Protein AF-A0A536E007-F1 (afdb_monomer_lite)

Foldseek 3Di:
DVVLLVVLLVVCCVVQQAHDQVVPPDPDDQDRHHGADPQLLVQLQLVQADFDDDDDDDFCCVPPVDPFTFDDDDTDQAADPPQGSHHGDSVQSSVCSNNVLGFWGFFWPPDDFQAADELVVWKGFTWTKTADSNFQKKKKWKWKAAFFWDDDPPDGDGPRDGRDTFAMDMDRGMDTTGRGIHGSVVLVVRLCVRVPDPPPPPQFDQDPVPSDTPLQSPPTQQSFKMKMKMKMFGAHPVRHFDATPVRHGRIGMDMHMYGYDDQPQFQPPPWDFQVFFQLAFWAWDPQVQPLFTWIWGFGQQFWIFTAASNRDTDAQDGAGAAFDQDLCVPVCLVPCVDDAPPVSTGGFTFRYYWFWFDQQLLFHIKTWTWGPVAWIWIATSNRHTAAQDGAGDDCLLQADDDPPVCLVSCVVVVVSDPPPDPHPDDDPPDPSHDYNVVLCVQLQRVADGTQQAHWFWDQLALPDPRSPGTWTWTFGRSQWIWIAHSNNHGQALDTAHDDDLVPQDPPWAQDQRNRGTDDPDPQQRFALWGFNYYWFWQFQPLPPHIKTKGFTLGWGQDPFQEPDPPLLVVLVVLVFGWTWGWMFIFRSSNAAPPQDDDDCVGRHSSGTGDALDGATATASHGCLDRPFLRWFLYYWFWEDQPPDSGIWIWTHTAQGFIATAGPNNAGPLHADPVRGGYTQFQAFWAQQEPDPQDSFGAHGATWAWFDLPLPPNIKIKGKTKHPQVVVCSSVVVGRGSIFTWIFIAGSPHPSHTQRHDGYTDSAGQHHEYWWWFDQQAPLGIFTFGFAQGFWTATQGSNRDWPCSVVPDSQTDIDGRSGGFNYYWAWGRSNSPQHIKIWGGHRSRIIIIGGGNDHGRQRDTQGRGQLSDSSSNSYSPDDRAAWRAFAAKEWPDWDDDDQKIWTKIKTFFTARRSRHHWFAFKFKFWDLDEDASVCSVVTHTDPDGDGTDHGGDMGMDIDIDGNSIFKIWMWTAHPSGRIHGIYDIYTQDDPQCQPAGPVQAPQPNPHPPANFDSNNDHCCRQQVCNQQAGDAPGDDPRHHHHALDSNFRDNPNDQLCPPSHHPRPDQQRNPQPAGLVRALDSRFRDVPSDDPPPPSHHLRPDFDFDADDFDDPDFFDDADPQQKDKDKTKGKGAGAGQDDQFWFKWKWWPDQDQQKKKAFPVVRDIDRDRDTDGDGDRGGDGHGDMDMDITIIMMGGVPHDDDDGIDMDMDID

pLDDT: mean 80.07, std 16.4, range [30.73, 98.56]

Structure (mmCIF, N/CA/C/O backbone):
data_AF-A0A536E007-F1
#
_entry.id   AF-A0A536E007-F1
#
loop_
_atom_site.group_PDB
_atom_site.id
_atom_site.type_symbol
_atom_site.label_atom_id
_atom_site.label_alt_id
_atom_site.label_comp_id
_atom_site.label_asym_id
_atom_site.label_entity_id
_atom_site.label_seq_id
_atom_site.pdbx_PDB_ins_code
_atom_site.Cartn_x
_atom_site.Cartn_y
_atom_site.Cartn_z
_atom_site.occupancy
_atom_site.B_iso_or_equiv
_atom_site.auth_seq_id
_atom_site.auth_comp_id
_atom_site.auth_asym_id
_atom_site.auth_atom_id
_atom_site.pdbx_PDB_model_num
ATOM 1 N N . MET A 1 1 ? -8.470 -7.411 36.087 1.00 66.81 1 MET A N 1
ATOM 2 C CA . MET A 1 1 ? -9.838 -7.094 36.560 1.00 66.81 1 MET A CA 1
ATOM 3 C C . MET A 1 1 ? -10.825 -8.234 36.339 1.00 66.81 1 MET A C 1
ATOM 5 O O . MET A 1 1 ? -11.354 -8.727 37.329 1.00 66.81 1 MET A O 1
ATOM 9 N N . ALA A 1 2 ? -10.997 -8.731 35.108 1.00 68.50 2 ALA A N 1
ATOM 10 C CA . ALA A 1 2 ? -11.885 -9.863 34.795 1.00 68.50 2 ALA A CA 1
ATOM 11 C C . ALA A 1 2 ? -11.728 -11.081 35.735 1.00 68.50 2 ALA A C 1
ATOM 13 O O . ALA A 1 2 ? -12.718 -11.634 36.201 1.00 68.50 2 ALA A O 1
ATOM 14 N N . GLY A 1 3 ? -10.499 -11.443 36.128 1.00 75.50 3 GLY A N 1
ATOM 15 C CA . GLY A 1 3 ? -10.258 -12.538 37.083 1.00 75.50 3 GLY A CA 1
ATOM 16 C C . GLY A 1 3 ? -10.856 -12.332 38.489 1.00 75.50 3 GLY A C 1
ATOM 17 O O . GLY A 1 3 ? -11.263 -13.304 39.125 1.00 75.50 3 GLY A O 1
ATOM 18 N N . LEU A 1 4 ? -10.954 -11.087 38.975 1.00 80.69 4 LEU A N 1
ATOM 19 C CA . LEU A 1 4 ? -11.590 -10.772 40.265 1.00 80.69 4 LEU A CA 1
ATOM 20 C C . LEU A 1 4 ? -13.112 -10.901 40.172 1.00 80.69 4 LEU A C 1
ATOM 22 O O . LEU A 1 4 ? -13.725 -11.508 41.050 1.00 80.69 4 LEU A O 1
ATOM 26 N N . ILE A 1 5 ? -13.698 -10.389 39.084 1.00 83.12 5 ILE A N 1
ATOM 27 C CA . ILE A 1 5 ? -15.131 -10.510 38.785 1.00 83.12 5 ILE A CA 1
ATOM 28 C C . ILE A 1 5 ? -15.502 -11.984 38.643 1.00 83.12 5 ILE A C 1
ATOM 30 O O . ILE A 1 5 ? -16.415 -12.448 39.317 1.00 83.12 5 ILE A O 1
ATOM 34 N N . TYR A 1 6 ? -14.731 -12.746 37.865 1.00 80.75 6 TYR A N 1
ATOM 35 C CA . TYR A 1 6 ? -14.919 -14.183 37.692 1.00 80.75 6 TYR A CA 1
ATOM 36 C C . TYR A 1 6 ? -14.852 -14.942 39.025 1.00 80.75 6 TYR A C 1
ATOM 38 O O . TYR A 1 6 ? -15.712 -15.770 39.319 1.00 80.75 6 TYR A O 1
ATOM 46 N N . SER A 1 7 ? -13.868 -14.637 39.877 1.00 83.00 7 SER A N 1
ATOM 47 C CA . SER A 1 7 ? -13.754 -15.246 41.209 1.00 83.00 7 SER A CA 1
ATOM 48 C C . SER A 1 7 ? -14.964 -14.920 42.097 1.00 83.00 7 SER A C 1
ATOM 50 O O . SER A 1 7 ? -15.542 -15.811 42.729 1.00 83.00 7 SER A O 1
ATOM 52 N N . ALA A 1 8 ? -15.405 -13.658 42.111 1.00 84.94 8 ALA A N 1
ATOM 53 C CA . ALA A 1 8 ? -16.589 -13.225 42.848 1.00 84.94 8 ALA A CA 1
ATOM 54 C C . ALA A 1 8 ? -17.875 -13.877 42.313 1.00 84.94 8 ALA A C 1
ATOM 56 O O . ALA A 1 8 ? -18.708 -14.325 43.106 1.00 84.94 8 ALA A O 1
ATOM 57 N N . ALA A 1 9 ? -18.008 -13.989 40.990 1.00 82.19 9 ALA A N 1
ATOM 58 C CA . ALA A 1 9 ? -19.116 -14.649 40.315 1.00 82.19 9 ALA A CA 1
ATOM 59 C C . ALA A 1 9 ? -19.146 -16.136 40.675 1.00 82.19 9 ALA A C 1
ATOM 61 O O . ALA A 1 9 ? -20.150 -16.610 41.197 1.00 82.19 9 ALA A O 1
ATOM 62 N N . ARG A 1 10 ? -18.023 -16.854 40.557 1.00 81.69 10 ARG A N 1
ATOM 63 C CA . ARG A 1 10 ? -17.906 -18.260 40.975 1.00 81.69 10 ARG A CA 1
ATOM 64 C C . ARG A 1 10 ? -18.317 -18.461 42.434 1.00 81.69 10 ARG A C 1
ATOM 66 O O . ARG A 1 10 ? -19.097 -19.358 42.742 1.00 81.69 10 ARG A O 1
ATOM 73 N N . ASN A 1 11 ? -17.845 -17.603 43.338 1.00 83.50 11 ASN A N 1
ATOM 74 C CA . ASN A 1 11 ? -18.237 -17.656 44.749 1.00 83.50 11 ASN A CA 1
ATOM 75 C C . ASN A 1 11 ? -19.728 -17.355 44.965 1.00 83.50 11 ASN A C 1
ATOM 77 O O . ASN A 1 11 ? -20.304 -17.795 45.959 1.00 83.50 11 ASN A O 1
ATOM 81 N N . SER A 1 12 ? -20.343 -16.573 44.083 1.00 81.94 12 SER A N 1
ATOM 82 C CA . SER A 1 12 ? -21.772 -16.254 44.116 1.00 81.94 12 SER A CA 1
ATOM 83 C C . SER A 1 12 ? -22.614 -17.396 43.535 1.00 81.94 12 SER A C 1
ATOM 85 O O . SER A 1 12 ? -23.670 -17.684 44.093 1.00 81.94 12 SER A O 1
ATOM 87 N N . VAL A 1 13 ? -22.109 -18.117 42.520 1.00 76.06 13 VAL A N 1
ATOM 88 C CA . VAL A 1 13 ? -22.681 -19.381 42.012 1.00 76.06 13 VAL A CA 1
ATOM 89 C C . VAL A 1 13 ? -22.708 -20.434 43.113 1.00 76.06 13 VAL A C 1
ATOM 91 O O . VAL A 1 13 ? -23.757 -20.992 43.416 1.00 76.06 13 VAL A O 1
ATOM 94 N N . VAL A 1 14 ? -21.574 -20.651 43.789 1.00 80.69 14 VAL A N 1
ATOM 95 C CA . VAL A 1 14 ? -21.472 -21.605 44.911 1.00 80.69 14 VAL A CA 1
ATOM 96 C C . VAL A 1 14 ? -22.443 -21.258 46.046 1.00 80.69 14 VAL A C 1
ATOM 98 O O . VAL A 1 14 ? -22.942 -22.148 46.731 1.00 80.69 14 VAL A O 1
ATOM 101 N N . ARG A 1 15 ? -22.737 -19.967 46.242 1.00 78.69 15 ARG A N 1
ATOM 102 C CA . ARG A 1 15 ? -23.699 -19.474 47.240 1.00 78.69 15 ARG A CA 1
ATOM 103 C C . ARG A 1 15 ? -25.155 -19.465 46.754 1.00 78.69 15 ARG A C 1
ATOM 105 O O . ARG A 1 15 ? -26.028 -19.099 47.535 1.00 78.69 15 ARG A O 1
ATOM 112 N N . GLY A 1 16 ? -25.422 -19.839 45.501 1.00 73.19 16 GLY A N 1
ATOM 113 C CA . GLY A 1 16 ? -26.756 -19.815 44.892 1.00 73.19 16 GLY A CA 1
ATOM 114 C C . GLY A 1 16 ? -27.321 -18.410 44.648 1.00 73.19 16 GLY A C 1
ATOM 115 O O . GLY A 1 16 ? -28.522 -18.266 44.442 1.00 73.19 16 GLY A O 1
ATOM 116 N N . ALA A 1 17 ? -26.484 -17.368 44.701 1.00 73.94 17 ALA A N 1
ATOM 117 C CA . ALA A 1 17 ? -26.896 -15.981 44.467 1.00 73.94 17 ALA A CA 1
ATOM 118 C C . ALA A 1 17 ? -27.015 -15.650 42.967 1.00 73.94 17 ALA A C 1
ATOM 120 O O . ALA A 1 17 ? -27.836 -14.826 42.571 1.00 73.94 17 ALA A O 1
ATOM 121 N N . ILE A 1 18 ? -26.211 -16.324 42.144 1.00 74.88 18 ILE A N 1
ATOM 122 C CA . ILE A 1 18 ? -26.314 -16.400 40.681 1.00 74.88 18 ILE A CA 1
ATOM 123 C C . ILE A 1 18 ? -26.217 -17.891 40.298 1.00 74.88 18 ILE A C 1
ATOM 125 O O . ILE A 1 18 ? -25.829 -18.684 41.153 1.00 74.88 18 ILE A O 1
ATOM 129 N N . ALA A 1 19 ? -26.555 -18.315 39.079 1.00 66.56 19 ALA A N 1
ATOM 130 C CA . ALA A 1 19 ? -26.298 -19.698 38.646 1.00 66.56 19 ALA A CA 1
ATOM 131 C C . ALA A 1 19 ? -25.323 -19.753 37.472 1.00 66.56 19 ALA A C 1
ATOM 133 O O . ALA A 1 19 ? -24.809 -18.730 37.016 1.00 66.56 19 ALA A O 1
ATOM 134 N N . ASP A 1 20 ? -24.990 -20.981 37.093 1.00 62.19 20 ASP A N 1
ATOM 135 C CA . ASP A 1 20 ? -23.947 -21.301 36.127 1.00 62.19 20 ASP A CA 1
ATOM 136 C C . ASP A 1 20 ? -24.348 -20.880 34.701 1.00 62.19 20 ASP A C 1
ATOM 138 O O . ASP A 1 20 ? -25.509 -21.011 34.307 1.00 62.19 20 ASP A O 1
ATOM 142 N N . TYR A 1 21 ? -23.386 -20.363 33.932 1.00 54.38 21 TYR A N 1
ATOM 143 C CA . TYR A 1 21 ? -23.604 -19.830 32.582 1.00 54.38 21 TYR A CA 1
ATOM 144 C C . TYR A 1 21 ? -23.985 -20.936 31.587 1.00 54.38 21 TYR A C 1
ATOM 146 O O . TYR A 1 21 ? -24.886 -20.741 30.778 1.00 54.38 21 TYR A O 1
ATOM 154 N N . GLY A 1 22 ? -23.403 -22.136 31.718 1.00 50.88 22 GLY A N 1
ATOM 155 C CA . GLY A 1 22 ? -23.654 -23.275 30.820 1.00 50.88 22 GLY A CA 1
ATOM 156 C C . GLY A 1 22 ? -25.034 -23.941 30.945 1.00 50.88 22 GLY A C 1
ATOM 157 O O . GLY A 1 22 ? -25.290 -24.939 30.281 1.00 50.88 22 GLY A O 1
ATOM 158 N N . ALA A 1 23 ? -25.926 -23.433 31.801 1.00 48.38 23 ALA A N 1
ATOM 159 C CA . ALA A 1 23 ? -27.269 -23.983 32.012 1.00 48.38 23 ALA A CA 1
ATOM 160 C C . ALA A 1 23 ? -28.375 -23.258 31.209 1.00 48.38 23 ALA A C 1
ATOM 162 O O . ALA A 1 23 ? -29.558 -23.487 31.470 1.00 48.38 23 ALA A O 1
ATOM 163 N N . LEU A 1 24 ? -28.021 -22.351 30.287 1.00 49.00 24 LEU A N 1
ATOM 164 C CA . LEU A 1 24 ? -28.945 -21.351 29.728 1.00 49.00 24 LEU A CA 1
ATOM 165 C C . LEU A 1 24 ? -29.471 -21.601 28.302 1.00 49.00 24 LEU A C 1
ATOM 167 O O . LEU A 1 24 ? -30.349 -20.851 27.879 1.00 49.00 24 LEU A O 1
ATOM 171 N N . ASP A 1 25 ? -29.081 -22.679 27.618 1.00 43.44 25 ASP A N 1
ATOM 172 C CA . ASP A 1 25 ? -29.534 -22.982 26.240 1.00 43.44 25 ASP A CA 1
ATOM 173 C C . ASP A 1 25 ? -30.923 -23.661 26.159 1.00 43.44 25 ASP A C 1
ATOM 175 O O . ASP A 1 25 ? -31.198 -24.484 25.285 1.00 43.44 25 ASP A O 1
ATOM 179 N N . GLY A 1 26 ? -31.832 -23.347 27.090 1.00 43.16 26 GLY A N 1
ATOM 180 C CA . GLY A 1 26 ? -33.180 -23.922 27.157 1.00 43.16 26 GLY A CA 1
ATOM 181 C C . GLY A 1 26 ? -34.299 -22.878 26.999 1.00 43.16 26 GLY A C 1
ATOM 182 O O . GLY A 1 26 ? -34.246 -21.827 27.644 1.00 43.16 26 GLY A O 1
ATOM 183 N N . PRO A 1 27 ? -35.368 -23.156 26.222 1.00 34.47 27 PRO A N 1
ATOM 184 C CA . PRO A 1 27 ? -36.504 -22.251 26.074 1.00 34.47 27 PRO A CA 1
ATOM 185 C C . PRO A 1 27 ? -37.418 -22.341 27.309 1.00 34.47 27 PRO A C 1
ATOM 187 O O . PRO A 1 27 ? -38.362 -23.127 27.359 1.00 34.47 27 PRO A O 1
ATOM 190 N N . GLY A 1 28 ? -37.128 -21.546 28.342 1.00 34.97 28 GLY A N 1
ATOM 191 C CA . GLY A 1 28 ? -37.927 -21.486 29.570 1.00 34.97 28 GLY A CA 1
ATOM 192 C C . GLY A 1 28 ? -37.680 -20.201 30.362 1.00 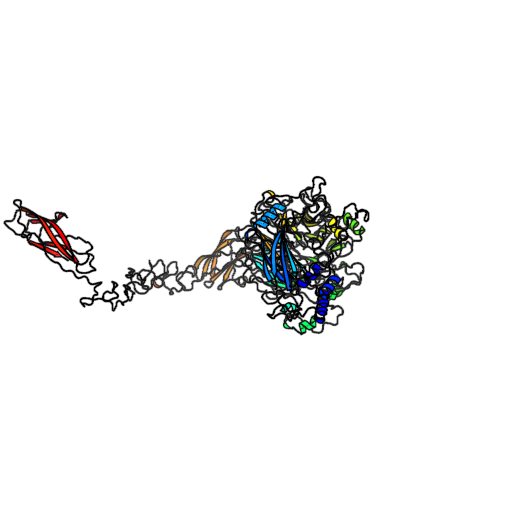34.97 28 GLY A C 1
ATOM 193 O O . GLY A 1 28 ? -36.537 -19.804 30.575 1.00 34.97 28 GLY A O 1
ATOM 194 N N . GLY A 1 29 ? -38.765 -19.525 30.754 1.00 37.34 29 GLY A N 1
ATOM 195 C CA . GLY A 1 29 ? -38.780 -18.186 31.353 1.00 37.34 29 GLY A CA 1
ATOM 196 C C . GLY A 1 29 ? -37.967 -17.997 32.641 1.00 37.34 29 GLY A C 1
ATOM 197 O O . GLY A 1 29 ? -37.403 -18.933 33.190 1.00 37.34 29 GLY A O 1
ATOM 198 N N . VAL A 1 30 ? -37.910 -16.735 33.085 1.00 39.72 30 VAL A N 1
ATOM 199 C CA . VAL A 1 30 ? -37.193 -16.176 34.252 1.00 39.72 30 VAL A CA 1
ATOM 200 C C . VAL A 1 30 ? -36.777 -17.224 35.299 1.00 39.72 30 VAL A C 1
ATOM 202 O O . VAL A 1 30 ? -37.522 -17.538 36.226 1.00 39.72 30 VAL A O 1
ATOM 205 N N . VAL A 1 31 ? -35.554 -17.743 35.161 1.00 42.81 31 VAL A N 1
ATOM 206 C CA . VAL A 1 31 ? -34.897 -18.573 36.176 1.00 42.81 31 VAL A CA 1
ATOM 207 C C . VAL A 1 31 ? -34.070 -17.648 37.063 1.00 42.81 31 VAL A C 1
ATOM 209 O O . VAL A 1 31 ? -33.224 -16.899 36.572 1.00 42.81 31 VAL A O 1
ATOM 212 N N . THR A 1 32 ? -34.298 -17.690 38.375 1.00 41.28 32 THR A N 1
ATOM 213 C CA . THR A 1 32 ? -33.399 -17.077 39.358 1.00 41.28 32 THR A CA 1
ATOM 214 C C . THR A 1 32 ? -32.002 -17.680 39.216 1.00 41.28 32 THR A C 1
ATOM 216 O O . THR A 1 32 ? -31.839 -18.884 39.390 1.00 41.28 32 THR A O 1
ATOM 219 N N . GLY A 1 33 ? -31.012 -16.836 38.911 1.00 49.00 33 GLY A N 1
ATOM 220 C CA . GLY A 1 33 ? -29.618 -17.240 38.755 1.00 49.00 33 GLY A CA 1
ATOM 221 C C . GLY A 1 33 ? -29.169 -17.467 37.309 1.00 49.00 33 GLY A C 1
ATOM 222 O O . GLY A 1 33 ? -28.570 -18.477 37.008 1.00 49.00 33 GLY A O 1
ATOM 223 N N . ARG A 1 34 ? -29.362 -16.536 36.378 1.00 57.81 34 ARG A N 1
ATOM 224 C CA . ARG A 1 34 ? -28.601 -16.624 35.116 1.00 57.81 34 ARG A CA 1
ATOM 225 C C . ARG A 1 34 ? -27.117 -16.280 35.357 1.00 57.81 34 ARG A C 1
ATOM 227 O O . ARG A 1 34 ? -26.817 -15.452 36.230 1.00 57.81 34 ARG A O 1
ATOM 234 N N . GLY A 1 35 ? -26.210 -16.922 34.614 1.00 62.12 35 GLY A N 1
ATOM 235 C CA . GLY A 1 35 ? -24.791 -16.554 34.549 1.00 62.12 35 GLY A CA 1
ATOM 236 C C . GLY A 1 35 ? -24.591 -15.095 34.112 1.00 62.12 35 GLY A C 1
ATOM 237 O O . GLY A 1 35 ? -25.557 -14.385 33.836 1.00 62.12 35 GLY A O 1
ATOM 238 N N . MET A 1 36 ? -23.355 -14.607 34.136 1.00 76.00 36 MET A N 1
ATOM 239 C CA . MET A 1 36 ? -23.020 -13.217 33.791 1.00 76.00 36 MET A CA 1
ATOM 240 C C . MET A 1 36 ? -22.555 -13.147 32.333 1.00 76.00 36 MET A C 1
ATOM 242 O O . MET A 1 36 ? -21.684 -13.940 31.980 1.00 76.00 36 MET A O 1
ATOM 246 N N . SER A 1 37 ? -23.113 -12.250 31.508 1.00 76.62 37 SER A N 1
ATOM 247 C CA . SER A 1 37 ? -22.580 -11.998 30.152 1.00 76.62 37 SER A CA 1
ATOM 248 C C . SER A 1 37 ? -21.341 -11.101 30.181 1.00 76.62 37 SER A C 1
ATOM 250 O O . SER A 1 37 ? -21.082 -10.429 31.181 1.00 76.62 37 SER A O 1
ATOM 252 N N . ALA A 1 38 ? -20.587 -11.076 29.077 1.00 78.00 38 ALA A N 1
ATOM 253 C CA . ALA A 1 38 ? -19.474 -10.144 28.885 1.00 78.00 38 ALA A CA 1
ATOM 254 C C . ALA A 1 38 ? -19.923 -8.679 29.029 1.00 78.00 38 ALA A C 1
ATOM 256 O O . ALA A 1 38 ? -19.258 -7.897 29.698 1.00 78.00 38 ALA A O 1
ATOM 257 N N . GLU A 1 39 ? -21.102 -8.341 28.511 1.00 85.31 39 GLU A N 1
ATOM 258 C CA . GLU A 1 39 ? -21.659 -6.997 28.651 1.00 85.31 39 GLU A CA 1
ATOM 259 C C . GLU A 1 39 ? -22.016 -6.670 30.112 1.00 85.31 39 GLU A C 1
ATOM 261 O O . GLU A 1 39 ? -21.672 -5.610 30.613 1.00 85.31 39 GLU A O 1
ATOM 266 N N . GLU A 1 40 ? -22.603 -7.599 30.880 1.00 86.88 40 GLU A N 1
ATOM 267 C CA . GLU A 1 40 ? -22.809 -7.373 32.324 1.00 86.88 40 GLU A CA 1
ATOM 268 C C . GLU A 1 40 ? -21.478 -7.150 33.076 1.00 86.88 40 GLU A C 1
ATOM 270 O O . GLU A 1 40 ? -21.456 -6.425 34.072 1.00 86.88 40 GLU A O 1
ATOM 275 N N . VAL A 1 41 ? -20.369 -7.750 32.617 1.00 87.38 41 VAL A N 1
ATOM 276 C CA . VAL A 1 41 ? -19.022 -7.492 33.160 1.00 87.38 41 VAL A CA 1
ATOM 277 C C . VAL A 1 41 ? -18.580 -6.059 32.865 1.00 87.38 41 VAL A C 1
ATOM 279 O O . VAL A 1 41 ? -18.095 -5.399 33.788 1.00 87.38 41 VAL A O 1
ATOM 282 N N . ASP A 1 42 ? -18.766 -5.577 31.636 1.00 87.62 42 ASP A N 1
ATOM 283 C CA . ASP A 1 42 ? -18.433 -4.199 31.255 1.00 87.62 42 ASP A CA 1
ATOM 284 C C . ASP A 1 42 ? -19.246 -3.184 32.070 1.00 87.62 42 ASP A C 1
ATOM 286 O O . ASP A 1 42 ? -18.694 -2.304 32.735 1.00 87.62 42 ASP A O 1
ATOM 290 N N . GLN A 1 43 ? -20.553 -3.421 32.192 1.00 89.75 43 GLN A N 1
ATOM 291 C CA . GLN A 1 43 ? -21.450 -2.592 32.993 1.00 89.75 43 GLN A CA 1
ATOM 292 C C . GLN A 1 43 ? -21.046 -2.534 34.475 1.00 89.75 43 GLN A C 1
ATOM 294 O O . GLN A 1 43 ? -21.142 -1.483 35.115 1.00 89.75 43 GLN A O 1
ATOM 299 N N . ILE A 1 44 ? -20.557 -3.637 35.056 1.00 90.12 44 ILE A N 1
ATOM 300 C CA . ILE A 1 44 ? -20.014 -3.631 36.424 1.00 90.12 44 ILE A CA 1
ATOM 301 C C . ILE A 1 44 ? -18.761 -2.754 36.504 1.00 90.12 44 ILE A C 1
ATOM 303 O O . ILE A 1 44 ? -18.631 -1.993 37.463 1.00 90.12 44 ILE A O 1
ATOM 307 N N . ILE A 1 45 ? -17.838 -2.863 35.545 1.00 88.25 45 ILE A N 1
ATOM 308 C CA . ILE A 1 45 ? -16.591 -2.084 35.535 1.00 88.25 45 ILE A CA 1
ATOM 309 C C . ILE A 1 45 ? -16.914 -0.590 35.444 1.00 88.25 45 ILE A C 1
ATOM 311 O O . ILE A 1 45 ? -16.448 0.175 36.289 1.00 88.25 45 ILE A O 1
ATOM 315 N N . ALA A 1 46 ? -17.768 -0.204 34.495 1.00 84.75 46 ALA A N 1
ATOM 316 C CA . ALA A 1 46 ? -18.182 1.176 34.270 1.00 84.75 46 ALA A CA 1
ATOM 317 C C . ALA A 1 46 ? -18.928 1.769 35.478 1.00 84.75 46 ALA A C 1
ATOM 319 O O . ALA A 1 46 ? -18.521 2.779 36.044 1.00 84.75 46 ALA A O 1
ATOM 320 N N . THR A 1 47 ? -19.996 1.118 35.946 1.00 84.06 47 THR A N 1
ATOM 321 C CA . THR A 1 47 ? -20.881 1.692 36.984 1.00 84.06 47 THR A CA 1
ATOM 322 C C . THR A 1 47 ? -20.285 1.710 38.391 1.00 84.06 47 THR A C 1
ATOM 324 O O . THR A 1 47 ? -20.853 2.324 39.296 1.00 84.06 47 THR A O 1
ATOM 327 N N . THR A 1 48 ? -19.169 1.015 38.612 1.00 86.62 48 THR A N 1
ATOM 328 C CA . THR A 1 48 ? -18.492 0.994 39.914 1.00 86.62 48 THR A CA 1
ATOM 329 C C . THR A 1 48 ? -17.226 1.831 39.948 1.00 86.62 48 THR A C 1
ATOM 331 O O . THR A 1 48 ? -16.642 1.947 41.024 1.00 86.62 48 THR A O 1
ATOM 334 N N . ALA A 1 49 ? -16.809 2.428 38.833 1.00 86.12 49 ALA A N 1
ATOM 335 C CA . ALA A 1 49 ? -15.641 3.292 38.786 1.00 86.12 49 ALA A CA 1
ATOM 336 C C . ALA A 1 49 ? -15.779 4.519 39.717 1.00 86.12 49 ALA A C 1
ATOM 338 O O . ALA A 1 49 ? -16.875 4.979 40.053 1.00 86.12 49 ALA A O 1
ATOM 339 N N . ASP A 1 50 ? -14.645 4.966 40.258 1.00 84.62 50 ASP A N 1
ATOM 340 C CA . ASP A 1 50 ? -14.494 6.214 41.002 1.00 84.62 50 ASP A CA 1
ATOM 341 C C . ASP A 1 50 ? -14.239 7.351 40.014 1.00 84.62 50 ASP A C 1
ATOM 343 O O . ASP A 1 50 ? -13.275 7.294 39.247 1.00 84.62 50 ASP A O 1
ATOM 347 N N . ASP A 1 51 ? -15.017 8.421 40.107 1.00 74.19 51 ASP A N 1
ATOM 348 C CA . ASP A 1 51 ? -14.752 9.628 39.332 1.00 74.19 51 ASP A CA 1
ATOM 349 C C . ASP A 1 51 ? -13.355 10.221 39.631 1.00 74.19 51 ASP A C 1
ATOM 351 O O . ASP A 1 51 ? -12.764 10.049 40.712 1.00 74.19 51 ASP A O 1
ATOM 355 N N . MET A 1 52 ? -12.807 10.943 38.652 1.00 72.81 52 MET A N 1
ATOM 356 C CA . MET A 1 52 ? -11.535 11.661 38.770 1.00 72.81 52 MET A CA 1
ATOM 357 C C . MET A 1 52 ? -11.722 13.003 39.520 1.00 72.81 52 MET A C 1
ATOM 359 O O . MET A 1 52 ? -12.730 13.679 39.395 1.00 72.81 52 MET A O 1
ATOM 363 N N . ASN A 1 53 ? -10.763 13.367 40.382 1.00 61.81 53 ASN A N 1
ATOM 364 C CA . ASN A 1 53 ? -10.919 14.322 41.498 1.00 61.81 53 ASN A CA 1
ATOM 365 C C . ASN A 1 53 ? -11.149 15.811 41.099 1.00 61.81 53 ASN A C 1
ATOM 367 O O . ASN A 1 53 ? -10.240 16.465 40.589 1.00 61.81 53 ASN A O 1
ATOM 371 N N . PHE A 1 54 ? -12.305 16.378 41.480 1.00 56.59 54 PHE A N 1
ATOM 372 C CA . PHE A 1 54 ? -12.878 17.677 41.054 1.00 56.59 54 PHE A CA 1
ATOM 373 C C . PHE A 1 54 ? -12.497 18.949 41.855 1.00 56.59 54 PHE A C 1
ATOM 375 O O . PHE A 1 54 ? -13.295 19.883 41.944 1.00 56.59 54 PHE A O 1
ATOM 382 N N . VAL A 1 55 ? -11.335 19.029 42.508 1.00 46.09 55 VAL A N 1
ATOM 383 C CA . VAL A 1 55 ? -11.025 20.190 43.385 1.00 46.09 55 VAL A CA 1
ATOM 384 C C . VAL A 1 55 ? -10.223 21.278 42.652 1.00 46.09 55 VAL A C 1
ATOM 386 O O . VAL A 1 55 ? -9.351 20.947 41.853 1.00 46.09 55 VAL A O 1
ATOM 389 N N . THR A 1 56 ? -10.544 22.547 42.959 1.00 47.97 56 THR A N 1
ATOM 390 C CA . THR A 1 56 ? -10.027 23.839 42.439 1.00 47.97 56 THR A CA 1
ATOM 391 C C . THR A 1 56 ? -8.580 23.838 41.919 1.00 47.97 56 THR A C 1
ATOM 393 O O . THR A 1 56 ? -7.736 23.191 42.544 1.00 47.97 56 THR A O 1
ATOM 396 N N . PRO A 1 57 ? -8.271 24.631 40.864 1.00 44.38 57 PRO A N 1
ATOM 397 C CA . PRO A 1 57 ? -6.929 24.741 40.292 1.00 44.38 57 PRO A CA 1
ATOM 398 C C . PRO A 1 57 ? -5.876 24.987 41.375 1.00 44.38 57 PRO A C 1
ATOM 400 O O . PRO A 1 57 ? -6.026 25.885 42.206 1.00 44.38 57 PRO A O 1
ATOM 403 N N . ILE A 1 58 ? -4.823 24.175 41.376 1.00 44.66 58 ILE A N 1
ATOM 404 C CA . ILE A 1 58 ? -3.613 24.443 42.150 1.00 44.66 58 ILE A CA 1
ATOM 405 C C . ILE A 1 58 ? -2.645 25.096 41.171 1.00 44.66 58 ILE A C 1
ATOM 407 O O . ILE A 1 58 ? -2.324 24.502 40.150 1.00 44.66 58 ILE A O 1
ATOM 411 N N . ASP A 1 59 ? -2.200 26.310 41.474 1.00 45.53 59 ASP A N 1
ATOM 412 C CA . ASP A 1 59 ? -1.143 26.982 40.722 1.00 45.53 59 ASP A CA 1
ATOM 413 C C . ASP A 1 59 ? 0.200 26.274 40.992 1.00 45.53 59 ASP A C 1
ATOM 415 O O . ASP A 1 59 ? 0.736 26.330 42.105 1.00 45.53 59 ASP A O 1
ATOM 419 N N . TYR A 1 60 ? 0.709 25.546 39.993 1.00 45.34 60 TYR A N 1
ATOM 420 C CA . TYR A 1 60 ? 1.961 24.785 40.081 1.00 45.34 60 TYR A CA 1
ATOM 421 C C . TYR A 1 60 ? 3.213 25.623 39.771 1.00 45.34 60 TYR A C 1
ATOM 423 O O . TYR A 1 60 ? 4.324 25.151 40.033 1.00 45.34 60 TYR A O 1
ATOM 431 N N . THR A 1 61 ? 3.068 26.885 39.337 1.00 45.81 61 THR A N 1
ATOM 432 C CA . THR A 1 61 ? 4.208 27.764 38.993 1.00 45.81 61 THR A CA 1
ATOM 433 C C . THR A 1 61 ? 5.201 27.938 40.154 1.00 45.81 61 THR A C 1
ATOM 435 O O . THR A 1 61 ? 6.403 28.107 39.949 1.00 45.81 61 THR A O 1
ATOM 438 N N . ALA A 1 62 ? 4.734 27.816 41.402 1.00 44.50 62 ALA A N 1
ATOM 439 C CA . ALA A 1 62 ? 5.554 27.977 42.601 1.00 44.50 62 ALA A CA 1
ATOM 440 C C . ALA A 1 62 ? 6.432 26.758 42.969 1.00 44.50 62 ALA A C 1
ATOM 442 O O . ALA A 1 62 ? 7.273 26.884 43.862 1.00 44.50 62 ALA A O 1
ATOM 443 N N . ARG A 1 63 ? 6.248 25.579 42.348 1.00 41.97 63 ARG A N 1
ATOM 444 C CA . ARG A 1 63 ? 6.978 24.344 42.722 1.00 41.97 63 ARG A CA 1
ATOM 445 C C . ARG A 1 63 ? 8.191 24.022 41.854 1.00 41.97 63 ARG A C 1
ATOM 447 O O . ARG A 1 63 ? 9.135 23.440 42.382 1.00 41.97 63 ARG A O 1
ATOM 454 N N . THR A 1 64 ? 8.174 24.376 40.573 1.00 46.94 64 THR A N 1
ATOM 455 C CA . THR A 1 64 ? 9.172 23.901 39.595 1.00 46.94 64 THR A CA 1
ATOM 456 C C . THR A 1 64 ? 10.097 25.004 39.082 1.00 46.94 64 THR A C 1
ATOM 458 O O . THR A 1 64 ? 11.181 24.709 38.588 1.00 46.94 64 THR A O 1
ATOM 461 N N . GLY A 1 65 ? 9.717 26.279 39.233 1.00 47.75 65 GLY A N 1
ATOM 462 C CA . GLY A 1 65 ? 10.487 27.412 38.709 1.00 47.75 65 GLY A CA 1
ATOM 463 C C . GLY A 1 65 ? 10.375 27.605 37.189 1.00 47.75 65 GLY A C 1
ATOM 464 O O . GLY A 1 65 ? 11.105 28.433 36.646 1.00 47.75 65 GLY A O 1
ATOM 465 N N . PHE A 1 66 ? 9.472 26.883 36.513 1.00 44.66 66 PHE A N 1
ATOM 466 C CA . PHE A 1 66 ? 9.205 27.027 35.079 1.00 44.66 66 PHE A CA 1
ATOM 467 C C . PHE A 1 66 ? 8.133 28.101 34.795 1.00 44.66 66 PHE A C 1
ATOM 469 O O . PHE A 1 66 ? 7.158 28.202 35.540 1.00 44.66 66 PHE A O 1
ATOM 476 N N . PRO A 1 67 ? 8.284 28.914 33.729 1.00 50.78 67 PRO A N 1
ATOM 477 C CA . PRO A 1 67 ? 7.413 30.058 33.448 1.00 50.78 67 PRO A CA 1
ATOM 478 C C . PRO A 1 67 ? 6.143 29.724 32.638 1.00 50.78 67 PRO A C 1
ATOM 480 O O . PRO A 1 67 ? 5.518 30.649 32.118 1.00 50.78 67 PRO A O 1
ATOM 483 N N . VAL A 1 68 ? 5.753 28.449 32.501 1.00 48.31 68 VAL A N 1
ATOM 484 C CA . VAL A 1 68 ? 4.600 28.043 31.674 1.00 48.31 68 VAL A CA 1
ATOM 485 C C . VAL A 1 68 ? 3.435 27.596 32.570 1.00 48.31 68 VAL A C 1
ATOM 487 O O . VAL A 1 68 ? 3.650 26.771 33.459 1.00 48.31 68 VAL A O 1
ATOM 490 N N . PRO A 1 69 ? 2.219 28.148 32.399 1.00 49.97 69 PRO A N 1
ATOM 491 C CA . PRO A 1 69 ? 1.040 27.674 33.117 1.00 49.97 69 PRO A CA 1
ATOM 492 C C . PRO A 1 69 ? 0.680 26.251 32.667 1.00 49.97 69 PRO A C 1
ATOM 494 O O . PRO A 1 69 ? 0.627 25.982 31.472 1.00 49.97 69 PRO A O 1
ATOM 497 N N . THR A 1 70 ? 0.432 25.352 33.620 1.00 45.78 70 THR A N 1
ATOM 498 C CA . THR A 1 70 ? -0.192 24.050 33.356 1.00 45.78 70 THR A CA 1
ATOM 499 C C . THR A 1 70 ? -1.704 24.177 33.509 1.00 45.78 70 THR A C 1
ATOM 501 O O . THR A 1 70 ? -2.194 24.851 34.423 1.00 45.78 70 THR A O 1
ATOM 504 N N . GLU A 1 71 ? -2.455 23.531 32.623 1.00 50.41 71 GLU A N 1
ATOM 505 C CA . GLU A 1 71 ? -3.916 23.491 32.680 1.00 50.41 71 GLU A CA 1
ATOM 506 C C . GLU A 1 71 ? -4.401 22.094 33.073 1.00 50.41 71 GLU A C 1
ATOM 508 O O . GLU A 1 71 ? -3.730 21.085 32.868 1.00 50.41 71 GLU A O 1
ATOM 513 N N . ARG A 1 72 ? -5.570 22.026 33.714 1.00 56.41 72 ARG A N 1
ATOM 514 C CA . ARG A 1 72 ? -6.195 20.761 34.112 1.00 56.41 72 ARG A CA 1
ATOM 515 C C . ARG A 1 72 ? -7.347 20.471 33.164 1.00 56.41 72 ARG A C 1
ATOM 517 O O . ARG A 1 72 ? -8.199 21.341 32.997 1.00 56.41 72 ARG A O 1
ATOM 524 N N . TYR A 1 73 ? -7.441 19.243 32.655 1.00 53.97 73 TYR A N 1
ATOM 525 C CA . TYR A 1 73 ? -8.610 18.839 31.875 1.00 53.97 73 TYR A CA 1
ATOM 526 C C . TYR A 1 73 ? -9.903 18.955 32.701 1.00 53.97 73 TYR A C 1
ATOM 528 O O . TYR A 1 73 ? -9.921 18.573 33.882 1.00 53.97 73 TYR A O 1
ATOM 536 N N . PRO A 1 74 ? -10.995 19.470 32.109 1.00 56.41 74 PRO A N 1
ATOM 537 C CA . PRO A 1 74 ? -12.296 19.510 32.757 1.00 56.41 74 PRO A CA 1
ATOM 538 C C . PRO A 1 74 ? -12.807 18.079 32.970 1.00 56.41 74 PRO A C 1
ATOM 540 O O . PRO A 1 74 ? -13.000 17.332 32.018 1.00 56.41 74 PRO A O 1
ATOM 543 N N . ALA A 1 75 ? -13.056 17.701 34.223 1.00 60.06 75 ALA A N 1
ATOM 544 C CA . ALA A 1 75 ? -13.723 16.446 34.564 1.00 60.06 75 ALA A CA 1
ATOM 545 C C . ALA A 1 75 ? -15.164 16.731 35.013 1.00 60.06 75 ALA A C 1
ATOM 547 O O . ALA A 1 75 ? -15.405 17.702 35.741 1.00 60.06 75 ALA A O 1
ATOM 548 N N . SER A 1 76 ? -16.108 15.855 34.657 1.00 62.12 76 SER A N 1
ATOM 549 C CA . SER A 1 76 ? -17.492 15.860 35.167 1.00 62.12 76 SER A CA 1
ATOM 550 C C . SER A 1 76 ? -17.822 14.578 35.938 1.00 62.12 76 SER A C 1
ATOM 552 O O . SER A 1 76 ? -17.186 13.555 35.732 1.00 62.12 76 SER A O 1
ATOM 554 N N . GLU A 1 77 ? -18.803 14.625 36.846 1.00 63.44 77 GLU A N 1
ATOM 555 C CA . GLU A 1 77 ? -19.272 13.430 37.571 1.00 63.44 77 GLU A CA 1
ATOM 556 C C . GLU A 1 77 ? -19.897 12.407 36.602 1.00 63.44 77 GLU A C 1
ATOM 558 O O . GLU A 1 77 ? -20.766 12.772 35.804 1.00 63.44 77 GLU A O 1
ATOM 563 N N . GLY A 1 78 ? -19.530 11.126 36.714 1.00 68.19 78 GLY A N 1
ATOM 564 C CA . GLY A 1 78 ? -20.022 10.051 35.854 1.00 68.19 78 GLY A CA 1
ATOM 565 C C . GLY A 1 78 ? -19.165 9.835 34.607 1.00 68.19 78 GLY A C 1
ATOM 566 O O . GLY A 1 78 ? -17.951 9.979 34.646 1.00 68.19 78 GLY A O 1
ATOM 567 N N . TRP A 1 79 ? -19.796 9.430 33.498 1.00 72.50 79 TRP A N 1
ATOM 568 C CA . TRP A 1 79 ? -19.072 9.318 32.231 1.00 72.50 79 TRP A CA 1
ATOM 569 C C . TRP A 1 79 ? -18.685 10.709 31.731 1.00 72.50 79 TRP A C 1
ATOM 571 O O . TRP A 1 79 ? -19.558 11.564 31.562 1.00 72.50 79 TRP A O 1
ATOM 581 N N . ASP A 1 80 ? -17.405 10.898 31.450 1.00 66.81 80 ASP A N 1
ATOM 582 C CA . ASP A 1 80 ? -16.863 12.062 30.768 1.00 66.81 80 ASP A CA 1
ATOM 583 C C . ASP A 1 80 ? -15.941 11.622 29.611 1.00 66.81 80 ASP A C 1
ATOM 585 O O . ASP A 1 80 ? -15.440 10.496 29.603 1.00 66.81 80 ASP A O 1
ATOM 589 N N . PRO A 1 81 ? -15.738 12.465 28.591 1.00 58.94 81 PRO A N 1
ATOM 590 C CA . PRO A 1 81 ? -15.001 12.077 27.389 1.00 58.94 81 PRO A CA 1
ATOM 591 C C . PRO A 1 81 ? -13.484 11.919 27.592 1.00 58.94 81 PRO A C 1
ATOM 593 O O . PRO A 1 81 ? -12.865 11.195 26.818 1.00 58.94 81 PRO A O 1
ATOM 596 N N . PHE A 1 82 ? -12.876 12.543 28.607 1.00 61.56 82 PHE A N 1
ATOM 597 C CA . PHE A 1 82 ? -11.432 12.436 28.858 1.00 61.56 82 PHE A CA 1
ATOM 598 C C . PHE A 1 82 ? -11.083 11.222 29.717 1.00 61.56 82 PHE A C 1
ATOM 600 O O . PHE A 1 82 ? -10.073 10.555 29.492 1.00 61.56 82 PHE A O 1
ATOM 607 N N . PHE A 1 83 ? -11.909 10.937 30.721 1.00 68.31 83 PHE A N 1
ATOM 608 C CA . PHE A 1 83 ? -11.635 9.906 31.719 1.00 68.31 83 PHE A CA 1
ATOM 609 C C . PHE A 1 83 ? -12.595 8.717 31.634 1.00 68.31 83 PHE A C 1
ATOM 611 O O . PHE A 1 83 ? -12.472 7.769 32.417 1.00 68.31 83 PHE A O 1
ATOM 618 N N . GLY A 1 84 ? -13.534 8.725 30.685 1.00 75.50 84 GLY A N 1
ATOM 619 C CA . GLY A 1 84 ? -14.575 7.713 30.578 1.00 75.50 84 GLY A CA 1
ATOM 620 C C . GLY A 1 84 ? -15.411 7.683 31.853 1.00 75.50 84 GLY A C 1
ATOM 621 O O . GLY A 1 84 ? -15.817 8.713 32.369 1.00 75.50 84 GLY A O 1
ATOM 622 N N . TYR A 1 85 ? -15.639 6.495 32.410 1.00 77.69 85 TYR A N 1
ATOM 623 C CA . TYR A 1 85 ? -16.316 6.343 33.706 1.00 77.69 85 TYR A CA 1
ATOM 624 C C . TYR A 1 85 ? -15.398 6.608 34.917 1.00 77.69 85 TYR A C 1
ATOM 626 O O . TYR A 1 85 ? -15.793 6.376 36.058 1.00 77.69 85 TYR A O 1
ATOM 634 N N . GLY A 1 86 ? -14.155 7.039 34.690 1.00 82.25 86 GLY A N 1
ATOM 635 C CA . GLY A 1 86 ? -13.162 7.272 35.729 1.00 82.25 86 GLY A CA 1
ATOM 636 C C . GLY A 1 86 ? -12.320 6.037 36.060 1.00 82.25 86 GLY A C 1
ATOM 637 O O . GLY A 1 86 ? -12.068 5.151 35.242 1.00 82.25 86 GLY A O 1
ATOM 638 N N . ARG A 1 87 ? -11.815 5.978 37.293 1.00 85.12 87 ARG A N 1
ATOM 639 C CA . ARG A 1 87 ? -10.869 4.949 37.743 1.00 85.12 87 ARG A CA 1
ATOM 640 C C . ARG A 1 87 ? -11.594 3.712 38.242 1.00 85.12 87 ARG A C 1
ATOM 642 O O . ARG A 1 87 ? -12.410 3.774 39.153 1.00 85.12 87 ARG A O 1
ATOM 649 N N . VAL A 1 88 ? -11.220 2.552 37.719 1.00 86.81 88 VAL A N 1
ATOM 650 C CA . VAL A 1 88 ? -11.838 1.277 38.096 1.00 86.81 88 VAL A CA 1
ATOM 651 C C . VAL A 1 88 ? -11.709 0.991 39.604 1.00 86.81 88 VAL A C 1
ATOM 653 O O . VAL A 1 88 ? -10.601 0.927 40.141 1.00 86.81 88 VAL A O 1
ATOM 656 N N . ASN A 1 89 ? -12.832 0.716 40.282 1.00 88.88 89 ASN A N 1
ATOM 657 C CA . ASN A 1 89 ? -12.864 0.383 41.712 1.00 88.88 89 ASN A CA 1
ATOM 658 C C . ASN A 1 89 ? -13.103 -1.120 41.945 1.00 88.88 89 ASN A C 1
ATOM 660 O O . ASN A 1 89 ? -14.234 -1.609 42.010 1.00 88.88 89 ASN A O 1
ATOM 664 N N . ALA A 1 90 ? -12.016 -1.869 42.130 1.00 89.62 90 ALA A N 1
ATOM 665 C CA . ALA A 1 90 ? -12.071 -3.323 42.278 1.00 89.62 90 ALA A CA 1
ATOM 666 C C . ALA A 1 90 ? -12.911 -3.820 43.478 1.00 89.62 90 ALA A C 1
ATOM 668 O O . ALA A 1 90 ? -13.535 -4.878 43.381 1.00 89.62 90 ALA A O 1
ATOM 669 N N . ASP A 1 91 ? -12.941 -3.091 44.603 1.00 89.62 91 ASP A N 1
ATOM 670 C CA . ASP A 1 91 ? -13.726 -3.480 45.789 1.00 89.62 91 ASP A CA 1
ATOM 671 C C . ASP A 1 91 ? -15.230 -3.333 45.525 1.00 89.62 91 ASP A C 1
ATOM 673 O O . ASP A 1 91 ? -15.992 -4.274 45.775 1.00 89.62 91 ASP A O 1
ATOM 677 N N . ARG A 1 92 ? -15.654 -2.202 44.942 1.00 89.44 92 ARG A N 1
ATOM 678 C CA . ARG A 1 92 ? -17.055 -1.975 44.564 1.00 89.44 92 ARG A CA 1
ATOM 679 C C . ARG A 1 92 ? -17.535 -2.994 43.533 1.00 89.44 92 ARG A C 1
ATOM 681 O O . ARG A 1 92 ? -18.603 -3.569 43.736 1.00 89.44 92 ARG A O 1
ATOM 688 N N . MET A 1 93 ? -16.723 -3.321 42.525 1.00 90.50 93 MET A N 1
ATOM 689 C CA . MET A 1 93 ? -17.028 -4.394 41.567 1.00 90.50 93 MET A CA 1
ATOM 690 C C . MET A 1 93 ? -17.297 -5.739 42.258 1.00 90.50 93 MET A C 1
ATOM 692 O O . MET A 1 93 ? -18.327 -6.377 42.038 1.00 90.50 93 MET A O 1
ATOM 696 N N . VAL A 1 94 ? -16.377 -6.186 43.123 1.00 90.50 94 VAL A N 1
ATOM 697 C CA . VAL A 1 94 ? -16.489 -7.485 43.807 1.00 90.50 94 VAL A CA 1
ATOM 698 C C . VAL A 1 94 ? -17.705 -7.516 44.736 1.00 90.50 94 VAL A C 1
ATOM 700 O O . VAL A 1 94 ? -18.403 -8.532 44.800 1.00 90.50 94 VAL A O 1
ATOM 703 N N . ARG A 1 95 ? -17.999 -6.411 45.434 1.00 90.31 95 ARG A N 1
ATOM 704 C CA . ARG A 1 95 ? -19.191 -6.285 46.289 1.00 90.31 95 ARG A CA 1
ATOM 705 C C . ARG A 1 95 ? -20.484 -6.300 45.488 1.00 90.31 95 ARG A C 1
ATOM 707 O O . ARG A 1 95 ? -21.413 -6.986 45.910 1.00 90.31 95 ARG A O 1
ATOM 714 N N . ALA A 1 96 ? -20.536 -5.594 44.359 1.00 89.75 96 ALA A N 1
ATOM 715 C CA . ALA A 1 96 ? -21.699 -5.569 43.479 1.00 89.75 96 ALA A CA 1
ATOM 716 C C . ALA A 1 96 ? -22.075 -6.991 43.037 1.00 89.75 96 ALA A C 1
ATOM 718 O O . ALA A 1 96 ? -23.210 -7.427 43.237 1.00 89.75 96 ALA A O 1
ATOM 719 N N . VAL A 1 97 ? -21.092 -7.772 42.577 1.00 89.50 97 VAL A N 1
ATOM 720 C CA . VAL A 1 97 ? -21.295 -9.182 42.205 1.00 89.50 97 VAL A CA 1
ATOM 721 C C . VAL A 1 97 ? -21.714 -10.030 43.407 1.00 89.50 97 VAL A C 1
ATOM 723 O O . VAL A 1 97 ? -22.705 -10.754 43.335 1.00 89.50 97 VAL A O 1
ATOM 726 N N . ALA A 1 98 ? -21.007 -9.917 44.537 1.00 85.81 98 ALA A N 1
ATOM 727 C CA . ALA A 1 98 ? -21.292 -10.711 45.735 1.00 85.81 98 ALA A CA 1
ATOM 728 C C . ALA A 1 98 ? -22.687 -10.450 46.334 1.00 85.81 98 ALA A C 1
ATOM 730 O O . ALA A 1 98 ? -23.228 -11.319 47.018 1.00 85.81 98 ALA A O 1
ATOM 731 N N . GLN A 1 99 ? -23.257 -9.266 46.098 1.00 87.00 99 GLN A N 1
ATOM 732 C CA . GLN A 1 99 ? -24.590 -8.862 46.557 1.00 87.00 99 GLN A CA 1
ATOM 733 C C . GLN A 1 99 ? -25.676 -9.019 45.479 1.00 87.00 99 GLN A C 1
ATOM 735 O O . GLN A 1 99 ? -26.812 -8.597 45.701 1.00 87.00 99 GLN A O 1
ATOM 740 N N . ASN A 1 100 ? -25.352 -9.618 44.325 1.00 85.06 100 ASN A N 1
ATOM 741 C CA . ASN A 1 100 ? -26.247 -9.746 43.170 1.00 85.06 100 ASN A CA 1
ATOM 742 C C . ASN A 1 100 ? -26.816 -8.388 42.693 1.00 85.06 100 ASN A C 1
ATOM 744 O O . ASN A 1 100 ? -27.974 -8.276 42.290 1.00 85.06 100 ASN A O 1
ATOM 748 N N . LYS A 1 101 ? -25.996 -7.336 42.773 1.00 88.88 101 LYS A N 1
ATOM 749 C CA . LYS A 1 101 ? -26.269 -5.980 42.279 1.00 88.88 101 LYS A CA 1
ATOM 750 C C . LYS A 1 101 ? -25.564 -5.769 40.943 1.00 88.88 101 LYS A C 1
ATOM 752 O O . LYS A 1 101 ? -24.696 -4.918 40.815 1.00 88.88 101 LYS A O 1
ATOM 757 N N . ILE A 1 102 ? -25.909 -6.612 39.977 1.00 89.44 102 ILE A N 1
ATOM 758 C CA . ILE A 1 102 ? -25.327 -6.607 38.632 1.00 89.44 102 ILE A CA 1
ATOM 759 C C . ILE A 1 102 ? -26.218 -5.723 37.746 1.00 89.44 102 ILE A C 1
ATOM 761 O O . ILE A 1 102 ? -27.419 -6.010 37.668 1.00 89.44 102 ILE A O 1
ATOM 765 N N . PRO A 1 103 ? -25.692 -4.640 37.145 1.00 91.88 103 PRO A N 1
ATOM 766 C CA . PRO A 1 103 ? -26.466 -3.789 36.248 1.00 91.88 103 PRO A CA 1
ATOM 767 C C . PRO A 1 103 ? -27.020 -4.562 35.039 1.00 91.88 103 PRO A C 1
ATOM 769 O O . PRO A 1 103 ? -26.448 -5.583 34.655 1.00 91.88 103 PRO A O 1
ATOM 772 N N . PRO A 1 104 ? -28.144 -4.116 34.454 1.00 92.88 104 PRO A N 1
ATOM 773 C CA . PRO A 1 104 ? -28.666 -4.699 33.222 1.00 92.88 104 PRO A CA 1
ATOM 774 C C . PRO A 1 104 ? -27.732 -4.455 32.024 1.00 92.88 104 PRO A C 1
ATOM 776 O O . PRO A 1 104 ? -26.937 -3.525 32.025 1.00 92.88 104 PRO A O 1
ATOM 779 N N . GLU A 1 105 ? -27.881 -5.290 31.002 1.00 91.12 105 GLU A N 1
ATOM 780 C CA . GLU A 1 105 ? -27.191 -5.243 29.712 1.00 91.12 105 GLU A CA 1
ATOM 781 C C . GLU A 1 105 ? -27.678 -4.045 28.884 1.00 91.12 105 GLU A C 1
ATOM 783 O O . GLU A 1 105 ? -28.895 -3.857 28.745 1.00 91.12 105 GLU A O 1
ATOM 788 N N . ALA A 1 106 ? -26.740 -3.251 28.362 1.00 92.12 106 ALA A N 1
ATOM 789 C CA . ALA A 1 106 ? -26.991 -2.052 27.568 1.00 92.12 106 ALA A CA 1
ATOM 790 C C . ALA A 1 106 ? -25.985 -1.966 26.407 1.00 92.12 106 ALA A C 1
ATOM 792 O O . ALA A 1 106 ? -25.137 -1.082 26.379 1.00 92.12 106 ALA A O 1
ATOM 793 N N . ASP A 1 107 ? -26.106 -2.876 25.444 1.00 90.88 107 ASP A N 1
ATOM 794 C CA . ASP A 1 107 ? -25.183 -2.995 24.313 1.00 90.88 107 ASP A CA 1
ATOM 795 C C . ASP A 1 107 ? -25.720 -2.269 23.067 1.00 90.88 107 ASP A C 1
ATOM 797 O O . ASP A 1 107 ? -26.879 -2.448 22.680 1.00 90.88 107 ASP A O 1
ATOM 801 N N . LEU A 1 108 ? -24.870 -1.465 22.425 1.00 91.25 108 LEU A N 1
ATOM 802 C CA . LEU A 1 108 ? -25.133 -0.774 21.163 1.00 91.25 108 LEU A CA 1
ATOM 803 C C . LEU A 1 108 ? -24.304 -1.405 20.037 1.00 91.25 108 LEU A C 1
ATOM 805 O O . LEU A 1 108 ? -23.116 -1.124 19.867 1.00 91.25 108 LEU A O 1
ATOM 809 N N . THR A 1 109 ? -24.963 -2.184 19.186 1.00 89.56 109 THR A N 1
ATOM 810 C CA . THR A 1 109 ? -24.335 -2.873 18.047 1.00 89.56 109 THR A CA 1
ATOM 811 C C . THR A 1 109 ? -24.196 -1.990 16.801 1.00 89.56 109 THR A C 1
ATOM 813 O O . THR A 1 109 ? -23.173 -2.068 16.124 1.00 89.56 109 THR A O 1
ATOM 816 N N . SER A 1 110 ? -25.144 -1.080 16.543 1.00 90.81 110 SER A N 1
ATOM 817 C CA . SER A 1 110 ? -25.142 -0.188 15.370 1.00 90.81 110 SER A CA 1
ATOM 818 C C . SER A 1 110 ? -25.543 1.243 15.743 1.00 90.81 110 SER A C 1
ATOM 820 O O . SER A 1 110 ? -26.480 1.399 16.538 1.00 90.81 110 SER A O 1
ATOM 822 N N . PRO A 1 111 ? -24.920 2.278 15.143 1.00 90.94 111 PRO A N 1
ATOM 823 C CA . PRO A 1 111 ? -23.779 2.227 14.202 1.00 90.94 111 PRO A CA 1
ATOM 824 C C . PRO A 1 111 ? -22.494 1.660 14.826 1.00 90.94 111 PRO A C 1
ATOM 826 O O . PRO A 1 111 ? -22.425 1.539 16.047 1.00 90.94 111 PRO A O 1
ATOM 829 N N . LYS A 1 112 ? -21.484 1.258 14.036 1.00 85.88 112 LYS A N 1
ATOM 830 C CA . LYS A 1 112 ? -20.160 0.872 14.578 1.00 85.88 112 LYS A CA 1
ATOM 831 C C . LYS A 1 112 ? -19.446 2.095 15.181 1.00 85.88 112 LYS A C 1
ATOM 833 O O . LYS A 1 112 ? -19.815 3.232 14.902 1.00 85.88 112 LYS A O 1
ATOM 838 N N . TRP A 1 113 ? -18.467 1.860 16.060 1.00 80.06 113 TRP A N 1
ATOM 839 C CA . TRP A 1 113 ? -17.691 2.954 16.656 1.00 80.06 113 TRP A CA 1
ATOM 840 C C . TRP A 1 113 ? -16.999 3.750 15.548 1.00 80.06 113 TRP A C 1
ATOM 842 O O . TRP A 1 113 ? -16.483 3.167 14.597 1.00 80.06 113 TRP A O 1
ATOM 852 N N . PHE A 1 114 ? -17.065 5.074 15.660 1.00 77.00 114 PHE A N 1
ATOM 853 C CA . PHE A 1 114 ? -16.538 6.050 14.708 1.00 77.00 114 PHE A CA 1
ATOM 854 C C . PHE A 1 114 ? -17.170 6.020 13.309 1.00 77.00 114 PHE A C 1
ATOM 856 O O . PHE A 1 114 ? -16.789 6.848 12.481 1.00 77.00 114 PHE A O 1
ATOM 863 N N . ALA A 1 115 ? -18.133 5.121 13.030 1.00 83.44 115 ALA A N 1
ATOM 864 C CA . ALA A 1 115 ? -18.736 4.902 11.705 1.00 83.44 115 ALA A CA 1
ATOM 865 C C . ALA A 1 115 ? -19.125 6.216 11.019 1.00 83.44 115 ALA A C 1
ATOM 867 O O . ALA A 1 115 ? -19.823 7.017 11.617 1.00 83.44 115 ALA A O 1
ATOM 868 N N . THR A 1 116 ? -18.716 6.433 9.776 1.00 84.88 116 THR A N 1
ATOM 869 C CA . THR A 1 116 ? -19.082 7.609 8.984 1.00 84.88 116 THR A CA 1
ATOM 870 C C . THR A 1 116 ? -20.311 7.230 8.192 1.00 84.88 116 THR A C 1
ATOM 872 O O . THR A 1 116 ? -20.253 6.365 7.323 1.00 84.88 116 THR A O 1
ATOM 875 N N . ILE A 1 117 ? -21.437 7.819 8.563 1.00 86.69 117 ILE A N 1
ATOM 876 C CA . ILE A 1 117 ? -22.720 7.585 7.924 1.00 86.69 117 ILE A CA 1
ATOM 877 C C . ILE A 1 117 ? -22.956 8.706 6.931 1.00 86.69 117 ILE A C 1
ATOM 879 O O . ILE A 1 117 ? -22.977 9.878 7.316 1.00 86.69 117 ILE A O 1
ATOM 883 N N . ASP A 1 118 ? -23.183 8.317 5.682 1.00 85.38 118 ASP A N 1
ATOM 884 C CA . ASP A 1 118 ? -23.615 9.235 4.644 1.00 85.38 118 ASP A CA 1
ATOM 885 C C . ASP A 1 118 ? -25.058 9.708 4.933 1.00 85.38 118 ASP A C 1
ATOM 887 O O . ASP A 1 118 ? -25.957 8.868 5.079 1.00 85.38 118 ASP A O 1
ATOM 891 N N . PRO A 1 119 ? -25.313 11.024 5.026 1.00 85.75 119 PRO A N 1
ATOM 892 C CA . PRO A 1 119 ? -26.651 11.599 5.108 1.00 85.75 119 PRO A CA 1
ATOM 893 C C . PRO A 1 119 ? -27.671 11.073 4.091 1.00 85.75 119 PRO A C 1
ATOM 895 O O . PRO A 1 119 ? -28.860 11.000 4.417 1.00 85.75 119 PRO A O 1
ATOM 898 N N . ASP A 1 120 ? -27.223 10.672 2.903 1.00 85.62 120 ASP A N 1
ATOM 899 C CA . ASP A 1 120 ? -28.074 10.193 1.815 1.00 85.62 120 ASP A CA 1
ATOM 900 C C . ASP A 1 120 ? -28.403 8.690 1.925 1.00 85.62 120 ASP A C 1
ATOM 902 O O . ASP A 1 120 ? -29.290 8.191 1.229 1.00 85.62 120 ASP A O 1
ATOM 906 N N . SER A 1 121 ? -27.780 7.966 2.866 1.00 85.75 121 SER A N 1
ATOM 907 C CA . SER A 1 121 ? -28.040 6.534 3.122 1.00 85.75 121 SER A CA 1
ATOM 908 C C . SER A 1 121 ? -29.397 6.238 3.788 1.00 85.75 121 SER A C 1
ATOM 910 O O . SER A 1 121 ? -29.802 5.079 3.915 1.00 85.75 121 SER A O 1
ATOM 912 N N . GLY A 1 122 ? -30.138 7.277 4.187 1.00 90.81 122 GLY A N 1
ATOM 913 C CA . GLY A 1 122 ? -31.455 7.168 4.814 1.00 90.81 122 GLY A CA 1
ATOM 914 C C . GLY A 1 122 ? -31.418 7.134 6.350 1.00 90.81 122 GLY A C 1
ATOM 915 O O . GLY A 1 122 ? -30.427 7.521 6.967 1.00 90.81 122 GLY A O 1
ATOM 916 N N . PRO A 1 123 ? -32.528 6.746 7.015 1.00 93.75 123 PRO A N 1
ATOM 917 C CA . PRO A 1 123 ? -32.648 6.864 8.465 1.00 93.75 123 PRO A CA 1
ATOM 918 C C . PRO A 1 123 ? -31.648 6.032 9.264 1.00 93.75 123 PRO A C 1
ATOM 920 O O . PRO A 1 123 ? -31.535 4.821 9.074 1.00 93.75 123 PRO A O 1
ATOM 923 N N . VAL A 1 124 ? -31.010 6.668 10.250 1.00 94.50 124 VAL A N 1
ATOM 924 C CA . VAL A 1 124 ? -29.990 6.031 11.088 1.00 94.50 124 VAL A CA 1
ATOM 925 C C . VAL A 1 124 ? -30.657 5.108 12.104 1.00 94.50 124 VAL A C 1
ATOM 927 O O . VAL A 1 124 ? -31.405 5.549 12.981 1.00 94.50 124 VAL A O 1
ATOM 930 N N . GLN A 1 125 ? -30.383 3.808 11.996 1.00 95.62 125 GLN A N 1
ATOM 931 C CA . GLN A 1 125 ? -30.911 2.789 12.903 1.00 95.62 125 GLN A CA 1
ATOM 932 C C . GLN A 1 125 ? -29.967 2.581 14.089 1.00 95.62 125 GLN A C 1
ATOM 934 O O . GLN A 1 125 ? -28.843 2.102 13.926 1.00 95.62 125 GLN A O 1
ATOM 939 N N . ILE A 1 126 ? -30.456 2.874 15.294 1.00 95.69 126 ILE A N 1
ATOM 940 C CA . ILE A 1 126 ? -29.768 2.530 16.537 1.00 95.69 126 ILE A CA 1
ATOM 941 C C . ILE A 1 126 ? -30.194 1.121 16.926 1.00 95.69 126 ILE A C 1
ATOM 943 O O . ILE A 1 126 ? -31.336 0.903 17.343 1.00 95.69 126 ILE A O 1
ATOM 947 N N . GLN A 1 127 ? -29.282 0.165 16.780 1.00 96.25 127 GLN A N 1
ATOM 948 C CA . GLN A 1 127 ? -29.544 -1.242 17.073 1.00 96.25 127 GLN A CA 1
ATOM 949 C C . GLN A 1 127 ? -28.694 -1.713 18.240 1.00 96.25 127 GLN A C 1
ATOM 951 O O . GLN A 1 127 ? -27.538 -1.314 18.388 1.00 96.25 127 GLN A O 1
ATOM 956 N N . GLY A 1 128 ? -29.245 -2.604 19.050 1.00 93.25 128 GLY A N 1
ATOM 957 C CA . GLY A 1 128 ? -28.542 -3.105 20.216 1.00 93.25 128 GLY A CA 1
ATOM 958 C C . GLY A 1 128 ? -29.277 -4.218 20.935 1.00 93.25 128 GLY A C 1
ATOM 959 O O . GLY A 1 128 ? -30.362 -4.640 20.523 1.00 93.25 128 GLY A O 1
ATOM 960 N N . THR A 1 129 ? -28.675 -4.657 22.035 1.00 92.00 129 THR A N 1
ATOM 961 C CA . THR A 1 129 ? -29.246 -5.642 22.949 1.00 92.00 129 THR A CA 1
ATOM 962 C C . THR A 1 129 ? -29.466 -5.009 24.316 1.00 92.00 129 THR A C 1
ATOM 964 O O . THR A 1 129 ? -28.558 -4.447 24.924 1.00 92.00 129 THR A O 1
ATOM 967 N N . VAL A 1 130 ? -30.691 -5.128 24.823 1.00 93.50 130 VAL A N 1
ATOM 968 C CA . VAL A 1 130 ? -31.068 -4.708 26.175 1.00 93.50 130 VAL A CA 1
ATOM 969 C C . VAL A 1 130 ? -31.611 -5.896 26.951 1.00 93.50 130 VAL A C 1
ATOM 971 O O . VAL A 1 130 ? -32.449 -6.656 26.460 1.00 93.50 130 VAL A O 1
ATOM 974 N N . ALA A 1 131 ? -31.153 -6.076 28.188 1.00 90.69 131 ALA A N 1
ATOM 975 C CA . ALA A 1 131 ? -31.646 -7.155 29.036 1.00 90.69 131 ALA A CA 1
ATOM 976 C C . ALA A 1 131 ? -31.443 -6.872 30.523 1.00 90.69 131 ALA A C 1
ATOM 978 O O . ALA A 1 131 ? -30.362 -6.512 30.967 1.00 90.69 131 ALA A O 1
ATOM 979 N N . ALA A 1 132 ? -32.449 -7.166 31.346 1.00 90.00 132 ALA A N 1
ATOM 980 C CA . ALA A 1 132 ? -32.304 -7.183 32.802 1.00 90.00 132 ALA A CA 1
ATOM 981 C C . ALA A 1 132 ? -32.603 -8.581 33.353 1.00 90.00 132 ALA A C 1
ATOM 983 O O . ALA A 1 132 ? -33.656 -8.829 33.938 1.00 90.00 132 ALA A O 1
ATOM 984 N N . ARG A 1 133 ? -31.665 -9.521 33.170 1.00 80.50 133 ARG A N 1
ATOM 985 C CA . ARG A 1 133 ? -31.851 -10.961 33.465 1.00 80.50 133 ARG A CA 1
ATOM 986 C C . ARG A 1 133 ? -32.185 -11.278 34.931 1.00 80.50 133 ARG A C 1
ATOM 988 O O . ARG A 1 133 ? -32.652 -12.374 35.229 1.00 80.50 133 ARG A O 1
ATOM 995 N N . ARG A 1 134 ? -31.922 -10.338 35.844 1.00 82.12 134 ARG A N 1
ATOM 996 C CA . ARG A 1 134 ? -32.095 -10.464 37.305 1.00 82.12 134 ARG A CA 1
ATOM 997 C C . ARG A 1 134 ? -33.231 -9.585 37.846 1.00 82.12 134 ARG A C 1
ATOM 999 O O . ARG A 1 134 ? -33.405 -9.492 39.058 1.00 82.12 134 ARG A O 1
ATOM 1006 N N . ALA A 1 135 ? -33.986 -8.938 36.962 1.00 87.62 135 ALA A N 1
ATOM 1007 C CA . ALA A 1 135 ? -35.104 -8.067 37.294 1.00 87.62 135 ALA A CA 1
ATOM 1008 C C . ALA A 1 135 ? -36.409 -8.632 36.718 1.00 87.62 135 ALA A C 1
ATOM 1010 O O . ALA A 1 135 ? -36.396 -9.412 35.769 1.00 87.62 135 ALA A O 1
ATOM 1011 N N . ALA A 1 136 ? -37.548 -8.243 37.291 1.00 86.94 136 ALA A N 1
ATOM 1012 C CA . ALA A 1 136 ? -38.847 -8.674 36.770 1.00 86.94 136 ALA A CA 1
ATOM 1013 C C . ALA A 1 136 ? -39.255 -7.877 35.520 1.00 86.94 136 ALA A C 1
ATOM 1015 O O . ALA A 1 136 ? -39.998 -8.379 34.678 1.00 86.94 136 ALA A O 1
ATOM 1016 N N . LYS A 1 137 ? -38.802 -6.620 35.435 1.00 93.06 137 LYS A N 1
ATOM 1017 C CA . LYS A 1 137 ? -39.044 -5.678 34.339 1.00 93.06 137 LYS A CA 1
ATOM 1018 C C . LYS A 1 137 ? -37.828 -4.772 34.178 1.00 93.06 137 LYS A C 1
ATOM 1020 O O . LYS A 1 137 ? -37.019 -4.646 35.097 1.00 93.06 137 LYS A O 1
ATOM 1025 N N . TYR A 1 138 ? -37.733 -4.081 33.055 1.00 95.88 138 TYR A N 1
ATOM 1026 C CA . TYR A 1 138 ? -36.814 -2.963 32.885 1.00 95.88 138 TYR A CA 1
ATOM 1027 C C . TYR A 1 138 ? -37.373 -1.954 31.886 1.00 95.88 138 TYR A C 1
ATOM 1029 O O . TYR A 1 138 ? -38.252 -2.286 31.093 1.00 95.88 138 TYR A O 1
ATOM 1037 N N . SER A 1 139 ? -36.868 -0.725 31.941 1.00 96.44 139 SER A N 1
ATOM 1038 C CA . SER A 1 139 ? -37.056 0.259 30.872 1.00 96.44 139 SER A CA 1
ATOM 1039 C C . SER A 1 139 ? -35.729 0.598 30.235 1.00 96.44 139 SER A C 1
ATOM 1041 O O . SER A 1 139 ? -34.727 0.651 30.946 1.00 96.44 139 SER A O 1
ATOM 1043 N N . TYR A 1 140 ? -35.742 0.917 28.949 1.00 96.25 140 TYR A N 1
ATOM 1044 C CA . TYR A 1 140 ? -34.619 1.550 28.281 1.00 96.25 140 TYR A CA 1
ATOM 1045 C C . TYR A 1 140 ? -34.993 2.930 27.735 1.00 96.25 140 TYR A C 1
ATOM 1047 O O . TYR A 1 140 ? -36.161 3.208 27.450 1.00 96.25 140 TYR A O 1
ATOM 1055 N N . ALA A 1 141 ? -33.990 3.791 27.599 1.00 93.75 141 ALA A N 1
ATOM 1056 C CA . ALA A 1 141 ? -34.071 5.076 26.925 1.00 93.75 141 ALA A CA 1
ATOM 1057 C C . ALA A 1 141 ? -32.859 5.232 26.005 1.00 93.75 141 ALA A C 1
ATOM 1059 O O . ALA A 1 141 ? -31.726 5.073 26.456 1.00 93.75 141 ALA A O 1
ATOM 1060 N N . VAL A 1 142 ? -33.108 5.558 24.738 1.00 92.81 142 VAL A N 1
ATOM 1061 C CA . VAL A 1 142 ? -32.073 5.936 23.772 1.00 92.81 142 VAL A CA 1
ATOM 1062 C C . VAL A 1 142 ? -32.083 7.446 23.647 1.00 92.81 142 VAL A C 1
ATOM 1064 O O . VAL A 1 142 ? -33.124 8.051 23.372 1.00 92.81 142 VAL A O 1
ATOM 1067 N N . LYS A 1 143 ? -30.923 8.056 23.842 1.00 87.88 143 LYS A N 1
ATOM 1068 C CA . LYS A 1 143 ? -30.700 9.483 23.654 1.00 87.88 143 LYS A CA 1
ATOM 1069 C C . LYS A 1 143 ? -29.570 9.687 22.660 1.00 87.88 143 LYS A C 1
ATOM 1071 O O . LYS A 1 143 ? -28.673 8.854 22.583 1.00 87.88 143 LYS A O 1
ATOM 1076 N N . TRP A 1 144 ? -29.601 10.793 21.935 1.00 87.69 144 TRP A N 1
ATOM 1077 C CA . TRP A 1 144 ? -28.532 11.159 21.011 1.00 87.69 144 TRP A CA 1
ATOM 1078 C C . TRP A 1 144 ? -28.302 12.664 21.016 1.00 87.69 144 TRP A C 1
ATOM 1080 O O . TRP A 1 144 ? -29.194 13.415 21.408 1.00 87.69 144 TRP A O 1
ATOM 1090 N N . GLY A 1 145 ? -27.127 13.104 20.586 1.00 81.00 145 GLY A N 1
ATOM 1091 C CA . GLY A 1 145 ? -26.813 14.520 20.445 1.00 81.00 145 GLY A CA 1
ATOM 1092 C C . GLY A 1 145 ? -25.606 14.755 19.548 1.00 81.00 145 GLY A C 1
ATOM 1093 O O . GLY A 1 145 ? -24.925 13.811 19.150 1.00 81.00 145 GLY A O 1
ATOM 1094 N N . VAL A 1 146 ? -25.363 16.027 19.246 1.00 74.81 146 VAL A N 1
ATOM 1095 C CA . VAL A 1 146 ? -24.179 16.486 18.512 1.00 74.81 146 VAL A CA 1
ATOM 1096 C C . VAL A 1 146 ? -23.111 16.907 19.508 1.00 74.81 146 VAL A C 1
ATOM 1098 O O . VAL A 1 146 ? -23.415 17.489 20.555 1.00 74.81 146 VAL A O 1
ATOM 1101 N N . TRP A 1 147 ? -21.865 16.600 19.179 1.00 63.56 147 TRP A N 1
ATOM 1102 C CA . TRP A 1 147 ? -20.712 16.940 19.990 1.00 63.56 147 TRP A CA 1
ATOM 1103 C C . TRP A 1 147 ? -20.137 18.306 19.587 1.00 63.56 147 TRP A C 1
ATOM 1105 O O . TRP A 1 147 ? -19.953 18.588 18.408 1.00 63.56 147 TRP A O 1
ATOM 1115 N N . SER A 1 148 ? -19.860 19.181 20.558 1.00 49.88 148 SER A N 1
ATOM 1116 C CA . SER A 1 148 ? -18.997 20.348 20.328 1.00 49.88 148 SER A CA 1
ATOM 1117 C C . SER A 1 148 ? -18.300 20.795 21.595 1.00 49.88 148 SER A C 1
ATOM 1119 O O . SER A 1 148 ? -18.949 21.025 22.622 1.00 49.88 148 SER A O 1
ATOM 1121 N N . TRP A 1 149 ? -16.998 21.014 21.476 1.00 42.84 149 TRP A N 1
ATOM 1122 C CA . TRP A 1 149 ? -16.215 21.770 22.436 1.00 42.84 149 TRP A CA 1
ATOM 1123 C C . TRP A 1 149 ? -16.494 23.275 22.270 1.00 42.84 149 TRP A C 1
ATOM 1125 O O . TRP A 1 149 ? -16.589 23.782 21.152 1.00 42.84 149 TRP A O 1
ATOM 1135 N N . ARG A 1 150 ? -16.678 24.000 23.379 1.00 40.53 150 ARG A N 1
ATOM 1136 C CA . ARG A 1 150 ? -16.636 25.469 23.400 1.00 40.53 150 ARG A CA 1
ATOM 1137 C C . ARG A 1 150 ? -15.828 25.906 24.603 1.00 40.53 150 ARG A C 1
ATOM 1139 O O . ARG A 1 150 ? -16.259 25.666 25.733 1.00 40.53 150 ARG A O 1
ATOM 1146 N N . ASP A 1 151 ? -14.742 26.625 24.361 1.00 37.25 151 ASP A N 1
ATOM 1147 C CA . ASP A 1 151 ? -14.173 27.463 25.401 1.00 37.25 151 ASP A CA 1
ATOM 1148 C C . ASP A 1 151 ? -15.149 28.608 25.705 1.00 37.25 151 ASP A C 1
ATOM 1150 O O . ASP A 1 151 ? -15.643 29.311 24.816 1.00 37.25 151 ASP A O 1
ATOM 1154 N N . THR A 1 152 ? -15.484 28.776 26.978 1.00 38.41 152 THR A N 1
ATOM 1155 C CA . THR A 1 152 ? -16.167 29.978 27.445 1.00 38.41 152 THR A CA 1
ATOM 1156 C C . THR A 1 152 ? -15.332 30.568 28.562 1.00 38.41 152 THR A C 1
ATOM 1158 O O . THR A 1 152 ? -14.875 29.835 29.436 1.00 38.41 152 THR A O 1
ATOM 1161 N N . ASN A 1 153 ? -15.232 31.902 28.593 1.00 37.62 153 ASN A N 1
ATOM 1162 C CA . ASN A 1 153 ? -14.471 32.717 29.559 1.00 37.62 153 ASN A CA 1
ATOM 1163 C C . ASN A 1 153 ? -14.740 32.444 31.064 1.00 37.62 153 ASN A C 1
ATOM 1165 O O . ASN A 1 153 ? -14.267 33.193 31.917 1.00 37.62 153 ASN A O 1
ATOM 1169 N N . SER A 1 154 ? -15.547 31.446 31.422 1.00 36.16 154 SER A N 1
ATOM 1170 C CA . SER A 1 154 ? -15.979 31.138 32.788 1.00 36.16 154 SER A CA 1
ATOM 1171 C C . SER A 1 154 ? -15.793 29.681 33.231 1.00 36.16 154 SER A C 1
ATOM 1173 O O . SER A 1 154 ? -16.021 29.421 34.410 1.00 36.16 154 SER A O 1
ATOM 1175 N N . ALA A 1 155 ? -15.391 28.769 32.342 1.00 34.12 155 ALA A N 1
ATOM 1176 C CA . ALA A 1 155 ? -14.880 27.415 32.605 1.00 34.12 155 ALA A CA 1
ATOM 1177 C C . ALA A 1 155 ? -15.001 26.597 31.308 1.00 34.12 155 ALA A C 1
ATOM 1179 O O . ALA A 1 155 ? -16.015 26.737 30.612 1.00 34.12 155 ALA A O 1
ATOM 1180 N N . PRO A 1 156 ? -14.064 25.677 31.029 1.00 38.28 156 PRO A N 1
ATOM 1181 C CA . PRO A 1 156 ? -14.298 24.653 30.030 1.00 38.28 156 PRO A CA 1
ATOM 1182 C C . PRO A 1 156 ? -15.435 23.752 30.527 1.00 38.28 156 PRO A C 1
ATOM 1184 O O . PRO A 1 156 ? -15.342 23.097 31.567 1.00 38.28 156 PRO A O 1
ATOM 1187 N N . SER A 1 157 ? -16.556 23.768 29.813 1.00 37.56 157 SER A N 1
ATOM 1188 C CA . SER A 1 157 ? -17.692 22.889 30.073 1.00 37.56 157 SER A CA 1
ATOM 1189 C C . SER A 1 157 ? -18.049 22.186 28.780 1.00 37.56 157 SER A C 1
ATOM 1191 O O . SER A 1 157 ? -18.359 22.855 27.794 1.00 37.56 157 SER A O 1
ATOM 1193 N N . TYR A 1 158 ? -18.057 20.855 28.790 1.00 44.88 158 TYR A N 1
ATOM 1194 C CA . TYR A 1 158 ? -18.650 20.089 27.704 1.00 44.88 158 TYR A CA 1
ATOM 1195 C C . TYR A 1 158 ? -20.122 20.447 27.598 1.00 44.88 158 TYR A C 1
ATOM 1197 O O . TYR A 1 158 ? -20.943 20.082 28.443 1.00 44.88 158 TYR A O 1
ATOM 1205 N N . VAL A 1 159 ? -20.459 21.208 26.564 1.00 41.66 159 VAL A N 1
ATOM 1206 C CA . VAL A 1 159 ? -21.843 21.535 26.282 1.00 41.66 159 VAL A CA 1
ATOM 1207 C C . VAL A 1 159 ? -22.407 20.373 25.482 1.00 41.66 159 VAL A C 1
ATOM 1209 O O . VAL A 1 159 ? -22.334 20.351 24.258 1.00 41.66 159 VAL A O 1
ATOM 1212 N N . THR A 1 160 ? -23.019 19.405 26.162 1.00 45.31 160 THR A N 1
ATOM 1213 C CA . THR A 1 160 ? -24.000 18.539 25.504 1.00 45.31 160 THR A CA 1
ATOM 1214 C C . THR A 1 160 ? -25.220 19.394 25.150 1.00 45.31 160 THR A C 1
ATOM 1216 O O . THR A 1 160 ? -26.220 19.411 25.873 1.00 45.31 160 THR A O 1
ATOM 1219 N N . ASN A 1 161 ? -25.140 20.172 24.073 1.00 43.12 161 ASN A N 1
ATOM 1220 C CA . ASN A 1 161 ? -26.306 20.847 23.525 1.00 43.12 161 ASN A CA 1
ATOM 1221 C C . ASN A 1 161 ? -27.167 19.790 22.829 1.00 43.12 161 ASN A C 1
ATOM 1223 O O . ASN A 1 161 ? -26.798 19.255 21.791 1.00 43.12 161 ASN A O 1
ATOM 1227 N N . GLY A 1 162 ? -28.334 19.490 23.401 1.00 50.09 162 GLY A N 1
ATOM 1228 C CA . GLY A 1 162 ? -29.362 18.730 22.692 1.00 50.09 162 GLY A CA 1
ATOM 1229 C C . GLY A 1 162 ? -29.256 17.207 22.761 1.00 50.09 162 GLY A C 1
ATOM 1230 O O . GLY A 1 162 ? -29.615 16.562 21.779 1.00 50.09 162 GLY A O 1
ATOM 1231 N N . VAL A 1 163 ? -28.866 16.620 23.906 1.00 62.47 163 VAL A N 1
ATOM 1232 C CA . VAL A 1 163 ? -29.134 15.189 24.172 1.00 62.47 163 VAL A CA 1
ATOM 1233 C C . VAL A 1 163 ? -30.650 14.975 24.154 1.00 62.47 163 VAL A C 1
ATOM 1235 O O . VAL A 1 163 ? -31.358 15.203 25.137 1.00 62.47 163 VAL A O 1
ATOM 1238 N N . THR A 1 164 ? -31.151 14.595 22.987 1.00 76.25 164 THR A N 1
ATOM 1239 C CA . THR A 1 164 ? -32.565 14.480 22.662 1.00 76.25 164 THR A CA 1
ATOM 1240 C C . THR A 1 164 ? -32.984 13.038 22.868 1.00 76.25 164 THR A C 1
ATOM 1242 O O . THR A 1 164 ? -32.279 12.101 22.489 1.00 76.25 164 THR A O 1
ATOM 1245 N N . LEU A 1 165 ? -34.140 12.843 23.495 1.00 81.62 165 LEU A N 1
ATOM 1246 C CA . LEU A 1 165 ? -34.721 11.517 23.633 1.00 81.62 165 LEU A CA 1
ATOM 1247 C C . LEU A 1 165 ? -35.140 11.012 22.247 1.00 81.62 165 LEU A C 1
ATOM 1249 O O . LEU A 1 165 ? -36.058 11.570 21.653 1.00 81.62 165 LEU A O 1
ATOM 1253 N N . ALA A 1 166 ? -34.485 9.962 21.754 1.00 87.44 166 ALA A N 1
ATOM 1254 C CA . ALA A 1 166 ? -34.876 9.300 20.512 1.00 87.44 166 ALA A CA 1
ATOM 1255 C C . ALA A 1 166 ? -36.038 8.332 20.752 1.00 87.44 166 ALA A C 1
ATOM 1257 O O . ALA A 1 166 ? -37.022 8.344 20.019 1.00 87.44 166 ALA A O 1
ATOM 1258 N N . ALA A 1 167 ? -35.928 7.492 21.785 1.00 94.00 167 ALA A N 1
ATOM 1259 C CA . ALA A 1 167 ? -36.920 6.464 22.076 1.00 94.00 167 ALA A CA 1
ATOM 1260 C C . ALA A 1 167 ? -36.873 6.006 23.537 1.00 94.00 167 ALA A C 1
ATOM 1262 O O . ALA A 1 167 ? -35.854 6.128 24.220 1.00 94.00 167 ALA A O 1
ATOM 1263 N N . THR A 1 168 ? -37.972 5.411 23.997 1.00 94.81 168 THR A N 1
ATOM 1264 C CA . THR A 1 168 ? -38.028 4.618 25.229 1.00 94.81 168 THR A CA 1
ATOM 1265 C C . THR A 1 168 ? -38.769 3.314 24.978 1.00 94.81 168 THR A C 1
ATOM 1267 O O . THR A 1 168 ? -39.585 3.216 24.062 1.00 94.81 168 THR A O 1
ATOM 1270 N N . GLY A 1 169 ? -38.522 2.320 25.823 1.00 93.88 169 GLY A N 1
ATOM 1271 C CA . GLY A 1 169 ? -39.322 1.102 25.851 1.00 93.88 169 GLY A CA 1
ATOM 1272 C C . GLY A 1 169 ? -39.325 0.457 27.229 1.00 93.88 169 GLY A C 1
ATOM 1273 O O . GLY A 1 169 ? -38.386 0.620 28.005 1.00 93.88 169 GLY A O 1
ATOM 1274 N N . ASP A 1 170 ? -40.391 -0.277 27.535 1.00 94.19 170 ASP A N 1
ATOM 1275 C CA . ASP A 1 170 ? -40.487 -1.150 28.706 1.00 94.19 170 ASP A CA 1
ATOM 1276 C C . ASP A 1 170 ? -40.502 -2.604 28.232 1.00 94.19 170 ASP A C 1
ATOM 1278 O O . ASP A 1 170 ? -41.198 -2.953 27.279 1.00 94.19 170 ASP A O 1
ATOM 1282 N N . GLN A 1 171 ? -39.742 -3.461 28.906 1.00 92.75 171 GLN A N 1
ATOM 1283 C CA . GLN A 1 171 ? -39.545 -4.850 28.510 1.00 92.75 171 GLN A CA 1
ATOM 1284 C C . GLN A 1 171 ? -39.558 -5.780 29.731 1.00 92.75 171 GLN A C 1
ATOM 1286 O O . GLN A 1 171 ? -39.234 -5.396 30.860 1.00 92.75 171 GLN A O 1
ATOM 1291 N N . THR A 1 172 ? -39.937 -7.038 29.500 1.00 89.38 172 THR A N 1
ATOM 1292 C CA . THR A 1 172 ? -39.953 -8.111 30.518 1.00 89.38 172 THR A CA 1
ATOM 1293 C C . THR A 1 172 ? -39.019 -9.273 30.182 1.00 89.38 172 THR A C 1
ATOM 1295 O O . THR A 1 172 ? -38.870 -10.196 30.978 1.00 89.38 172 THR A O 1
ATOM 1298 N N . ALA A 1 173 ? -38.407 -9.249 28.999 1.00 86.38 173 ALA A N 1
ATOM 1299 C CA . ALA A 1 173 ? -37.471 -10.246 28.492 1.00 86.38 173 ALA A CA 1
ATOM 1300 C C . ALA A 1 173 ? -36.337 -9.530 27.734 1.00 86.38 173 ALA A C 1
ATOM 1302 O O . ALA A 1 173 ? -36.507 -8.354 27.405 1.00 86.38 173 ALA A O 1
ATOM 1303 N N . PRO A 1 174 ? -35.184 -10.179 27.485 1.00 88.19 174 PRO A N 1
ATOM 1304 C CA . PRO A 1 174 ? -34.151 -9.621 26.611 1.00 88.19 174 PRO A CA 1
ATOM 1305 C C . PRO A 1 174 ? -34.725 -9.214 25.248 1.00 88.19 174 PRO A C 1
ATOM 1307 O O . PRO A 1 174 ? -35.575 -9.924 24.709 1.00 88.19 174 PRO A O 1
ATOM 1310 N N . PHE A 1 175 ? -34.267 -8.087 24.712 1.00 89.75 175 PHE A N 1
ATOM 1311 C CA . PHE A 1 175 ? -34.628 -7.596 23.386 1.00 89.75 175 PHE A CA 1
ATOM 1312 C C . PHE A 1 175 ? -33.358 -7.264 22.603 1.00 89.75 175 PHE A C 1
ATOM 1314 O O . PHE A 1 175 ? -32.506 -6.534 23.104 1.00 89.75 175 PHE A O 1
ATOM 1321 N N . THR A 1 176 ? -33.272 -7.773 21.375 1.00 92.25 176 THR A N 1
ATOM 1322 C CA . THR A 1 176 ? -32.210 -7.469 20.411 1.00 92.25 176 THR A CA 1
ATOM 1323 C C . THR A 1 176 ? -32.862 -6.988 19.122 1.00 92.25 176 THR A C 1
ATOM 1325 O O . THR A 1 176 ? -33.774 -7.642 18.613 1.00 92.25 176 THR A O 1
ATOM 1328 N N . GLY A 1 177 ? -32.420 -5.844 18.609 1.00 94.12 177 GLY A N 1
ATOM 1329 C CA . GLY A 1 177 ? -32.942 -5.253 17.377 1.00 94.12 177 GLY A CA 1
ATOM 1330 C C . GLY A 1 177 ? -32.853 -3.730 17.384 1.00 94.12 177 GLY A C 1
ATOM 1331 O O . GLY A 1 177 ? -32.049 -3.146 18.109 1.00 94.12 177 GLY A O 1
ATOM 1332 N N . THR A 1 178 ? -33.697 -3.076 16.586 1.00 96.88 178 THR A N 1
ATOM 1333 C CA . THR A 1 178 ? -33.784 -1.610 16.535 1.00 96.88 178 THR A CA 1
ATOM 1334 C C . THR A 1 178 ? -34.377 -1.050 17.827 1.00 96.88 178 THR A C 1
ATOM 1336 O O . THR A 1 178 ? -35.537 -1.300 18.155 1.00 96.88 178 THR A O 1
ATOM 1339 N N . LEU A 1 179 ? -33.584 -0.255 18.544 1.00 96.62 179 LEU A N 1
ATOM 1340 C CA . LEU A 1 179 ? -33.971 0.441 19.772 1.00 96.62 179 LEU A CA 1
ATOM 1341 C C . LEU A 1 179 ? -34.498 1.853 19.489 1.00 96.62 179 LEU A C 1
ATOM 1343 O O . LEU A 1 179 ? -35.363 2.334 20.222 1.00 96.62 179 LEU A O 1
ATOM 1347 N N . ALA A 1 180 ? -33.981 2.506 18.443 1.00 96.06 180 ALA A N 1
ATOM 1348 C CA . ALA A 1 180 ? -34.444 3.799 17.948 1.00 96.06 180 ALA A CA 1
ATOM 1349 C C . ALA A 1 180 ? -34.108 3.984 16.459 1.00 96.06 180 ALA A C 1
ATOM 1351 O O . ALA A 1 180 ? -33.187 3.359 15.939 1.00 96.06 180 ALA A O 1
ATOM 1352 N N . THR A 1 181 ? -34.812 4.901 15.801 1.00 95.62 181 THR A N 1
ATOM 1353 C CA . THR A 1 181 ? -34.484 5.392 14.457 1.00 95.62 181 THR A CA 1
ATOM 1354 C C . THR A 1 181 ? -34.359 6.909 14.530 1.00 95.62 181 THR A C 1
ATOM 1356 O O . THR A 1 181 ? -35.243 7.563 15.087 1.00 95.62 181 THR A O 1
ATOM 1359 N N . ILE A 1 182 ? -33.275 7.466 13.996 1.00 92.25 182 ILE A N 1
ATOM 1360 C CA . ILE A 1 182 ? -33.010 8.907 13.993 1.00 92.25 182 ILE A CA 1
ATOM 1361 C C . ILE A 1 182 ? -33.116 9.424 12.555 1.00 92.25 182 ILE A C 1
ATOM 1363 O O . ILE A 1 182 ? -32.566 8.831 11.627 1.00 92.25 182 ILE A O 1
ATOM 1367 N N . ASP A 1 183 ? -33.854 10.520 12.378 1.00 91.44 183 ASP A N 1
ATOM 1368 C CA . ASP A 1 183 ? -34.029 11.192 11.088 1.00 91.44 183 ASP A CA 1
ATOM 1369 C C . ASP A 1 183 ? -32.731 11.928 10.677 1.00 91.44 183 ASP A C 1
ATOM 1371 O O . ASP A 1 183 ? -32.261 12.777 11.446 1.00 91.44 183 ASP A O 1
ATOM 1375 N N . PRO A 1 184 ? -32.167 11.661 9.482 1.00 91.31 184 PRO A N 1
ATOM 1376 C CA . PRO A 1 184 ? -31.005 12.360 8.930 1.00 91.31 184 PRO A CA 1
ATOM 1377 C C . PRO A 1 184 ? -31.164 13.883 8.946 1.00 91.31 184 PRO A C 1
ATOM 1379 O O . PRO A 1 184 ? -30.228 14.609 9.284 1.00 91.31 184 PRO A O 1
ATOM 1382 N N . ALA A 1 185 ? -32.374 14.383 8.671 1.00 89.69 185 ALA A N 1
ATOM 1383 C CA . ALA A 1 185 ? -32.653 15.816 8.673 1.00 89.69 185 ALA A CA 1
ATOM 1384 C C . ALA A 1 185 ? -32.536 16.430 10.079 1.00 89.69 185 ALA A C 1
ATOM 1386 O O . ALA A 1 185 ? -32.108 17.578 10.224 1.00 89.69 185 ALA A O 1
ATOM 1387 N N . ALA A 1 186 ? -32.875 15.669 11.126 1.00 88.50 186 ALA A N 1
ATOM 1388 C CA . ALA A 1 186 ? -32.715 16.114 12.507 1.00 88.50 186 ALA A CA 1
ATOM 1389 C C . ALA A 1 186 ? -31.233 16.193 12.899 1.00 88.50 186 ALA A C 1
ATOM 1391 O O . ALA A 1 186 ? -30.833 17.150 13.564 1.00 88.50 186 ALA A O 1
ATOM 1392 N N . ILE A 1 187 ? -30.420 15.227 12.454 1.00 87.50 187 ILE A N 1
ATOM 1393 C CA . ILE A 1 187 ? -28.967 15.225 12.667 1.00 87.50 187 ILE A CA 1
ATOM 1394 C C . ILE A 1 187 ? -28.326 16.425 11.962 1.00 87.50 187 ILE A C 1
ATOM 1396 O O . ILE A 1 187 ? -27.629 17.211 12.604 1.00 87.50 187 ILE A O 1
ATOM 1400 N N . ALA A 1 188 ? -28.633 16.629 10.679 1.00 84.50 188 ALA A N 1
ATOM 1401 C CA . ALA A 1 188 ? -28.118 17.754 9.901 1.00 84.50 188 ALA A CA 1
ATOM 1402 C C . ALA A 1 188 ? -28.486 19.114 10.524 1.00 84.50 188 ALA A C 1
ATOM 1404 O O . ALA A 1 188 ? -27.642 20.004 10.631 1.00 84.50 188 ALA A O 1
ATOM 1405 N N . ALA A 1 189 ? -29.729 19.272 10.994 1.00 83.25 189 ALA A N 1
ATOM 1406 C CA . ALA A 1 189 ? -30.168 20.491 11.670 1.00 83.25 189 ALA A CA 1
ATOM 1407 C C . ALA A 1 189 ? -29.419 20.735 12.991 1.00 83.25 189 ALA A C 1
ATOM 1409 O O . ALA A 1 189 ? -29.073 21.878 13.299 1.00 83.25 189 ALA A O 1
ATOM 1410 N N . ALA A 1 190 ? -29.152 19.678 13.764 1.00 79.44 190 ALA A N 1
ATOM 1411 C CA . ALA A 1 190 ? -28.396 19.776 15.007 1.00 79.44 190 ALA A CA 1
ATOM 1412 C C . ALA A 1 190 ? -26.925 20.152 14.748 1.00 79.44 190 ALA A C 1
ATOM 1414 O O . ALA A 1 190 ? -26.405 21.045 15.416 1.00 79.44 190 ALA A O 1
ATOM 1415 N N . LEU A 1 191 ? -26.286 19.553 13.736 1.00 77.56 191 LEU A N 1
ATOM 1416 C CA . LEU A 1 191 ? -24.917 19.889 13.326 1.00 77.56 191 LEU A CA 1
ATOM 1417 C C . LEU A 1 191 ? -24.813 21.346 12.858 1.00 77.56 191 LEU A C 1
ATOM 1419 O O . LEU A 1 191 ? -23.930 22.075 13.305 1.00 77.56 191 LEU A O 1
ATOM 1423 N N . ALA A 1 192 ? -25.753 21.815 12.032 1.00 74.44 192 ALA A N 1
ATOM 1424 C CA . ALA A 1 192 ? -25.785 23.203 11.566 1.00 74.44 192 ALA A CA 1
ATOM 1425 C C . ALA A 1 192 ? -26.012 24.216 12.706 1.00 74.44 192 ALA A C 1
ATOM 1427 O O . ALA A 1 192 ? -25.460 25.317 12.692 1.00 74.44 192 ALA A O 1
ATOM 1428 N N . ALA A 1 193 ? -26.810 23.860 13.718 1.00 72.12 193 ALA A N 1
ATOM 1429 C CA . ALA A 1 193 ? -27.023 24.709 14.892 1.00 72.12 193 ALA A CA 1
ATOM 1430 C C . ALA A 1 193 ? -25.760 24.855 15.756 1.00 72.12 193 ALA A C 1
ATOM 1432 O O . ALA A 1 193 ? -25.574 25.883 16.414 1.00 72.12 193 ALA A O 1
ATOM 1433 N N . VAL A 1 194 ? -24.908 23.830 15.764 1.00 68.56 194 VAL A N 1
ATOM 1434 C CA . VAL A 1 194 ? -23.692 23.774 16.575 1.00 68.56 194 VAL A CA 1
ATOM 1435 C C . VAL A 1 194 ? -22.500 24.405 15.852 1.00 68.56 194 VAL A C 1
ATOM 1437 O O . VAL A 1 194 ? -21.830 25.254 16.443 1.00 68.56 194 VAL A O 1
ATOM 1440 N N . ASN A 1 195 ? -22.300 24.055 14.579 1.00 63.50 195 ASN A N 1
ATOM 1441 C CA . ASN A 1 195 ? -21.136 24.437 13.771 1.00 63.50 195 ASN A CA 1
ATOM 1442 C C . ASN A 1 195 ? -21.357 25.689 12.900 1.00 63.50 195 ASN A C 1
ATOM 1444 O O . ASN A 1 195 ? -20.408 26.212 12.322 1.00 63.50 195 ASN A O 1
ATOM 1448 N N . GLY A 1 196 ? -22.594 26.183 12.782 1.00 54.25 196 GLY A N 1
ATOM 1449 C CA . GLY A 1 196 ? -22.957 27.228 11.819 1.00 54.25 196 GLY A CA 1
ATOM 1450 C C . GLY A 1 196 ? -23.364 26.667 10.442 1.00 54.25 196 GLY A C 1
ATOM 1451 O O . GLY A 1 196 ? -23.429 25.451 10.257 1.00 54.25 196 GLY A O 1
ATOM 1452 N N . PRO A 1 197 ? -23.716 27.533 9.468 1.00 47.91 197 PRO A N 1
ATOM 1453 C CA . PRO A 1 197 ? -24.202 27.099 8.156 1.00 47.91 197 PRO A CA 1
ATOM 1454 C C . PRO A 1 197 ? -23.145 26.300 7.362 1.00 47.91 197 PRO A C 1
ATOM 1456 O O . PRO A 1 197 ? -21.946 26.534 7.537 1.00 47.91 197 PRO A O 1
ATOM 1459 N N . PRO A 1 198 ? -23.570 25.398 6.450 1.00 42.16 198 PRO A N 1
ATOM 1460 C CA . PRO A 1 198 ? -22.669 24.680 5.546 1.00 42.16 198 PRO A CA 1
ATOM 1461 C C . PRO A 1 198 ? -21.739 25.651 4.804 1.00 42.16 198 PRO A C 1
ATOM 1463 O O . PRO A 1 198 ? -22.207 26.642 4.244 1.00 42.16 198 PRO A O 1
ATOM 1466 N N . GLY A 1 199 ? -20.428 25.392 4.828 1.00 42.09 199 GLY A N 1
ATOM 1467 C CA . GLY A 1 199 ? -19.415 26.272 4.228 1.00 42.09 199 GLY A CA 1
ATOM 1468 C C . GLY A 1 199 ? -18.864 27.373 5.144 1.00 42.09 199 GLY A C 1
ATOM 1469 O O . GLY A 1 199 ? -18.080 28.199 4.682 1.00 42.09 199 GLY A O 1
ATOM 1470 N N . ALA A 1 200 ? -19.217 27.404 6.435 1.00 37.94 200 ALA A N 1
ATOM 1471 C CA . ALA A 1 200 ? -18.496 28.217 7.412 1.00 37.94 200 ALA A CA 1
ATOM 1472 C C . ALA A 1 200 ? -17.063 27.674 7.591 1.00 37.94 200 ALA A C 1
ATOM 1474 O O . ALA A 1 200 ? -16.802 26.797 8.412 1.00 37.94 200 ALA A O 1
ATOM 1475 N N . THR A 1 201 ? -16.131 28.184 6.787 1.00 38.38 201 THR A N 1
ATOM 1476 C CA . THR A 1 201 ? -14.688 28.049 6.995 1.00 38.38 201 THR A CA 1
ATOM 1477 C C . THR A 1 201 ? -14.288 28.975 8.137 1.00 38.38 201 THR A C 1
ATOM 1479 O O . THR A 1 201 ? -13.813 30.090 7.915 1.00 38.38 201 THR A O 1
ATOM 1482 N N . SER A 1 202 ? -14.480 28.565 9.384 1.00 34.38 202 SER A N 1
ATOM 1483 C CA . SER A 1 202 ? -13.542 29.048 10.391 1.00 34.38 202 SER A CA 1
ATOM 1484 C C . SER A 1 202 ? -12.277 28.222 10.208 1.00 34.38 202 SER A C 1
ATOM 1486 O O . SER A 1 202 ? -12.140 27.149 10.788 1.00 34.38 202 SER A O 1
ATOM 1488 N N . GLY A 1 203 ? -11.376 28.726 9.361 1.00 36.66 203 GLY A N 1
ATOM 1489 C CA . GLY A 1 203 ? -9.958 28.490 9.594 1.00 36.66 203 GLY A CA 1
ATOM 1490 C C . GLY A 1 203 ? -9.585 28.948 11.015 1.00 36.66 203 GLY A C 1
ATOM 1491 O O . GLY A 1 203 ? -10.396 29.620 11.666 1.00 36.66 203 GLY A O 1
ATOM 1492 N N . PRO A 1 204 ? -8.388 28.586 11.496 1.00 37.09 204 PRO A N 1
ATOM 1493 C CA . PRO A 1 204 ? -7.970 28.785 12.881 1.00 37.09 204 PRO A CA 1
ATOM 1494 C C . PRO A 1 204 ? -8.250 30.221 13.341 1.00 37.09 204 PRO A C 1
ATOM 1496 O O . PRO A 1 204 ? -7.753 31.193 12.760 1.00 37.09 204 PRO A O 1
ATOM 1499 N N . ALA A 1 205 ? -9.123 30.372 14.337 1.00 30.73 205 ALA A N 1
ATOM 1500 C CA . ALA A 1 205 ? -9.464 31.671 14.888 1.00 30.73 205 ALA A CA 1
ATOM 1501 C C . ALA A 1 205 ? -8.372 32.064 15.887 1.00 30.73 205 ALA A C 1
ATOM 1503 O O . ALA A 1 205 ? -8.481 31.793 17.074 1.00 30.73 205 ALA A O 1
ATOM 1504 N N . VAL A 1 206 ? -7.322 32.731 15.402 1.00 36.94 206 VAL A N 1
ATOM 1505 C CA . VAL A 1 206 ? -6.299 33.335 16.269 1.00 36.94 206 VAL A CA 1
ATOM 1506 C C . VAL A 1 206 ? -6.979 34.299 17.243 1.00 36.94 206 VAL A C 1
ATOM 1508 O O . VAL A 1 206 ? -7.667 35.227 16.803 1.00 36.94 206 VAL A O 1
ATOM 1511 N N . ASP A 1 207 ? -6.769 34.121 18.550 1.00 38.34 207 ASP A N 1
ATOM 1512 C CA . ASP A 1 207 ? -7.225 35.085 19.549 1.00 38.34 207 ASP A CA 1
ATOM 1513 C C . ASP A 1 207 ? -6.512 36.435 19.311 1.00 38.34 207 ASP A C 1
ATOM 1515 O O . ASP A 1 207 ? -5.289 36.542 19.486 1.00 38.34 207 ASP A O 1
ATOM 1519 N N . PRO A 1 208 ? -7.245 37.510 18.954 1.00 33.09 208 PRO A N 1
ATOM 1520 C CA . PRO A 1 208 ? -6.646 38.812 18.678 1.00 33.09 208 PRO A CA 1
ATOM 1521 C C . PRO A 1 208 ? -5.969 39.458 19.898 1.00 33.09 208 PRO A C 1
ATOM 1523 O O . PRO A 1 208 ? -5.221 40.422 19.729 1.00 33.09 208 PRO A O 1
ATOM 1526 N N . ALA A 1 209 ? -6.260 38.999 21.121 1.00 33.50 209 ALA A N 1
ATOM 1527 C CA . ALA A 1 209 ? -5.739 39.578 22.358 1.00 33.50 209 ALA A CA 1
ATOM 1528 C C . ALA A 1 209 ? -4.408 38.958 22.811 1.00 33.50 209 ALA A C 1
ATOM 1530 O O . ALA A 1 209 ? -3.593 39.658 23.418 1.00 33.50 209 ALA A O 1
ATOM 1531 N N . THR A 1 210 ? -4.180 37.675 22.525 1.00 40.12 210 THR A N 1
ATOM 1532 C CA . THR A 1 210 ? -2.982 36.938 22.961 1.00 40.12 210 THR A CA 1
ATOM 1533 C C . THR A 1 210 ? -2.016 36.628 21.821 1.00 40.12 210 THR A C 1
ATOM 1535 O O . THR A 1 210 ? -0.847 36.351 22.090 1.00 40.12 210 THR A O 1
ATOM 1538 N N . GLY A 1 211 ? -2.467 36.704 20.561 1.00 35.84 211 GLY A N 1
ATOM 1539 C CA . GLY A 1 211 ? -1.675 36.289 19.400 1.00 35.84 211 GLY A CA 1
ATOM 1540 C C . GLY A 1 211 ? -1.369 34.789 19.387 1.00 35.84 211 GLY A C 1
ATOM 1541 O O . GLY A 1 211 ? -0.524 34.355 18.612 1.00 35.84 211 GLY A O 1
ATOM 1542 N N . ARG A 1 212 ? -2.027 34.019 20.260 1.00 38.28 212 ARG A N 1
ATOM 1543 C CA . ARG A 1 212 ? -1.979 32.564 20.304 1.00 38.28 212 ARG A CA 1
ATOM 1544 C C . ARG A 1 212 ? -3.215 32.047 19.570 1.00 38.28 212 ARG A C 1
ATOM 1546 O O . ARG A 1 212 ? -4.295 32.626 19.716 1.00 38.28 212 ARG A O 1
ATOM 1553 N N . GLY A 1 213 ? -3.057 30.995 18.768 1.00 39.19 213 GLY A N 1
ATOM 1554 C CA . GLY A 1 213 ? -4.200 30.139 18.459 1.00 39.19 213 GLY A CA 1
ATOM 1555 C C . GLY A 1 213 ? -4.812 29.679 19.780 1.00 39.19 213 GLY A C 1
ATOM 1556 O O . GLY A 1 213 ? -4.119 29.616 20.802 1.00 39.19 213 GLY A O 1
ATOM 1557 N N . ASP A 1 214 ? -6.111 29.420 19.793 1.00 40.41 214 ASP A N 1
ATOM 1558 C CA . ASP A 1 214 ? -6.665 28.487 20.765 1.00 40.41 214 ASP A CA 1
ATOM 1559 C C . ASP A 1 214 ? -5.679 27.322 20.926 1.00 40.41 214 ASP A C 1
ATOM 1561 O O . ASP A 1 214 ? -5.202 26.753 19.956 1.00 40.41 214 ASP A O 1
ATOM 1565 N N . HIS A 1 215 ? -5.277 27.015 22.156 1.00 38.47 215 HIS A N 1
ATOM 1566 C CA . HIS A 1 215 ? -4.220 26.032 22.432 1.00 38.47 215 HIS A CA 1
ATOM 1567 C C . HIS A 1 215 ? -4.600 24.587 22.031 1.00 38.47 215 HIS A C 1
ATOM 1569 O O . HIS A 1 215 ? -3.828 23.651 22.218 1.00 38.47 215 HIS A O 1
ATOM 1575 N N . GLU A 1 216 ? -5.785 24.441 21.441 1.00 40.94 216 GLU A N 1
ATOM 1576 C CA . GLU A 1 216 ? -6.272 23.325 20.649 1.00 40.94 216 GLU A CA 1
ATOM 1577 C C . GLU A 1 216 ? -6.778 23.872 19.304 1.00 40.94 216 GLU A C 1
ATOM 1579 O O . GLU A 1 216 ? -7.956 23.738 18.978 1.00 40.94 216 GLU A O 1
ATOM 1584 N N . ASN A 1 217 ? -5.886 24.459 18.501 1.00 37.75 217 ASN A N 1
ATOM 1585 C CA . ASN A 1 217 ? -6.106 24.963 17.135 1.00 37.75 217 ASN A CA 1
ATOM 1586 C C . ASN A 1 217 ? -6.466 23.830 16.141 1.00 37.75 217 ASN A C 1
ATOM 1588 O O . ASN A 1 217 ? -6.312 23.945 14.922 1.00 37.75 217 ASN A O 1
ATOM 1592 N N . ARG A 1 218 ? -6.949 22.702 16.679 1.00 46.56 218 ARG A N 1
ATOM 1593 C CA . ARG A 1 218 ? -7.502 21.563 15.977 1.00 46.56 218 ARG A CA 1
ATOM 1594 C C . ARG A 1 218 ? -8.804 22.023 15.360 1.00 46.56 218 ARG A C 1
ATOM 1596 O O . ARG A 1 218 ? -9.751 22.370 16.068 1.00 46.56 218 ARG A O 1
ATOM 1603 N N . GLN A 1 219 ? -8.880 22.025 14.037 1.00 42.50 219 GLN A N 1
ATOM 1604 C CA . GLN A 1 219 ? -10.139 22.268 13.348 1.00 42.50 219 GLN A CA 1
ATOM 1605 C C . GLN A 1 219 ? -11.172 21.214 13.799 1.00 42.50 219 GLN A C 1
ATOM 1607 O O . GLN A 1 219 ? -11.189 20.101 13.300 1.00 42.50 219 GLN A O 1
ATOM 1612 N N . PHE A 1 220 ? -12.022 21.573 14.767 1.00 52.22 220 PHE A N 1
ATOM 1613 C CA . PHE A 1 220 ? -13.231 20.872 15.220 1.00 52.22 220 PHE A CA 1
ATOM 1614 C C . PHE A 1 220 ? -13.145 19.325 15.262 1.00 52.22 220 PHE A C 1
ATOM 1616 O O . PHE A 1 220 ? -13.697 18.689 14.358 1.00 52.22 220 PHE A O 1
ATOM 1623 N N . PRO A 1 221 ? -12.583 18.718 16.333 1.00 49.75 221 PRO A N 1
ATOM 1624 C CA . PRO A 1 221 ? -12.419 17.264 16.483 1.00 49.75 221 PRO A CA 1
ATOM 1625 C C . PRO A 1 221 ? -13.595 16.412 16.018 1.00 49.75 221 PRO A C 1
ATOM 1627 O O . PRO A 1 221 ? -13.419 15.435 15.294 1.00 49.75 221 PRO A O 1
ATOM 1630 N N . ASP A 1 222 ? -14.807 16.837 16.383 1.00 58.97 222 ASP A N 1
ATOM 1631 C CA . ASP A 1 222 ? -16.016 16.100 16.069 1.00 58.97 222 ASP A CA 1
ATOM 1632 C C . ASP A 1 222 ? -17.051 17.014 15.406 1.00 58.97 222 ASP A C 1
ATOM 1634 O O . ASP A 1 222 ? -18.243 16.977 15.713 1.00 58.97 222 ASP A O 1
ATOM 1638 N N . LYS A 1 223 ? -16.609 17.825 14.432 1.00 67.62 223 LYS A N 1
ATOM 1639 C CA . LYS A 1 223 ? -17.504 18.603 13.553 1.00 67.62 223 LYS A CA 1
ATOM 1640 C C . LYS A 1 223 ? -18.661 17.762 13.009 1.00 67.62 223 LYS A C 1
ATOM 1642 O O . LYS A 1 223 ? -19.746 18.292 12.790 1.00 67.62 223 LYS A O 1
ATOM 1647 N N . PHE A 1 224 ? -18.432 16.469 12.794 1.00 78.31 224 PHE A N 1
ATOM 1648 C CA . PHE A 1 224 ? -19.422 15.512 12.304 1.00 78.31 224 PHE A CA 1
ATOM 1649 C C . PHE A 1 224 ? -19.853 14.485 13.361 1.00 78.31 224 PHE A C 1
ATOM 1651 O O . PHE A 1 224 ? -20.620 13.579 13.044 1.00 78.31 224 PHE A O 1
ATOM 1658 N N . GLY A 1 225 ? -19.384 14.614 14.602 1.00 80.62 225 GLY A N 1
ATOM 1659 C CA . GLY A 1 225 ? -19.563 13.623 15.655 1.00 80.62 225 GLY A CA 1
ATOM 1660 C C . GLY A 1 225 ? -20.958 13.612 16.260 1.00 80.62 225 GLY A C 1
ATOM 1661 O O . GLY A 1 225 ? -21.489 14.628 16.723 1.00 80.62 225 GLY A O 1
ATOM 1662 N N . ILE A 1 226 ? -21.521 12.412 16.318 1.00 84.38 226 ILE A N 1
ATOM 1663 C CA . ILE A 1 226 ? -22.796 12.081 16.934 1.00 84.38 226 ILE A CA 1
ATOM 1664 C C . ILE A 1 226 ? -22.551 11.087 18.061 1.00 84.38 226 ILE A C 1
ATOM 1666 O O . ILE A 1 226 ? -21.970 10.020 17.860 1.00 84.38 226 ILE A O 1
ATOM 1670 N N . ILE A 1 227 ? -23.055 11.420 19.246 1.00 82.62 227 ILE A N 1
ATOM 1671 C CA . ILE A 1 227 ? -23.044 10.532 20.407 1.00 82.62 227 ILE A CA 1
ATOM 1672 C C . ILE A 1 227 ? -24.429 9.934 20.615 1.00 82.62 227 ILE A C 1
ATOM 1674 O O . ILE A 1 227 ? -25.443 10.636 20.570 1.00 82.62 227 ILE A O 1
ATOM 1678 N N . VAL A 1 228 ? -24.475 8.635 20.891 1.00 87.62 228 VAL A N 1
ATOM 1679 C CA . VAL A 1 228 ? -25.679 7.903 21.283 1.00 87.62 228 VAL A CA 1
ATOM 1680 C C . VAL A 1 228 ? -25.454 7.279 22.646 1.00 87.62 228 VAL A C 1
ATOM 1682 O O . VAL A 1 228 ? -24.447 6.621 22.888 1.00 87.62 228 VAL A O 1
ATOM 1685 N N . GLN A 1 229 ? -26.427 7.463 23.532 1.00 86.94 229 GLN A N 1
ATOM 1686 C CA . GLN A 1 229 ? -26.451 6.880 24.862 1.00 86.94 229 GLN A CA 1
ATOM 1687 C C . GLN A 1 229 ? -27.703 6.021 25.034 1.00 86.94 229 GLN A C 1
ATOM 1689 O O . GLN A 1 229 ? -28.835 6.489 24.892 1.00 86.94 229 GLN A O 1
ATOM 1694 N N . LEU A 1 230 ? -27.491 4.767 25.404 1.00 90.88 230 LEU A N 1
ATOM 1695 C CA . LEU A 1 230 ? -28.502 3.806 25.798 1.00 90.88 230 LEU A CA 1
ATOM 1696 C C . LEU A 1 230 ? -28.465 3.644 27.313 1.00 90.88 230 LEU A C 1
ATOM 1698 O O . LEU A 1 230 ? -27.460 3.232 27.876 1.00 90.88 230 LEU A O 1
ATOM 1702 N N . GLN A 1 231 ? -29.572 3.938 27.982 1.00 91.25 231 GLN A N 1
ATOM 1703 C CA . GLN A 1 231 ? -29.718 3.743 29.419 1.00 91.25 231 GLN A CA 1
ATOM 1704 C C . GLN A 1 231 ? -30.757 2.656 29.681 1.00 91.25 231 GLN A C 1
ATOM 1706 O O . GLN A 1 231 ? -31.892 2.792 29.235 1.00 91.25 231 GLN A O 1
ATOM 1711 N N . VAL A 1 232 ? -30.410 1.621 30.446 1.00 95.50 232 VAL A N 1
ATOM 1712 C CA . VAL A 1 232 ? -31.307 0.512 30.805 1.00 95.50 232 VAL A CA 1
ATOM 1713 C C . VAL A 1 232 ? -31.455 0.454 32.319 1.00 95.50 232 VAL A C 1
ATOM 1715 O O . VAL A 1 232 ? -30.477 0.258 33.024 1.00 95.50 232 VAL A O 1
ATOM 1718 N N . THR A 1 233 ? -32.666 0.601 32.853 1.00 95.62 233 THR A N 1
ATOM 1719 C CA . THR A 1 233 ? -32.922 0.616 34.304 1.00 95.62 233 THR A CA 1
ATOM 1720 C C . THR A 1 233 ? -33.740 -0.595 34.728 1.00 95.62 233 THR A C 1
ATOM 1722 O O . THR A 1 233 ? -34.881 -0.780 34.295 1.00 95.62 233 THR A O 1
ATOM 1725 N N . ALA A 1 234 ? -33.171 -1.402 35.623 1.00 95.12 234 ALA A N 1
ATOM 1726 C CA . ALA A 1 234 ? -33.807 -2.590 36.172 1.00 95.12 234 ALA A CA 1
ATOM 1727 C C . ALA A 1 234 ? -34.913 -2.231 37.180 1.00 95.12 234 ALA A C 1
ATOM 1729 O O . ALA A 1 234 ? -34.728 -1.372 38.046 1.00 95.12 234 ALA A O 1
ATOM 1730 N N . LYS A 1 235 ? -36.056 -2.919 37.104 1.00 95.00 235 LYS A N 1
ATOM 1731 C CA . LYS A 1 235 ? -37.242 -2.677 37.936 1.00 95.00 235 LYS A CA 1
ATOM 1732 C C . LYS A 1 235 ? -37.763 -3.966 38.577 1.00 95.00 235 LYS A C 1
ATOM 1734 O O . LYS A 1 235 ? -37.654 -5.068 38.030 1.00 95.00 235 LYS A O 1
ATOM 1739 N N . ASP A 1 236 ? -38.373 -3.830 39.746 1.00 91.69 236 ASP A N 1
ATOM 1740 C CA . ASP A 1 236 ? -39.144 -4.914 40.349 1.00 91.69 236 ASP A CA 1
ATOM 1741 C C . ASP A 1 236 ? -40.486 -5.142 39.617 1.00 91.69 236 ASP A C 1
ATOM 1743 O O . ASP A 1 236 ? -40.831 -4.466 38.643 1.00 91.69 236 ASP A O 1
ATOM 1747 N N . ALA A 1 237 ? -41.277 -6.114 40.083 1.00 89.38 237 ALA A N 1
ATOM 1748 C CA . ALA A 1 237 ? -42.562 -6.444 39.462 1.00 89.38 237 ALA A CA 1
ATOM 1749 C C . ALA A 1 237 ? -43.575 -5.276 39.498 1.00 89.38 237 ALA A C 1
ATOM 1751 O O . ALA A 1 237 ? -44.435 -5.184 38.611 1.00 89.38 237 ALA A O 1
ATOM 1752 N N . SER A 1 238 ? -43.452 -4.377 40.485 1.00 89.62 238 SER A N 1
ATOM 1753 C CA . SER A 1 238 ? -44.285 -3.178 40.645 1.00 89.62 238 SER A CA 1
ATOM 1754 C C . SER A 1 238 ? -43.871 -2.026 39.721 1.00 89.62 238 SER A C 1
ATOM 1756 O O . SER A 1 238 ? -44.636 -1.080 39.555 1.00 89.62 238 SER A O 1
ATOM 1758 N N . GLY A 1 239 ? -42.702 -2.125 39.078 1.00 88.38 239 GLY A N 1
ATOM 1759 C CA . GLY A 1 239 ? -42.123 -1.072 38.242 1.00 88.38 239 GLY A CA 1
ATOM 1760 C C . GLY A 1 239 ? -41.197 -0.119 39.004 1.00 88.38 239 GLY A C 1
ATOM 1761 O O . GLY A 1 239 ? -40.735 0.863 38.425 1.00 88.38 239 GLY A O 1
ATOM 1762 N N . THR A 1 240 ? -40.899 -0.403 40.274 1.00 93.81 240 THR A N 1
ATOM 1763 C CA . THR A 1 240 ? -39.987 0.407 41.088 1.00 93.81 240 THR A CA 1
ATOM 1764 C C . THR A 1 240 ? -38.537 0.080 40.713 1.00 93.81 240 THR A C 1
ATOM 1766 O O . THR A 1 240 ? -38.197 -1.107 40.650 1.00 93.81 240 THR A O 1
ATOM 1769 N N . PRO A 1 241 ? -37.664 1.078 40.463 1.00 94.44 241 PRO A N 1
ATOM 1770 C CA . PRO A 1 241 ? -36.257 0.829 40.165 1.00 94.44 241 PRO A CA 1
ATOM 1771 C C . PRO A 1 241 ? -35.560 0.051 41.283 1.00 94.44 241 PRO A C 1
ATOM 1773 O O . PRO A 1 241 ? -35.671 0.387 42.463 1.00 94.44 241 PRO A O 1
ATOM 1776 N N . LEU A 1 242 ? -34.812 -0.983 40.904 1.00 93.56 242 LEU A N 1
ATOM 1777 C CA . LEU A 1 242 ? -33.898 -1.662 41.817 1.00 93.56 242 LEU A CA 1
ATOM 1778 C C . LEU A 1 242 ? -32.712 -0.741 42.118 1.00 93.56 242 LEU A C 1
ATOM 1780 O O . LEU A 1 242 ? -32.365 0.100 41.297 1.00 93.56 242 LEU A O 1
ATOM 1784 N N . LEU A 1 243 ? -32.079 -0.901 43.281 1.00 91.25 243 LEU A N 1
ATOM 1785 C CA . LEU A 1 243 ? -30.949 -0.062 43.698 1.00 91.25 243 LEU A CA 1
ATOM 1786 C C . LEU A 1 243 ? -29.619 -0.819 43.649 1.00 91.25 243 LEU A C 1
ATOM 1788 O O . LEU A 1 243 ? -29.570 -2.003 44.015 1.00 91.25 243 LEU A O 1
ATOM 1792 N N . ASN A 1 244 ? -28.569 -0.108 43.238 1.00 85.69 244 ASN A N 1
ATOM 1793 C CA . ASN A 1 244 ? -27.169 -0.522 43.259 1.00 85.69 244 ASN A CA 1
ATOM 1794 C C . ASN A 1 244 ? -26.559 -0.365 44.675 1.00 85.69 244 ASN A C 1
ATOM 1796 O O . ASN A 1 244 ? -27.227 0.095 45.605 1.00 85.69 244 ASN A O 1
ATOM 1800 N N . ILE A 1 245 ? -25.305 -0.788 44.869 1.00 83.81 245 ILE A N 1
ATOM 1801 C CA . ILE A 1 245 ? -24.595 -0.782 46.162 1.00 83.81 245 ILE A CA 1
ATOM 1802 C C . ILE A 1 245 ? -24.361 0.621 46.744 1.00 83.81 245 ILE A C 1
ATOM 1804 O O . ILE A 1 245 ? -24.150 0.753 47.946 1.00 83.81 245 ILE A O 1
ATOM 1808 N N . ASP A 1 246 ? -24.410 1.654 45.907 1.00 77.81 246 ASP A N 1
ATOM 1809 C CA . ASP A 1 246 ? -24.276 3.071 46.259 1.00 77.81 246 ASP A CA 1
ATOM 1810 C C . ASP A 1 246 ? -25.635 3.767 46.488 1.00 77.81 246 ASP A C 1
ATOM 1812 O O . ASP A 1 246 ? -25.686 4.957 46.795 1.00 77.81 246 ASP A O 1
ATOM 1816 N N . GLY A 1 247 ? -26.744 3.031 46.354 1.00 83.25 247 GLY A N 1
ATOM 1817 C CA . GLY A 1 247 ? -28.104 3.544 46.515 1.00 83.25 247 GLY A CA 1
ATOM 1818 C C . GLY A 1 247 ? -28.702 4.210 45.271 1.00 83.25 247 GLY A C 1
ATOM 1819 O O . GLY A 1 247 ? -29.862 4.621 45.330 1.00 83.25 247 GLY A O 1
ATOM 1820 N N . ARG A 1 248 ? -27.976 4.295 44.148 1.00 84.69 248 ARG A N 1
ATOM 1821 C CA . ARG A 1 248 ? -28.509 4.794 42.865 1.00 84.69 248 ARG A CA 1
ATOM 1822 C C . ARG A 1 248 ? -29.343 3.713 42.152 1.00 84.69 248 ARG A C 1
ATOM 1824 O O . ARG A 1 248 ? -29.201 2.529 42.471 1.00 84.69 248 ARG A O 1
ATOM 1831 N N . PRO A 1 249 ? -30.222 4.069 41.191 1.00 89.50 249 PRO A N 1
ATOM 1832 C CA . PRO A 1 249 ? -30.934 3.084 40.377 1.00 89.50 249 PRO A CA 1
ATOM 1833 C C . PRO A 1 249 ? -29.970 2.137 39.653 1.00 89.50 249 PRO A C 1
ATOM 1835 O O . PRO A 1 249 ? -29.027 2.585 39.004 1.00 89.50 249 PRO A O 1
ATOM 1838 N N . LEU A 1 250 ? -30.233 0.834 39.725 1.00 92.12 250 LEU A N 1
ATOM 1839 C CA . LEU A 1 250 ? -29.455 -0.215 39.077 1.00 92.12 250 LEU A CA 1
ATOM 1840 C C . LEU A 1 250 ? -29.627 -0.106 37.558 1.00 92.12 250 LEU A C 1
ATOM 1842 O O . LEU A 1 250 ? -30.639 -0.541 36.998 1.00 92.12 250 LEU A O 1
ATOM 1846 N N . THR A 1 251 ? -28.648 0.532 36.925 1.00 90.88 251 THR A N 1
ATOM 1847 C CA . THR A 1 251 ? -28.730 1.011 35.547 1.00 90.88 251 THR A CA 1
ATOM 1848 C C . THR A 1 251 ? -27.497 0.584 34.770 1.00 90.88 251 THR A C 1
ATOM 1850 O O . THR A 1 251 ? -26.391 0.787 35.258 1.00 90.88 251 THR A O 1
ATOM 1853 N N . GLY A 1 252 ? -27.705 0.009 33.589 1.00 89.94 252 GLY A N 1
ATOM 1854 C CA . GLY A 1 252 ? -26.672 -0.192 32.578 1.00 89.94 252 GLY A CA 1
ATOM 1855 C C . GLY A 1 252 ? -26.663 0.983 31.607 1.00 89.94 252 GLY A C 1
ATOM 1856 O O . GLY A 1 252 ? -27.719 1.566 31.334 1.00 89.94 252 GLY A O 1
ATOM 1857 N N . ILE A 1 253 ? -25.484 1.358 31.128 1.00 86.75 253 ILE A N 1
ATOM 1858 C CA . ILE A 1 253 ? -25.271 2.462 30.200 1.00 86.75 253 ILE A CA 1
ATOM 1859 C C . ILE A 1 253 ? -24.373 1.970 29.067 1.00 86.75 253 ILE A C 1
ATOM 1861 O O . ILE A 1 253 ? -23.252 1.545 29.319 1.00 86.75 253 ILE A O 1
ATOM 1865 N N . GLY A 1 254 ? -24.860 2.073 27.835 1.00 85.88 254 GLY A N 1
ATOM 1866 C CA . GLY A 1 254 ? -24.062 1.922 26.623 1.00 85.88 254 GLY A CA 1
ATOM 1867 C C . GLY A 1 254 ? -23.887 3.278 25.959 1.00 85.88 254 GLY A C 1
ATOM 1868 O O . GLY A 1 254 ? -24.864 4.013 25.806 1.00 85.88 254 GLY A O 1
ATOM 1869 N N . THR A 1 255 ? -22.668 3.616 25.556 1.00 83.75 255 THR A N 1
ATOM 1870 C CA . THR A 1 255 ? -22.375 4.856 24.828 1.00 83.75 255 THR A CA 1
ATOM 1871 C C . THR A 1 255 ? -21.608 4.517 23.561 1.00 83.75 255 THR A C 1
ATOM 1873 O O . THR A 1 255 ? -20.708 3.678 23.590 1.00 83.75 255 THR A O 1
ATOM 1876 N N . LYS A 1 256 ? -21.962 5.163 22.450 1.00 85.12 256 LYS A N 1
ATOM 1877 C CA . LYS A 1 256 ? -21.292 4.971 21.166 1.00 85.12 256 LYS A CA 1
ATOM 1878 C C . LYS A 1 256 ? -21.220 6.274 20.395 1.00 85.12 256 LYS A C 1
ATOM 1880 O O . LYS A 1 256 ? -22.193 7.028 20.384 1.00 85.12 256 LYS A O 1
ATOM 1885 N N . ASN A 1 257 ? -20.091 6.489 19.733 1.00 82.50 257 ASN A N 1
ATOM 1886 C CA . ASN A 1 257 ? -19.869 7.638 18.869 1.00 82.50 257 ASN A CA 1
ATOM 1887 C C . ASN A 1 257 ? -19.782 7.183 17.416 1.00 82.50 257 ASN A C 1
ATOM 1889 O O . ASN A 1 257 ? -19.210 6.130 17.129 1.00 82.50 257 ASN A O 1
ATOM 1893 N N . PHE A 1 258 ? -20.348 7.977 16.517 1.00 86.06 258 PHE A N 1
ATOM 1894 C CA . PHE A 1 258 ? -20.243 7.815 15.071 1.00 86.06 258 PHE A CA 1
ATOM 1895 C C . PHE A 1 258 ? -20.206 9.197 14.409 1.00 86.06 258 PHE A C 1
ATOM 1897 O O . PHE A 1 258 ? -20.502 10.199 15.051 1.00 86.06 258 PHE A O 1
ATOM 1904 N N . ASN A 1 259 ? -19.847 9.260 13.138 1.00 85.19 259 ASN A N 1
ATOM 1905 C CA . ASN A 1 259 ? -19.748 10.480 12.353 1.00 85.19 259 ASN A CA 1
ATOM 1906 C C . ASN A 1 259 ? -20.869 10.559 11.310 1.00 85.19 259 ASN A C 1
ATOM 1908 O O . ASN A 1 259 ? -21.308 9.541 10.780 1.00 85.19 259 ASN A O 1
ATOM 1912 N N . PHE A 1 260 ? -21.328 11.764 10.988 1.00 86.25 260 PHE A N 1
ATOM 1913 C CA . PHE A 1 260 ? -22.378 12.000 9.999 1.00 86.25 260 PHE A CA 1
ATOM 1914 C C . PHE A 1 260 ? -21.904 13.024 8.963 1.00 86.25 260 PHE A C 1
ATOM 1916 O O . PHE A 1 260 ? -21.912 14.232 9.217 1.00 86.25 260 PHE A O 1
ATOM 1923 N N . HIS A 1 261 ? -21.426 12.526 7.822 1.00 84.88 261 HIS A N 1
ATOM 1924 C CA . HIS A 1 261 ? -20.709 13.310 6.818 1.00 84.88 261 HIS A CA 1
ATOM 1925 C C . HIS A 1 261 ? -20.834 12.682 5.424 1.00 84.88 261 HIS A C 1
ATOM 1927 O O . HIS A 1 261 ? -20.818 11.461 5.302 1.00 84.88 261 HIS A O 1
ATOM 1933 N N . HIS A 1 262 ? -20.928 13.533 4.399 1.00 83.81 262 HIS A N 1
ATOM 1934 C CA . HIS A 1 262 ? -20.844 13.163 2.988 1.00 83.81 262 HIS A CA 1
ATOM 1935 C C . HIS A 1 262 ? -19.626 13.855 2.373 1.00 83.81 262 HIS A C 1
ATOM 1937 O O . HIS A 1 262 ? -19.522 15.084 2.467 1.00 83.81 262 HIS A O 1
ATOM 1943 N N . ASP A 1 263 ? -18.762 13.077 1.727 1.00 84.69 263 ASP A N 1
ATOM 1944 C CA . ASP A 1 263 ? -17.693 13.580 0.867 1.00 84.69 263 ASP A CA 1
ATOM 1945 C C . ASP A 1 263 ? -17.998 13.146 -0.578 1.00 84.69 263 ASP A C 1
ATOM 1947 O O . ASP A 1 263 ? -17.936 11.953 -0.880 1.00 84.69 263 ASP A O 1
ATOM 1951 N N . PRO A 1 264 ? -18.352 14.083 -1.473 1.00 84.44 264 PRO A N 1
ATOM 1952 C CA . PRO A 1 264 ? -18.727 13.759 -2.848 1.00 84.44 264 PRO A CA 1
ATOM 1953 C C . PRO A 1 264 ? -17.559 13.235 -3.698 1.00 84.44 264 PRO A C 1
ATOM 1955 O O . PRO A 1 264 ? -17.806 12.699 -4.778 1.00 84.44 264 PRO A O 1
ATOM 1958 N N . ALA A 1 265 ? -16.309 13.387 -3.244 1.00 86.56 265 ALA A N 1
ATOM 1959 C CA . ALA A 1 265 ? -15.142 12.834 -3.924 1.00 86.56 265 ALA A CA 1
ATOM 1960 C C . ALA A 1 265 ? -14.948 11.337 -3.638 1.00 86.56 265 ALA A C 1
ATOM 1962 O O . ALA A 1 265 ? -14.200 10.684 -4.362 1.00 86.56 265 ALA A O 1
ATOM 1963 N N . LEU A 1 266 ? -15.602 10.774 -2.613 1.00 88.88 266 LEU A N 1
ATOM 1964 C CA . LEU A 1 266 ? -15.486 9.347 -2.309 1.00 88.88 266 LEU A CA 1
ATOM 1965 C C . LEU A 1 266 ? -15.991 8.480 -3.469 1.00 88.88 266 LEU A C 1
ATOM 1967 O O . LEU A 1 266 ? -17.007 8.766 -4.119 1.00 88.88 266 LEU A O 1
ATOM 1971 N N . PHE A 1 267 ? -15.289 7.378 -3.713 1.00 91.50 267 PHE A N 1
ATOM 1972 C CA . PHE A 1 267 ? -15.768 6.338 -4.610 1.00 91.50 267 PHE A CA 1
ATOM 1973 C C . PHE A 1 267 ? -17.080 5.732 -4.102 1.00 91.50 267 PHE A C 1
ATOM 1975 O O . PHE A 1 267 ? -17.330 5.608 -2.901 1.00 91.50 267 PHE A O 1
ATOM 1982 N N . SER A 1 268 ? -17.943 5.338 -5.041 1.00 87.06 268 SER A N 1
ATOM 1983 C CA . SER A 1 268 ? -19.191 4.660 -4.690 1.00 87.06 268 SER A CA 1
ATOM 1984 C C . SER A 1 268 ? -18.863 3.330 -4.011 1.00 87.06 268 SER A C 1
ATOM 1986 O O . SER A 1 268 ? -18.085 2.555 -4.548 1.00 87.06 268 SER A O 1
ATOM 1988 N N . GLY A 1 269 ? -19.473 3.053 -2.858 1.00 84.88 269 GLY A N 1
ATOM 1989 C CA . GLY A 1 269 ? -19.181 1.855 -2.061 1.00 84.88 269 GLY A CA 1
ATOM 1990 C C . GLY A 1 269 ? -18.127 2.063 -0.970 1.00 84.88 269 GLY A C 1
ATOM 1991 O O . GLY A 1 269 ? -17.984 1.194 -0.114 1.00 84.88 269 GLY A O 1
ATOM 1992 N N . PHE A 1 270 ? -17.460 3.222 -0.936 1.00 89.94 270 PHE A N 1
ATOM 1993 C CA . PHE A 1 270 ? -16.495 3.581 0.101 1.00 89.94 270 PHE A CA 1
ATOM 1994 C C . PHE A 1 270 ? -17.102 4.531 1.154 1.00 89.94 270 PHE A C 1
ATOM 1996 O O . PHE A 1 270 ? -18.010 5.306 0.844 1.00 89.94 270 PHE A O 1
ATOM 2003 N N . PRO A 1 271 ? -16.612 4.503 2.410 1.00 90.38 271 PRO A N 1
ATOM 2004 C CA . PRO A 1 271 ? -15.551 3.625 2.903 1.00 90.38 271 PRO A CA 1
ATOM 2005 C C . PRO A 1 271 ? -15.998 2.172 3.124 1.00 90.38 271 PRO A C 1
ATOM 2007 O O . PRO A 1 271 ? -17.116 1.921 3.576 1.00 90.38 271 PRO A O 1
ATOM 2010 N N . ILE A 1 272 ? -15.085 1.228 2.885 1.00 90.38 272 ILE A N 1
ATOM 2011 C CA . ILE A 1 272 ? -15.268 -0.203 3.173 1.00 90.38 272 ILE A CA 1
ATOM 2012 C C . ILE A 1 272 ? -14.830 -0.500 4.613 1.00 90.38 272 ILE A C 1
ATOM 2014 O O . ILE A 1 272 ? -13.894 0.108 5.133 1.00 90.38 272 ILE A O 1
ATOM 2018 N N . ASP A 1 273 ? -15.524 -1.430 5.272 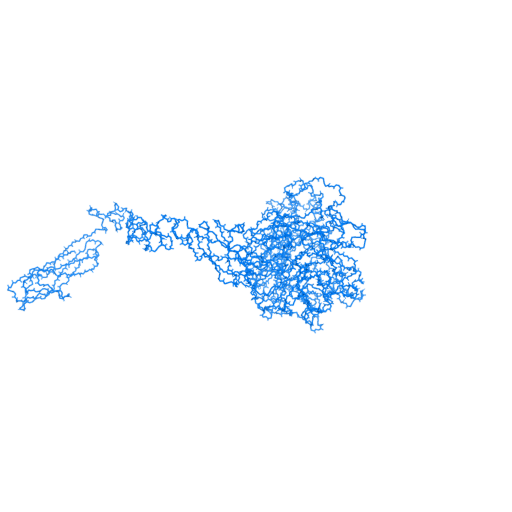1.00 89.06 273 ASP A N 1
ATOM 2019 C CA . ASP A 1 273 ? -15.177 -1.958 6.595 1.00 89.06 273 ASP A CA 1
ATOM 2020 C C . ASP A 1 273 ? -14.401 -3.271 6.455 1.00 89.06 273 ASP A C 1
ATOM 2022 O O . ASP A 1 273 ? -14.982 -4.315 6.147 1.00 89.06 273 ASP A O 1
ATOM 2026 N N . LEU A 1 274 ? -13.102 -3.196 6.731 1.00 88.69 274 LEU A N 1
ATOM 2027 C CA . LEU A 1 274 ? -12.120 -4.267 6.587 1.00 88.69 274 LEU A CA 1
ATOM 2028 C C . LEU A 1 274 ? -12.308 -5.417 7.592 1.00 88.69 274 LEU A C 1
ATOM 2030 O O . LEU A 1 274 ? -11.578 -6.396 7.538 1.00 88.69 274 LEU A O 1
ATOM 2034 N N . GLN A 1 275 ? -13.226 -5.304 8.564 1.00 85.31 275 GLN A N 1
ATOM 2035 C CA . GLN A 1 275 ? -13.425 -6.267 9.668 1.00 85.31 275 GLN A CA 1
ATOM 2036 C C . GLN A 1 275 ? -12.186 -6.535 10.554 1.00 85.31 275 GLN A C 1
ATOM 2038 O O . GLN A 1 275 ? -12.259 -7.327 11.499 1.00 85.31 275 GLN A O 1
ATOM 2043 N N . GLY A 1 276 ? -11.073 -5.853 10.297 1.00 86.12 276 GLY A N 1
ATOM 2044 C CA . GLY A 1 276 ? -9.824 -5.858 11.047 1.00 86.12 276 GLY A CA 1
ATOM 2045 C C . GLY A 1 276 ? -9.247 -4.445 11.113 1.00 86.12 276 GLY A C 1
ATOM 2046 O O . GLY A 1 276 ? -9.761 -3.531 10.483 1.00 86.12 276 GLY A O 1
ATOM 2047 N N . ASP A 1 277 ? -8.194 -4.250 11.900 1.00 88.25 277 ASP A N 1
ATOM 2048 C CA . ASP A 1 277 ? -7.511 -2.949 11.992 1.00 88.25 277 ASP A CA 1
ATOM 2049 C C . ASP A 1 277 ? -6.817 -2.614 10.661 1.00 88.25 277 ASP A C 1
ATOM 2051 O O . ASP A 1 277 ? -6.216 -3.499 10.046 1.00 88.25 277 ASP A O 1
ATOM 2055 N N . GLY A 1 278 ? -6.921 -1.353 10.230 1.00 85.62 278 GLY A N 1
ATOM 2056 C CA . GLY A 1 278 ? -6.391 -0.852 8.960 1.00 85.62 278 GLY A CA 1
ATOM 2057 C C . GLY A 1 278 ? -4.989 -0.243 9.052 1.00 85.62 278 GLY A C 1
ATOM 2058 O O . GLY A 1 278 ? -4.692 0.666 8.290 1.00 85.62 278 GLY A O 1
ATOM 2059 N N . ALA A 1 279 ? -4.135 -0.666 9.990 1.00 87.44 279 ALA A N 1
ATOM 2060 C CA . ALA A 1 279 ? -2.792 -0.097 10.154 1.00 87.44 279 ALA A CA 1
ATOM 2061 C C . ALA A 1 279 ? -1.832 -0.342 8.980 1.00 87.44 279 ALA A C 1
ATOM 2063 O O . ALA A 1 279 ? -0.854 0.394 8.843 1.00 87.44 279 ALA A O 1
ATOM 2064 N N . ALA A 1 280 ? -2.073 -1.359 8.149 1.00 91.38 280 ALA A N 1
ATOM 2065 C CA . ALA A 1 280 ? -1.301 -1.532 6.928 1.00 91.38 280 ALA A CA 1
ATOM 2066 C C . ALA A 1 280 ? -1.711 -0.475 5.899 1.00 91.38 280 ALA A C 1
ATOM 2068 O O . ALA A 1 280 ? -2.903 -0.270 5.654 1.00 91.38 280 ALA A O 1
ATOM 2069 N N . SER A 1 281 ? -0.722 0.163 5.278 1.00 92.25 281 SER A N 1
ATOM 2070 C CA . SER A 1 281 ? -0.984 1.084 4.178 1.00 92.25 281 SER A CA 1
ATOM 2071 C C . SER A 1 281 ? -1.513 0.344 2.952 1.00 92.25 281 SER A C 1
ATOM 2073 O O . SER A 1 281 ? -0.958 -0.716 2.626 1.00 92.25 281 SER A O 1
ATOM 2075 N N . PRO A 1 282 ? -2.529 0.903 2.270 1.00 95.25 282 PRO A N 1
ATOM 2076 C CA . PRO A 1 282 ? -2.953 0.424 0.963 1.00 95.25 282 PRO A CA 1
ATOM 2077 C C . PRO A 1 282 ? -1.829 0.519 -0.072 1.00 95.25 282 PRO A C 1
ATOM 2079 O O . PRO A 1 282 ? -0.862 1.254 0.128 1.00 95.25 282 PRO A O 1
ATOM 2082 N N . ARG A 1 283 ? -1.989 -0.213 -1.175 1.00 95.38 283 ARG A N 1
ATOM 2083 C CA . ARG A 1 283 ? -1.122 -0.163 -2.355 1.00 95.38 283 ARG A CA 1
ATOM 2084 C C . ARG A 1 283 ? -1.954 -0.330 -3.620 1.00 95.38 283 ARG A C 1
ATOM 2086 O O . ARG A 1 283 ? -2.869 -1.154 -3.617 1.00 95.38 283 ARG A O 1
ATOM 2093 N N . PHE A 1 284 ? -1.606 0.410 -4.667 1.00 95.25 284 PHE A N 1
ATOM 2094 C CA . PHE A 1 284 ? -2.181 0.232 -5.998 1.00 95.25 284 PHE A CA 1
ATOM 2095 C C . PHE A 1 284 ? -1.283 -0.653 -6.858 1.00 95.25 284 PHE A C 1
ATOM 2097 O O . PHE A 1 284 ? -0.066 -0.471 -6.876 1.00 95.25 284 PHE A O 1
ATOM 2104 N N . ALA A 1 285 ? -1.875 -1.627 -7.541 1.00 94.50 285 ALA A N 1
ATOM 2105 C CA . ALA A 1 285 ? -1.199 -2.401 -8.573 1.00 94.50 285 ALA A CA 1
ATOM 2106 C C . ALA A 1 285 ? -2.216 -3.119 -9.465 1.00 94.50 285 ALA A C 1
ATOM 2108 O O . ALA A 1 285 ? -3.110 -3.774 -8.940 1.00 94.50 285 ALA A O 1
ATOM 2109 N N . ASP A 1 286 ? -2.011 -3.082 -10.782 1.00 92.56 286 ASP A N 1
ATOM 2110 C CA . ASP A 1 286 ? -2.666 -3.957 -11.772 1.00 92.56 286 ASP A CA 1
ATOM 2111 C C . ASP A 1 286 ? -2.283 -5.428 -11.524 1.00 92.56 286 ASP A C 1
ATOM 2113 O O . ASP A 1 286 ? -1.322 -5.954 -12.095 1.00 92.56 286 ASP A O 1
ATOM 2117 N N . LEU A 1 287 ? -2.964 -6.073 -10.579 1.00 94.94 287 LEU A N 1
ATOM 2118 C CA . LEU A 1 287 ? -2.687 -7.423 -10.100 1.00 94.94 287 LEU A CA 1
ATOM 2119 C C . LEU A 1 287 ? -3.233 -8.456 -11.087 1.00 94.94 287 LEU A C 1
ATOM 2121 O O . LEU A 1 287 ? -2.617 -9.508 -11.299 1.00 94.94 287 LEU A O 1
ATOM 2125 N N . ASP A 1 288 ? -4.379 -8.168 -11.704 1.00 90.88 288 ASP A N 1
ATOM 2126 C CA . ASP A 1 288 ? -5.058 -9.085 -12.609 1.00 90.88 288 ASP A CA 1
ATOM 2127 C C . ASP A 1 288 ? -4.733 -8.880 -14.107 1.00 90.88 288 ASP A C 1
ATOM 2129 O O . ASP A 1 288 ? -5.155 -9.695 -14.945 1.00 90.88 288 ASP A O 1
ATOM 2133 N N . ASN A 1 289 ? -3.829 -7.950 -14.430 1.00 89.44 289 ASN A N 1
ATOM 2134 C CA . ASN A 1 289 ? -3.364 -7.627 -15.782 1.00 89.44 289 ASN A CA 1
ATOM 2135 C C . ASN A 1 289 ? -4.513 -7.220 -16.726 1.00 89.44 289 ASN A C 1
ATOM 2137 O O . ASN A 1 289 ? -4.484 -7.583 -17.911 1.00 89.44 289 ASN A O 1
ATOM 2141 N N . ASP A 1 290 ? -5.534 -6.519 -16.237 1.00 85.62 290 ASP A N 1
ATOM 2142 C CA . ASP A 1 290 ? -6.560 -5.899 -17.080 1.00 85.62 290 ASP A CA 1
ATOM 2143 C C . ASP A 1 290 ? -6.197 -4.451 -17.477 1.00 85.62 290 ASP A C 1
ATOM 2145 O O . ASP A 1 290 ? -6.748 -3.896 -18.440 1.00 85.62 290 ASP A O 1
ATOM 2149 N N . GLY A 1 291 ? -5.178 -3.885 -16.821 1.00 81.44 291 GLY A N 1
ATOM 2150 C CA . GLY A 1 291 ? -4.688 -2.537 -17.044 1.00 81.44 291 GLY A CA 1
ATOM 2151 C C . GLY A 1 291 ? -5.390 -1.452 -16.226 1.00 81.44 291 GLY A C 1
ATOM 2152 O O . GLY A 1 291 ? -5.276 -0.295 -16.644 1.00 81.44 291 GLY A O 1
ATOM 2153 N N . GLN A 1 292 ? -6.115 -1.808 -15.168 1.00 88.50 292 GLN A N 1
ATOM 2154 C CA . GLN A 1 292 ? -6.607 -0.965 -14.073 1.00 88.50 292 GLN A CA 1
ATOM 2155 C C . GLN A 1 292 ? -5.872 -1.372 -12.786 1.00 88.50 292 GLN A C 1
ATOM 2157 O O . GLN A 1 292 ? -5.422 -2.507 -12.684 1.00 88.50 292 GLN A O 1
ATOM 2162 N N . ASP A 1 293 ? -5.688 -0.461 -11.826 1.00 92.69 293 ASP A N 1
ATOM 2163 C CA . ASP A 1 293 ? -5.029 -0.835 -10.571 1.00 92.69 293 ASP A CA 1
ATOM 2164 C C . ASP A 1 293 ? -6.033 -1.409 -9.561 1.00 92.69 293 ASP A C 1
ATOM 2166 O O . ASP A 1 293 ? -7.034 -0.776 -9.219 1.00 92.69 293 ASP A O 1
ATOM 2170 N N . GLU A 1 294 ? -5.699 -2.549 -8.961 1.00 95.94 294 GLU A N 1
ATOM 2171 C CA . GLU A 1 294 ? -6.380 -3.061 -7.776 1.00 95.94 294 GLU A CA 1
ATOM 2172 C C . GLU A 1 294 ? -5.809 -2.432 -6.503 1.00 95.94 294 GLU A C 1
ATOM 2174 O O . GLU A 1 294 ? -4.634 -2.067 -6.415 1.00 95.94 294 GLU A O 1
ATOM 2179 N N . LEU A 1 295 ? -6.637 -2.374 -5.459 1.00 97.38 295 LEU A N 1
ATOM 2180 C CA . LEU A 1 295 ? -6.252 -1.855 -4.151 1.00 97.38 295 LEU A CA 1
ATOM 2181 C C . LEU A 1 295 ? -5.968 -2.991 -3.162 1.00 97.38 295 LEU A C 1
ATOM 2183 O O . LEU A 1 295 ? -6.895 -3.615 -2.636 1.00 97.38 295 LEU A O 1
ATOM 2187 N N . ILE A 1 296 ? -4.689 -3.229 -2.863 1.00 97.75 296 ILE A N 1
ATOM 2188 C CA . ILE A 1 296 ? -4.238 -4.278 -1.939 1.00 97.75 296 ILE A CA 1
ATOM 2189 C C . ILE A 1 296 ? -4.097 -3.734 -0.511 1.00 97.75 296 ILE A C 1
ATOM 2191 O O . ILE A 1 296 ? -3.392 -2.752 -0.272 1.00 97.75 296 ILE A O 1
ATOM 2195 N N . VAL A 1 297 ? -4.728 -4.397 0.468 1.00 96.19 297 VAL A N 1
ATOM 2196 C CA . VAL A 1 297 ? -4.680 -4.029 1.900 1.00 96.19 297 VAL A CA 1
ATOM 2197 C C . VAL A 1 297 ? -4.594 -5.271 2.788 1.00 96.19 297 VAL A C 1
ATOM 2199 O O . VAL A 1 297 ? -5.459 -6.141 2.742 1.00 96.19 297 VAL A O 1
ATOM 2202 N N . ALA A 1 298 ? -3.590 -5.325 3.665 1.00 94.50 298 ALA A N 1
ATOM 2203 C CA . ALA A 1 298 ? -3.496 -6.326 4.732 1.00 94.50 298 ALA A CA 1
ATOM 2204 C C . ALA A 1 298 ? -4.157 -5.828 6.030 1.00 94.50 298 ALA A C 1
ATOM 2206 O O . ALA A 1 298 ? -4.212 -4.626 6.282 1.00 94.50 298 ALA A O 1
ATOM 2207 N N . THR A 1 299 ? -4.648 -6.728 6.885 1.00 93.06 299 THR A N 1
ATOM 2208 C CA . THR A 1 299 ? -5.343 -6.324 8.119 1.00 93.06 299 THR A CA 1
ATOM 2209 C C . THR A 1 299 ? -4.907 -7.128 9.346 1.00 93.06 299 THR A C 1
ATOM 2211 O O . THR A 1 299 ? -4.310 -8.211 9.277 1.00 93.06 299 THR A O 1
ATOM 2214 N N . SER A 1 300 ? -5.231 -6.613 10.535 1.00 90.44 300 SER A N 1
ATOM 2215 C CA . SER A 1 300 ? -4.853 -7.272 11.794 1.00 90.44 300 SER A CA 1
ATOM 2216 C C . SER A 1 300 ? -5.620 -8.558 12.111 1.00 90.44 300 SER A C 1
ATOM 2218 O O . SER A 1 300 ? -5.228 -9.280 13.033 1.00 90.44 300 SER A O 1
ATOM 2220 N N . ASN A 1 301 ? -6.690 -8.870 11.373 1.00 89.56 301 ASN A N 1
ATOM 2221 C CA . ASN A 1 301 ? -7.362 -10.166 11.484 1.00 89.56 301 ASN A CA 1
ATOM 2222 C C . ASN A 1 301 ? -6.614 -11.270 10.691 1.00 89.56 301 ASN A C 1
ATOM 2224 O O . ASN A 1 301 ? -6.946 -12.450 10.829 1.00 89.56 301 ASN A O 1
ATOM 2228 N N . GLY A 1 302 ? -5.575 -10.880 9.937 1.00 91.44 302 GLY A N 1
ATOM 2229 C CA . GLY A 1 302 ? -4.723 -11.735 9.118 1.00 91.44 302 GLY A CA 1
ATOM 2230 C C . GLY A 1 302 ? -5.235 -11.978 7.701 1.00 91.44 302 GLY A C 1
ATOM 2231 O O . GLY A 1 302 ? -4.693 -12.848 7.026 1.00 91.44 302 GLY A O 1
ATOM 2232 N N . GLU A 1 303 ? -6.245 -11.237 7.252 1.00 93.62 303 GLU A N 1
ATOM 2233 C CA . GLU A 1 303 ? -6.684 -11.196 5.857 1.00 93.62 303 GLU A CA 1
ATOM 2234 C C . GLU A 1 303 ? -5.835 -10.204 5.049 1.00 93.62 303 GLU A C 1
ATOM 2236 O O . GLU A 1 303 ? -5.353 -9.187 5.562 1.00 93.62 303 GLU A O 1
ATOM 2241 N N . VAL A 1 304 ? -5.648 -10.520 3.772 1.00 95.94 304 VAL A N 1
ATOM 2242 C CA . VAL A 1 304 ? -5.087 -9.624 2.763 1.00 95.94 304 VAL A CA 1
ATOM 2243 C C . VAL A 1 304 ? -6.115 -9.544 1.647 1.00 95.94 304 VAL A C 1
ATOM 2245 O O . VAL A 1 304 ? -6.480 -10.565 1.068 1.00 95.94 304 VAL A O 1
ATOM 2248 N N . HIS A 1 305 ? -6.606 -8.339 1.405 1.00 96.38 305 HIS A N 1
ATOM 2249 C CA . HIS A 1 305 ? -7.657 -8.028 0.448 1.00 96.38 305 HIS A CA 1
ATOM 2250 C C . HIS A 1 305 ? -7.051 -7.465 -0.831 1.00 96.38 305 HIS A C 1
ATOM 2252 O O . HIS A 1 305 ? -5.996 -6.827 -0.771 1.00 96.38 305 HIS A O 1
ATOM 2258 N N . ALA A 1 306 ? -7.751 -7.649 -1.945 1.00 97.38 306 ALA A N 1
ATOM 2259 C CA . ALA A 1 306 ? -7.480 -6.956 -3.196 1.00 97.38 306 ALA A CA 1
ATOM 2260 C C . ALA A 1 306 ? -8.825 -6.513 -3.774 1.00 97.38 306 ALA A C 1
ATOM 2262 O O . ALA A 1 306 ? -9.641 -7.350 -4.155 1.00 97.38 306 ALA A O 1
ATOM 2263 N N . TYR A 1 307 ? -9.081 -5.205 -3.785 1.00 96.88 307 TYR A N 1
ATOM 2264 C CA . TYR A 1 307 ? -10.361 -4.649 -4.220 1.00 96.88 307 TYR A CA 1
ATOM 2265 C C . TYR A 1 307 ? -10.280 -4.076 -5.634 1.00 96.88 307 TYR A C 1
ATOM 2267 O O . TYR A 1 307 ? -9.311 -3.403 -5.966 1.00 96.88 307 TYR A O 1
ATOM 2275 N N . GLU A 1 308 ? -11.340 -4.275 -6.412 1.00 94.19 308 GLU A N 1
ATOM 2276 C CA . GLU A 1 308 ? -11.613 -3.588 -7.679 1.00 94.19 308 GLU A CA 1
ATOM 2277 C C . GLU A 1 308 ? -12.323 -2.241 -7.423 1.00 94.19 308 GLU A C 1
ATOM 2279 O O . GLU A 1 308 ? -12.968 -2.061 -6.381 1.00 94.19 308 GLU A O 1
ATOM 2284 N N . ALA A 1 309 ? -12.329 -1.332 -8.409 1.00 90.25 309 ALA A N 1
ATOM 2285 C CA . ALA A 1 309 ? -12.984 -0.011 -8.356 1.00 90.25 309 ALA A CA 1
ATOM 2286 C C . ALA A 1 309 ? -14.433 -0.019 -7.825 1.00 90.25 309 ALA A C 1
ATOM 2288 O O . ALA A 1 309 ? -14.900 0.918 -7.170 1.00 90.25 309 ALA A O 1
ATOM 2289 N N . GLY A 1 310 ? -15.172 -1.098 -8.113 1.00 86.75 310 GLY A N 1
ATOM 2290 C CA . GLY A 1 310 ? -16.553 -1.299 -7.669 1.00 86.75 310 GLY A CA 1
ATOM 2291 C C . GLY A 1 310 ? -16.713 -1.676 -6.188 1.00 86.75 310 GLY A C 1
ATOM 2292 O O . GLY A 1 310 ? -17.848 -1.826 -5.729 1.00 86.75 310 GLY A O 1
ATOM 2293 N N . GLY A 1 311 ? -15.611 -1.860 -5.454 1.00 88.44 311 GLY A N 1
ATOM 2294 C CA . GLY A 1 311 ? -15.567 -2.340 -4.070 1.00 88.44 311 GLY A CA 1
ATOM 2295 C C . GLY A 1 311 ? -15.718 -3.860 -3.918 1.00 88.44 311 GLY A C 1
ATOM 2296 O O . GLY A 1 311 ? -15.887 -4.347 -2.800 1.00 88.44 311 GLY A O 1
ATOM 2297 N N . GLY A 1 312 ? -15.709 -4.606 -5.027 1.00 93.06 312 GLY A N 1
ATOM 2298 C CA . GLY A 1 312 ? -15.658 -6.070 -5.032 1.00 93.06 312 GLY A CA 1
ATOM 2299 C C . GLY A 1 312 ? -14.235 -6.578 -4.810 1.00 93.06 312 GLY A C 1
ATOM 2300 O O . GLY A 1 312 ? -13.285 -5.854 -5.072 1.00 93.06 312 GLY A O 1
ATOM 2301 N N . GLU A 1 313 ? -14.090 -7.806 -4.317 1.00 94.56 313 GLU A N 1
ATOM 2302 C CA . GLU A 1 313 ? -12.782 -8.468 -4.226 1.00 94.56 313 GLU A CA 1
ATOM 2303 C C . GLU A 1 313 ? -12.413 -9.095 -5.568 1.00 94.56 313 GLU A C 1
ATOM 2305 O O . GLU A 1 313 ? -13.261 -9.715 -6.221 1.00 94.56 313 GLU A O 1
ATOM 2310 N N . VAL A 1 314 ? -11.134 -9.006 -5.914 1.00 96.12 314 VAL A N 1
ATOM 2311 C CA . VAL A 1 314 ? -10.527 -9.700 -7.049 1.00 96.12 314 VAL A CA 1
ATOM 2312 C C . VAL A 1 314 ? -10.742 -11.202 -6.900 1.00 96.12 314 VAL A C 1
ATOM 2314 O O . VAL A 1 314 ? -10.720 -11.769 -5.802 1.00 96.12 314 VAL A O 1
ATOM 2317 N N . GLN A 1 315 ? -10.929 -11.901 -8.017 1.00 94.50 315 GLN A N 1
ATOM 2318 C CA . GLN A 1 315 ? -11.127 -13.345 -7.982 1.00 94.50 315 GLN A CA 1
ATOM 2319 C C . GLN A 1 315 ? -9.952 -14.067 -7.291 1.00 94.50 315 GLN A C 1
ATOM 2321 O O . GLN A 1 315 ? -8.817 -14.023 -7.752 1.00 94.50 315 GLN A O 1
ATOM 2326 N N . GLY A 1 316 ? -10.261 -14.820 -6.230 1.00 94.50 316 GLY A N 1
ATOM 2327 C CA . GLY A 1 316 ? -9.268 -15.545 -5.422 1.00 94.50 316 GLY A CA 1
ATOM 2328 C C . GLY A 1 316 ? -8.916 -14.852 -4.104 1.00 94.50 316 GLY A C 1
ATOM 2329 O O . GLY A 1 316 ? -8.314 -15.484 -3.238 1.00 94.50 316 GLY A O 1
ATOM 2330 N N . TRP A 1 317 ? -9.368 -13.609 -3.925 1.00 95.88 317 TRP A N 1
ATOM 2331 C CA . TRP A 1 317 ? -9.164 -12.784 -2.738 1.00 95.88 317 TRP A CA 1
ATOM 2332 C C . TRP A 1 317 ? -10.457 -12.678 -1.893 1.00 95.88 317 TRP A C 1
ATOM 2334 O O . TRP A 1 317 ? -11.553 -12.952 -2.403 1.00 95.88 317 TRP A O 1
ATOM 2344 N N . PRO A 1 318 ? -10.365 -12.360 -0.586 1.00 94.50 318 PRO A N 1
ATOM 2345 C CA . PRO A 1 318 ? -9.139 -12.160 0.186 1.00 94.50 318 PRO A CA 1
ATOM 2346 C C . PRO A 1 318 ? -8.398 -13.474 0.472 1.00 94.50 318 PRO A C 1
ATOM 2348 O O . PRO A 1 318 ? -8.999 -14.545 0.596 1.00 94.50 318 PRO A O 1
ATOM 2351 N N . VAL A 1 319 ? -7.080 -13.373 0.627 1.00 96.00 319 VAL A N 1
ATOM 2352 C CA . VAL A 1 319 ? -6.218 -14.453 1.131 1.00 96.00 319 VAL A CA 1
ATOM 2353 C C . VAL A 1 319 ? -5.923 -14.241 2.614 1.00 96.00 319 VAL A C 1
ATOM 2355 O O . VAL A 1 319 ? -6.301 -13.227 3.198 1.00 96.00 319 VAL A O 1
ATOM 2358 N N . HIS A 1 320 ? -5.240 -15.191 3.253 1.00 94.25 320 HIS A N 1
ATOM 2359 C CA . HIS A 1 320 ? -4.907 -15.081 4.670 1.00 94.25 320 HIS A CA 1
ATOM 2360 C C . HIS A 1 320 ? -3.458 -15.460 4.975 1.00 94.25 320 HIS A C 1
ATOM 2362 O O . HIS A 1 320 ? -2.866 -16.342 4.351 1.00 94.25 320 HIS A O 1
ATOM 2368 N N . THR A 1 321 ? -2.899 -14.825 6.000 1.00 93.12 321 THR A N 1
ATOM 2369 C CA . THR A 1 321 ? -1.576 -15.124 6.558 1.00 93.12 321 THR A CA 1
ATOM 2370 C C . THR A 1 321 ? -1.573 -16.452 7.339 1.00 93.12 321 THR A C 1
ATOM 2372 O O . THR A 1 321 ? -2.521 -17.247 7.290 1.00 93.12 321 THR A O 1
ATOM 2375 N N . CYS A 1 322 ? -0.495 -16.739 8.079 1.00 89.06 322 CYS A N 1
ATOM 2376 C CA . CYS A 1 322 ? -0.429 -17.931 8.921 1.00 89.06 322 CYS A CA 1
ATOM 2377 C C . CYS A 1 322 ? -1.520 -17.954 10.001 1.00 89.06 322 CYS A C 1
ATOM 2379 O O . CYS A 1 322 ? -1.931 -16.931 10.531 1.00 89.06 322 CYS A O 1
ATOM 2381 N N . ASP A 1 323 ? -1.918 -19.151 10.433 1.00 87.25 323 ASP A N 1
ATOM 2382 C CA . ASP A 1 323 ? -2.857 -19.296 11.548 1.00 87.25 323 ASP A CA 1
ATOM 2383 C C . ASP A 1 323 ? -2.284 -18.729 12.861 1.00 87.25 323 ASP A C 1
ATOM 2385 O O . ASP A 1 323 ? -1.161 -19.052 13.277 1.00 87.25 323 ASP A O 1
ATOM 2389 N N . ALA A 1 324 ? -3.102 -17.963 13.585 1.00 81.94 324 ALA A N 1
ATOM 2390 C CA . ALA A 1 324 ? -2.814 -17.571 14.953 1.00 81.94 324 ALA A CA 1
ATOM 2391 C C . ALA A 1 324 ? -2.809 -18.802 15.869 1.00 81.94 324 ALA A C 1
ATOM 2393 O O . ALA A 1 324 ? -3.710 -19.648 15.871 1.00 81.94 324 ALA A O 1
ATOM 2394 N N . GLN A 1 325 ? -1.787 -18.888 16.715 1.00 73.25 325 GLN A N 1
ATOM 2395 C CA . GLN A 1 325 ? -1.599 -20.028 17.606 1.00 73.25 325 GLN A CA 1
ATOM 2396 C C . GLN A 1 325 ? -2.378 -19.838 18.904 1.00 73.25 325 GLN A C 1
ATOM 2398 O O . GLN A 1 325 ? -1.878 -19.298 19.891 1.00 73.25 325 GLN A O 1
ATOM 2403 N N . LEU A 1 326 ? -3.631 -20.291 18.882 1.00 70.94 326 LEU A N 1
ATOM 2404 C CA . LEU A 1 326 ? -4.601 -20.108 19.958 1.00 70.94 326 LEU A CA 1
ATOM 2405 C C . LEU A 1 326 ? -5.022 -21.436 20.599 1.00 70.94 326 LEU A C 1
ATOM 2407 O O . LEU A 1 326 ? -4.997 -22.507 19.992 1.00 70.94 326 LEU A O 1
ATOM 2411 N N . ASN A 1 327 ? -5.468 -21.364 21.856 1.00 69.62 327 ASN A N 1
ATOM 2412 C CA . ASN A 1 327 ? -6.062 -22.502 22.555 1.00 69.62 327 ASN A CA 1
ATOM 2413 C C . ASN A 1 327 ? -7.540 -22.662 22.167 1.00 69.62 327 ASN A C 1
ATOM 2415 O O . ASN A 1 327 ? -8.427 -22.350 22.963 1.00 69.62 327 ASN A O 1
ATOM 2419 N N . TYR A 1 328 ? -7.800 -23.174 20.960 1.00 70.00 328 TYR A N 1
ATOM 2420 C CA . TYR A 1 328 ? -9.155 -23.405 20.435 1.00 70.00 328 TYR A CA 1
ATOM 2421 C C . TYR A 1 328 ? -10.013 -24.349 21.298 1.00 70.00 328 TYR A C 1
ATOM 2423 O O . TYR A 1 328 ? -11.235 -24.349 21.181 1.00 70.00 328 TYR A O 1
ATOM 2431 N N . GLY A 1 329 ? -9.399 -25.136 22.191 1.00 68.06 329 GLY A N 1
ATOM 2432 C CA . GLY A 1 329 ? -10.113 -25.980 23.155 1.00 68.06 329 GLY A CA 1
ATOM 2433 C C . GLY A 1 329 ? -10.694 -25.214 24.350 1.00 68.06 329 GLY A C 1
ATOM 2434 O O . GLY A 1 329 ? -11.435 -25.795 25.145 1.00 68.06 329 GLY A O 1
ATOM 2435 N N . ALA A 1 330 ? -10.362 -23.929 24.520 1.00 65.88 330 ALA A N 1
ATOM 2436 C CA . ALA A 1 330 ? -10.983 -23.106 25.548 1.00 65.88 330 ALA A CA 1
ATOM 2437 C C . ALA A 1 330 ? -12.465 -22.853 25.198 1.00 65.88 330 ALA A C 1
ATOM 2439 O O . ALA A 1 330 ? -12.758 -22.515 24.051 1.00 65.88 330 ALA A O 1
ATOM 2440 N N . PRO A 1 331 ? -13.398 -22.944 26.171 1.00 64.25 331 PRO A N 1
ATOM 2441 C CA . PRO A 1 331 ? -14.834 -22.809 25.911 1.00 64.25 331 PRO A CA 1
ATOM 2442 C C . PRO A 1 331 ? -15.234 -21.555 25.123 1.00 64.25 331 PRO A C 1
ATOM 2444 O O . PRO A 1 331 ? -16.153 -21.629 24.319 1.00 64.25 331 PRO A O 1
ATOM 2447 N N . ALA A 1 332 ? -14.507 -20.444 25.286 1.00 65.31 332 ALA A N 1
ATOM 2448 C CA . ALA A 1 332 ? -14.757 -19.185 24.577 1.00 65.31 332 ALA A CA 1
ATOM 2449 C C . ALA A 1 332 ? -14.678 -19.299 23.039 1.00 65.31 332 ALA A C 1
ATOM 2451 O O . ALA A 1 332 ? -15.365 -18.573 22.332 1.00 65.31 332 ALA A O 1
ATOM 2452 N N . TYR A 1 333 ? -13.887 -20.231 22.495 1.00 68.69 333 TYR A N 1
ATOM 2453 C CA . TYR A 1 333 ? -13.827 -20.458 21.043 1.00 68.69 333 TYR A CA 1
ATOM 2454 C C . TYR A 1 333 ? -14.953 -21.373 20.536 1.00 68.69 333 TYR A C 1
ATOM 2456 O O . TYR A 1 333 ? -15.090 -21.557 19.327 1.00 68.69 333 TYR A O 1
ATOM 2464 N N . GLY A 1 334 ? -15.740 -21.976 21.433 1.00 66.56 334 GLY A N 1
ATOM 2465 C CA . GLY A 1 334 ? -16.905 -22.801 21.106 1.00 66.56 334 GLY A CA 1
ATOM 2466 C C . GLY A 1 334 ? -18.247 -22.079 21.264 1.00 66.56 334 GLY A C 1
ATOM 2467 O O . GLY A 1 334 ? -19.259 -22.618 20.831 1.00 66.56 334 GLY A O 1
ATOM 2468 N N . THR A 1 335 ? -18.271 -20.882 21.867 1.00 61.97 335 THR A N 1
ATOM 2469 C CA . THR A 1 335 ? -19.496 -20.130 22.214 1.00 61.97 335 THR A CA 1
ATOM 2470 C C . THR A 1 335 ? -19.973 -19.167 21.120 1.00 61.97 335 THR A C 1
ATOM 2472 O O . THR A 1 335 ? -20.936 -18.445 21.344 1.00 61.97 335 THR A O 1
ATOM 2475 N N . ALA A 1 336 ? -19.321 -19.144 19.948 1.00 62.03 336 ALA A N 1
ATOM 2476 C CA . ALA A 1 336 ? -19.521 -18.159 18.869 1.00 62.03 336 ALA A CA 1
ATOM 2477 C C . ALA A 1 336 ? -19.288 -16.681 19.274 1.00 62.03 336 ALA A C 1
ATOM 2479 O O . ALA A 1 336 ? -19.492 -15.789 18.461 1.00 62.03 336 ALA A O 1
ATOM 2480 N N . GLU A 1 337 ? -18.817 -16.418 20.500 1.00 60.19 337 GLU A N 1
ATOM 2481 C CA . GLU A 1 337 ? -18.489 -15.073 21.006 1.00 60.19 337 GLU A CA 1
ATOM 2482 C C . GLU A 1 337 ? -17.176 -14.525 20.422 1.00 60.19 337 GLU A C 1
ATOM 2484 O O . GLU A 1 337 ? -16.962 -13.317 20.407 1.00 60.19 337 GLU A O 1
ATOM 2489 N N . ILE A 1 338 ? -16.291 -15.408 19.948 1.00 69.50 338 ILE A N 1
ATOM 2490 C CA . ILE A 1 338 ? -15.088 -15.042 19.198 1.00 69.50 338 ILE A CA 1
ATOM 2491 C C . ILE A 1 338 ? -15.370 -15.305 17.721 1.00 69.50 338 ILE A C 1
ATOM 2493 O O . ILE A 1 338 ? -15.532 -16.464 17.324 1.00 69.50 338 ILE A O 1
ATOM 2497 N N . THR A 1 339 ? -15.416 -14.237 16.926 1.00 73.06 339 THR A N 1
ATOM 2498 C CA . THR A 1 339 ? -15.540 -14.323 15.470 1.00 73.06 339 THR A CA 1
ATOM 2499 C C . THR A 1 339 ? -14.317 -15.026 14.895 1.00 73.06 339 THR A C 1
ATOM 2501 O O . THR A 1 339 ? -13.181 -14.734 15.266 1.00 73.06 339 THR A O 1
ATOM 2504 N N . LYS A 1 340 ? -14.565 -15.988 14.013 1.00 79.06 340 LYS A N 1
ATOM 2505 C CA . LYS A 1 340 ? -13.549 -16.730 13.267 1.00 79.06 340 LYS A CA 1
ATOM 2506 C C . LYS A 1 340 ? -13.731 -16.421 11.789 1.00 79.06 340 LYS A C 1
ATOM 2508 O O . LYS A 1 340 ? -14.849 -16.094 11.384 1.00 79.06 340 LYS A O 1
ATOM 2513 N N . ALA A 1 341 ? -12.667 -16.582 11.016 1.00 80.31 341 ALA A N 1
ATOM 2514 C CA . ALA A 1 341 ? -12.739 -16.576 9.567 1.00 80.31 341 ALA A CA 1
ATOM 2515 C C . ALA A 1 341 ? -13.650 -17.708 9.057 1.00 80.31 341 ALA A C 1
ATOM 2517 O O . ALA A 1 341 ? -14.065 -18.607 9.806 1.00 80.31 341 ALA A O 1
ATOM 2518 N N . SER A 1 342 ? -13.980 -17.657 7.769 1.00 77.62 342 SER A N 1
ATOM 2519 C CA . SER A 1 342 ? -14.870 -18.617 7.103 1.00 77.62 342 SER A CA 1
ATOM 2520 C C . SER A 1 342 ? -14.364 -20.066 7.183 1.00 77.62 342 SER A C 1
ATOM 2522 O O . SER A 1 342 ? -15.168 -21.000 7.232 1.00 77.62 342 SER A O 1
ATOM 2524 N N . ASP A 1 343 ? -13.048 -20.258 7.284 1.00 81.00 343 ASP A N 1
ATOM 2525 C CA . ASP A 1 343 ? -12.381 -21.551 7.468 1.00 81.00 343 ASP A CA 1
ATOM 2526 C C . ASP A 1 343 ? -12.426 -22.074 8.926 1.00 81.00 343 ASP A C 1
ATOM 2528 O O . ASP A 1 343 ? -11.984 -23.189 9.223 1.00 81.00 343 ASP A O 1
ATOM 2532 N N . GLY A 1 344 ? -12.991 -21.289 9.849 1.00 81.00 344 GLY A N 1
ATOM 2533 C CA . GLY A 1 344 ? -13.115 -21.616 11.264 1.00 81.00 344 GLY A CA 1
ATOM 2534 C C . GLY A 1 344 ? -11.862 -21.338 12.099 1.00 81.00 344 GLY A C 1
ATOM 2535 O O . GLY A 1 344 ? -11.783 -21.835 13.233 1.00 81.00 344 GLY A O 1
ATOM 2536 N N . LYS A 1 345 ? -10.905 -20.558 11.591 1.00 84.19 345 LYS A N 1
ATOM 2537 C CA . LYS A 1 345 ? -9.673 -20.188 12.294 1.00 84.19 345 LYS A CA 1
ATOM 2538 C C . LYS A 1 345 ? -9.575 -18.683 12.534 1.00 84.19 345 LYS A C 1
ATOM 2540 O O . LYS A 1 345 ? -10.471 -17.910 12.218 1.00 84.19 345 LYS A O 1
ATOM 2545 N N . ILE A 1 346 ? -8.508 -18.294 13.219 1.00 85.00 346 ILE A N 1
ATOM 2546 C CA . ILE A 1 346 ? -8.078 -16.908 13.381 1.00 85.00 346 ILE A CA 1
ATOM 2547 C C . ILE A 1 346 ? -6.675 -16.847 12.794 1.00 85.00 346 ILE A C 1
ATOM 2549 O O . ILE A 1 346 ? -5.838 -17.679 13.159 1.00 85.00 346 ILE A O 1
ATOM 2553 N N . HIS A 1 347 ? -6.430 -15.895 11.903 1.00 90.31 347 HIS A N 1
ATOM 2554 C CA . HIS A 1 347 ? -5.151 -15.729 11.222 1.00 90.31 347 HIS A CA 1
ATOM 2555 C C . HIS A 1 347 ? -4.272 -14.702 11.950 1.00 90.31 347 HIS A C 1
ATOM 2557 O O . HIS A 1 347 ? -4.683 -14.056 12.920 1.00 90.31 347 HIS A O 1
ATOM 2563 N N . ALA A 1 348 ? -3.000 -14.648 11.579 1.00 90.75 348 ALA A N 1
ATOM 2564 C CA . ALA A 1 348 ? -1.991 -13.833 12.225 1.00 90.75 348 ALA A CA 1
ATOM 2565 C C . ALA A 1 348 ? -2.055 -12.394 11.715 1.00 90.75 348 ALA A C 1
ATOM 2567 O O . ALA A 1 348 ? -2.027 -12.153 10.515 1.00 90.75 348 ALA A O 1
ATOM 2568 N N . ALA A 1 349 ? -2.067 -11.428 12.631 1.00 91.88 349 ALA A N 1
ATOM 2569 C CA . ALA A 1 349 ? -2.099 -10.019 12.262 1.00 91.88 349 ALA A CA 1
ATOM 2570 C C . ALA A 1 349 ? -0.940 -9.631 11.328 1.00 91.88 349 ALA A C 1
ATOM 2572 O O . ALA A 1 349 ? 0.224 -9.911 11.645 1.00 91.88 349 ALA A O 1
ATOM 2573 N N . ALA A 1 350 ? -1.278 -8.930 10.247 1.00 91.88 350 ALA A N 1
ATOM 2574 C CA . ALA A 1 350 ? -0.364 -8.147 9.428 1.00 91.88 350 ALA A CA 1
ATOM 2575 C C . ALA A 1 350 ? -0.647 -6.659 9.687 1.00 91.88 350 ALA A C 1
ATOM 2577 O O . ALA A 1 350 ? -1.794 -6.226 9.610 1.00 91.88 350 ALA A O 1
ATOM 2578 N N . LEU A 1 351 ? 0.376 -5.889 10.073 1.00 88.81 351 LEU A N 1
ATOM 2579 C CA . LEU A 1 351 ? 0.224 -4.474 10.466 1.00 88.81 351 LEU A CA 1
ATOM 2580 C C . LEU A 1 351 ? 1.009 -3.493 9.582 1.00 88.81 351 LEU A C 1
ATOM 2582 O O . LEU A 1 351 ? 0.991 -2.294 9.847 1.00 88.81 351 LEU A O 1
ATOM 2586 N N . ARG A 1 352 ? 1.736 -3.979 8.573 1.00 90.31 352 ARG A N 1
ATOM 2587 C CA . ARG A 1 352 ? 2.452 -3.145 7.599 1.00 90.31 352 ARG A CA 1
ATOM 2588 C C . ARG A 1 352 ? 1.976 -3.464 6.191 1.00 90.31 352 ARG A C 1
ATOM 2590 O O . ARG A 1 352 ? 1.342 -4.495 5.981 1.00 90.31 352 ARG A O 1
ATOM 2597 N N . SER A 1 353 ? 2.259 -2.537 5.277 1.00 92.12 353 SER A N 1
ATOM 2598 C CA . SER A 1 353 ? 1.856 -2.635 3.874 1.00 92.12 353 SER A CA 1
ATOM 2599 C C . SER A 1 353 ? 2.318 -3.953 3.251 1.00 92.12 353 SER A C 1
ATOM 2601 O O . SER A 1 353 ? 3.362 -4.496 3.624 1.00 92.12 353 SER A O 1
ATOM 2603 N N . ALA A 1 354 ? 1.524 -4.460 2.314 1.00 95.88 354 ALA A N 1
ATOM 2604 C CA . ALA A 1 354 ? 1.949 -5.542 1.446 1.00 95.88 354 ALA A CA 1
ATOM 2605 C C . ALA A 1 354 ? 2.989 -5.024 0.441 1.00 95.88 354 ALA A C 1
ATOM 2607 O O . ALA A 1 354 ? 2.983 -3.849 0.069 1.00 95.88 354 ALA A O 1
ATOM 2608 N N . THR A 1 355 ? 3.863 -5.911 -0.014 1.00 98.00 355 THR A N 1
ATOM 2609 C CA . THR A 1 355 ? 4.867 -5.616 -1.046 1.00 98.00 355 THR A CA 1
ATOM 2610 C C . THR A 1 355 ? 4.461 -6.330 -2.316 1.00 98.00 355 THR A C 1
ATOM 2612 O O . THR A 1 355 ? 4.124 -7.513 -2.253 1.00 98.00 355 THR A O 1
ATOM 2615 N N . VAL A 1 356 ? 4.448 -5.619 -3.441 1.00 97.44 356 VAL A N 1
ATOM 2616 C CA . VAL A 1 356 ? 3.896 -6.119 -4.701 1.00 97.44 356 VAL A CA 1
ATOM 2617 C C . VAL A 1 356 ? 4.906 -5.934 -5.822 1.00 97.44 356 VAL A C 1
ATOM 2619 O O . VAL A 1 356 ? 5.441 -4.849 -6.027 1.00 97.44 356 VAL A O 1
ATOM 2622 N N . GLY A 1 357 ? 5.193 -7.007 -6.546 1.00 95.75 357 GLY A N 1
ATOM 2623 C CA . GLY A 1 357 ? 6.218 -7.006 -7.581 1.00 95.75 357 GLY A CA 1
ATOM 2624 C C . GLY A 1 357 ? 6.356 -8.367 -8.242 1.00 95.75 357 GLY A C 1
ATOM 2625 O O . GLY A 1 357 ? 5.981 -9.378 -7.658 1.00 95.75 357 GLY A O 1
ATOM 2626 N N . ASP A 1 358 ? 6.903 -8.374 -9.453 1.00 94.94 358 ASP A N 1
ATOM 2627 C CA . ASP A 1 358 ? 7.210 -9.584 -10.220 1.00 94.94 358 ASP A CA 1
ATOM 2628 C C . ASP A 1 358 ? 8.550 -10.171 -9.741 1.00 94.94 358 ASP A C 1
ATOM 2630 O O . ASP A 1 358 ? 9.634 -9.800 -10.211 1.00 94.94 358 ASP A O 1
ATOM 2634 N N . ILE A 1 359 ? 8.493 -11.060 -8.745 1.00 94.75 359 ILE A N 1
ATOM 2635 C CA . ILE A 1 359 ? 9.698 -11.603 -8.098 1.00 94.75 359 ILE A CA 1
ATOM 2636 C C . ILE A 1 359 ? 10.405 -12.659 -8.956 1.00 94.75 359 ILE A C 1
ATOM 2638 O O . ILE A 1 359 ? 11.572 -12.982 -8.708 1.00 94.75 359 ILE A O 1
ATOM 2642 N N . ASN A 1 360 ? 9.717 -13.219 -9.952 1.00 91.19 360 ASN A N 1
ATOM 2643 C CA . ASN A 1 360 ? 10.204 -14.314 -10.791 1.00 91.19 360 ASN A CA 1
ATOM 2644 C C . ASN A 1 360 ? 10.509 -13.875 -12.251 1.00 91.19 360 ASN A C 1
ATOM 2646 O O . ASN A 1 360 ? 11.021 -14.675 -13.039 1.00 91.19 360 ASN A O 1
ATOM 2650 N N . ARG A 1 361 ? 10.263 -12.601 -12.588 1.00 90.50 361 ARG A N 1
ATOM 2651 C CA . ARG A 1 361 ? 10.446 -11.958 -13.904 1.00 90.50 361 ARG A CA 1
ATOM 2652 C C . ARG A 1 361 ? 9.605 -12.576 -15.036 1.00 90.50 361 ARG A C 1
ATOM 2654 O O . ARG A 1 361 ? 9.990 -12.506 -16.220 1.00 90.50 361 ARG A O 1
ATOM 2661 N N . ASP A 1 362 ? 8.483 -13.218 -14.716 1.00 88.81 362 ASP A N 1
ATOM 2662 C CA . ASP A 1 362 ? 7.576 -13.825 -15.698 1.00 88.81 362 ASP A CA 1
ATOM 2663 C C . ASP A 1 362 ? 6.520 -12.849 -16.248 1.00 88.81 362 ASP A C 1
ATOM 2665 O O . ASP A 1 362 ? 5.950 -13.102 -17.319 1.00 88.81 362 ASP A O 1
ATOM 2669 N N . GLY A 1 363 ? 6.395 -11.680 -15.620 1.00 88.75 363 GLY A N 1
ATOM 2670 C CA . GLY A 1 363 ? 5.478 -10.604 -15.956 1.00 88.75 363 GLY A CA 1
ATOM 2671 C C . GLY A 1 363 ? 4.217 -10.573 -15.095 1.00 88.75 363 GLY A C 1
ATOM 2672 O O . GLY A 1 363 ? 3.472 -9.609 -15.229 1.00 88.75 363 GLY A O 1
ATOM 2673 N N . ASP A 1 364 ? 3.949 -11.564 -14.243 1.00 92.31 364 ASP A N 1
ATOM 2674 C CA . ASP A 1 364 ? 2.849 -11.536 -13.275 1.00 92.31 364 ASP A CA 1
ATOM 2675 C C . ASP A 1 364 ? 3.325 -10.956 -11.930 1.00 92.31 364 ASP A C 1
ATOM 2677 O O . ASP A 1 364 ? 4.477 -11.109 -11.540 1.00 92.31 364 ASP A O 1
ATOM 2681 N N . LEU A 1 365 ? 2.445 -10.235 -11.225 1.00 95.56 365 LEU A N 1
ATOM 2682 C CA . LEU A 1 365 ? 2.773 -9.664 -9.916 1.00 95.56 365 LEU A CA 1
ATOM 2683 C C . LEU A 1 365 ? 2.486 -10.664 -8.791 1.00 95.56 365 LEU A C 1
ATOM 2685 O O . LEU A 1 365 ? 1.451 -11.338 -8.779 1.00 95.56 365 LEU A O 1
ATOM 2689 N N . GLU A 1 366 ? 3.372 -10.694 -7.798 1.00 97.38 366 GLU A N 1
ATOM 2690 C CA . GLU A 1 366 ? 3.178 -11.403 -6.538 1.00 97.38 366 GLU A CA 1
ATOM 2691 C C . GLU A 1 366 ? 3.030 -10.441 -5.355 1.00 97.38 366 GLU A C 1
ATOM 2693 O O . GLU A 1 366 ? 3.601 -9.351 -5.335 1.00 97.38 366 GLU A O 1
ATOM 2698 N N . VAL A 1 367 ? 2.296 -10.879 -4.328 1.00 98.56 367 VAL A N 1
ATOM 2699 C CA . VAL A 1 367 ? 2.016 -10.104 -3.111 1.00 98.56 367 VAL A CA 1
ATOM 2700 C C . VAL A 1 367 ? 2.666 -10.770 -1.900 1.00 98.56 367 VAL A C 1
ATOM 2702 O O . VAL A 1 367 ? 2.313 -11.895 -1.544 1.00 98.56 367 VAL A O 1
ATOM 2705 N N . ALA A 1 368 ? 3.585 -10.075 -1.226 1.00 98.44 368 ALA A N 1
ATOM 2706 C CA . ALA A 1 368 ? 4.267 -10.550 -0.023 1.00 98.44 368 ALA A CA 1
ATOM 2707 C C . ALA A 1 368 ? 3.819 -9.813 1.245 1.00 98.44 368 ALA A C 1
ATOM 2709 O O . ALA A 1 368 ? 3.741 -8.585 1.279 1.00 98.44 368 ALA A O 1
ATOM 2710 N N . VAL A 1 369 ? 3.587 -10.569 2.323 1.00 97.88 369 VAL A N 1
ATOM 2711 C CA . VAL A 1 369 ? 3.141 -10.037 3.621 1.00 97.88 369 VAL A CA 1
ATOM 2712 C C . VAL A 1 369 ? 3.854 -10.740 4.779 1.00 97.88 369 VAL A C 1
ATOM 2714 O O . VAL A 1 369 ? 3.926 -11.971 4.827 1.00 97.88 369 VAL A O 1
ATOM 2717 N N . GLY A 1 370 ? 4.369 -9.952 5.728 1.00 96.12 370 GLY A N 1
ATOM 2718 C CA . GLY A 1 370 ? 4.910 -10.418 7.009 1.00 96.12 370 GLY A CA 1
ATOM 2719 C C . GLY A 1 370 ? 3.864 -10.390 8.131 1.00 96.12 370 GLY A C 1
ATOM 2720 O O . GLY A 1 370 ? 3.014 -9.500 8.160 1.00 96.12 370 GLY A O 1
ATOM 2721 N N . ASP A 1 371 ? 3.917 -11.353 9.060 1.00 94.25 371 ASP A N 1
ATOM 2722 C CA . ASP A 1 371 ? 2.935 -11.456 10.147 1.00 94.25 371 ASP A CA 1
ATOM 2723 C C . ASP A 1 371 ? 3.504 -11.637 11.569 1.00 94.25 371 ASP A C 1
ATOM 2725 O O . ASP A 1 371 ? 4.680 -11.934 11.830 1.00 94.25 371 ASP A O 1
ATOM 2729 N N . PHE A 1 372 ? 2.599 -11.494 12.541 1.00 89.25 372 PHE A N 1
ATOM 2730 C CA . PHE A 1 372 ? 2.893 -11.563 13.973 1.00 89.25 372 PHE A CA 1
ATOM 2731 C C . PHE A 1 372 ? 3.115 -12.983 14.517 1.00 89.25 372 PHE A C 1
ATOM 2733 O O . PHE A 1 372 ? 3.480 -13.147 15.686 1.00 89.25 372 PHE A O 1
ATOM 2740 N N . GLN A 1 373 ? 2.929 -14.017 13.695 1.00 85.75 373 GLN A N 1
ATOM 2741 C CA . GLN A 1 373 ? 3.318 -15.396 14.001 1.00 85.75 373 GLN A CA 1
ATOM 2742 C C . GLN A 1 373 ? 4.668 -15.776 13.385 1.00 85.75 373 GLN A C 1
ATOM 2744 O O . GLN A 1 373 ? 5.097 -16.931 13.516 1.00 85.75 373 GLN A O 1
ATOM 2749 N N . GLY A 1 374 ? 5.370 -14.802 12.800 1.00 87.44 374 GLY A N 1
ATOM 2750 C CA . GLY A 1 374 ? 6.690 -14.991 12.220 1.00 87.44 374 GLY A CA 1
ATOM 2751 C C . GLY A 1 374 ? 6.628 -15.734 10.900 1.00 87.44 374 GLY A C 1
ATOM 2752 O O . GLY A 1 374 ? 7.464 -16.601 10.663 1.00 87.44 374 GLY A O 1
ATOM 2753 N N . CYS A 1 375 ? 5.626 -15.457 10.074 1.00 90.50 375 CYS A N 1
ATOM 2754 C CA . CYS A 1 375 ? 5.616 -15.904 8.693 1.00 90.50 375 CYS A CA 1
ATOM 2755 C C . CYS A 1 375 ? 5.843 -14.738 7.736 1.00 90.50 375 CYS A C 1
ATOM 2757 O O . CYS A 1 375 ? 5.382 -13.627 7.992 1.00 90.50 375 CYS A O 1
ATOM 2759 N N . VAL A 1 376 ? 6.516 -15.021 6.625 1.00 96.81 376 VAL A N 1
ATOM 2760 C CA . VAL A 1 376 ? 6.392 -14.237 5.392 1.00 96.81 376 VAL A CA 1
ATOM 2761 C C . VAL A 1 376 ? 5.656 -15.120 4.397 1.00 96.81 376 VAL A C 1
ATOM 2763 O O . VAL A 1 376 ? 6.119 -16.224 4.102 1.00 96.81 376 VAL A O 1
ATOM 2766 N N . SER A 1 377 ? 4.493 -14.668 3.944 1.00 97.69 377 SER A N 1
ATOM 2767 C CA . SER A 1 377 ? 3.663 -15.353 2.947 1.00 97.69 377 SER A CA 1
ATOM 2768 C C . SER A 1 377 ? 3.766 -14.607 1.624 1.00 97.69 377 SER A C 1
ATOM 2770 O O . SER A 1 377 ? 3.823 -13.380 1.641 1.00 97.69 377 SER A O 1
ATOM 2772 N N . VAL A 1 378 ? 3.792 -15.335 0.509 1.00 98.44 378 VAL A N 1
ATOM 2773 C CA . VAL A 1 378 ? 3.801 -14.758 -0.841 1.00 98.44 378 VAL A CA 1
ATOM 2774 C C . VAL A 1 378 ? 2.704 -15.427 -1.650 1.00 98.44 378 VAL A C 1
ATOM 2776 O O . VAL A 1 378 ? 2.632 -16.658 -1.667 1.00 98.44 378 VAL A O 1
ATOM 2779 N N . PHE A 1 379 ? 1.854 -14.631 -2.285 1.00 98.38 379 PHE A N 1
ATOM 2780 C CA . PHE A 1 379 ? 0.723 -15.093 -3.079 1.00 98.38 379 PHE A CA 1
ATOM 2781 C C . PHE A 1 379 ? 0.901 -14.681 -4.536 1.00 98.38 379 PHE A C 1
ATOM 2783 O O . PHE A 1 379 ? 1.388 -13.586 -4.807 1.00 98.38 379 PHE A O 1
ATOM 2790 N N . ASP A 1 380 ? 0.506 -15.558 -5.455 1.00 96.19 380 ASP A N 1
ATOM 2791 C CA . ASP A 1 380 ? 0.351 -15.197 -6.862 1.00 96.19 380 ASP A CA 1
ATOM 2792 C C . ASP A 1 380 ? -0.878 -14.288 -7.060 1.00 96.19 380 ASP A C 1
ATOM 2794 O O . ASP A 1 380 ? -1.724 -14.147 -6.171 1.00 96.19 380 ASP A O 1
ATOM 2798 N N . ARG A 1 381 ? -1.008 -13.698 -8.253 1.00 93.56 381 ARG A N 1
ATOM 2799 C CA . ARG A 1 381 ? -2.164 -12.868 -8.642 1.00 93.56 381 ARG A CA 1
ATOM 2800 C C . ARG A 1 381 ? -3.538 -13.514 -8.423 1.00 93.56 381 ARG A C 1
ATOM 2802 O O . ARG A 1 381 ? -4.526 -12.812 -8.243 1.00 93.56 381 ARG A O 1
ATOM 2809 N N . PHE A 1 382 ? -3.624 -14.845 -8.417 1.00 95.31 382 PHE A N 1
ATOM 2810 C CA . PHE A 1 382 ? -4.875 -15.586 -8.222 1.00 95.31 382 PHE A CA 1
ATOM 2811 C C . PHE A 1 382 ? -5.154 -15.915 -6.747 1.00 95.31 382 PHE A C 1
ATOM 2813 O O . PHE A 1 382 ? -6.085 -16.670 -6.454 1.00 95.31 382 PHE A O 1
ATOM 2820 N N . GLY A 1 383 ? -4.336 -15.405 -5.825 1.00 96.69 383 GLY A N 1
ATOM 2821 C CA . GLY A 1 383 ? -4.451 -15.655 -4.394 1.00 96.69 383 GLY A CA 1
ATOM 2822 C C . GLY A 1 383 ? -3.915 -17.023 -3.951 1.00 96.69 383 GLY A C 1
ATOM 2823 O O . GLY A 1 383 ? -4.152 -17.441 -2.814 1.00 96.69 383 GLY A O 1
ATOM 2824 N N . ASN A 1 384 ? -3.185 -17.755 -4.802 1.00 96.88 384 ASN A N 1
ATOM 2825 C CA . ASN A 1 384 ? -2.545 -18.999 -4.376 1.00 96.88 384 ASN A CA 1
ATOM 2826 C C . ASN A 1 384 ? -1.211 -18.705 -3.700 1.00 96.88 384 ASN A C 1
ATOM 2828 O O . ASN A 1 384 ? -0.387 -17.940 -4.188 1.00 96.88 384 ASN A O 1
ATOM 2832 N N . LEU A 1 385 ? -0.956 -19.396 -2.596 1.00 96.38 385 LEU A N 1
ATOM 2833 C CA . LEU A 1 385 ? 0.328 -19.341 -1.912 1.00 96.38 385 LEU A CA 1
ATOM 2834 C C . LEU A 1 385 ? 1.446 -19.923 -2.799 1.00 96.38 385 LEU A C 1
ATOM 2836 O O . LEU A 1 385 ? 1.367 -21.077 -3.234 1.00 96.38 385 LEU A O 1
ATOM 2840 N N . MET A 1 386 ? 2.501 -19.140 -3.021 1.00 95.81 386 MET A N 1
ATOM 2841 C CA . MET A 1 386 ? 3.651 -19.517 -3.843 1.00 95.81 386 MET A CA 1
ATOM 2842 C C . MET A 1 386 ? 4.393 -20.744 -3.275 1.00 95.81 386 MET A C 1
ATOM 2844 O O . MET A 1 386 ? 4.502 -20.904 -2.051 1.00 95.81 386 MET A O 1
ATOM 2848 N N . PRO A 1 387 ? 4.955 -21.627 -4.127 1.00 93.88 387 PRO A N 1
ATOM 2849 C CA . PRO A 1 387 ? 5.735 -22.773 -3.666 1.00 93.88 387 PRO A CA 1
ATOM 2850 C C . PRO A 1 387 ? 6.897 -22.362 -2.752 1.00 93.88 387 PRO A C 1
ATOM 2852 O O . PRO A 1 387 ? 7.713 -21.523 -3.111 1.00 93.88 387 PRO A O 1
ATOM 2855 N N . GLY A 1 388 ? 6.994 -23.000 -1.582 1.00 92.69 388 GLY A N 1
ATOM 2856 C CA . GLY A 1 388 ? 8.029 -22.706 -0.582 1.00 92.69 388 GLY A CA 1
ATOM 2857 C C . GLY A 1 388 ? 7.611 -21.698 0.492 1.00 92.69 388 GLY A C 1
ATOM 2858 O O . GLY A 1 388 ? 8.314 -21.574 1.494 1.00 92.69 388 GLY A O 1
ATOM 2859 N N . PHE A 1 389 ? 6.451 -21.055 0.341 1.00 95.94 389 PHE A N 1
ATOM 2860 C CA . PHE A 1 389 ? 5.874 -20.153 1.336 1.00 95.94 389 PHE A CA 1
ATOM 2861 C C . PHE A 1 389 ? 4.762 -20.833 2.159 1.00 95.94 389 PHE A C 1
ATOM 2863 O O . PHE A 1 389 ? 4.208 -21.847 1.725 1.00 95.94 389 PHE A O 1
ATOM 2870 N N . PRO A 1 390 ? 4.437 -20.307 3.360 1.00 95.50 390 PRO A N 1
ATOM 2871 C CA . PRO A 1 390 ? 5.156 -19.242 4.056 1.00 95.50 390 PRO A CA 1
ATOM 2872 C C . PRO A 1 390 ? 6.516 -19.699 4.595 1.00 95.50 390 PRO A C 1
ATOM 2874 O O . PRO A 1 390 ? 6.671 -20.829 5.061 1.00 95.50 390 PRO A O 1
ATOM 2877 N N . VAL A 1 391 ? 7.480 -18.783 4.619 1.00 91.94 391 VAL A N 1
ATOM 2878 C CA . VAL A 1 391 ? 8.778 -18.987 5.280 1.00 91.94 391 VAL A CA 1
ATOM 2879 C C . VAL A 1 391 ? 8.734 -18.477 6.720 1.00 91.94 391 VAL A C 1
ATOM 2881 O O . VAL A 1 391 ? 7.890 -17.655 7.075 1.00 91.94 391 VAL A O 1
ATOM 2884 N N . ARG A 1 392 ? 9.632 -18.974 7.578 1.00 88.31 392 ARG A N 1
ATOM 2885 C CA . ARG A 1 392 ? 9.675 -18.663 9.019 1.00 88.31 392 ARG A CA 1
ATOM 2886 C C . ARG A 1 392 ? 11.100 -18.337 9.479 1.00 88.31 392 ARG A C 1
ATOM 2888 O O . ARG A 1 392 ? 12.047 -18.880 8.905 1.00 88.31 392 ARG A O 1
ATOM 2895 N N . PRO A 1 393 ? 11.279 -17.513 10.530 1.00 85.44 393 PRO A N 1
ATOM 2896 C CA . PRO A 1 393 ? 12.592 -17.241 11.090 1.00 85.44 393 PRO A CA 1
ATOM 2897 C C . PRO A 1 393 ? 13.128 -18.476 11.814 1.00 85.44 393 PRO A C 1
ATOM 2899 O O . PRO A 1 393 ? 12.395 -19.417 12.140 1.00 85.44 393 PRO A O 1
ATOM 2902 N N . ASN A 1 394 ? 14.417 -18.451 12.138 1.00 81.62 394 ASN A N 1
ATOM 2903 C CA . ASN A 1 394 ? 15.013 -19.491 12.957 1.00 81.62 394 ASN A CA 1
ATOM 2904 C C . ASN A 1 394 ? 14.511 -19.367 14.414 1.00 81.62 394 ASN A C 1
ATOM 2906 O O . ASN A 1 394 ? 14.840 -18.396 15.102 1.00 81.62 394 ASN A O 1
ATOM 2910 N N . PRO A 1 395 ? 13.769 -20.357 14.950 1.00 74.75 395 PRO A N 1
ATOM 2911 C CA . PRO A 1 395 ? 13.182 -20.248 16.284 1.00 74.75 395 PRO A CA 1
ATOM 2912 C C . PRO A 1 395 ? 14.233 -20.142 17.402 1.00 74.75 395 PRO A C 1
ATOM 2914 O O . PRO A 1 395 ? 13.934 -19.627 18.479 1.00 74.75 395 PRO A O 1
ATOM 2917 N N . TYR A 1 396 ? 15.478 -20.577 17.177 1.00 75.50 396 TYR A N 1
ATOM 2918 C CA . TYR A 1 396 ? 16.530 -20.495 18.194 1.00 75.50 396 TYR A CA 1
ATOM 2919 C C . TYR A 1 396 ? 16.942 -19.058 18.554 1.00 75.50 396 TYR A C 1
ATOM 2921 O O . TYR A 1 396 ? 17.465 -18.868 19.652 1.00 75.50 396 TYR A O 1
ATOM 2929 N N . TYR A 1 397 ? 16.681 -18.064 17.696 1.00 80.75 397 TYR A N 1
ATOM 2930 C CA . TYR A 1 397 ? 17.075 -16.663 17.920 1.00 80.75 397 TYR A CA 1
ATOM 2931 C C . TYR A 1 397 ? 16.113 -15.882 18.827 1.00 80.75 397 TYR A C 1
ATOM 2933 O O . TYR A 1 397 ? 16.485 -14.877 19.435 1.00 80.75 397 TYR A O 1
ATOM 2941 N N . SER A 1 398 ? 14.876 -16.361 18.970 1.00 75.75 398 SER A N 1
ATOM 2942 C CA . SER A 1 398 ? 13.818 -15.672 19.719 1.00 75.75 398 SER A CA 1
ATOM 2943 C C . SER A 1 398 ? 13.188 -16.527 20.821 1.00 75.75 398 SER A C 1
ATOM 2945 O O . SER A 1 398 ? 12.984 -16.001 21.913 1.00 75.75 398 SER A O 1
ATOM 2947 N N . SER A 1 399 ? 12.911 -17.826 20.610 1.00 65.06 399 SER A N 1
ATOM 2948 C CA . SER A 1 399 ? 12.654 -18.817 21.678 1.00 65.06 399 SER A CA 1
ATOM 2949 C C . SER A 1 399 ? 12.425 -20.241 21.136 1.00 65.06 399 SER A C 1
ATOM 2951 O O . SER A 1 399 ? 11.785 -20.434 20.106 1.00 65.06 399 SER A O 1
ATOM 2953 N N . VAL A 1 400 ? 12.820 -21.265 21.908 1.00 50.41 400 VAL A N 1
ATOM 2954 C CA . VAL A 1 400 ? 12.552 -22.689 21.580 1.00 50.41 400 VAL A CA 1
ATOM 2955 C C . VAL A 1 400 ? 11.421 -23.304 22.422 1.00 50.41 400 VAL A C 1
ATOM 2957 O O . VAL A 1 400 ? 10.896 -24.364 22.088 1.00 50.41 400 VAL A O 1
ATOM 2960 N N . GLN A 1 401 ? 11.024 -22.651 23.524 1.00 48.88 401 GLN A N 1
ATOM 2961 C CA . GLN A 1 401 ? 9.943 -23.104 24.405 1.00 48.88 401 GLN A CA 1
ATOM 2962 C C . GLN A 1 401 ? 8.794 -22.101 24.441 1.00 48.88 401 GLN A C 1
ATOM 2964 O O . GLN A 1 401 ? 8.852 -21.071 25.119 1.00 48.88 401 GLN A O 1
ATOM 2969 N N . ARG A 1 402 ? 7.688 -22.496 23.807 1.00 52.50 402 ARG A N 1
ATOM 2970 C CA . ARG A 1 402 ? 6.362 -22.024 24.204 1.00 52.50 402 ARG A CA 1
ATOM 2971 C C . ARG A 1 402 ? 6.126 -22.396 25.669 1.00 52.50 402 ARG A C 1
ATOM 2973 O O . ARG A 1 402 ? 6.618 -23.442 26.103 1.00 52.50 402 ARG A O 1
ATOM 2980 N N . PRO A 1 403 ? 5.416 -21.575 26.460 1.00 42.59 403 PRO A N 1
ATOM 2981 C CA . PRO A 1 403 ? 5.255 -21.806 27.892 1.00 42.59 403 PRO A CA 1
ATOM 2982 C C . PRO A 1 403 ? 4.849 -23.258 28.189 1.00 42.59 403 PRO A C 1
ATOM 2984 O O . PRO A 1 403 ? 4.010 -23.812 27.490 1.00 42.59 403 PRO A O 1
ATOM 2987 N N . ASN A 1 404 ? 5.358 -23.868 29.265 1.00 40.03 404 ASN A N 1
ATOM 2988 C CA . ASN A 1 404 ? 5.060 -25.261 29.666 1.00 40.03 404 ASN A CA 1
ATOM 2989 C C . ASN A 1 404 ? 3.553 -25.623 29.756 1.00 40.03 404 ASN A C 1
ATOM 2991 O O . ASN A 1 404 ? 3.206 -26.800 29.825 1.00 40.03 404 ASN A O 1
ATOM 2995 N N . ARG A 1 405 ? 2.645 -24.634 29.762 1.00 41.50 405 ARG A N 1
ATOM 2996 C CA . ARG A 1 405 ? 1.188 -24.830 29.637 1.00 41.50 405 ARG A CA 1
ATOM 2997 C C . ARG A 1 405 ? 0.737 -25.234 28.228 1.00 41.50 405 ARG A C 1
ATOM 2999 O O . ARG A 1 405 ? -0.278 -25.908 28.105 1.00 41.50 405 ARG A O 1
ATOM 3006 N N . GLU A 1 406 ? 1.473 -24.837 27.198 1.00 43.16 406 GLU A N 1
ATOM 3007 C CA . GLU A 1 406 ? 1.169 -25.097 25.792 1.00 43.16 406 GLU A CA 1
ATOM 3008 C C . GLU A 1 406 ? 1.768 -26.411 25.288 1.00 43.16 406 GLU A C 1
ATOM 3010 O O . GLU A 1 406 ? 1.161 -27.070 24.454 1.00 43.16 406 GLU A O 1
ATOM 3015 N N . ALA A 1 407 ? 2.890 -26.875 25.850 1.00 42.97 407 ALA A N 1
ATOM 3016 C CA . ALA A 1 407 ? 3.460 -28.182 25.502 1.00 42.97 407 ALA A CA 1
ATOM 3017 C C . ALA A 1 407 ? 2.454 -29.336 25.710 1.00 42.97 407 ALA A C 1
ATOM 3019 O O . ALA A 1 407 ? 2.356 -30.240 24.884 1.00 42.97 407 ALA A O 1
ATOM 3020 N N . GLY A 1 408 ? 1.647 -29.274 26.779 1.00 44.56 408 GLY A N 1
ATOM 3021 C CA . GLY A 1 408 ? 0.546 -30.216 27.008 1.00 44.56 408 GLY A CA 1
ATOM 3022 C C . GLY A 1 408 ? -0.652 -30.019 26.068 1.00 44.56 408 GLY A C 1
ATOM 3023 O O . GLY A 1 408 ? -1.346 -30.985 25.767 1.00 44.56 408 GLY A O 1
ATOM 3024 N N . PHE A 1 409 ? -0.881 -28.795 25.582 1.00 44.75 409 PHE A N 1
ATOM 3025 C CA . PHE A 1 409 ? -1.942 -28.475 24.624 1.00 44.75 409 PHE A CA 1
ATOM 3026 C C . PHE A 1 409 ? -1.606 -28.987 23.216 1.00 44.75 409 PHE A C 1
ATOM 3028 O O . PHE A 1 409 ? -2.450 -29.638 22.608 1.00 44.75 409 PHE A O 1
ATOM 3035 N N . TYR A 1 410 ? -0.376 -28.793 22.731 1.00 45.34 410 TYR A N 1
ATOM 3036 C CA . TYR A 1 410 ? 0.070 -29.306 21.428 1.00 45.34 410 TYR A CA 1
ATOM 3037 C C . TYR A 1 410 ? 0.259 -30.828 21.426 1.00 45.34 410 TYR A C 1
ATOM 3039 O O . TYR A 1 410 ? -0.077 -31.485 20.446 1.00 45.34 410 TYR A O 1
ATOM 3047 N N . ALA A 1 411 ? 0.690 -31.420 22.547 1.00 46.97 411 ALA A N 1
ATOM 3048 C CA . ALA A 1 411 ? 0.699 -32.877 22.703 1.00 46.97 411 ALA A CA 1
ATOM 3049 C C . ALA A 1 411 ? -0.717 -33.489 22.660 1.00 46.97 411 ALA A C 1
ATOM 3051 O O . ALA A 1 411 ? -0.878 -34.631 22.236 1.00 46.97 411 ALA A O 1
ATOM 3052 N N . ALA A 1 412 ? -1.738 -32.737 23.089 1.00 43.78 412 ALA A N 1
ATOM 3053 C CA . ALA A 1 412 ? -3.143 -33.139 23.025 1.00 43.78 412 ALA A CA 1
ATOM 3054 C C . ALA A 1 412 ? -3.835 -32.770 21.695 1.00 43.78 412 ALA A C 1
ATOM 3056 O O . ALA A 1 412 ? -4.880 -33.339 21.392 1.00 43.78 412 ALA A O 1
ATOM 3057 N N . ASN A 1 413 ? -3.261 -31.854 20.903 1.00 43.66 413 ASN A N 1
ATOM 3058 C CA . ASN A 1 413 ? -3.810 -31.361 19.635 1.00 43.66 413 ASN A CA 1
ATOM 3059 C C . ASN A 1 413 ? -2.736 -31.361 18.527 1.00 43.66 413 ASN A C 1
ATOM 3061 O O . ASN A 1 413 ? -2.347 -30.296 18.043 1.00 43.66 413 ASN A O 1
ATOM 3065 N N . PRO A 1 414 ? -2.246 -32.540 18.101 1.00 46.38 414 PRO A N 1
ATOM 3066 C CA . PRO A 1 414 ? -1.146 -32.648 17.140 1.00 46.38 414 PRO A CA 1
ATOM 3067 C C . PRO A 1 414 ? -1.463 -32.066 15.751 1.00 46.38 414 PRO A C 1
ATOM 3069 O O . PRO A 1 414 ? -0.542 -31.762 15.008 1.00 46.38 414 PRO A O 1
ATOM 3072 N N . ALA A 1 415 ? -2.739 -31.862 15.407 1.00 47.00 415 ALA A N 1
ATOM 3073 C CA . ALA A 1 415 ? -3.154 -31.201 14.165 1.00 47.00 415 ALA A CA 1
ATOM 3074 C C . ALA A 1 415 ? -2.899 -29.678 14.148 1.00 47.00 415 ALA A C 1
ATOM 3076 O O . ALA A 1 415 ? -2.952 -29.071 13.087 1.00 47.00 415 ALA A O 1
ATOM 3077 N N . LEU A 1 416 ? -2.629 -29.063 15.308 1.00 42.56 416 LEU A N 1
ATOM 3078 C CA . LEU A 1 416 ? -2.290 -27.636 15.442 1.00 42.56 416 LEU A CA 1
ATOM 3079 C C . LEU A 1 416 ? -0.774 -27.383 15.407 1.00 42.56 416 LEU A C 1
ATOM 3081 O O . LEU A 1 416 ? -0.318 -26.267 15.647 1.00 42.56 416 LEU A O 1
ATOM 3085 N N . VAL A 1 417 ? 0.011 -28.434 15.172 1.00 42.62 417 VAL A N 1
ATOM 3086 C CA . VAL A 1 417 ? 1.462 -28.371 15.032 1.00 42.62 417 VAL A CA 1
ATOM 3087 C C . VAL A 1 417 ? 1.763 -28.214 13.537 1.00 42.62 417 VAL A C 1
ATOM 3089 O O . VAL A 1 417 ? 1.447 -29.135 12.783 1.00 42.62 417 VAL A O 1
ATOM 3092 N N . PRO A 1 418 ? 2.337 -27.080 13.083 1.00 42.97 418 PRO A N 1
ATOM 3093 C CA . PRO A 1 418 ? 2.765 -26.930 11.693 1.00 42.97 418 PRO A CA 1
ATOM 3094 C C . PRO A 1 418 ? 3.696 -28.082 11.297 1.00 42.97 418 PRO A C 1
ATOM 3096 O O . PRO A 1 418 ? 4.503 -28.520 12.120 1.00 42.97 418 PRO A O 1
ATOM 3099 N N . GLY A 1 419 ? 3.592 -28.563 10.055 1.00 39.69 419 GLY A N 1
ATOM 3100 C CA . GLY A 1 419 ? 4.318 -29.745 9.564 1.00 39.69 419 GLY A CA 1
ATOM 3101 C C . GLY A 1 419 ? 5.841 -29.691 9.737 1.00 39.69 419 GLY A C 1
ATOM 3102 O O . GLY A 1 419 ? 6.474 -30.739 9.846 1.00 39.69 419 GLY A O 1
ATOM 3103 N N . ASP A 1 420 ? 6.404 -28.489 9.870 1.00 44.16 420 ASP A N 1
ATOM 3104 C CA . ASP A 1 420 ? 7.846 -28.249 9.988 1.00 44.16 420 ASP A CA 1
ATOM 3105 C C . ASP A 1 420 ? 8.329 -28.105 11.440 1.00 44.16 420 ASP A C 1
ATOM 3107 O O . ASP A 1 420 ? 9.494 -27.793 11.691 1.00 44.16 420 ASP A O 1
ATOM 3111 N N . TYR A 1 421 ? 7.456 -28.330 12.429 1.00 41.34 421 TYR A N 1
ATOM 3112 C CA . TYR A 1 421 ? 7.846 -28.312 13.835 1.00 41.34 421 TYR A CA 1
ATOM 3113 C C . TYR A 1 421 ? 8.720 -29.540 14.142 1.00 41.34 421 TYR A C 1
ATOM 3115 O O . TYR A 1 421 ? 8.224 -30.675 14.101 1.00 41.34 421 TYR A O 1
ATOM 3123 N N . PRO A 1 422 ? 10.005 -29.371 14.509 1.00 40.25 422 PRO A N 1
ATOM 3124 C CA . PRO A 1 422 ? 10.768 -30.476 15.053 1.00 40.25 422 PRO A CA 1
ATOM 3125 C C . PRO A 1 422 ? 10.072 -30.827 16.366 1.00 40.25 422 PRO A C 1
ATOM 3127 O O . PRO A 1 422 ? 10.005 -30.001 17.270 1.00 40.25 422 PRO A O 1
ATOM 3130 N N . GLY A 1 423 ? 9.453 -32.005 16.441 1.00 41.50 423 GLY A N 1
ATOM 3131 C CA . GLY A 1 423 ? 8.694 -32.432 17.615 1.00 41.50 423 GLY A CA 1
ATOM 3132 C C . GLY A 1 423 ? 9.505 -32.389 18.927 1.00 41.50 423 GLY A C 1
ATOM 3133 O O . GLY A 1 423 ? 10.638 -31.919 18.966 1.00 41.50 423 GLY A O 1
ATOM 3134 N N . PRO A 1 424 ? 8.979 -32.945 20.032 1.00 38.97 424 PRO A N 1
ATOM 3135 C CA . PRO A 1 424 ? 9.592 -32.897 21.366 1.00 38.97 424 PRO A CA 1
ATOM 3136 C C . PRO A 1 424 ? 10.852 -33.784 21.504 1.00 38.97 424 PRO A C 1
ATOM 3138 O O . PRO A 1 424 ? 11.050 -34.455 22.517 1.00 38.97 424 PRO A O 1
ATOM 3141 N N . GLY A 1 425 ? 11.708 -33.835 20.481 1.00 39.03 425 GLY A N 1
ATOM 3142 C CA . GLY A 1 425 ? 13.076 -34.304 20.605 1.00 39.03 425 GLY A CA 1
ATOM 3143 C C . GLY A 1 425 ? 13.798 -33.498 21.680 1.00 39.03 425 GLY A C 1
ATOM 3144 O O . GLY A 1 425 ? 13.481 -32.336 21.930 1.00 39.03 425 GLY A O 1
ATOM 3145 N N . ALA A 1 426 ? 14.739 -34.148 22.364 1.00 37.66 426 ALA A N 1
ATOM 3146 C CA . ALA A 1 426 ? 15.489 -33.524 23.439 1.00 37.66 426 ALA A CA 1
ATOM 3147 C C . ALA A 1 426 ? 16.168 -32.251 22.919 1.00 37.66 426 ALA A C 1
ATOM 3149 O O . ALA A 1 426 ? 17.130 -32.324 22.153 1.00 37.66 426 ALA A O 1
ATOM 3150 N N . LEU A 1 427 ? 15.659 -31.096 23.358 1.00 48.66 427 LEU A N 1
ATOM 3151 C CA . LEU A 1 427 ? 16.389 -29.841 23.281 1.00 48.66 427 LEU A CA 1
ATOM 3152 C C . LEU A 1 427 ? 17.785 -30.100 23.868 1.00 48.66 427 LEU A C 1
ATOM 3154 O O . LEU A 1 427 ? 17.886 -30.787 24.896 1.00 48.66 427 LEU A O 1
ATOM 3158 N N . PRO A 1 428 ? 18.865 -29.597 23.249 1.00 46.25 428 PRO A N 1
ATOM 3159 C CA . PRO A 1 428 ? 20.172 -29.611 23.885 1.00 46.25 428 PRO A CA 1
ATOM 3160 C C . PRO A 1 428 ? 20.019 -29.077 25.314 1.00 46.25 428 PRO A C 1
ATOM 3162 O O . PRO A 1 428 ? 19.314 -28.091 25.520 1.00 46.25 428 PRO A O 1
ATOM 3165 N N . ASN A 1 429 ? 20.651 -29.710 26.306 1.00 45.38 429 ASN A N 1
ATOM 3166 C CA . ASN A 1 429 ? 20.691 -29.204 27.686 1.00 45.38 429 ASN A CA 1
ATOM 3167 C C . ASN A 1 429 ? 21.564 -27.930 27.760 1.00 45.38 429 ASN A C 1
ATOM 3169 O O . ASN A 1 429 ? 22.581 -27.908 28.452 1.00 45.38 429 ASN A O 1
ATOM 3173 N N . SER A 1 430 ? 21.208 -26.894 26.998 1.00 51.38 430 SER A N 1
ATOM 3174 C CA . SER A 1 430 ? 21.860 -25.594 26.976 1.00 51.38 430 SER A CA 1
ATOM 3175 C C . SER A 1 430 ? 21.109 -24.644 27.914 1.00 51.38 430 SER A C 1
ATOM 3177 O O . SER A 1 430 ? 19.901 -24.464 27.743 1.00 51.38 430 SER A O 1
ATOM 3179 N N . PRO A 1 431 ? 21.783 -24.014 28.893 1.00 54.75 431 PRO A N 1
ATOM 3180 C CA . PRO A 1 431 ? 21.174 -23.001 29.758 1.00 54.75 431 PRO A CA 1
ATOM 3181 C C . PRO A 1 431 ? 20.755 -21.727 28.999 1.00 54.75 431 PRO A C 1
ATOM 3183 O O . PRO A 1 431 ? 20.064 -20.885 29.571 1.00 54.75 431 PRO A O 1
ATOM 3186 N N . ASP A 1 432 ? 21.155 -21.586 27.731 1.00 54.75 432 ASP A N 1
ATOM 3187 C CA . ASP A 1 432 ? 20.806 -20.452 26.869 1.00 54.75 432 ASP A CA 1
ATOM 3188 C C . ASP A 1 432 ? 19.468 -20.606 26.147 1.00 54.75 432 ASP A C 1
ATOM 3190 O O . ASP A 1 432 ? 18.915 -19.615 25.675 1.00 54.75 432 ASP A O 1
ATOM 3194 N N . ILE A 1 433 ? 18.896 -21.812 26.142 1.00 56.78 433 ILE A N 1
ATOM 3195 C CA . ILE A 1 433 ? 17.541 -22.058 25.650 1.00 56.78 433 ILE A CA 1
ATOM 3196 C C . ILE A 1 433 ? 16.553 -21.666 26.754 1.00 56.78 433 ILE A C 1
ATOM 3198 O O . ILE A 1 433 ? 16.369 -22.395 27.731 1.00 56.78 433 ILE A O 1
ATOM 3202 N N . VAL A 1 434 ? 15.916 -20.502 26.607 1.00 53.16 434 VAL A N 1
ATOM 3203 C CA . VAL A 1 434 ? 14.952 -19.967 27.581 1.00 53.16 434 VAL A CA 1
ATOM 3204 C C . VAL A 1 434 ? 13.563 -19.749 26.958 1.00 53.16 434 VAL A C 1
ATOM 3206 O O . VAL A 1 434 ? 13.461 -19.484 25.760 1.00 53.16 434 VAL A O 1
ATOM 3209 N N . PRO A 1 435 ? 12.470 -19.880 27.738 1.00 56.59 435 PRO A N 1
ATOM 3210 C CA . PRO A 1 435 ? 11.120 -19.597 27.251 1.00 56.59 435 PRO A CA 1
ATOM 3211 C C . PRO A 1 435 ? 10.933 -18.128 26.850 1.00 56.59 435 PRO A C 1
ATOM 3213 O O . PRO A 1 435 ? 11.496 -17.239 27.488 1.00 56.59 435 PRO A O 1
ATOM 3216 N N . ASP A 1 436 ? 10.040 -17.871 25.894 1.00 57.38 436 ASP A N 1
ATOM 3217 C CA . ASP A 1 436 ? 9.683 -16.533 25.380 1.00 57.38 436 ASP A CA 1
ATOM 3218 C C . ASP A 1 436 ? 9.441 -15.477 26.486 1.00 57.38 436 ASP A C 1
ATOM 3220 O O . ASP A 1 436 ? 10.033 -14.399 26.501 1.00 57.38 436 ASP A O 1
ATOM 3224 N N . LEU A 1 437 ? 8.659 -15.823 27.517 1.00 54.69 437 LEU A N 1
ATOM 3225 C CA . LEU A 1 437 ? 8.367 -14.939 28.661 1.00 54.69 437 LEU A CA 1
ATOM 3226 C C . LEU A 1 437 ? 9.613 -14.446 29.422 1.00 54.69 437 LEU A C 1
ATOM 3228 O O . LEU A 1 437 ? 9.526 -13.445 30.139 1.00 54.69 437 LEU A O 1
ATOM 3232 N N . VAL A 1 438 ? 10.732 -15.171 29.330 1.00 56.56 438 VAL A N 1
ATOM 3233 C CA . VAL A 1 438 ? 12.014 -14.798 29.940 1.00 56.56 438 VAL A CA 1
ATOM 3234 C C . VAL A 1 438 ? 12.778 -13.842 29.026 1.00 56.56 438 VAL A C 1
ATOM 3236 O O . VAL A 1 438 ? 13.240 -12.824 29.531 1.00 56.56 438 VAL A O 1
ATOM 3239 N N . ASN A 1 439 ? 12.831 -14.096 27.712 1.00 63.44 439 ASN A N 1
ATOM 3240 C CA . ASN A 1 439 ? 13.455 -13.188 26.736 1.00 63.44 439 ASN A CA 1
ATOM 3241 C C . ASN A 1 439 ? 12.781 -11.811 26.734 1.00 63.44 439 ASN A C 1
ATOM 3243 O O . ASN A 1 439 ? 13.451 -10.794 26.879 1.00 63.44 439 ASN A O 1
ATOM 3247 N N . ARG A 1 440 ? 11.444 -11.754 26.780 1.00 63.81 440 ARG A N 1
ATOM 3248 C CA . ARG A 1 440 ? 10.704 -10.478 26.894 1.00 63.81 440 ARG A CA 1
ATOM 3249 C C . ARG A 1 440 ? 11.062 -9.639 28.130 1.00 63.81 440 ARG A C 1
ATOM 3251 O O . ARG A 1 440 ? 10.789 -8.443 28.154 1.00 63.81 440 ARG A O 1
ATOM 3258 N N . LYS A 1 441 ? 11.619 -10.257 29.176 1.00 65.81 441 LYS A N 1
ATOM 3259 C CA . LYS A 1 441 ? 12.038 -9.591 30.424 1.00 65.81 441 LYS A CA 1
ATOM 3260 C C . LYS A 1 441 ? 13.553 -9.438 30.542 1.00 65.81 441 LYS A C 1
ATOM 3262 O O . LYS A 1 441 ? 14.016 -8.748 31.452 1.00 65.81 441 LYS A O 1
ATOM 3267 N N . ASP A 1 442 ? 14.314 -10.085 29.665 1.00 71.69 442 ASP A N 1
ATOM 3268 C CA . ASP A 1 442 ? 15.757 -9.938 29.568 1.00 71.69 442 ASP A CA 1
ATOM 3269 C C . ASP A 1 442 ? 16.051 -8.624 28.845 1.00 71.69 442 ASP A C 1
ATOM 3271 O O . ASP A 1 442 ? 15.782 -8.473 27.657 1.00 71.69 442 ASP A O 1
ATOM 3275 N N . LYS A 1 443 ? 16.599 -7.651 29.575 1.00 71.44 443 LYS A N 1
ATOM 3276 C CA . LYS A 1 443 ? 16.849 -6.305 29.049 1.00 71.44 443 LYS A CA 1
ATOM 3277 C C . LYS A 1 443 ? 17.797 -6.275 27.847 1.00 71.44 443 LYS A C 1
ATOM 3279 O O . LYS A 1 443 ? 17.767 -5.286 27.131 1.00 71.44 443 LYS A O 1
ATOM 3284 N N . MET A 1 444 ? 18.602 -7.321 27.644 1.00 74.62 444 MET A N 1
ATOM 3285 C CA . MET A 1 444 ? 19.562 -7.438 26.537 1.00 74.62 444 MET A CA 1
ATOM 3286 C C . MET A 1 444 ? 19.038 -8.293 25.373 1.00 74.62 444 MET A C 1
ATOM 3288 O O . MET A 1 444 ? 19.622 -8.309 24.291 1.00 74.62 444 MET A O 1
ATOM 3292 N N . ASN A 1 445 ? 17.959 -9.047 25.595 1.00 78.00 445 ASN A N 1
ATOM 3293 C CA . ASN A 1 445 ? 17.437 -10.041 24.658 1.00 78.00 445 ASN A CA 1
ATOM 3294 C C . ASN A 1 445 ? 15.912 -9.953 24.559 1.00 78.00 445 ASN A C 1
ATOM 3296 O O . ASN A 1 445 ? 15.228 -10.974 24.573 1.00 78.00 445 ASN A O 1
ATOM 3300 N N . ARG A 1 446 ? 15.376 -8.727 24.452 1.00 79.31 446 ARG A N 1
ATOM 3301 C CA . ARG A 1 446 ? 13.940 -8.467 24.236 1.00 79.31 446 ARG A CA 1
ATOM 3302 C C . ARG A 1 446 ? 13.509 -8.817 22.801 1.00 79.31 446 ARG A C 1
ATOM 3304 O O . ARG A 1 446 ? 12.877 -7.994 22.139 1.00 79.31 446 ARG A O 1
ATOM 3311 N N . THR A 1 447 ? 13.872 -10.005 22.331 1.00 80.69 447 THR A N 1
ATOM 3312 C CA . THR A 1 447 ? 13.594 -10.528 20.993 1.00 80.69 447 THR A CA 1
ATOM 3313 C C . THR A 1 447 ? 12.297 -11.333 20.964 1.00 80.69 447 THR A C 1
ATOM 3315 O O . THR A 1 447 ? 11.893 -11.919 21.970 1.00 80.69 447 THR A O 1
ATOM 3318 N N . ILE A 1 448 ? 11.637 -11.345 19.806 1.00 81.88 448 ILE A N 1
ATOM 3319 C CA . ILE A 1 448 ? 10.416 -12.112 19.497 1.00 81.88 448 ILE A CA 1
ATOM 3320 C C . ILE A 1 448 ? 10.405 -12.447 17.996 1.00 81.88 448 ILE A C 1
ATOM 3322 O O . ILE A 1 448 ? 11.111 -11.803 17.238 1.00 81.88 448 ILE A O 1
ATOM 3326 N N . TRP A 1 449 ? 9.640 -13.450 17.557 1.00 82.75 449 TRP A N 1
ATOM 3327 C CA . TRP A 1 449 ? 9.738 -14.023 16.196 1.00 82.75 449 TRP A CA 1
ATOM 3328 C C . TRP A 1 449 ? 8.889 -13.342 15.110 1.00 82.75 449 TRP A C 1
ATOM 3330 O O . TRP A 1 449 ? 8.826 -13.851 13.996 1.00 82.75 449 TRP A O 1
ATOM 3340 N N . TRP A 1 450 ? 8.190 -12.247 15.403 1.00 88.00 450 TRP A N 1
ATOM 3341 C CA . TRP A 1 450 ? 7.307 -11.586 14.430 1.00 88.00 450 TRP A CA 1
ATOM 3342 C C . TRP A 1 450 ? 8.069 -10.905 13.272 1.00 88.00 450 TRP A C 1
ATOM 3344 O O . TRP A 1 450 ? 9.183 -10.401 13.446 1.00 88.00 450 TRP A O 1
ATOM 3354 N N . PHE A 1 451 ? 7.431 -10.847 12.104 1.00 92.31 451 PHE A N 1
ATOM 3355 C CA . PHE A 1 451 ? 7.796 -9.929 11.028 1.00 92.31 451 PHE A CA 1
ATOM 3356 C C . PHE A 1 451 ? 6.817 -8.757 11.082 1.00 92.31 451 PHE A C 1
ATOM 3358 O O . PHE A 1 451 ? 5.688 -8.866 10.616 1.00 92.31 451 PHE A O 1
ATOM 3365 N N . LEU A 1 452 ? 7.221 -7.671 11.749 1.00 89.69 452 LEU A N 1
ATOM 3366 C CA . LEU A 1 452 ? 6.420 -6.445 11.777 1.00 89.69 452 LEU A CA 1
ATOM 3367 C C . LEU A 1 452 ? 6.695 -5.594 10.536 1.00 89.69 452 LEU A C 1
ATOM 3369 O O . LEU A 1 452 ? 5.746 -5.068 9.987 1.00 89.69 452 LEU A O 1
ATOM 3373 N N . ALA A 1 453 ? 7.949 -5.467 10.097 1.00 90.69 453 ALA A N 1
ATOM 3374 C CA . ALA A 1 453 ? 8.310 -4.716 8.895 1.00 90.69 453 ALA A CA 1
ATOM 3375 C C . ALA A 1 453 ? 7.639 -5.288 7.634 1.00 90.69 453 ALA A C 1
ATOM 3377 O O . ALA A 1 453 ? 7.473 -6.507 7.529 1.00 90.69 453 ALA A O 1
ATOM 3378 N N . ALA A 1 454 ? 7.307 -4.423 6.671 1.00 94.44 454 ALA A N 1
ATOM 3379 C CA . ALA A 1 454 ? 6.917 -4.895 5.346 1.00 94.44 454 ALA A CA 1
ATOM 3380 C C . ALA A 1 454 ? 8.137 -5.553 4.667 1.00 94.44 454 ALA A C 1
ATOM 3382 O O . ALA A 1 454 ? 9.260 -5.064 4.846 1.00 94.44 454 ALA A O 1
ATOM 3383 N N . PRO A 1 455 ? 7.961 -6.662 3.927 1.00 97.56 455 PRO A N 1
ATOM 3384 C CA . PRO A 1 455 ? 9.037 -7.222 3.115 1.00 97.56 455 PRO A CA 1
ATOM 3385 C C . PRO A 1 455 ? 9.548 -6.216 2.072 1.00 97.56 455 PRO A C 1
ATOM 3387 O O . PRO A 1 455 ? 8.816 -5.324 1.662 1.00 97.56 455 PRO A O 1
ATOM 3390 N N . THR A 1 456 ? 10.776 -6.364 1.596 1.00 98.31 456 THR A N 1
ATOM 3391 C CA . THR A 1 456 ? 11.329 -5.536 0.508 1.00 98.31 456 THR A CA 1
ATOM 3392 C C . THR A 1 456 ? 11.848 -6.447 -0.592 1.00 98.31 456 THR A C 1
ATOM 3394 O O . THR A 1 456 ? 12.502 -7.447 -0.288 1.00 98.31 456 THR A O 1
ATOM 3397 N N . PHE A 1 457 ? 11.560 -6.129 -1.853 1.00 97.88 457 PHE A N 1
ATOM 3398 C CA . PHE A 1 457 ? 12.081 -6.873 -2.998 1.00 97.88 457 PHE A CA 1
ATOM 3399 C C . PHE A 1 457 ? 13.325 -6.198 -3.564 1.00 97.88 457 PHE A C 1
ATOM 3401 O O . PHE A 1 457 ? 13.368 -4.980 -3.711 1.00 97.88 457 PHE A O 1
ATOM 3408 N N . ALA A 1 458 ? 14.347 -6.993 -3.874 1.00 95.25 458 ALA A N 1
ATOM 3409 C CA . ALA A 1 458 ? 15.557 -6.506 -4.528 1.00 95.25 458 ALA A CA 1
ATOM 3410 C C . ALA A 1 458 ? 16.346 -7.647 -5.173 1.00 95.25 458 ALA A C 1
ATOM 3412 O O . ALA A 1 458 ? 16.362 -8.763 -4.657 1.00 95.25 458 ALA A O 1
ATOM 3413 N N . ASN A 1 459 ? 17.065 -7.356 -6.258 1.00 92.75 459 ASN A N 1
ATOM 3414 C CA . ASN A 1 459 ? 18.042 -8.290 -6.817 1.00 92.75 459 ASN A CA 1
ATOM 3415 C C . ASN A 1 459 ? 19.367 -8.171 -6.047 1.00 92.75 459 ASN A C 1
ATOM 3417 O O . ASN A 1 459 ? 20.189 -7.305 -6.346 1.00 92.75 459 ASN A O 1
ATOM 3421 N N . ILE A 1 460 ? 19.563 -9.029 -5.044 1.00 91.62 460 ILE A N 1
ATOM 3422 C CA . ILE A 1 460 ? 20.788 -9.060 -4.222 1.00 91.62 460 ILE A CA 1
ATOM 3423 C C . ILE A 1 460 ? 21.601 -10.344 -4.440 1.00 91.62 460 ILE A C 1
ATOM 3425 O O . ILE A 1 460 ? 22.753 -10.426 -4.007 1.00 91.62 460 ILE A O 1
ATOM 3429 N N . TYR A 1 461 ? 21.037 -11.358 -5.110 1.00 89.69 461 TYR A N 1
ATOM 3430 C CA . TYR A 1 461 ? 21.658 -12.668 -5.294 1.00 89.69 461 TYR A CA 1
ATOM 3431 C C . TYR A 1 461 ? 21.827 -13.068 -6.770 1.00 89.69 461 TYR A C 1
ATOM 3433 O O . TYR A 1 461 ? 21.217 -13.995 -7.301 1.00 89.69 461 TYR A O 1
ATOM 3441 N N . THR A 1 462 ? 22.829 -12.475 -7.411 1.00 83.19 462 THR A N 1
ATOM 3442 C CA . THR A 1 462 ? 23.169 -12.743 -8.823 1.00 83.19 462 THR A CA 1
ATOM 3443 C C . THR A 1 462 ? 23.965 -14.040 -9.057 1.00 83.19 462 THR A C 1
ATOM 3445 O O . THR A 1 462 ? 24.234 -14.427 -10.193 1.00 83.19 462 THR A O 1
ATOM 3448 N N . GLY A 1 463 ? 24.376 -14.744 -7.995 1.00 79.06 463 GLY A N 1
ATOM 3449 C CA . GLY A 1 463 ? 25.174 -15.978 -8.083 1.00 79.06 463 GLY A CA 1
ATOM 3450 C C . GLY A 1 463 ? 24.361 -17.271 -8.245 1.00 79.06 463 GLY A C 1
ATOM 3451 O O . GLY A 1 463 ? 24.947 -18.356 -8.316 1.00 79.06 463 GLY A O 1
ATOM 3452 N N . GLY A 1 464 ? 23.030 -17.170 -8.230 1.00 81.50 464 GLY A N 1
ATOM 3453 C CA . GLY A 1 464 ? 22.098 -18.295 -8.249 1.00 81.50 464 GLY A CA 1
ATOM 3454 C C . GLY A 1 464 ? 21.785 -18.860 -9.640 1.00 81.50 464 GLY A C 1
ATOM 3455 O O . GLY A 1 464 ? 22.303 -18.392 -10.651 1.00 81.50 464 GLY A O 1
ATOM 3456 N N . PRO A 1 465 ? 20.912 -19.886 -9.715 1.00 81.56 465 PRO A N 1
ATOM 3457 C CA . PRO A 1 465 ? 20.415 -20.406 -10.991 1.00 81.56 465 PRO A CA 1
ATOM 3458 C C . PRO A 1 465 ? 19.528 -19.400 -11.742 1.00 81.56 465 PRO A C 1
ATOM 3460 O O . PRO A 1 465 ? 19.410 -19.515 -12.959 1.00 81.56 465 PRO A O 1
ATOM 3463 N N . ASN A 1 466 ? 18.943 -18.434 -11.025 1.00 85.19 466 ASN A N 1
ATOM 3464 C CA . ASN A 1 466 ? 18.039 -17.413 -11.543 1.00 85.19 466 ASN A CA 1
ATOM 3465 C C . ASN A 1 466 ? 18.543 -16.013 -11.127 1.00 85.19 466 ASN A C 1
ATOM 3467 O O . ASN A 1 466 ? 18.024 -15.445 -10.174 1.00 85.19 466 ASN A O 1
ATOM 3471 N N . PRO A 1 467 ? 19.590 -15.480 -11.779 1.00 85.25 467 PRO A N 1
ATOM 3472 C CA . PRO A 1 467 ? 20.282 -14.260 -11.340 1.00 85.25 467 PRO A CA 1
ATOM 3473 C C . PRO A 1 467 ? 19.484 -12.958 -11.532 1.00 85.25 467 PRO A C 1
ATOM 3475 O O . PRO A 1 467 ? 19.914 -11.912 -11.054 1.00 85.25 467 PRO A O 1
ATOM 3478 N N . ASP A 1 468 ? 18.359 -13.023 -12.248 1.00 86.12 468 ASP A N 1
ATOM 3479 C CA . ASP A 1 468 ? 17.506 -11.869 -12.552 1.00 86.12 468 ASP A CA 1
ATOM 3480 C C . ASP A 1 468 ? 16.255 -11.805 -11.651 1.00 86.12 468 ASP A C 1
ATOM 3482 O O . ASP A 1 468 ? 15.518 -10.818 -11.693 1.00 86.12 468 ASP A O 1
ATOM 3486 N N . HIS A 1 469 ? 16.004 -12.853 -10.850 1.00 92.62 469 HIS A N 1
ATOM 3487 C CA . HIS A 1 469 ? 14.890 -12.887 -9.898 1.00 92.62 469 HIS A CA 1
ATOM 3488 C C . HIS A 1 469 ? 15.139 -11.905 -8.749 1.00 92.62 469 HIS A C 1
ATOM 3490 O O . HIS A 1 469 ? 16.281 -11.568 -8.440 1.00 92.62 469 HIS A O 1
ATOM 3496 N N . LEU A 1 470 ? 14.056 -11.463 -8.113 1.00 95.12 470 LEU A N 1
ATOM 3497 C CA . LEU A 1 470 ? 14.131 -10.642 -6.911 1.00 95.12 470 LEU A CA 1
ATOM 3498 C C . LEU A 1 470 ? 14.098 -11.540 -5.670 1.00 95.12 470 LEU A C 1
ATOM 3500 O O . LEU A 1 470 ? 13.332 -12.505 -5.583 1.00 95.12 470 LEU A O 1
ATOM 3504 N N . GLU A 1 471 ? 14.922 -11.201 -4.687 1.00 96.50 471 GLU A N 1
ATOM 3505 C CA . GLU A 1 471 ? 14.873 -11.766 -3.347 1.00 96.50 471 GLU A CA 1
ATOM 3506 C C . GLU A 1 471 ? 13.949 -10.952 -2.443 1.00 96.50 471 GLU A C 1
ATOM 3508 O O . GLU A 1 471 ? 13.717 -9.763 -2.644 1.00 96.50 471 GLU A O 1
ATOM 3513 N N . ILE A 1 472 ? 13.472 -11.607 -1.389 1.00 97.94 472 ILE A N 1
ATOM 3514 C CA . ILE A 1 472 ? 12.572 -11.049 -0.389 1.00 97.94 472 ILE A CA 1
ATOM 3515 C C . ILE A 1 472 ? 13.363 -10.813 0.894 1.00 97.94 472 ILE A C 1
ATOM 3517 O O . ILE A 1 472 ? 13.710 -11.760 1.610 1.00 97.94 472 ILE A O 1
ATOM 3521 N N . LEU A 1 473 ? 13.633 -9.547 1.195 1.00 97.75 473 LEU A N 1
ATOM 3522 C CA . LEU A 1 473 ? 14.236 -9.093 2.442 1.00 97.75 473 LEU A CA 1
ATOM 3523 C C . LEU A 1 473 ? 13.158 -8.914 3.514 1.00 97.75 473 LEU A C 1
ATOM 3525 O O . LEU A 1 473 ? 12.134 -8.281 3.273 1.00 97.75 473 LEU A O 1
ATOM 3529 N N . ALA A 1 474 ? 13.382 -9.452 4.713 1.00 96.44 474 ALA A N 1
ATOM 3530 C CA . ALA A 1 474 ? 12.406 -9.394 5.801 1.00 96.44 474 ALA A CA 1
ATOM 3531 C C . ALA A 1 474 ? 13.071 -9.166 7.164 1.00 96.44 474 ALA A C 1
ATOM 3533 O O . ALA A 1 474 ? 13.819 -10.010 7.671 1.00 96.44 474 ALA A O 1
ATOM 3534 N N . GLY A 1 475 ? 12.787 -8.011 7.771 1.00 94.38 475 GLY A N 1
ATOM 3535 C CA . GLY A 1 475 ? 13.275 -7.640 9.097 1.00 94.38 475 GLY A CA 1
ATOM 3536 C C . GLY A 1 475 ? 12.498 -8.345 10.205 1.00 94.38 475 GLY A C 1
ATOM 3537 O O . GLY A 1 475 ? 11.283 -8.179 10.319 1.00 94.38 475 GLY A O 1
ATOM 3538 N N . ASN A 1 476 ? 13.187 -9.124 11.039 1.00 92.75 476 ASN A N 1
ATOM 3539 C CA . ASN A 1 476 ? 12.577 -9.832 12.158 1.00 92.75 476 ASN A CA 1
ATOM 3540 C C . ASN A 1 476 ? 13.007 -9.230 13.499 1.00 92.75 476 ASN A C 1
ATOM 3542 O O . ASN A 1 476 ? 14.154 -8.829 13.725 1.00 92.75 476 ASN A O 1
ATOM 3546 N N . ALA A 1 477 ? 12.104 -9.237 14.470 1.00 89.94 477 ALA A N 1
ATOM 3547 C CA . ALA A 1 477 ? 12.448 -8.760 15.805 1.00 89.94 477 ALA A CA 1
ATOM 3548 C C . ALA A 1 477 ? 13.234 -9.744 16.665 1.00 89.94 477 ALA A C 1
ATOM 3550 O O . ALA A 1 477 ? 13.429 -9.514 17.863 1.00 89.94 477 ALA A O 1
ATOM 3551 N N . ASP A 1 478 ? 13.707 -10.823 16.064 1.00 87.19 478 ASP A N 1
ATOM 3552 C CA . ASP A 1 478 ? 14.781 -11.627 16.603 1.00 87.19 478 ASP A CA 1
ATOM 3553 C C . ASP A 1 478 ? 16.166 -10.976 16.427 1.00 87.19 478 ASP A C 1
ATOM 3555 O O . ASP A 1 478 ? 17.148 -11.587 16.845 1.00 87.19 478 ASP A O 1
ATOM 3559 N N . ARG A 1 479 ? 16.219 -9.742 15.878 1.00 89.19 479 ARG A N 1
ATOM 3560 C CA . ARG A 1 479 ? 17.412 -8.922 15.571 1.00 89.19 479 ARG A CA 1
ATOM 3561 C C . ARG A 1 479 ? 18.059 -9.235 14.221 1.00 89.19 479 ARG A C 1
ATOM 3563 O O . ARG A 1 479 ? 19.134 -8.717 13.930 1.00 89.19 479 ARG A O 1
ATOM 3570 N N . HIS A 1 480 ? 17.433 -10.061 13.399 1.00 91.75 480 HIS A N 1
ATOM 3571 C CA . HIS A 1 480 ? 18.004 -10.432 12.118 1.00 91.75 480 HIS A CA 1
ATOM 3572 C C . HIS A 1 480 ? 17.243 -9.813 10.961 1.00 91.75 480 HIS A C 1
ATOM 3574 O O . HIS A 1 480 ? 16.019 -9.670 10.991 1.00 91.75 480 HIS A O 1
ATOM 3580 N N . LEU A 1 481 ? 17.992 -9.513 9.909 1.00 93.94 481 LEU A N 1
ATOM 3581 C CA . LEU A 1 481 ? 17.443 -9.331 8.582 1.00 93.94 481 LEU A CA 1
ATOM 3582 C C . LEU A 1 481 ? 17.588 -10.653 7.824 1.00 93.94 481 LEU A C 1
ATOM 3584 O O . LEU A 1 481 ? 18.673 -11.238 7.778 1.00 93.94 481 LEU A O 1
ATOM 3588 N N . TYR A 1 482 ? 16.481 -11.151 7.287 1.00 95.19 482 TYR A N 1
ATOM 3589 C CA . TYR A 1 482 ? 16.425 -12.372 6.490 1.00 95.19 482 TYR A CA 1
ATOM 3590 C C . TYR A 1 482 ? 16.351 -12.028 5.006 1.00 95.19 482 TYR A C 1
ATOM 3592 O O . TYR A 1 482 ? 15.798 -10.991 4.655 1.00 95.19 482 TYR A O 1
ATOM 3600 N N . ALA A 1 483 ? 16.849 -12.928 4.160 1.00 95.62 483 ALA A N 1
ATOM 3601 C CA . ALA A 1 483 ? 16.649 -12.877 2.718 1.00 95.62 483 ALA A CA 1
ATOM 3602 C C . ALA A 1 483 ? 16.231 -14.258 2.203 1.00 95.62 483 ALA A C 1
ATOM 3604 O O . ALA A 1 483 ? 16.862 -15.271 2.536 1.00 95.62 483 ALA A O 1
ATOM 3605 N N . PHE A 1 484 ? 15.180 -14.292 1.389 1.00 95.75 484 PHE A N 1
ATOM 3606 C CA . PHE A 1 484 ? 14.646 -15.506 0.777 1.00 95.75 484 PHE A CA 1
ATOM 3607 C C . PHE A 1 484 ? 14.584 -15.355 -0.742 1.00 95.75 484 PHE A C 1
ATOM 3609 O O . PHE A 1 484 ? 14.259 -14.290 -1.250 1.00 95.75 484 PHE A O 1
ATOM 3616 N N . GLN A 1 485 ? 14.882 -16.428 -1.463 1.00 94.81 485 GLN A N 1
ATOM 3617 C CA . GLN A 1 485 ? 14.673 -16.523 -2.906 1.00 94.81 485 GLN A CA 1
ATOM 3618 C C . GLN A 1 485 ? 13.171 -16.642 -3.209 1.00 94.81 485 GLN A C 1
ATOM 3620 O O . GLN A 1 485 ? 12.374 -16.988 -2.333 1.00 94.81 485 GLN A O 1
ATOM 3625 N N . SER A 1 486 ? 12.794 -16.447 -4.472 1.00 93.00 486 SER A N 1
ATOM 3626 C CA . SER A 1 486 ? 11.411 -16.586 -4.963 1.00 93.00 486 SER A CA 1
ATOM 3627 C C . SER A 1 486 ? 10.790 -17.981 -4.775 1.00 93.00 486 SER A C 1
ATOM 3629 O O . SER A 1 486 ? 9.579 -18.129 -4.892 1.00 93.00 486 SER A O 1
ATOM 3631 N N . ASP A 1 487 ? 11.582 -19.005 -4.438 1.00 91.81 487 ASP A N 1
ATOM 3632 C CA . ASP A 1 487 ? 11.112 -20.356 -4.088 1.00 91.81 487 ASP A CA 1
ATOM 3633 C C . ASP A 1 487 ? 11.104 -20.641 -2.569 1.00 91.81 487 ASP A C 1
ATOM 3635 O O . ASP A 1 487 ? 11.026 -21.798 -2.141 1.00 91.81 487 ASP A O 1
ATOM 3639 N N . GLY A 1 488 ? 11.253 -19.597 -1.748 1.00 93.25 488 GLY A N 1
ATOM 3640 C CA . GLY A 1 488 ? 11.254 -19.661 -0.287 1.00 93.25 488 GLY A CA 1
ATOM 3641 C C . GLY A 1 488 ? 12.558 -20.166 0.342 1.00 93.25 488 GLY A C 1
ATOM 3642 O O . GLY A 1 488 ? 12.667 -20.234 1.570 1.00 93.25 488 GLY A O 1
ATOM 3643 N N . LYS A 1 489 ? 13.585 -20.523 -0.443 1.00 92.38 489 LYS A N 1
ATOM 3644 C CA . LYS A 1 489 ? 14.883 -20.921 0.125 1.00 92.38 489 LYS A CA 1
ATOM 3645 C C . LYS A 1 489 ? 15.643 -19.714 0.678 1.00 92.38 489 LYS A C 1
ATOM 3647 O O . LYS A 1 489 ? 15.598 -18.642 0.084 1.00 92.38 489 LYS A O 1
ATOM 3652 N N . PRO A 1 490 ? 16.405 -19.873 1.773 1.00 92.19 490 PRO A N 1
ATOM 3653 C CA . PRO A 1 490 ? 17.258 -18.800 2.270 1.00 92.19 490 PRO A CA 1
ATOM 3654 C C . PRO A 1 490 ? 18.370 -18.476 1.265 1.00 92.19 490 PRO A C 1
ATOM 3656 O O . PRO A 1 490 ? 18.980 -19.380 0.684 1.00 92.19 490 PRO A O 1
ATOM 3659 N N . VAL A 1 491 ? 18.668 -17.190 1.108 1.00 92.19 491 VAL A N 1
ATOM 3660 C CA . VAL A 1 491 ? 19.802 -16.720 0.306 1.00 92.19 491 VAL A CA 1
ATOM 3661 C C . VAL A 1 491 ? 21.114 -17.068 1.028 1.00 92.19 491 VAL A C 1
ATOM 3663 O O . VAL A 1 491 ? 21.215 -16.874 2.242 1.00 92.19 491 VAL A O 1
ATOM 3666 N N . PRO A 1 492 ? 22.144 -17.592 0.336 1.00 90.12 492 PRO A N 1
ATOM 3667 C CA . PRO A 1 492 ? 23.450 -17.829 0.951 1.00 90.12 492 PRO A CA 1
ATOM 3668 C C . PRO A 1 492 ? 24.028 -16.555 1.586 1.00 90.12 492 PRO A C 1
ATOM 3670 O O . PRO A 1 492 ? 23.970 -15.500 0.975 1.00 90.12 492 PRO A O 1
ATOM 3673 N N . GLY A 1 493 ? 24.592 -16.665 2.794 1.00 87.69 493 GLY A N 1
ATOM 3674 C CA . GLY A 1 493 ? 25.086 -15.519 3.580 1.00 87.69 493 GLY A CA 1
ATOM 3675 C C . GLY A 1 493 ? 24.070 -14.996 4.603 1.00 87.69 493 GLY A C 1
ATOM 3676 O O . GLY A 1 493 ? 24.451 -14.587 5.696 1.00 87.69 493 GLY A O 1
ATOM 3677 N N . TRP A 1 494 ? 22.778 -15.157 4.322 1.00 91.69 494 TRP A N 1
ATOM 3678 C CA . TRP A 1 494 ? 21.676 -14.697 5.165 1.00 91.69 494 TRP A CA 1
ATOM 3679 C C . TRP A 1 494 ? 21.171 -15.792 6.131 1.00 91.69 494 TRP A C 1
ATOM 3681 O O . TRP A 1 494 ? 21.320 -16.988 5.846 1.00 91.69 494 TRP A O 1
ATOM 3691 N N . PRO A 1 495 ? 20.549 -15.436 7.278 1.00 92.25 495 PRO A N 1
ATOM 3692 C CA . PRO A 1 495 ? 20.249 -14.083 7.764 1.00 92.25 495 PRO A CA 1
ATOM 3693 C C . PRO A 1 495 ? 21.441 -13.370 8.427 1.00 92.25 495 PRO A C 1
ATOM 3695 O O . PRO A 1 495 ? 22.339 -14.016 8.969 1.00 92.25 495 PRO A O 1
ATOM 3698 N N . VAL A 1 496 ? 21.395 -12.034 8.458 1.00 90.62 496 VAL A N 1
ATOM 3699 C CA . VAL A 1 496 ? 22.399 -11.171 9.106 1.00 90.62 496 VAL A CA 1
ATOM 3700 C C . VAL A 1 496 ? 21.865 -10.679 10.451 1.00 90.62 496 VAL A C 1
ATOM 3702 O O . VAL A 1 496 ? 20.782 -10.101 10.517 1.00 90.62 496 VAL A O 1
ATOM 3705 N N . ILE A 1 497 ? 22.611 -10.906 11.536 1.00 89.31 497 ILE A N 1
ATOM 3706 C CA . ILE A 1 497 ? 22.302 -10.347 12.863 1.00 89.31 497 ILE A CA 1
ATOM 3707 C C . ILE A 1 497 ? 22.770 -8.890 12.929 1.00 89.31 497 ILE A C 1
ATOM 3709 O O . ILE A 1 497 ? 23.907 -8.623 12.567 1.00 89.31 497 ILE A O 1
ATOM 3713 N N . LEU A 1 498 ? 21.927 -7.969 13.409 1.00 89.56 498 LEU A N 1
ATOM 3714 C CA . LEU A 1 498 ? 22.267 -6.544 13.539 1.00 89.56 498 LEU A CA 1
ATOM 3715 C C . LEU A 1 498 ? 22.696 -6.205 14.974 1.00 89.56 498 LEU A C 1
ATOM 3717 O O . LEU A 1 498 ? 21.869 -6.170 15.891 1.00 89.56 498 LEU A O 1
ATOM 3721 N N . ARG A 1 499 ? 23.996 -5.984 15.190 1.00 88.19 499 ARG A N 1
ATOM 3722 C CA . ARG A 1 499 ? 24.565 -5.564 16.483 1.00 88.19 499 ARG A CA 1
ATOM 3723 C C . ARG A 1 499 ? 25.902 -4.858 16.290 1.00 88.19 499 ARG A C 1
ATOM 3725 O O . ARG A 1 499 ? 26.776 -5.411 15.630 1.00 88.19 499 ARG A O 1
ATOM 3732 N N . ASP A 1 500 ? 26.096 -3.712 16.950 1.00 87.75 500 ASP A N 1
ATOM 3733 C CA . ASP A 1 500 ? 27.306 -2.900 16.796 1.00 87.75 500 ASP A CA 1
ATOM 3734 C C . ASP A 1 500 ? 28.512 -3.672 17.363 1.00 87.75 500 ASP A C 1
ATOM 3736 O O . ASP A 1 500 ? 28.617 -3.845 18.590 1.00 87.75 500 ASP A O 1
ATOM 3740 N N . PRO A 1 501 ? 29.455 -4.138 16.515 1.00 84.62 501 PRO A N 1
ATOM 3741 C CA . PRO A 1 501 ? 30.586 -4.933 16.984 1.00 84.62 501 PRO A CA 1
ATOM 3742 C C . PRO A 1 501 ? 31.512 -4.151 17.918 1.00 84.62 501 PRO A C 1
ATOM 3744 O O . PRO A 1 501 ? 32.191 -4.757 18.754 1.00 84.62 501 PRO A O 1
ATOM 3747 N N . ALA A 1 502 ? 31.540 -2.815 17.811 1.00 83.31 502 ALA A N 1
ATOM 3748 C CA . ALA A 1 502 ? 32.375 -1.950 18.641 1.00 83.31 502 ALA A CA 1
ATOM 3749 C C . ALA A 1 502 ? 31.869 -1.851 20.088 1.00 83.31 502 ALA A C 1
ATOM 3751 O O . ALA A 1 502 ? 32.622 -1.457 20.982 1.00 83.31 502 ALA A O 1
ATOM 3752 N N . LYS A 1 503 ? 30.612 -2.235 20.332 1.00 83.69 503 LYS A N 1
ATOM 3753 C CA . LYS A 1 503 ? 29.980 -2.219 21.655 1.00 83.69 503 LYS A CA 1
ATOM 3754 C C . LYS A 1 503 ? 30.105 -3.541 22.407 1.00 83.69 503 LYS A C 1
ATOM 3756 O O . LYS A 1 503 ? 29.815 -3.587 23.596 1.00 83.69 503 LYS A O 1
ATOM 3761 N N . LEU A 1 504 ? 30.625 -4.590 21.763 1.00 81.00 504 LEU A N 1
ATOM 3762 C CA . LEU A 1 504 ? 30.955 -5.858 22.414 1.00 81.00 504 LEU A CA 1
ATOM 3763 C C . LEU A 1 504 ? 32.320 -5.763 23.117 1.00 81.00 504 LEU A C 1
ATOM 3765 O O . LEU A 1 504 ? 33.380 -6.025 22.534 1.00 81.00 504 LEU A O 1
ATOM 3769 N N . GLY A 1 505 ? 32.292 -5.413 24.403 1.00 76.12 505 GLY A N 1
ATOM 3770 C CA . GLY A 1 505 ? 33.460 -5.284 25.264 1.00 76.12 505 GLY A CA 1
ATOM 3771 C C . GLY A 1 505 ? 34.215 -6.598 25.474 1.00 76.12 505 GLY A C 1
ATOM 3772 O O . GLY A 1 505 ? 33.798 -7.685 25.071 1.00 76.12 505 GLY A O 1
ATOM 3773 N N . ALA A 1 506 ? 35.380 -6.530 26.129 1.00 75.69 506 ALA A N 1
ATOM 3774 C CA . ALA A 1 506 ? 36.307 -7.662 26.262 1.00 75.69 506 ALA A CA 1
ATOM 3775 C C . ALA A 1 506 ? 35.681 -8.927 26.887 1.00 75.69 506 ALA A C 1
ATOM 3777 O O . ALA A 1 506 ? 36.066 -10.032 26.503 1.00 75.69 506 ALA A O 1
ATOM 3778 N N . SER A 1 507 ? 34.705 -8.773 27.780 1.00 75.81 507 SER A N 1
ATOM 3779 C CA . SER A 1 507 ? 34.031 -9.865 28.489 1.00 75.81 507 SER A CA 1
ATOM 3780 C C . SER A 1 507 ? 32.673 -10.273 27.909 1.00 75.81 507 SER A C 1
ATOM 3782 O O . SER A 1 507 ? 32.028 -11.146 28.488 1.00 75.81 507 SER A O 1
ATOM 3784 N N . ASP A 1 508 ? 32.243 -9.641 26.819 1.00 81.94 508 ASP A N 1
ATOM 3785 C CA . ASP A 1 508 ? 30.917 -9.840 26.233 1.00 81.94 508 ASP A CA 1
ATOM 3786 C C . ASP A 1 508 ? 30.953 -10.901 25.126 1.00 81.94 508 ASP A C 1
ATOM 3788 O O . ASP A 1 508 ? 32.015 -11.186 24.558 1.00 81.94 508 ASP A O 1
ATOM 3792 N N . SER A 1 509 ? 29.806 -11.524 24.845 1.00 78.62 509 SER A N 1
ATOM 3793 C CA . SER A 1 509 ? 29.683 -12.577 23.824 1.00 78.62 509 SER A CA 1
ATOM 3794 C C . SER A 1 509 ? 28.254 -12.727 23.302 1.00 78.62 509 SER A C 1
ATOM 3796 O O . SER A 1 509 ? 27.299 -12.467 24.036 1.00 78.62 509 SER A O 1
ATOM 3798 N N . ILE A 1 510 ? 28.121 -13.211 22.067 1.00 83.25 510 ILE A N 1
ATOM 3799 C CA . ILE A 1 510 ? 26.868 -13.699 21.488 1.00 83.25 510 ILE A CA 1
ATOM 3800 C C . ILE A 1 510 ? 26.974 -15.222 21.334 1.00 83.25 510 ILE A C 1
ATOM 3802 O O . ILE A 1 510 ? 27.981 -15.737 20.844 1.00 83.25 510 ILE A O 1
ATOM 3806 N N . ASP A 1 511 ? 25.956 -15.956 21.786 1.00 80.19 511 ASP A N 1
ATOM 3807 C CA . ASP A 1 511 ? 25.924 -17.415 21.644 1.00 80.19 511 ASP A CA 1
ATOM 3808 C C . ASP A 1 511 ? 25.851 -17.826 20.156 1.00 80.19 511 ASP A C 1
ATOM 3810 O O . ASP A 1 511 ? 24.970 -17.345 19.449 1.00 80.19 511 ASP A O 1
ATOM 3814 N N . PRO A 1 512 ? 26.717 -18.726 19.657 1.00 77.12 512 PRO A N 1
ATOM 3815 C CA . PRO A 1 512 ? 26.787 -19.063 18.232 1.00 77.12 512 PRO A CA 1
ATOM 3816 C C . PRO A 1 512 ? 25.626 -19.910 17.701 1.00 77.12 512 PRO A C 1
ATOM 3818 O O . PRO A 1 512 ? 25.559 -20.151 16.500 1.00 77.12 512 PRO A O 1
ATOM 3821 N N . VAL A 1 513 ? 24.739 -20.405 18.567 1.00 76.25 513 VAL A N 1
ATOM 3822 C CA . VAL A 1 513 ? 23.575 -21.211 18.178 1.00 76.25 513 VAL A CA 1
ATOM 3823 C C . VAL A 1 513 ? 22.287 -20.427 18.386 1.00 76.25 513 VAL A C 1
ATOM 3825 O O . VAL A 1 513 ? 21.432 -20.407 17.506 1.00 76.25 513 VAL A O 1
ATOM 3828 N N . THR A 1 514 ? 22.133 -19.792 19.548 1.00 75.75 514 THR A N 1
ATOM 3829 C CA . THR A 1 514 ? 20.900 -19.082 19.917 1.00 75.75 514 THR A CA 1
ATOM 3830 C C . THR A 1 514 ? 20.976 -17.581 19.672 1.00 75.75 514 THR A C 1
ATOM 3832 O O . THR A 1 514 ? 19.987 -16.890 19.879 1.00 75.75 514 THR A O 1
ATOM 3835 N N . HIS A 1 515 ? 22.150 -17.053 19.321 1.00 82.56 515 HIS A N 1
ATOM 3836 C CA . HIS A 1 515 ? 22.402 -15.625 19.095 1.00 82.56 515 HIS A CA 1
ATOM 3837 C C . HIS A 1 515 ? 22.011 -14.729 20.283 1.00 82.56 515 HIS A C 1
ATOM 3839 O O . HIS A 1 515 ? 21.749 -13.531 20.159 1.00 82.56 515 HIS A O 1
ATOM 3845 N N . ARG A 1 516 ? 22.019 -15.316 21.484 1.00 81.62 516 ARG A N 1
ATOM 3846 C CA . ARG A 1 516 ? 21.697 -14.618 22.723 1.00 81.62 516 ARG A CA 1
ATOM 3847 C C . ARG A 1 516 ? 22.890 -13.785 23.174 1.00 81.62 516 ARG A C 1
ATOM 3849 O O . ARG A 1 516 ? 24.005 -14.296 23.272 1.00 81.62 516 ARG A O 1
ATOM 3856 N N . LEU A 1 517 ? 22.633 -12.527 23.507 1.00 81.94 517 LEU A N 1
ATOM 3857 C CA . LEU A 1 517 ? 23.623 -11.573 23.984 1.00 81.94 517 LEU A CA 1
ATOM 3858 C C . LEU A 1 517 ? 23.901 -11.758 25.481 1.00 81.94 517 LEU A C 1
ATOM 3860 O O . LEU A 1 517 ? 22.976 -11.872 26.293 1.00 81.94 517 LEU A O 1
ATOM 3864 N N . ARG A 1 518 ? 25.185 -11.758 25.846 1.00 79.19 518 ARG A N 1
ATOM 3865 C CA . ARG A 1 518 ? 25.683 -11.785 27.225 1.00 79.19 518 ARG A CA 1
ATOM 3866 C C . ARG A 1 518 ? 26.689 -10.654 27.415 1.00 79.19 518 ARG A C 1
ATOM 3868 O O . ARG A 1 518 ? 27.856 -10.816 27.059 1.00 79.19 518 ARG A O 1
ATOM 3875 N N . GLU A 1 519 ? 26.241 -9.543 27.993 1.00 73.69 519 GLU A N 1
ATOM 3876 C CA . GLU A 1 519 ? 27.098 -8.400 28.327 1.00 73.69 519 GLU A CA 1
ATOM 3877 C C . GLU A 1 519 ? 27.304 -8.290 29.837 1.00 73.69 519 GLU A C 1
ATOM 3879 O O . GLU A 1 519 ? 26.396 -8.550 30.632 1.00 73.69 519 GLU A O 1
ATOM 3884 N N . ASN A 1 520 ? 28.521 -7.922 30.236 1.00 61.94 520 ASN A N 1
ATOM 3885 C CA . ASN A 1 520 ? 28.869 -7.657 31.633 1.00 61.94 520 ASN A CA 1
ATOM 3886 C C . ASN A 1 520 ? 28.887 -6.159 31.966 1.00 61.94 520 ASN A C 1
ATOM 3888 O O . ASN A 1 520 ? 29.150 -5.806 33.121 1.00 61.94 520 ASN A O 1
ATOM 3892 N N . ASP A 1 521 ? 28.624 -5.279 30.996 1.00 60.44 521 ASP A N 1
ATOM 3893 C CA . ASP A 1 521 ? 28.556 -3.846 31.255 1.00 60.44 521 ASP A CA 1
ATOM 3894 C C . ASP A 1 521 ? 27.219 -3.466 31.909 1.00 60.44 521 ASP A C 1
ATOM 3896 O O . ASP A 1 521 ? 26.134 -3.624 31.355 1.00 60.44 521 ASP A O 1
ATOM 3900 N N . ALA A 1 522 ? 27.297 -2.956 33.136 1.00 54.03 522 ALA A N 1
ATOM 3901 C CA . ALA A 1 522 ? 26.140 -2.475 33.875 1.00 54.03 522 ALA A CA 1
ATOM 3902 C C . ALA A 1 522 ? 25.712 -1.050 33.466 1.00 54.03 522 ALA A C 1
ATOM 3904 O O . ALA A 1 522 ? 24.740 -0.559 34.054 1.00 54.03 522 ALA A O 1
ATOM 3905 N N . ALA A 1 523 ? 26.426 -0.381 32.550 1.00 56.31 523 ALA A N 1
ATOM 3906 C CA . ALA A 1 523 ? 26.167 0.991 32.104 1.00 56.31 523 ALA A CA 1
ATOM 3907 C C . ALA A 1 523 ? 25.184 1.089 30.915 1.00 56.31 523 ALA A C 1
ATOM 3909 O O . ALA A 1 523 ? 24.312 1.959 30.945 1.00 56.31 523 ALA A O 1
ATOM 3910 N N . ASP A 1 524 ? 25.241 0.173 29.941 1.00 61.59 524 ASP A N 1
ATOM 3911 C CA . ASP A 1 524 ? 24.372 0.161 28.748 1.00 61.59 524 ASP A CA 1
ATOM 3912 C C . ASP A 1 524 ? 23.156 -0.768 28.944 1.00 61.59 524 ASP A C 1
ATOM 3914 O O . ASP A 1 524 ? 23.136 -1.935 28.564 1.00 61.59 524 ASP A O 1
ATOM 3918 N N . ARG A 1 525 ? 22.116 -0.251 29.615 1.00 58.62 525 ARG A N 1
ATOM 3919 C CA . ARG A 1 525 ? 20.933 -1.026 30.057 1.00 58.62 525 ARG A CA 1
ATOM 3920 C C . ARG A 1 525 ? 19.737 -1.013 29.087 1.00 58.62 525 ARG A C 1
ATOM 3922 O O . ARG A 1 525 ? 18.678 -1.516 29.476 1.00 58.62 525 ARG A O 1
ATOM 3929 N N . PHE A 1 526 ? 19.893 -0.448 27.888 1.00 66.31 526 PHE A N 1
ATOM 3930 C CA . PHE A 1 526 ? 18.802 -0.034 26.988 1.00 66.31 526 PHE A CA 1
ATOM 3931 C C . PHE A 1 526 ? 18.808 -0.758 25.624 1.00 66.31 526 PHE A C 1
ATOM 3933 O O . PHE A 1 526 ? 18.688 -0.149 24.567 1.00 66.31 526 PHE A O 1
ATOM 3940 N N . ASN A 1 527 ? 18.994 -2.082 25.628 1.00 65.81 527 ASN A N 1
ATOM 3941 C CA . ASN A 1 527 ? 19.204 -2.865 24.403 1.00 65.81 527 ASN A CA 1
ATOM 3942 C C . ASN A 1 527 ? 17.931 -3.631 23.989 1.00 65.81 527 ASN A C 1
ATOM 3944 O O . ASN A 1 527 ? 17.868 -4.864 24.032 1.00 65.81 527 ASN A O 1
ATOM 3948 N N . GLY A 1 528 ? 16.903 -2.884 23.574 1.00 60.28 528 GLY A N 1
ATOM 3949 C CA . GLY A 1 528 ? 15.606 -3.363 23.075 1.00 60.28 528 GLY A CA 1
ATOM 3950 C C . GLY A 1 528 ? 15.611 -3.947 21.654 1.00 60.28 528 GLY A C 1
ATOM 3951 O O . GLY A 1 528 ? 14.615 -3.823 20.950 1.00 60.28 528 GLY A O 1
ATOM 3952 N N . ALA A 1 529 ? 16.694 -4.606 21.238 1.00 74.94 529 ALA A N 1
ATOM 3953 C CA . ALA A 1 529 ? 17.006 -4.868 19.833 1.00 74.94 529 ALA A CA 1
ATOM 3954 C C . ALA A 1 529 ? 15.993 -5.773 19.099 1.00 74.94 529 ALA A C 1
ATOM 3956 O O . ALA A 1 529 ? 15.968 -6.992 19.291 1.00 74.94 529 ALA A O 1
ATOM 3957 N N . LYS A 1 530 ? 15.206 -5.135 18.230 1.00 87.75 530 LYS A N 1
ATOM 3958 C CA . LYS A 1 530 ? 14.239 -5.697 17.284 1.00 87.75 530 LYS A CA 1
ATOM 3959 C C . LYS A 1 530 ? 14.399 -4.959 15.954 1.00 87.75 530 LYS A C 1
ATOM 3961 O O . LYS A 1 530 ? 14.629 -3.754 15.983 1.00 87.75 530 LYS A O 1
ATOM 3966 N N . VAL A 1 531 ? 14.246 -5.647 14.827 1.00 90.94 531 VAL A N 1
ATOM 3967 C CA . VAL A 1 531 ? 14.039 -4.999 13.525 1.00 90.94 531 VAL A CA 1
ATOM 3968 C C . VAL A 1 531 ? 12.533 -4.890 13.318 1.00 90.94 531 VAL A C 1
ATOM 3970 O O . VAL A 1 531 ? 11.837 -5.907 13.335 1.00 90.94 531 VAL A O 1
ATOM 3973 N N . ILE A 1 532 ? 12.022 -3.663 13.224 1.00 89.06 532 ILE A N 1
ATOM 3974 C CA . ILE A 1 532 ? 10.578 -3.388 13.105 1.00 89.06 532 ILE A CA 1
ATOM 3975 C C . ILE A 1 532 ? 10.217 -2.477 11.928 1.00 89.06 532 ILE A C 1
ATOM 3977 O O . ILE A 1 532 ? 9.031 -2.272 11.671 1.00 89.06 532 ILE A O 1
ATOM 3981 N N . MET A 1 533 ? 11.222 -1.952 11.225 1.00 91.19 533 MET A N 1
ATOM 3982 C CA . MET A 1 533 ? 11.063 -1.126 10.030 1.00 91.19 533 MET A CA 1
ATOM 3983 C C . MET A 1 533 ? 11.619 -1.856 8.813 1.00 91.19 533 MET A C 1
ATOM 3985 O O . MET A 1 533 ? 12.533 -2.677 8.944 1.00 91.19 533 MET A O 1
ATOM 3989 N N . SER A 1 534 ? 11.032 -1.575 7.651 1.00 94.25 534 SER A N 1
ATOM 3990 C CA . SER A 1 534 ? 11.483 -2.106 6.365 1.00 94.25 534 SER A CA 1
ATOM 3991 C C . SER A 1 534 ? 12.919 -1.655 6.088 1.00 94.25 534 SER A C 1
ATOM 3993 O O . SER A 1 534 ? 13.268 -0.522 6.437 1.00 94.25 534 SER A O 1
ATOM 3995 N N . PRO A 1 535 ? 13.772 -2.514 5.508 1.00 96.50 535 PRO A N 1
ATOM 3996 C CA . PRO A 1 535 ? 15.059 -2.066 5.005 1.00 96.50 535 PRO A CA 1
ATOM 3997 C C . PRO A 1 535 ? 14.866 -1.170 3.773 1.00 96.50 535 PRO A C 1
ATOM 3999 O O . PRO A 1 535 ? 13.861 -1.274 3.071 1.00 96.50 535 PRO A O 1
ATOM 4002 N N . ALA A 1 536 ? 15.860 -0.336 3.492 1.00 97.94 536 ALA A N 1
ATOM 4003 C CA . ALA A 1 536 ? 16.006 0.313 2.198 1.00 97.94 536 ALA A CA 1
ATOM 4004 C C . ALA A 1 536 ? 17.048 -0.415 1.353 1.00 97.94 536 ALA A C 1
ATOM 4006 O O . ALA A 1 536 ? 17.978 -1.014 1.904 1.00 97.94 536 ALA A O 1
ATOM 4007 N N . VAL A 1 537 ? 16.908 -0.358 0.031 1.00 97.50 537 VAL A N 1
ATOM 4008 C CA . VAL A 1 537 ? 17.847 -0.993 -0.897 1.00 97.50 537 VAL A CA 1
ATOM 4009 C C . VAL A 1 537 ? 18.206 -0.043 -2.030 1.00 97.50 537 VAL A C 1
ATOM 4011 O O . VAL A 1 537 ? 17.323 0.514 -2.673 1.00 97.50 537 VAL A O 1
ATOM 4014 N N . GLY A 1 538 ? 19.502 0.131 -2.279 1.00 96.19 538 GLY A N 1
ATOM 4015 C CA . GLY A 1 538 ? 20.012 1.001 -3.339 1.00 96.19 538 GLY A CA 1
ATOM 4016 C C . GLY A 1 538 ? 21.538 1.042 -3.367 1.00 96.19 538 GLY A C 1
ATOM 4017 O O . GLY A 1 538 ? 22.192 0.645 -2.406 1.00 96.19 538 GLY A O 1
ATOM 4018 N N . ASP A 1 539 ? 22.111 1.495 -4.479 1.00 95.38 539 ASP A N 1
ATOM 4019 C CA . ASP A 1 539 ? 23.562 1.630 -4.659 1.00 95.38 539 ASP A CA 1
ATOM 4020 C C . ASP A 1 539 ? 24.074 2.915 -3.990 1.00 95.38 539 ASP A C 1
ATOM 4022 O O . ASP A 1 539 ? 24.192 3.972 -4.609 1.00 95.38 539 ASP A O 1
ATOM 4026 N N . ILE A 1 540 ? 24.351 2.840 -2.686 1.00 95.94 540 ILE A N 1
ATOM 4027 C CA . ILE A 1 540 ? 24.816 4.006 -1.924 1.00 95.94 540 ILE A CA 1
ATOM 4028 C C . ILE A 1 540 ? 26.259 4.394 -2.262 1.00 95.94 540 ILE A C 1
ATOM 4030 O O . ILE A 1 540 ? 26.678 5.479 -1.888 1.00 95.94 540 ILE A O 1
ATOM 4034 N N . GLU A 1 541 ? 27.041 3.548 -2.940 1.00 93.75 541 GLU A N 1
ATOM 4035 C CA . GLU A 1 541 ? 28.447 3.820 -3.285 1.00 93.75 541 GLU A CA 1
ATOM 4036 C C . GLU A 1 541 ? 28.637 4.277 -4.745 1.00 93.75 541 GLU A C 1
ATOM 4038 O O . GLU A 1 541 ? 29.700 4.810 -5.085 1.00 93.75 541 GLU A O 1
ATOM 4043 N N . GLY A 1 542 ? 27.621 4.102 -5.593 1.00 93.19 542 GLY A N 1
ATOM 4044 C CA . GLY A 1 542 ? 27.647 4.401 -7.024 1.00 93.19 542 GLY A CA 1
ATOM 4045 C C . GLY A 1 542 ? 28.502 3.423 -7.837 1.00 93.19 542 GLY A C 1
ATOM 4046 O O . GLY A 1 542 ? 29.112 3.825 -8.838 1.00 93.19 542 GLY A O 1
ATOM 4047 N N . ASP A 1 543 ? 28.633 2.171 -7.383 1.00 91.25 543 ASP A N 1
ATOM 4048 C CA . ASP A 1 543 ? 29.489 1.147 -8.000 1.00 91.25 543 ASP A CA 1
ATOM 4049 C C . ASP A 1 543 ? 28.754 0.169 -8.941 1.00 91.25 543 ASP A C 1
ATOM 4051 O O . ASP A 1 543 ? 29.395 -0.637 -9.628 1.00 91.25 543 ASP A O 1
ATOM 4055 N N . GLY A 1 544 ? 27.431 0.299 -9.041 1.00 88.50 544 GLY A N 1
ATOM 4056 C CA . GLY A 1 544 ? 26.523 -0.545 -9.811 1.00 88.50 544 GLY A CA 1
ATOM 4057 C C . GLY A 1 544 ? 25.955 -1.736 -9.035 1.00 88.50 544 GLY A C 1
ATOM 4058 O O . GLY A 1 544 ? 25.263 -2.560 -9.636 1.00 88.50 544 GLY A O 1
ATOM 4059 N N . THR A 1 545 ? 26.245 -1.857 -7.738 1.00 89.06 545 THR A N 1
ATOM 4060 C CA . THR A 1 545 ? 25.752 -2.928 -6.868 1.00 89.06 545 THR A CA 1
ATOM 4061 C C . THR A 1 545 ? 24.829 -2.354 -5.802 1.00 89.06 545 THR A C 1
ATOM 4063 O O . THR A 1 545 ? 25.167 -1.391 -5.127 1.00 89.06 545 THR A O 1
ATOM 4066 N N . VAL A 1 546 ? 23.662 -2.966 -5.609 1.00 92.62 546 VAL A N 1
ATOM 4067 C CA . VAL A 1 546 ? 22.747 -2.537 -4.548 1.00 92.62 546 VAL A CA 1
ATOM 4068 C C . VAL A 1 546 ? 23.263 -2.934 -3.164 1.00 92.62 546 VAL A C 1
ATOM 4070 O O . VAL A 1 546 ? 23.804 -4.025 -2.976 1.00 92.62 546 VAL A O 1
ATOM 4073 N N . ASP A 1 547 ? 23.017 -2.072 -2.184 1.00 94.69 547 ASP A N 1
ATOM 4074 C CA . ASP A 1 547 ? 23.310 -2.284 -0.772 1.00 94.69 547 ASP A CA 1
ATOM 4075 C C . ASP A 1 547 ? 22.031 -2.297 0.056 1.00 94.69 547 ASP A C 1
ATOM 4077 O O . ASP A 1 547 ? 21.017 -1.725 -0.337 1.00 94.69 547 ASP A O 1
ATOM 4081 N N . VAL A 1 548 ? 22.076 -2.940 1.226 1.00 96.88 548 VAL A N 1
ATOM 4082 C CA . VAL A 1 548 ? 20.907 -3.071 2.108 1.00 96.88 548 VAL A CA 1
ATOM 4083 C C . VAL A 1 548 ? 21.097 -2.237 3.367 1.00 96.88 548 VAL A C 1
ATOM 4085 O O . VAL A 1 548 ? 22.037 -2.459 4.130 1.00 96.88 548 VAL A O 1
ATOM 4088 N N . ILE A 1 549 ? 20.184 -1.301 3.617 1.00 97.50 549 ILE A N 1
ATOM 4089 C CA . ILE A 1 549 ? 20.230 -0.376 4.746 1.00 97.50 549 ILE A CA 1
ATOM 4090 C C . ILE A 1 549 ? 19.106 -0.727 5.717 1.00 97.50 549 ILE A C 1
ATOM 4092 O O . ILE A 1 549 ? 17.943 -0.790 5.338 1.00 97.50 549 ILE A O 1
ATOM 4096 N N . ALA A 1 550 ? 19.431 -0.961 6.987 1.00 94.81 550 ALA A N 1
ATOM 4097 C CA . ALA A 1 550 ? 18.462 -1.439 7.971 1.00 94.81 550 ALA A CA 1
ATOM 4098 C C . ALA A 1 550 ? 18.623 -0.773 9.338 1.00 94.81 550 ALA A C 1
ATOM 4100 O O . ALA A 1 550 ? 19.731 -0.458 9.784 1.00 94.81 550 ALA A O 1
ATOM 4101 N N . THR A 1 551 ? 17.502 -0.604 10.036 1.00 91.00 551 THR A N 1
ATOM 4102 C CA . THR A 1 551 ? 17.457 -0.088 11.406 1.00 91.00 551 THR A CA 1
ATOM 4103 C C . THR A 1 551 ? 17.164 -1.208 12.399 1.00 91.00 551 THR A C 1
ATOM 4105 O O . THR A 1 551 ? 16.492 -2.198 12.106 1.00 91.00 551 THR A O 1
ATOM 4108 N N . VAL A 1 552 ? 17.697 -1.061 13.608 1.00 88.75 552 VAL A N 1
ATOM 4109 C CA . VAL A 1 552 ? 17.421 -1.954 14.733 1.00 88.75 552 VAL A CA 1
ATOM 4110 C C . VAL A 1 552 ? 17.265 -1.113 15.990 1.00 88.75 552 VAL A C 1
ATOM 4112 O O . VAL A 1 552 ? 17.974 -0.127 16.189 1.00 88.75 552 VAL A O 1
ATOM 4115 N N . ASN A 1 553 ? 16.354 -1.530 16.861 1.00 84.44 553 ASN A N 1
ATOM 4116 C CA . ASN A 1 553 ? 15.973 -0.814 18.078 1.00 84.44 553 ASN A CA 1
ATOM 4117 C C . ASN A 1 553 ? 17.016 -0.946 19.207 1.00 84.44 553 ASN A C 1
ATOM 4119 O O . ASN A 1 553 ? 16.687 -1.249 20.356 1.00 84.44 553 ASN A O 1
ATOM 4123 N N . GLU A 1 554 ? 18.302 -0.821 18.886 1.00 84.44 554 GLU A N 1
ATOM 4124 C CA . GLU A 1 554 ? 19.368 -0.767 19.881 1.00 84.44 554 GLU A CA 1
ATOM 4125 C C . GLU A 1 554 ? 19.742 0.676 20.213 1.00 84.44 554 GLU A C 1
ATOM 4127 O O . GLU A 1 554 ? 19.767 1.546 19.341 1.00 84.44 554 GLU A O 1
ATOM 4132 N N . GLN A 1 555 ? 20.056 0.916 21.485 1.00 86.12 555 GLN A N 1
ATOM 4133 C CA . GLN A 1 555 ? 20.357 2.243 21.995 1.00 86.12 555 GLN A CA 1
ATOM 4134 C C . GLN A 1 555 ? 21.541 2.191 22.952 1.00 86.12 555 GLN A C 1
ATOM 4136 O O . GLN A 1 555 ? 21.625 1.322 23.821 1.00 86.12 555 GLN A O 1
ATOM 4141 N N . TYR A 1 556 ? 22.432 3.168 22.837 1.00 86.12 556 TYR A N 1
ATOM 4142 C CA . TYR A 1 556 ? 23.628 3.263 23.666 1.00 86.12 556 TYR A CA 1
ATOM 4143 C C . TYR A 1 556 ? 23.657 4.576 24.423 1.00 86.12 556 TYR A C 1
ATOM 4145 O O . TYR A 1 556 ? 23.432 5.644 23.848 1.00 86.12 556 TYR A O 1
ATOM 4153 N N . ARG A 1 557 ? 23.998 4.511 25.712 1.00 85.81 557 ARG A N 1
ATOM 4154 C CA . ARG A 1 557 ? 24.156 5.699 26.550 1.00 85.81 557 ARG A CA 1
ATOM 4155 C C . ARG A 1 557 ? 25.545 6.295 26.328 1.00 85.81 557 ARG A C 1
ATOM 4157 O O . ARG A 1 557 ? 26.500 6.011 27.048 1.00 85.81 557 ARG A O 1
ATOM 4164 N N . GLU A 1 558 ? 25.657 7.147 25.323 1.00 86.44 558 GLU A N 1
ATOM 4165 C CA . GLU A 1 558 ? 26.896 7.809 24.902 1.00 86.44 558 GLU A CA 1
ATOM 4166 C C . GLU A 1 558 ? 26.633 9.284 24.538 1.00 86.44 558 GLU A C 1
ATOM 4168 O O . GLU A 1 558 ? 25.475 9.689 24.478 1.00 86.44 558 GLU A O 1
ATOM 4173 N N . PRO A 1 559 ? 27.662 10.132 24.329 1.00 88.88 559 PRO A N 1
ATOM 4174 C CA . PRO A 1 559 ? 27.433 11.502 23.873 1.00 88.88 559 PRO A CA 1
ATOM 4175 C C . PRO A 1 559 ? 26.592 11.533 22.589 1.00 88.88 559 PRO A C 1
ATOM 4177 O O . PRO A 1 559 ? 26.925 10.846 21.619 1.00 88.88 559 PRO A O 1
ATOM 4180 N N . VAL A 1 560 ? 25.511 12.315 22.604 1.00 91.38 560 VAL A N 1
ATOM 4181 C CA . VAL A 1 560 ? 24.562 12.430 21.485 1.00 91.38 560 VAL A CA 1
ATOM 4182 C C . VAL A 1 560 ? 25.283 12.981 20.253 1.00 91.38 560 VAL A C 1
ATOM 4184 O O . VAL A 1 560 ? 25.972 13.998 20.341 1.00 91.38 560 VAL A O 1
ATOM 4187 N N . ASN A 1 561 ? 25.130 12.313 19.110 1.00 93.88 561 ASN A N 1
ATOM 4188 C CA . ASN A 1 561 ? 25.775 12.666 17.849 1.00 93.88 561 ASN A CA 1
ATOM 4189 C C . ASN A 1 561 ? 25.058 13.829 17.148 1.00 93.88 561 ASN A C 1
ATOM 4191 O O . ASN A 1 561 ? 24.407 13.629 16.134 1.00 93.88 561 ASN A O 1
ATOM 4195 N N . THR A 1 562 ? 25.132 15.041 17.685 1.00 91.88 562 THR A N 1
ATOM 4196 C CA . THR A 1 562 ? 24.471 16.219 17.101 1.00 91.88 562 THR A CA 1
ATOM 4197 C C . THR A 1 562 ? 25.355 17.459 17.198 1.00 91.88 562 THR A C 1
ATOM 4199 O O . THR A 1 562 ? 26.161 17.581 18.126 1.00 91.88 562 THR A O 1
ATOM 4202 N N . ASP A 1 563 ? 25.205 18.379 16.244 1.00 91.00 563 ASP A N 1
ATOM 4203 C CA . ASP A 1 563 ? 25.806 19.713 16.279 1.00 91.00 563 ASP A CA 1
ATOM 4204 C C . ASP A 1 563 ? 24.998 20.728 17.117 1.00 91.00 563 ASP A C 1
ATOM 4206 O O . ASP A 1 563 ? 25.482 21.837 17.362 1.00 91.00 563 ASP A O 1
ATOM 4210 N N . ASP A 1 564 ? 23.822 20.342 17.633 1.00 85.81 564 ASP A N 1
ATOM 4211 C CA . ASP A 1 564 ? 23.067 21.101 18.639 1.00 85.81 564 ASP A CA 1
ATOM 4212 C C . ASP A 1 564 ? 23.356 20.604 20.066 1.00 85.81 564 ASP A C 1
ATOM 4214 O O . ASP A 1 564 ? 22.950 19.523 20.492 1.00 85.81 564 ASP A O 1
ATOM 4218 N N . SER A 1 565 ? 24.028 21.444 20.853 1.00 76.50 565 SER A N 1
ATOM 4219 C CA . SER A 1 565 ? 24.324 21.151 22.259 1.00 76.50 565 SER A CA 1
ATOM 4220 C C . SER A 1 565 ? 23.289 21.702 23.245 1.00 76.50 565 SER A C 1
ATOM 4222 O O . SER A 1 565 ? 23.331 21.345 24.422 1.00 76.50 565 SER A O 1
ATOM 4224 N N . ALA A 1 566 ? 22.366 22.570 22.829 1.00 78.75 566 ALA A N 1
ATOM 4225 C CA . ALA A 1 566 ? 21.447 23.243 23.741 1.00 78.75 566 ALA A CA 1
ATOM 4226 C C . ALA A 1 566 ? 20.375 22.284 24.278 1.00 78.75 566 ALA A C 1
ATOM 4228 O O . ALA A 1 566 ? 20.234 22.148 25.497 1.00 78.75 566 ALA A O 1
ATOM 4229 N N . VAL A 1 567 ? 19.670 21.577 23.391 1.00 79.19 567 VAL A N 1
ATOM 4230 C CA . VAL A 1 567 ? 18.565 20.680 23.772 1.00 79.19 567 VAL A CA 1
ATOM 4231 C C . VAL A 1 567 ? 19.038 19.490 24.622 1.00 79.19 567 VAL A C 1
ATOM 4233 O O . VAL A 1 567 ? 18.480 19.296 25.710 1.00 79.19 567 VAL A O 1
ATOM 4236 N N . PRO A 1 568 ? 20.101 18.741 24.247 1.00 80.19 568 PRO A N 1
ATOM 4237 C CA . PRO A 1 568 ? 20.603 17.649 25.083 1.00 80.19 568 PRO A CA 1
ATOM 4238 C C . PRO A 1 568 ? 21.016 18.108 26.489 1.00 80.19 568 PRO A C 1
ATOM 4240 O O . PRO A 1 568 ? 20.767 17.408 27.468 1.00 80.19 568 PRO A O 1
ATOM 4243 N N . ASN A 1 569 ? 21.618 19.298 26.616 1.00 78.31 569 ASN A N 1
ATOM 4244 C CA . ASN A 1 569 ? 22.047 19.833 27.910 1.00 78.31 569 ASN A CA 1
ATOM 4245 C C . ASN A 1 569 ? 20.863 20.180 28.825 1.00 78.31 569 ASN A C 1
ATOM 4247 O O . ASN A 1 569 ? 20.936 19.944 30.034 1.00 78.31 569 ASN A O 1
ATOM 4251 N N . VAL A 1 570 ? 19.777 20.723 28.266 1.00 73.88 570 VAL A N 1
ATOM 4252 C CA . VAL A 1 570 ? 18.544 21.005 29.018 1.00 73.88 570 VAL A CA 1
ATOM 4253 C C . VAL A 1 570 ? 17.917 19.705 29.520 1.00 73.88 570 VAL A C 1
ATOM 4255 O O . VAL A 1 570 ? 17.585 19.604 30.700 1.00 73.88 570 VAL A O 1
ATOM 4258 N N . LEU A 1 571 ? 17.821 18.682 28.669 1.00 76.19 571 LEU A N 1
ATOM 4259 C CA . LEU A 1 571 ? 17.238 17.392 29.046 1.00 76.19 571 LEU A CA 1
ATOM 4260 C C . LEU A 1 571 ? 18.104 16.635 30.054 1.00 76.19 571 LEU A C 1
ATOM 4262 O O . LEU A 1 571 ? 17.575 16.102 31.029 1.00 76.19 571 LEU A O 1
ATOM 4266 N N . ALA A 1 572 ? 19.430 16.664 29.915 1.00 74.31 572 ALA A N 1
ATOM 4267 C CA . ALA A 1 572 ? 20.336 16.072 30.898 1.00 74.31 572 ALA A CA 1
ATOM 4268 C C . ALA A 1 572 ? 20.146 16.674 32.306 1.00 74.31 572 ALA A C 1
ATOM 4270 O O . ALA A 1 572 ? 20.262 15.964 33.307 1.00 74.31 572 ALA A O 1
ATOM 4271 N N . ALA A 1 573 ? 19.794 17.963 32.407 1.00 74.50 573 ALA A N 1
ATOM 4272 C CA . ALA A 1 573 ? 19.501 18.612 33.687 1.00 74.50 573 ALA A CA 1
ATOM 4273 C C . ALA A 1 573 ? 18.217 18.088 34.365 1.00 74.50 573 ALA A C 1
ATOM 4275 O O . ALA A 1 573 ? 18.085 18.215 35.583 1.00 74.50 573 ALA A O 1
ATOM 4276 N N . THR A 1 574 ? 17.302 17.470 33.610 1.00 69.88 574 THR A N 1
ATOM 4277 C CA . THR A 1 574 ? 16.086 16.820 34.140 1.00 69.88 574 THR A CA 1
ATOM 4278 C C . THR A 1 574 ? 16.335 15.393 34.643 1.00 69.88 574 THR A C 1
ATOM 4280 O O . THR A 1 574 ? 15.476 14.809 35.297 1.00 69.88 574 THR A O 1
ATOM 4283 N N . GLY A 1 575 ? 17.524 14.833 34.386 1.00 72.69 575 GLY A N 1
ATOM 4284 C CA . GLY A 1 575 ? 17.860 13.445 34.712 1.00 72.69 575 GLY A CA 1
ATOM 4285 C C . GLY A 1 575 ? 17.441 12.423 33.650 1.00 72.69 575 GLY A C 1
ATOM 4286 O O . GLY A 1 575 ? 17.548 11.228 33.920 1.00 72.69 575 GLY A O 1
ATOM 4287 N N . SER A 1 576 ? 16.992 12.875 32.472 1.00 76.69 576 SER A N 1
ATOM 4288 C CA . SER A 1 576 ? 16.752 12.013 31.307 1.00 76.69 576 SER A CA 1
ATOM 4289 C C . SER A 1 576 ? 18.062 11.437 30.767 1.00 76.69 576 SER A C 1
ATOM 4291 O O . SER A 1 576 ? 19.089 12.121 30.726 1.00 76.69 576 SER A O 1
ATOM 4293 N N . ASP A 1 577 ? 18.012 10.184 30.323 1.00 82.44 577 ASP A N 1
ATOM 4294 C CA . ASP A 1 577 ? 19.116 9.540 29.624 1.00 82.44 577 ASP A CA 1
ATOM 4295 C C . ASP A 1 577 ? 19.009 9.829 28.124 1.00 82.44 577 ASP A C 1
ATOM 4297 O O . ASP A 1 577 ? 17.992 9.528 27.508 1.00 82.44 577 ASP A O 1
ATOM 4301 N N . ALA A 1 578 ? 20.067 10.391 27.543 1.00 86.38 578 ALA A N 1
ATOM 4302 C CA . ALA A 1 578 ? 20.210 10.614 26.107 1.00 86.38 578 ALA A CA 1
ATOM 4303 C C . ALA A 1 578 ? 21.342 9.738 25.550 1.00 86.38 578 ALA A C 1
ATOM 4305 O O . ALA A 1 578 ? 22.194 9.248 26.305 1.00 86.38 578 ALA A O 1
ATOM 4306 N N . GLY A 1 579 ? 21.359 9.533 24.237 1.00 89.88 579 GLY A N 1
ATOM 4307 C CA . GLY A 1 579 ? 22.334 8.647 23.619 1.00 89.88 579 GLY A CA 1
ATOM 4308 C C . GLY A 1 579 ? 22.269 8.608 22.106 1.00 89.88 579 GLY A C 1
ATOM 4309 O O . GLY A 1 579 ? 21.914 9.594 21.463 1.00 89.88 579 GLY A O 1
ATOM 4310 N N . ASN A 1 580 ? 22.621 7.455 21.543 1.00 90.50 580 ASN A N 1
ATOM 4311 C CA . ASN A 1 580 ? 22.499 7.214 20.111 1.00 90.50 580 ASN A CA 1
ATOM 4312 C C . ASN A 1 580 ? 21.923 5.829 19.821 1.00 90.50 580 ASN A C 1
ATOM 4314 O O . ASN A 1 580 ? 22.257 4.847 20.490 1.00 90.50 580 ASN A O 1
ATOM 4318 N N . ASN A 1 581 ? 21.155 5.766 18.743 1.00 90.69 581 ASN A N 1
ATOM 4319 C CA . ASN A 1 581 ? 20.732 4.553 18.066 1.00 90.69 581 ASN A CA 1
ATOM 4320 C C . ASN A 1 581 ? 21.764 4.142 17.000 1.00 90.69 581 ASN A C 1
ATOM 4322 O O . ASN A 1 581 ? 22.798 4.809 16.823 1.00 90.69 581 ASN A O 1
ATOM 4326 N N . ARG A 1 582 ? 21.477 3.056 16.273 1.00 90.62 582 ARG A N 1
ATOM 4327 C CA . ARG A 1 582 ? 22.273 2.585 15.134 1.00 90.62 582 ARG A CA 1
ATOM 4328 C C . ARG A 1 582 ? 21.424 2.308 13.902 1.00 90.62 582 ARG A C 1
ATOM 4330 O O . ARG A 1 582 ? 20.306 1.809 13.992 1.00 90.62 582 ARG A O 1
ATOM 4337 N N . ILE A 1 583 ? 22.023 2.596 12.758 1.00 94.19 583 ILE A N 1
ATOM 4338 C CA . ILE A 1 583 ? 21.569 2.205 11.425 1.00 94.19 583 ILE A CA 1
ATOM 4339 C C . ILE A 1 583 ? 22.734 1.502 10.724 1.00 94.19 583 ILE A C 1
ATOM 4341 O O . ILE A 1 583 ? 23.896 1.840 10.961 1.00 94.19 583 ILE A O 1
ATOM 4345 N N . TYR A 1 584 ? 22.433 0.507 9.901 1.00 93.94 584 TYR A N 1
ATOM 4346 C CA . TYR A 1 584 ? 23.401 -0.392 9.283 1.00 93.94 584 TYR A CA 1
ATOM 4347 C C . TYR A 1 584 ? 23.325 -0.291 7.769 1.00 93.94 584 TYR A C 1
ATOM 4349 O O . TYR A 1 584 ? 22.220 -0.228 7.247 1.00 93.94 584 TYR A O 1
ATOM 4357 N N . ALA A 1 585 ? 24.470 -0.372 7.093 1.00 95.44 585 ALA A N 1
ATOM 4358 C CA . ALA A 1 585 ? 24.551 -0.695 5.673 1.00 95.44 585 ALA A CA 1
ATOM 4359 C C . ALA A 1 585 ? 25.282 -2.034 5.509 1.00 95.44 585 ALA A C 1
ATOM 4361 O O . ALA A 1 585 ? 26.306 -2.278 6.162 1.00 95.44 585 ALA A O 1
ATOM 4362 N N . LEU A 1 586 ? 24.720 -2.912 4.681 1.00 94.00 586 LEU A N 1
ATOM 4363 C CA . LEU A 1 586 ? 25.135 -4.296 4.486 1.00 94.00 586 LEU A CA 1
ATOM 4364 C C . LEU A 1 586 ? 25.500 -4.539 3.019 1.00 94.00 586 LEU A C 1
ATOM 4366 O O . LEU A 1 586 ? 24.817 -4.045 2.125 1.00 94.00 586 LEU A O 1
ATOM 4370 N N . PHE A 1 587 ? 26.518 -5.366 2.782 1.00 91.62 587 PHE A N 1
ATOM 4371 C CA . PHE A 1 587 ? 26.764 -5.954 1.467 1.00 91.62 587 PHE A CA 1
ATOM 4372 C C . PHE A 1 587 ? 25.581 -6.847 1.032 1.00 91.62 587 PHE A C 1
ATOM 4374 O O . PHE A 1 587 ? 25.006 -7.548 1.875 1.00 91.62 587 PHE A O 1
ATOM 4381 N N . PRO A 1 588 ? 25.246 -6.887 -0.271 1.00 90.50 588 PRO A N 1
ATOM 4382 C CA . PRO A 1 588 ? 24.074 -7.608 -0.792 1.00 90.50 588 PRO A CA 1
ATOM 4383 C C . PRO A 1 588 ? 24.145 -9.125 -0.593 1.00 90.50 588 PRO A C 1
ATOM 4385 O O . PRO A 1 588 ? 23.134 -9.794 -0.380 1.00 90.50 588 PRO A O 1
ATOM 4388 N N . ASP A 1 589 ? 25.353 -9.685 -0.603 1.00 89.19 589 ASP A N 1
ATOM 4389 C CA . ASP A 1 589 ? 25.570 -11.119 -0.424 1.00 89.19 589 ASP A CA 1
ATOM 4390 C C . ASP A 1 589 ? 25.434 -11.576 1.035 1.00 89.19 589 ASP A C 1
ATOM 4392 O O . ASP A 1 589 ? 25.582 -12.767 1.316 1.00 89.19 589 ASP A O 1
ATOM 4396 N N . GLY A 1 590 ? 25.192 -10.648 1.970 1.00 89.25 590 GLY A N 1
ATOM 4397 C CA . GLY A 1 590 ? 25.137 -10.953 3.392 1.00 89.25 590 GLY A CA 1
ATOM 4398 C C . GLY A 1 590 ? 26.407 -11.659 3.875 1.00 89.25 590 GLY A C 1
ATOM 4399 O O . GLY A 1 590 ? 26.321 -12.481 4.792 1.00 89.25 590 GLY A O 1
ATOM 4400 N N . SER A 1 591 ? 27.565 -11.415 3.229 1.00 87.44 591 SER A N 1
ATOM 4401 C CA . SER A 1 591 ? 28.853 -12.046 3.557 1.00 87.44 591 SER A CA 1
ATOM 4402 C C . SER A 1 591 ? 29.959 -11.055 3.989 1.00 87.44 591 SER A C 1
ATOM 4404 O O . SER A 1 591 ? 29.908 -9.851 3.745 1.00 87.44 591 SER A O 1
ATOM 4406 N N . LEU A 1 592 ? 30.960 -11.536 4.743 1.00 83.38 592 LEU A N 1
ATOM 4407 C CA . LEU A 1 592 ? 32.037 -10.694 5.283 1.00 83.38 592 LEU A CA 1
ATOM 4408 C C . LEU A 1 592 ? 33.076 -10.353 4.199 1.00 83.38 592 LEU A C 1
ATOM 4410 O O . LEU A 1 592 ? 33.788 -11.239 3.727 1.00 83.38 592 LEU A O 1
ATOM 4414 N N . HIS A 1 593 ? 33.291 -9.059 3.933 1.00 82.06 593 HIS A N 1
ATOM 4415 C CA . HIS A 1 593 ? 34.294 -8.572 2.961 1.00 82.06 593 HIS A CA 1
ATOM 4416 C C . HIS A 1 593 ? 35.625 -8.096 3.579 1.00 82.06 593 HIS A C 1
ATOM 4418 O O . HIS A 1 593 ? 36.518 -7.624 2.880 1.00 82.06 593 HIS A O 1
ATOM 4424 N N . GLY A 1 594 ? 35.806 -8.226 4.900 1.00 72.69 594 GLY A N 1
ATOM 4425 C CA . GLY A 1 594 ? 37.078 -7.969 5.604 1.00 72.69 594 GLY A CA 1
ATOM 4426 C C . GLY A 1 594 ? 37.523 -6.499 5.711 1.00 72.69 594 GLY A C 1
ATOM 4427 O O . GLY A 1 594 ? 38.509 -6.217 6.393 1.00 72.69 594 GLY A O 1
ATOM 4428 N N . SER A 1 595 ? 36.812 -5.573 5.066 1.00 70.88 595 SER A N 1
ATOM 4429 C CA . SER A 1 595 ? 37.009 -4.118 5.136 1.00 70.88 595 SER A CA 1
ATOM 4430 C C . SER A 1 595 ? 36.045 -3.414 6.104 1.00 70.88 595 SER A C 1
ATOM 4432 O O . SER A 1 595 ? 36.355 -2.320 6.574 1.00 70.88 595 SER A O 1
ATOM 4434 N N . GLY A 1 596 ? 34.905 -4.036 6.421 1.00 73.88 596 GLY A N 1
ATOM 4435 C CA . GLY A 1 596 ? 33.932 -3.555 7.403 1.00 73.88 596 GLY A CA 1
ATOM 4436 C C . GLY A 1 596 ? 34.289 -3.899 8.855 1.00 73.88 596 GLY A C 1
ATOM 4437 O O . GLY A 1 596 ? 35.153 -4.755 9.102 1.00 73.88 596 GLY A O 1
ATOM 4438 N N . PRO A 1 597 ? 33.644 -3.252 9.843 1.00 77.31 597 PRO A N 1
ATOM 4439 C CA . PRO A 1 597 ? 33.839 -3.616 11.238 1.00 77.31 597 PRO A CA 1
ATOM 4440 C C . PRO A 1 597 ? 33.353 -5.038 11.477 1.00 77.31 597 PRO A C 1
ATOM 4442 O O . PRO A 1 597 ? 32.259 -5.411 11.077 1.00 77.31 597 PRO A O 1
ATOM 4445 N N . SER A 1 598 ? 34.196 -5.825 12.140 1.00 75.88 598 SER A N 1
ATOM 4446 C CA . SER A 1 598 ? 33.878 -7.198 12.500 1.00 75.88 598 SER A CA 1
ATOM 4447 C C . SER A 1 598 ? 34.567 -7.608 13.806 1.00 75.88 598 SER A C 1
ATOM 4449 O O . SER A 1 598 ? 35.684 -7.189 14.122 1.00 75.88 598 SER A O 1
ATOM 4451 N N . ASN A 1 599 ? 33.897 -8.449 14.586 1.00 76.50 599 ASN A N 1
ATOM 4452 C CA . ASN A 1 599 ? 34.399 -9.191 15.727 1.00 76.50 599 ASN A CA 1
ATOM 4453 C C . ASN A 1 599 ? 33.961 -10.677 15.662 1.00 76.50 599 ASN A C 1
ATOM 4455 O O . ASN A 1 599 ? 33.204 -11.139 16.526 1.00 76.50 599 ASN A O 1
ATOM 4459 N N . PRO A 1 600 ? 34.484 -11.480 14.709 1.00 73.75 600 PRO A N 1
ATOM 4460 C CA . PRO A 1 600 ? 34.017 -12.854 14.463 1.00 73.75 600 PRO A CA 1
ATOM 4461 C C . PRO A 1 600 ? 34.214 -13.810 15.649 1.00 73.75 600 PRO A C 1
ATOM 4463 O O . PRO A 1 600 ? 33.608 -14.874 15.723 1.00 73.75 600 PRO A O 1
ATOM 4466 N N . ALA A 1 601 ? 35.083 -13.448 16.601 1.00 73.44 601 ALA A N 1
ATOM 4467 C CA . ALA A 1 601 ? 35.303 -14.215 17.825 1.00 73.44 601 ALA A CA 1
ATOM 4468 C C . ALA A 1 601 ? 34.125 -14.131 18.815 1.00 73.44 601 ALA A C 1
ATOM 4470 O O . ALA A 1 601 ? 34.058 -14.933 19.747 1.00 73.44 601 ALA A O 1
ATOM 4471 N N . LYS A 1 602 ? 33.241 -13.139 18.655 1.00 73.50 602 LYS A N 1
ATOM 4472 C CA . LYS A 1 602 ? 32.143 -12.822 19.583 1.00 73.50 602 LYS A CA 1
ATOM 4473 C C . LYS A 1 602 ? 30.804 -12.607 18.909 1.00 73.50 602 LYS A C 1
ATOM 4475 O O . LYS A 1 602 ? 29.793 -12.653 19.600 1.00 73.50 602 LYS A O 1
ATOM 4480 N N . HIS A 1 603 ? 30.825 -12.355 17.611 1.00 74.31 603 HIS A N 1
ATOM 4481 C CA . HIS A 1 603 ? 29.670 -12.099 16.784 1.00 74.31 603 HIS A CA 1
ATOM 4482 C C . HIS A 1 603 ? 29.563 -13.262 15.784 1.00 74.31 603 HIS A C 1
ATOM 4484 O O . HIS A 1 603 ? 30.300 -13.305 14.797 1.00 74.31 603 HIS A O 1
ATOM 4490 N N . PRO A 1 604 ? 28.756 -14.294 16.085 1.00 63.66 604 PRO A N 1
ATOM 4491 C CA . PRO A 1 604 ? 28.545 -15.393 15.158 1.00 63.66 604 PRO A CA 1
ATOM 4492 C C . PRO A 1 604 ? 27.858 -14.843 13.907 1.00 63.66 604 PRO A C 1
ATOM 4494 O O . PRO A 1 604 ? 26.938 -14.039 14.017 1.00 63.66 604 PRO A O 1
ATOM 4497 N N . ASN A 1 605 ? 28.323 -15.258 12.729 1.00 61.25 605 ASN A N 1
ATOM 4498 C CA . ASN A 1 605 ? 27.796 -14.794 11.441 1.00 61.25 605 ASN A CA 1
ATOM 4499 C C . ASN A 1 605 ? 27.848 -13.258 11.270 1.00 61.25 605 ASN A C 1
ATOM 4501 O O . ASN A 1 605 ? 26.897 -12.640 10.803 1.00 61.25 605 ASN A O 1
ATOM 4505 N N . ASP A 1 606 ? 28.969 -12.650 11.672 1.00 64.44 606 ASP A N 1
ATOM 4506 C CA . ASP A 1 606 ? 29.323 -11.228 11.521 1.00 64.44 606 ASP A CA 1
ATOM 4507 C C . ASP A 1 606 ? 29.574 -10.787 10.080 1.00 64.44 606 ASP A C 1
ATOM 4509 O O . ASP A 1 606 ? 30.679 -10.425 9.674 1.00 64.44 606 ASP A O 1
ATOM 4513 N N . ASN A 1 607 ? 28.549 -10.942 9.267 1.00 65.81 607 ASN A N 1
ATOM 4514 C CA . ASN A 1 607 ? 28.791 -11.253 7.883 1.00 65.81 607 ASN A CA 1
ATOM 4515 C C . ASN A 1 607 ? 28.341 -10.167 6.921 1.00 65.81 607 ASN A C 1
ATOM 4517 O O . ASN A 1 607 ? 28.028 -10.565 5.837 1.00 65.81 607 ASN A O 1
ATOM 4521 N N . ALA A 1 608 ? 28.298 -8.854 7.174 1.00 81.31 608 ALA A N 1
ATOM 4522 C CA . ALA A 1 608 ? 27.990 -7.974 6.018 1.00 81.31 608 ALA A CA 1
ATOM 4523 C C . ALA A 1 608 ? 28.284 -6.480 6.130 1.00 81.31 608 ALA A C 1
ATOM 4525 O O . ALA A 1 608 ? 27.998 -5.764 5.178 1.00 81.31 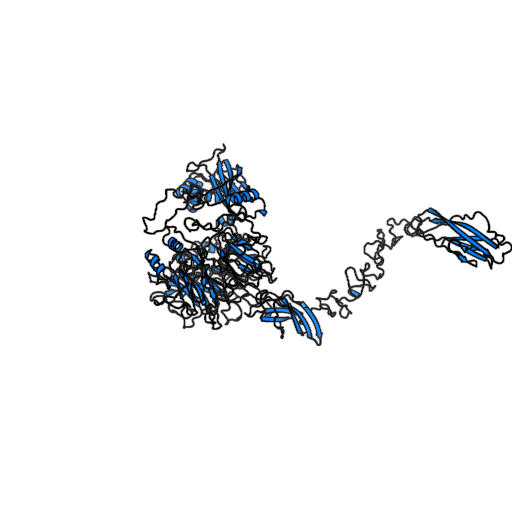608 ALA A O 1
ATOM 4526 N N . TYR A 1 609 ? 28.770 -5.949 7.250 1.00 89.88 609 TYR A N 1
ATOM 4527 C CA . TYR A 1 609 ? 28.739 -4.492 7.418 1.00 89.88 609 TYR A CA 1
ATOM 4528 C C . TYR A 1 609 ? 29.673 -3.761 6.447 1.00 89.88 609 TYR A C 1
ATOM 4530 O O . TYR A 1 609 ? 30.834 -4.146 6.277 1.00 89.88 609 TYR A O 1
ATOM 4538 N N . LYS A 1 610 ? 29.180 -2.674 5.850 1.00 91.12 610 LYS A N 1
ATOM 4539 C CA . LYS A 1 610 ? 29.978 -1.764 5.022 1.00 91.12 610 LYS A CA 1
ATOM 4540 C C . LYS A 1 610 ? 31.001 -0.989 5.869 1.00 91.12 610 LYS A C 1
ATOM 4542 O O . LYS A 1 610 ? 30.765 -0.736 7.056 1.00 91.12 610 LYS A O 1
ATOM 4547 N N . PRO A 1 611 ? 32.155 -0.586 5.304 1.00 88.94 611 PRO A N 1
ATOM 4548 C CA . PRO A 1 611 ? 33.103 0.288 5.996 1.00 88.94 611 PRO A CA 1
ATOM 4549 C C . PRO A 1 611 ? 32.441 1.592 6.471 1.00 88.94 611 PRO A C 1
ATOM 4551 O O . PRO A 1 611 ? 31.717 2.225 5.717 1.00 88.94 611 PRO A O 1
ATOM 4554 N N . GLY A 1 612 ? 32.699 2.004 7.716 1.00 87.69 612 GLY A N 1
ATOM 4555 C CA . GLY A 1 612 ? 32.098 3.212 8.313 1.00 87.69 612 GLY A CA 1
ATOM 4556 C C . GLY A 1 612 ? 30.772 2.980 9.052 1.00 87.69 612 GLY A C 1
ATOM 4557 O O . GLY A 1 612 ? 30.425 3.764 9.931 1.00 87.69 612 GLY A O 1
ATOM 4558 N N . TRP A 1 613 ? 30.096 1.856 8.801 1.00 92.75 613 TRP A N 1
ATOM 4559 C CA . TRP A 1 613 ? 28.814 1.493 9.419 1.00 92.75 613 TRP A CA 1
ATOM 4560 C C . TRP A 1 613 ? 28.988 0.504 10.576 1.00 92.75 613 TRP A C 1
ATOM 4562 O O . TRP A 1 613 ? 29.925 -0.281 10.533 1.00 92.75 613 TRP A O 1
ATOM 4572 N N . PRO A 1 614 ? 28.105 0.462 11.591 1.00 92.50 614 PRO A N 1
ATOM 4573 C CA . PRO A 1 614 ? 26.859 1.219 11.706 1.00 92.50 614 PRO A CA 1
ATOM 4574 C C . PRO A 1 614 ? 27.054 2.698 12.075 1.00 92.50 614 PRO A C 1
ATOM 4576 O O . PRO A 1 614 ? 27.935 3.043 12.865 1.00 92.50 614 PRO A O 1
ATOM 4579 N N . ALA A 1 615 ? 26.186 3.566 11.548 1.00 94.75 615 ALA A N 1
ATOM 4580 C CA . ALA A 1 615 ? 26.202 4.999 11.840 1.00 94.75 615 ALA A CA 1
ATOM 4581 C C . ALA A 1 615 ? 25.447 5.325 13.142 1.00 94.75 615 ALA A C 1
ATOM 4583 O O . ALA A 1 615 ? 24.508 4.629 13.540 1.00 94.75 615 ALA A O 1
ATOM 4584 N N . ARG A 1 616 ? 25.865 6.399 13.828 1.00 93.81 616 ARG A N 1
ATOM 4585 C CA . ARG A 1 616 ? 25.287 6.836 15.112 1.00 93.81 616 ARG A CA 1
ATOM 4586 C C . ARG A 1 616 ? 24.173 7.851 14.879 1.00 93.81 616 ARG A C 1
ATOM 4588 O O . ARG A 1 616 ? 24.454 8.951 14.414 1.00 93.81 616 ARG A O 1
ATOM 4595 N N . ILE A 1 617 ? 22.951 7.526 15.285 1.00 93.88 617 ILE A N 1
ATOM 4596 C CA . ILE A 1 617 ? 21.794 8.427 15.166 1.00 93.88 617 ILE A CA 1
ATOM 4597 C C . ILE A 1 617 ? 21.441 8.968 16.547 1.00 93.88 617 ILE A C 1
ATOM 4599 O O . ILE A 1 617 ? 21.129 8.188 17.442 1.00 93.88 617 ILE A O 1
ATOM 4603 N N . GLY A 1 618 ? 21.512 10.281 16.742 1.00 91.75 618 GLY A N 1
ATOM 4604 C CA . GLY A 1 618 ? 21.244 10.924 18.026 1.00 91.75 618 GLY A CA 1
ATOM 4605 C C . GLY A 1 618 ? 19.821 10.691 18.516 1.00 91.75 618 GLY A C 1
ATOM 4606 O O . GLY A 1 618 ? 18.873 10.784 17.743 1.00 91.75 618 GLY A O 1
ATOM 4607 N N . SER A 1 619 ? 19.681 10.422 19.813 1.00 88.50 619 SER A N 1
ATOM 4608 C CA . SER A 1 619 ? 18.395 10.376 20.507 1.00 88.50 619 SER A CA 1
ATOM 4609 C C . SER A 1 619 ? 18.466 11.194 21.791 1.00 88.50 619 SER A C 1
ATOM 4611 O O . SER A 1 619 ? 19.372 11.014 22.612 1.00 88.50 619 SER A O 1
ATOM 4613 N N . LEU A 1 620 ? 17.507 12.098 21.977 1.00 85.56 620 LEU A N 1
ATOM 4614 C CA . LEU A 1 620 ? 17.448 12.976 23.143 1.00 85.56 620 LEU A CA 1
ATOM 4615 C C . LEU A 1 620 ? 16.861 12.274 24.376 1.00 85.56 620 LEU A C 1
ATOM 4617 O O . LEU A 1 620 ? 17.052 12.740 25.502 1.00 85.56 620 LEU A O 1
ATOM 4621 N N . THR A 1 621 ? 16.176 11.148 24.176 1.00 82.19 621 THR A N 1
ATOM 4622 C CA . THR A 1 621 ? 15.660 10.291 25.245 1.00 82.19 621 THR A CA 1
ATOM 4623 C C . THR A 1 621 ? 15.790 8.815 24.861 1.00 82.19 621 THR A C 1
ATOM 4625 O O . THR A 1 621 ? 15.538 8.430 23.720 1.00 82.19 621 THR A O 1
ATOM 4628 N N . LEU A 1 622 ? 16.253 7.986 25.795 1.00 82.75 622 LEU A N 1
ATOM 4629 C CA . LEU A 1 622 ? 16.399 6.542 25.608 1.00 82.75 622 LEU A CA 1
ATOM 4630 C C . LEU A 1 622 ? 15.256 5.780 26.289 1.00 82.75 622 LEU A C 1
ATOM 4632 O O . LEU A 1 622 ? 14.806 6.155 27.369 1.00 82.75 622 LEU A O 1
ATOM 4636 N N . GLU A 1 623 ? 14.836 4.681 25.665 1.00 78.56 623 GLU A N 1
ATOM 4637 C CA . GLU A 1 623 ? 13.679 3.853 26.029 1.00 78.56 623 GLU A CA 1
ATOM 4638 C C . GLU A 1 623 ? 12.387 4.631 26.283 1.00 78.56 623 GLU A C 1
ATOM 4640 O O . GLU A 1 623 ? 11.717 4.463 27.306 1.00 78.56 623 GLU A O 1
ATOM 4645 N N . LEU A 1 624 ? 12.043 5.476 25.308 1.00 77.69 624 LEU A N 1
ATOM 4646 C CA . LEU A 1 624 ? 10.824 6.274 25.297 1.00 77.69 624 LEU A CA 1
ATOM 4647 C C . LEU A 1 624 ? 9.572 5.406 25.496 1.00 77.69 624 LEU A C 1
ATOM 4649 O O . LEU A 1 624 ? 8.733 5.684 26.354 1.00 77.69 624 LEU A O 1
ATOM 4653 N N . LEU A 1 625 ? 9.449 4.343 24.705 1.00 73.00 625 LEU A N 1
ATOM 4654 C CA . LEU A 1 625 ? 8.312 3.434 24.709 1.00 73.00 625 LEU A CA 1
ATOM 4655 C C . LEU A 1 625 ? 8.792 2.040 24.268 1.00 73.00 625 LEU A C 1
ATOM 4657 O O . LEU A 1 625 ? 9.530 1.923 23.293 1.00 73.00 625 LEU A O 1
ATOM 4661 N N . PRO A 1 626 ? 8.368 0.958 24.949 1.00 62.59 626 PRO A N 1
ATOM 4662 C CA . PRO A 1 626 ? 8.839 -0.379 24.627 1.00 62.59 626 PRO A CA 1
ATOM 4663 C C . PRO A 1 626 ? 8.324 -0.810 23.247 1.00 62.59 626 PRO A C 1
ATOM 4665 O O . PRO A 1 626 ? 7.113 -0.903 23.050 1.00 62.59 626 PRO A O 1
ATOM 4668 N N . VAL A 1 627 ? 9.240 -1.194 22.350 1.00 71.44 627 VAL A N 1
ATOM 4669 C CA . VAL A 1 627 ? 8.998 -1.593 20.943 1.00 71.44 627 VAL A CA 1
ATOM 4670 C C . VAL A 1 627 ? 8.900 -0.426 19.964 1.00 71.44 627 VAL A C 1
ATOM 4672 O O . VAL A 1 627 ? 9.764 -0.342 19.107 1.00 71.44 627 VAL A O 1
ATOM 4675 N N . VAL A 1 628 ? 7.877 0.419 20.050 1.00 73.06 628 VAL A N 1
ATOM 4676 C CA . VAL A 1 628 ? 7.727 1.619 19.203 1.00 73.06 628 VAL A CA 1
ATOM 4677 C C . VAL A 1 628 ? 8.173 2.798 20.040 1.00 73.06 628 VAL A C 1
ATOM 4679 O O . VAL A 1 628 ? 7.616 2.943 21.115 1.00 73.06 628 VAL A O 1
ATOM 4682 N N . GLY A 1 629 ? 9.130 3.605 19.594 1.00 74.19 629 GLY A N 1
ATOM 4683 C CA . GLY A 1 629 ? 9.802 4.639 20.395 1.00 74.19 629 GLY A CA 1
ATOM 4684 C C . GLY A 1 629 ? 11.229 4.261 20.797 1.00 74.19 629 GLY A C 1
ATOM 4685 O O . GLY A 1 629 ? 11.996 5.103 21.267 1.00 74.19 629 GLY A O 1
ATOM 4686 N N . ASP A 1 630 ? 11.595 2.992 20.614 1.00 75.25 630 ASP A N 1
ATOM 4687 C CA . ASP A 1 630 ? 12.924 2.466 20.892 1.00 75.25 630 ASP A CA 1
ATOM 4688 C C . ASP A 1 630 ? 13.770 2.509 19.607 1.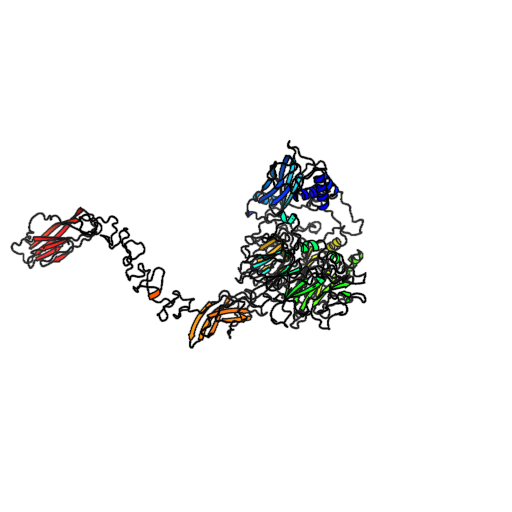00 75.25 630 ASP A C 1
ATOM 4690 O O . ASP A 1 630 ? 13.857 1.516 18.908 1.00 75.25 630 ASP A O 1
ATOM 4694 N N . GLY A 1 631 ? 14.430 3.618 19.276 1.00 79.88 631 GLY A N 1
ATOM 4695 C CA . GLY A 1 631 ? 15.309 3.690 18.096 1.00 79.88 631 GLY A CA 1
ATOM 4696 C C . GLY A 1 631 ? 14.719 4.550 16.978 1.00 79.88 631 GLY A C 1
ATOM 4697 O O . GLY A 1 631 ? 13.890 5.406 17.265 1.00 79.88 631 GLY A O 1
ATOM 4698 N N . PRO A 1 632 ? 15.167 4.397 15.720 1.00 86.00 632 PRO A N 1
ATOM 4699 C CA . PRO A 1 632 ? 14.498 4.994 14.568 1.00 86.00 632 PRO A CA 1
ATOM 4700 C C . PRO A 1 632 ? 13.191 4.239 14.270 1.00 86.00 632 PRO A C 1
ATOM 4702 O O . PRO A 1 632 ? 13.229 3.069 13.892 1.00 86.00 632 PRO A O 1
ATOM 4705 N N . ASP A 1 633 ? 12.041 4.902 14.426 1.00 83.31 633 ASP A N 1
ATOM 4706 C CA . ASP A 1 633 ? 10.711 4.314 14.166 1.00 83.31 633 ASP A CA 1
ATOM 4707 C C . ASP A 1 633 ? 10.206 4.501 12.720 1.00 83.31 633 ASP A C 1
ATOM 4709 O O . ASP A 1 633 ? 9.046 4.216 12.416 1.00 83.31 633 ASP A O 1
ATOM 4713 N N . GLY A 1 634 ? 11.069 4.987 11.832 1.00 88.31 634 GLY A N 1
ATOM 4714 C CA . GLY A 1 634 ? 10.840 5.082 10.394 1.00 88.31 634 GLY A CA 1
ATOM 4715 C C . GLY A 1 634 ? 11.826 4.210 9.625 1.00 88.31 634 GLY A C 1
ATOM 4716 O O . GLY A 1 634 ? 12.940 3.958 10.097 1.00 88.31 634 GLY A O 1
ATOM 4717 N N . ALA A 1 635 ? 11.421 3.752 8.440 1.00 92.38 635 ALA A N 1
ATOM 4718 C CA . ALA A 1 635 ? 12.356 3.137 7.507 1.00 92.38 635 ALA A CA 1
ATOM 4719 C C . ALA A 1 635 ? 13.407 4.179 7.068 1.00 92.38 635 ALA A C 1
ATOM 4721 O O . ALA A 1 635 ? 13.079 5.367 6.965 1.00 92.38 635 ALA A O 1
ATOM 4722 N N . PRO A 1 636 ? 14.669 3.773 6.855 1.00 96.06 636 PRO A N 1
ATOM 4723 C CA . PRO A 1 636 ? 15.615 4.623 6.149 1.00 96.06 636 PRO A CA 1
ATOM 4724 C C . PRO A 1 636 ? 15.122 4.865 4.725 1.00 96.06 636 PRO A C 1
ATOM 4726 O O . PRO A 1 636 ? 14.457 4.005 4.157 1.00 96.06 636 PRO A O 1
ATOM 4729 N N . VAL A 1 637 ? 15.458 6.019 4.160 1.00 98.00 637 VAL A N 1
ATOM 4730 C CA . VAL A 1 637 ? 15.112 6.373 2.779 1.00 98.00 637 VAL A CA 1
ATOM 4731 C C . VAL A 1 637 ? 16.362 6.752 2.001 1.00 98.00 637 VAL A C 1
ATOM 4733 O O . VAL A 1 637 ? 17.291 7.310 2.583 1.00 98.00 637 VAL A O 1
ATOM 4736 N N . LEU A 1 638 ? 16.402 6.443 0.709 1.00 98.38 638 LEU A N 1
ATOM 4737 C CA . LEU A 1 638 ? 17.545 6.701 -0.168 1.00 98.38 638 LEU A CA 1
ATOM 4738 C C . LEU A 1 638 ? 17.160 7.686 -1.268 1.00 98.38 638 LEU A C 1
ATOM 4740 O O . LEU A 1 638 ? 16.045 7.618 -1.780 1.00 98.38 638 LEU A O 1
ATOM 4744 N N . ALA A 1 639 ? 18.070 8.589 -1.622 1.00 97.19 639 ALA A N 1
ATOM 4745 C CA . ALA A 1 639 ? 17.947 9.430 -2.811 1.00 97.19 639 ALA A CA 1
ATOM 4746 C C . ALA A 1 639 ? 19.301 10.016 -3.215 1.00 97.19 639 ALA A C 1
ATOM 4748 O O . ALA A 1 639 ? 20.191 10.156 -2.374 1.00 97.19 639 ALA A O 1
ATOM 4749 N N . ASN A 1 640 ? 19.440 10.440 -4.471 1.00 95.00 640 ASN A N 1
ATOM 4750 C CA . ASN A 1 640 ? 20.577 11.250 -4.889 1.00 95.00 640 ASN A CA 1
ATOM 4751 C C . ASN A 1 640 ? 20.347 12.721 -4.506 1.00 95.00 640 ASN A C 1
ATOM 4753 O O . ASN A 1 640 ? 19.718 13.493 -5.231 1.00 95.00 640 ASN A O 1
ATOM 4757 N N . VAL A 1 641 ? 20.846 13.131 -3.341 1.00 93.81 641 VAL A N 1
ATOM 4758 C CA . VAL A 1 641 ? 20.632 14.484 -2.808 1.00 93.81 641 VAL A CA 1
ATOM 4759 C C . VAL A 1 641 ? 21.689 15.453 -3.330 1.00 93.81 641 VAL A C 1
ATOM 4761 O O . VAL A 1 641 ? 21.413 16.639 -3.533 1.00 93.81 641 VAL A O 1
ATOM 4764 N N . ASN A 1 642 ? 22.920 14.977 -3.522 1.00 88.62 642 ASN A N 1
ATOM 4765 C CA . ASN A 1 642 ? 24.063 15.828 -3.849 1.00 88.62 642 ASN A CA 1
ATOM 4766 C C . ASN A 1 642 ? 24.354 15.953 -5.368 1.00 88.62 642 ASN A C 1
ATOM 4768 O O . ASN A 1 642 ? 25.214 16.753 -5.757 1.00 88.62 642 ASN A O 1
ATOM 4772 N N . GLY A 1 643 ? 23.625 15.214 -6.216 1.00 87.50 643 GLY A N 1
ATOM 4773 C CA . GLY A 1 643 ? 23.788 15.170 -7.675 1.00 87.50 643 GLY A CA 1
ATOM 4774 C C . GLY A 1 643 ? 24.942 14.280 -8.159 1.00 87.50 643 GLY A C 1
ATOM 4775 O O . GLY A 1 643 ? 25.433 14.467 -9.278 1.00 87.50 643 GLY A O 1
ATOM 4776 N N . GLY A 1 644 ? 25.424 13.379 -7.304 1.00 89.75 644 GLY A N 1
ATOM 4777 C CA . GLY A 1 644 ? 26.484 12.410 -7.555 1.00 89.75 644 GLY A CA 1
ATOM 4778 C C . GLY A 1 644 ? 25.990 11.161 -8.282 1.00 89.75 644 GLY A C 1
ATOM 4779 O O . GLY A 1 644 ? 24.952 11.177 -8.938 1.00 89.75 644 GLY A O 1
ATOM 4780 N N . ASN A 1 645 ? 26.769 10.084 -8.189 1.00 89.62 645 ASN A N 1
ATOM 4781 C CA . ASN A 1 645 ? 26.345 8.747 -8.632 1.00 89.62 645 ASN A CA 1
ATOM 4782 C C . ASN A 1 645 ? 25.999 7.840 -7.439 1.00 89.62 645 ASN A C 1
ATOM 4784 O O . ASN A 1 645 ? 25.564 6.715 -7.646 1.00 89.62 645 ASN A O 1
ATOM 4788 N N . ASP A 1 646 ? 26.269 8.308 -6.222 1.00 93.75 646 ASP A N 1
ATOM 4789 C CA . ASP A 1 646 ? 25.936 7.684 -4.954 1.00 93.75 646 ASP A CA 1
ATOM 4790 C C . ASP A 1 646 ? 24.547 8.115 -4.472 1.00 93.75 646 ASP A C 1
ATOM 4792 O O . ASP A 1 646 ? 24.031 9.167 -4.855 1.00 93.75 646 ASP A O 1
ATOM 4796 N N . LEU A 1 647 ? 23.954 7.288 -3.612 1.00 97.31 647 LEU A N 1
ATOM 4797 C CA . LEU A 1 647 ? 22.716 7.605 -2.910 1.00 97.31 647 LEU A CA 1
ATOM 4798 C C . LEU A 1 647 ? 23.006 7.973 -1.455 1.00 97.31 647 LEU A C 1
ATOM 4800 O O . LEU A 1 647 ? 23.737 7.282 -0.741 1.00 97.31 647 LEU A O 1
ATOM 4804 N N . GLU A 1 648 ? 22.367 9.039 -0.992 1.00 97.12 648 GLU A N 1
ATOM 4805 C CA . GLU A 1 648 ? 22.355 9.442 0.405 1.00 97.12 648 GLU A CA 1
ATOM 4806 C C . GLU A 1 648 ? 21.259 8.731 1.200 1.00 97.12 648 GLU A C 1
ATOM 4808 O O . GLU A 1 648 ? 20.144 8.540 0.721 1.00 97.12 648 GLU A O 1
ATOM 4813 N N . VAL A 1 649 ? 21.545 8.440 2.470 1.00 98.31 649 VAL A N 1
ATOM 4814 C CA . VAL A 1 649 ? 20.594 7.857 3.423 1.00 98.31 649 VAL A CA 1
ATOM 4815 C C . VAL A 1 649 ? 19.957 8.952 4.278 1.00 98.31 649 VAL A C 1
ATOM 4817 O O . VAL A 1 649 ? 20.620 9.565 5.119 1.00 98.31 649 VAL A O 1
ATOM 4820 N N . GLY A 1 650 ? 18.655 9.169 4.113 1.00 97.69 650 GLY A N 1
ATOM 4821 C CA . GLY A 1 650 ? 17.819 9.958 5.013 1.00 97.69 650 GLY A CA 1
ATOM 4822 C C . GLY A 1 650 ? 17.306 9.114 6.181 1.00 97.69 650 GLY A C 1
ATOM 4823 O O . GLY A 1 650 ? 16.732 8.043 5.988 1.00 97.69 650 GLY A O 1
ATOM 4824 N N . ILE A 1 651 ? 17.507 9.584 7.413 1.00 96.38 651 ILE A N 1
ATOM 4825 C CA . ILE A 1 651 ? 16.998 8.920 8.622 1.00 96.38 651 ILE A CA 1
ATOM 4826 C C . ILE A 1 651 ? 16.850 9.915 9.776 1.00 96.38 651 ILE A C 1
ATOM 4828 O O . ILE A 1 651 ? 17.572 10.908 9.862 1.00 96.38 651 ILE A O 1
ATOM 4832 N N . LEU A 1 652 ? 15.946 9.636 10.712 1.00 92.44 652 LEU A N 1
ATOM 4833 C CA . LEU A 1 652 ? 15.787 10.394 11.953 1.00 92.44 652 LEU A CA 1
ATOM 4834 C C . LEU A 1 652 ? 15.729 9.464 13.164 1.00 92.44 652 LEU A C 1
ATOM 4836 O O . LEU A 1 652 ? 15.268 8.328 13.071 1.00 92.44 652 LEU A O 1
ATOM 4840 N N . GLY A 1 653 ? 16.223 9.940 14.305 1.00 86.94 653 GLY A N 1
ATOM 4841 C CA . GLY A 1 653 ? 15.993 9.273 15.585 1.00 86.94 653 GLY A CA 1
ATOM 4842 C C . GLY A 1 653 ? 14.647 9.698 16.160 1.00 86.94 653 GLY A C 1
ATOM 4843 O O . GLY A 1 653 ? 14.298 10.875 16.079 1.00 86.94 653 GLY A O 1
ATOM 4844 N N . THR A 1 654 ? 13.909 8.782 16.786 1.00 84.62 654 THR A N 1
ATOM 4845 C CA . THR A 1 654 ? 12.724 9.178 17.552 1.00 84.62 654 THR A CA 1
ATOM 4846 C C . THR A 1 654 ? 13.144 10.099 18.691 1.00 84.62 654 THR A C 1
ATOM 4848 O O . THR A 1 654 ? 14.035 9.753 19.468 1.00 84.62 654 THR A O 1
ATOM 4851 N N . ALA A 1 655 ? 12.524 11.281 18.778 1.00 85.38 655 ALA A N 1
ATOM 4852 C CA . ALA A 1 655 ? 12.961 12.342 19.684 1.00 85.38 655 ALA A CA 1
ATOM 4853 C C . ALA A 1 655 ? 14.454 12.688 19.503 1.00 85.38 655 ALA A C 1
ATOM 4855 O O . ALA A 1 655 ? 15.184 12.893 20.471 1.00 85.38 655 ALA A O 1
ATOM 4856 N N . GLY A 1 656 ? 14.927 12.729 18.261 1.00 88.31 656 GLY A N 1
ATOM 4857 C CA . GLY A 1 656 ? 16.300 13.043 17.880 1.00 88.31 656 GLY A CA 1
ATOM 4858 C C . GLY A 1 656 ? 16.336 13.822 16.567 1.00 88.31 656 GLY A C 1
ATOM 4859 O O . GLY A 1 656 ? 15.321 13.911 15.888 1.00 88.31 656 GLY A O 1
ATOM 4860 N N . PRO A 1 657 ? 17.466 14.437 16.196 1.00 91.50 657 PRO A N 1
ATOM 4861 C CA . PRO A 1 657 ? 17.548 15.180 14.945 1.00 91.50 657 PRO A CA 1
ATOM 4862 C C . PRO A 1 657 ? 17.521 14.243 13.721 1.00 91.50 657 PRO A C 1
ATOM 4864 O O . PRO A 1 657 ? 17.716 13.030 13.834 1.00 91.50 657 PRO A O 1
ATOM 4867 N N . ALA A 1 658 ? 17.299 14.824 12.542 1.00 94.81 658 ALA A N 1
ATOM 4868 C CA . ALA A 1 658 ? 17.360 14.120 11.263 1.00 94.81 658 ALA A CA 1
ATOM 4869 C C . ALA A 1 658 ? 18.744 14.257 10.602 1.00 94.81 658 ALA A C 1
ATOM 4871 O O . ALA A 1 658 ? 19.432 15.275 10.753 1.00 94.81 658 ALA A O 1
ATOM 4872 N N . TYR A 1 659 ? 19.139 13.226 9.858 1.00 96.19 659 TYR A N 1
ATOM 4873 C CA . TYR A 1 659 ? 20.441 13.070 9.216 1.00 96.19 659 TYR A CA 1
ATOM 4874 C C . TYR A 1 659 ? 20.264 12.754 7.736 1.00 96.19 659 TYR A C 1
ATOM 4876 O O . TYR A 1 659 ? 19.386 11.976 7.372 1.00 96.19 659 TYR A O 1
ATOM 4884 N N . ILE A 1 660 ? 21.163 13.307 6.923 1.00 97.44 660 ILE A N 1
ATOM 4885 C CA . ILE A 1 660 ? 21.407 12.875 5.547 1.00 97.44 660 ILE A CA 1
ATOM 4886 C C . ILE A 1 660 ? 22.847 12.364 5.506 1.00 97.44 660 ILE A C 1
ATOM 4888 O O . ILE A 1 660 ? 23.783 13.146 5.703 1.00 97.44 660 ILE A O 1
ATOM 4892 N N . LEU A 1 661 ? 23.015 11.054 5.355 1.00 97.50 661 LEU A N 1
ATOM 4893 C CA . LEU A 1 661 ? 24.299 10.364 5.458 1.00 97.50 661 LEU A CA 1
ATOM 4894 C C . LEU A 1 661 ? 24.807 9.953 4.076 1.00 97.50 661 LEU A C 1
ATOM 4896 O O . LEU A 1 661 ? 24.027 9.524 3.236 1.00 97.50 661 LEU A O 1
ATOM 4900 N N . ASN A 1 662 ? 26.115 10.041 3.866 1.00 96.19 662 ASN A N 1
ATOM 4901 C CA . ASN A 1 662 ? 26.775 9.475 2.691 1.00 96.19 662 ASN A CA 1
ATOM 4902 C C . ASN A 1 662 ? 27.018 7.963 2.845 1.00 96.19 662 ASN A C 1
ATOM 4904 O O . ASN A 1 662 ? 26.763 7.368 3.896 1.00 96.19 662 ASN A O 1
ATOM 4908 N N . SER A 1 663 ? 27.628 7.368 1.821 1.00 94.56 663 SER A N 1
ATOM 4909 C CA . SER A 1 663 ? 28.054 5.962 1.786 1.00 94.56 663 SER A CA 1
ATOM 4910 C C . SER A 1 663 ? 28.954 5.513 2.942 1.00 94.56 663 SER A C 1
ATOM 4912 O O . SER A 1 663 ? 28.983 4.331 3.278 1.00 94.56 663 SER A O 1
ATOM 4914 N N . ALA A 1 664 ? 29.661 6.434 3.602 1.00 93.69 664 ALA A N 1
ATOM 4915 C CA . ALA A 1 664 ? 30.533 6.144 4.741 1.00 93.69 664 ALA A CA 1
ATOM 4916 C C . ALA A 1 664 ? 29.807 6.215 6.101 1.00 93.69 664 ALA A C 1
ATOM 4918 O O . ALA A 1 664 ? 30.439 6.001 7.138 1.00 93.69 664 ALA A O 1
ATOM 4919 N N . GLY A 1 665 ? 28.511 6.546 6.114 1.00 95.00 665 GLY A N 1
ATOM 4920 C CA . GLY A 1 665 ? 27.725 6.742 7.334 1.00 95.00 665 GLY A CA 1
ATOM 4921 C C . GLY A 1 665 ? 27.969 8.087 8.030 1.00 95.00 665 GLY A C 1
ATOM 4922 O O . GLY A 1 665 ? 27.579 8.254 9.186 1.00 95.00 665 GLY A O 1
ATOM 4923 N N . ASP A 1 666 ? 28.607 9.045 7.350 1.00 95.88 666 ASP A N 1
ATOM 4924 C CA . ASP A 1 666 ? 28.854 10.403 7.844 1.00 95.88 666 ASP A CA 1
ATOM 4925 C C . ASP A 1 666 ? 27.853 11.398 7.238 1.00 95.88 666 ASP A C 1
ATOM 4927 O O . ASP A 1 666 ? 27.419 11.234 6.100 1.00 95.88 666 ASP A O 1
ATOM 4931 N N . SER A 1 667 ? 27.526 12.481 7.952 1.00 95.75 667 SER A N 1
ATOM 4932 C CA . SER A 1 667 ? 26.668 13.537 7.393 1.00 95.75 667 SER A CA 1
ATOM 4933 C C . SER A 1 667 ? 27.289 14.181 6.151 1.00 95.75 667 SER A C 1
ATOM 4935 O O . SER A 1 667 ? 28.451 14.609 6.183 1.00 95.75 667 SER A O 1
ATOM 4937 N N . ILE A 1 668 ? 26.493 14.361 5.090 1.00 95.12 668 ILE A N 1
ATOM 4938 C CA . ILE A 1 668 ? 26.921 15.091 3.880 1.00 95.12 668 ILE A CA 1
ATOM 4939 C C . ILE A 1 668 ? 27.273 16.558 4.161 1.00 95.12 668 ILE A C 1
ATOM 4941 O O . ILE A 1 668 ? 28.012 17.194 3.411 1.00 95.12 668 ILE A O 1
ATOM 4945 N N . TYR A 1 669 ? 26.804 17.102 5.286 1.00 94.94 669 TYR A N 1
ATOM 4946 C CA . TYR A 1 669 ? 27.116 18.460 5.733 1.00 94.94 669 TYR A CA 1
ATOM 4947 C C . TYR A 1 669 ? 28.413 18.535 6.561 1.00 94.94 669 TYR A C 1
ATOM 4949 O O . TYR A 1 669 ? 28.820 19.615 7.021 1.00 94.94 669 TYR A O 1
ATOM 4957 N N . GLY A 1 670 ? 29.085 17.397 6.737 1.00 94.94 670 GLY A N 1
ATOM 4958 C CA . GLY A 1 670 ? 30.310 17.233 7.503 1.00 94.94 670 GLY A CA 1
ATOM 4959 C C . GLY A 1 670 ? 30.077 17.192 9.012 1.00 94.94 670 GLY A C 1
ATOM 4960 O O . GLY A 1 670 ? 28.954 17.087 9.501 1.00 94.94 670 GLY A O 1
ATOM 4961 N N . LYS A 1 671 ? 31.173 17.301 9.766 1.00 95.25 671 LYS A N 1
ATOM 4962 C CA . LYS A 1 671 ? 31.170 17.244 11.232 1.00 95.25 671 LYS A CA 1
ATOM 4963 C C . LYS A 1 671 ? 31.462 18.606 11.863 1.00 95.25 671 LYS A C 1
ATOM 4965 O O . LYS A 1 671 ? 32.100 19.478 11.258 1.00 95.25 671 LYS A O 1
ATOM 4970 N N . ASP A 1 672 ? 30.988 18.804 13.084 1.00 94.00 672 ASP A N 1
ATOM 4971 C CA . ASP A 1 672 ? 31.337 19.947 13.923 1.00 94.00 672 ASP A CA 1
ATOM 4972 C C . ASP A 1 672 ? 32.775 19.817 14.498 1.00 94.00 672 ASP A C 1
ATOM 4974 O O . ASP A 1 672 ? 33.436 18.787 14.325 1.00 94.00 672 ASP A O 1
ATOM 4978 N N . PRO A 1 673 ? 33.318 20.847 15.179 1.00 93.75 673 PRO A N 1
ATOM 4979 C CA . PRO A 1 673 ? 34.653 20.774 15.788 1.00 93.75 673 PRO A CA 1
ATOM 4980 C C . PRO A 1 673 ? 34.812 19.710 16.887 1.00 93.75 673 PRO A C 1
ATOM 4982 O O . PRO A 1 673 ? 35.945 19.380 17.245 1.00 93.75 673 PRO A O 1
ATOM 4985 N N . SER A 1 674 ? 33.707 19.205 17.437 1.00 90.19 674 SER A N 1
ATOM 4986 C CA . SER A 1 674 ? 33.669 18.138 18.437 1.00 90.19 674 SER A CA 1
ATOM 4987 C C . SER A 1 674 ? 33.616 16.740 17.809 1.00 90.19 674 SER A C 1
ATOM 4989 O O . SER A 1 674 ? 33.766 15.753 18.529 1.00 90.19 674 SER A O 1
ATOM 4991 N N . GLY A 1 675 ? 33.492 16.652 16.481 1.00 92.62 675 GLY A N 1
ATOM 4992 C CA . GLY A 1 675 ? 33.422 15.401 15.732 1.00 92.62 675 GLY A CA 1
ATOM 4993 C C . GLY A 1 675 ? 32.017 14.798 15.667 1.00 92.62 675 GLY A C 1
ATOM 4994 O O . GLY A 1 675 ? 31.899 13.616 15.343 1.00 92.62 675 GLY A O 1
ATOM 4995 N N . ASN A 1 676 ? 30.979 15.578 15.974 1.00 94.56 676 ASN A N 1
ATOM 4996 C CA . ASN A 1 676 ? 29.582 15.185 15.810 1.00 94.56 676 ASN A CA 1
ATOM 4997 C C . ASN A 1 676 ? 29.098 15.521 14.400 1.00 94.56 676 ASN A C 1
ATOM 4999 O O . ASN A 1 676 ? 29.537 16.508 13.807 1.00 94.56 676 ASN A O 1
ATOM 5003 N N . ASP A 1 677 ? 28.190 14.717 13.864 1.00 95.56 677 ASP A N 1
ATOM 5004 C CA . ASP A 1 677 ? 27.583 14.976 12.561 1.00 95.56 677 ASP A CA 1
ATOM 5005 C C . ASP A 1 677 ? 26.715 16.234 12.573 1.00 95.56 677 ASP A C 1
ATOM 5007 O O . ASP A 1 677 ? 25.989 16.502 13.531 1.00 95.56 677 ASP A O 1
ATOM 5011 N N . ARG A 1 678 ? 26.789 17.011 11.486 1.00 95.06 678 ARG A N 1
ATOM 5012 C CA . ARG A 1 678 ? 25.898 18.150 11.276 1.00 95.06 678 ARG A CA 1
ATOM 5013 C C . ARG A 1 678 ? 24.531 17.670 10.822 1.00 95.06 678 ARG A C 1
ATOM 5015 O O . ARG A 1 678 ? 24.409 17.056 9.764 1.00 95.06 678 ARG A O 1
ATOM 5022 N N . THR A 1 679 ? 23.519 17.987 11.611 1.00 95.00 679 THR A N 1
ATOM 5023 C CA . THR A 1 679 ? 22.143 17.518 11.431 1.00 95.00 679 THR A CA 1
ATOM 5024 C C . THR A 1 679 ? 21.282 18.528 10.673 1.00 95.00 679 THR A C 1
ATOM 5026 O O . THR A 1 679 ? 21.721 19.657 10.415 1.00 95.00 679 THR A O 1
ATOM 5029 N N . LEU A 1 680 ? 20.068 18.128 10.280 1.00 95.19 680 LEU A N 1
ATOM 5030 C CA . LEU A 1 680 ? 19.042 19.074 9.834 1.00 95.19 680 LEU A CA 1
ATOM 5031 C C . LEU A 1 680 ? 18.602 19.953 11.015 1.00 95.19 680 LEU A C 1
ATOM 5033 O O . LEU A 1 680 ? 18.403 19.460 12.125 1.00 95.19 680 LEU A O 1
ATOM 5037 N N . LEU A 1 681 ? 18.484 21.263 10.789 1.00 92.69 681 LEU A N 1
ATOM 5038 C CA . LEU A 1 681 ? 18.283 22.237 11.863 1.00 92.69 681 LEU A CA 1
ATOM 5039 C C . LEU A 1 681 ? 16.861 22.157 12.420 1.00 92.69 681 LEU A C 1
ATOM 5041 O O . LEU A 1 681 ? 15.884 22.352 11.695 1.00 92.69 681 LEU A O 1
ATOM 5045 N N . ILE A 1 682 ? 16.750 21.931 13.725 1.00 89.25 682 ILE A N 1
ATOM 5046 C CA . ILE A 1 682 ? 15.470 21.860 14.444 1.00 89.25 682 ILE A CA 1
ATOM 5047 C C . ILE A 1 682 ? 15.045 23.217 15.030 1.00 89.25 682 ILE A C 1
ATOM 5049 O O . ILE A 1 682 ? 13.878 23.421 15.341 1.00 89.25 682 ILE A O 1
ATOM 5053 N N . ASP A 1 683 ? 15.965 24.172 15.158 1.00 86.81 683 ASP A N 1
ATOM 5054 C CA . ASP A 1 683 ? 15.780 25.494 15.776 1.00 86.81 683 ASP A CA 1
ATOM 5055 C C . ASP A 1 683 ? 15.685 26.647 14.754 1.00 86.81 683 ASP A C 1
ATOM 5057 O O . ASP A 1 683 ? 15.729 27.823 15.119 1.00 86.81 683 ASP A O 1
ATOM 5061 N N . ALA A 1 684 ? 15.532 26.320 13.469 1.00 86.81 684 ALA A N 1
ATOM 5062 C CA . ALA A 1 684 ? 15.469 27.273 12.362 1.00 86.81 684 ALA A CA 1
ATOM 5063 C C . ALA A 1 684 ? 14.159 27.125 11.557 1.00 86.81 684 ALA A C 1
ATOM 5065 O O . ALA A 1 684 ? 14.200 26.629 10.424 1.00 86.81 684 ALA A O 1
ATOM 5066 N N . PRO A 1 685 ? 12.997 27.526 12.120 1.00 89.75 685 PRO A N 1
ATOM 5067 C CA . PRO A 1 685 ? 11.722 27.476 11.407 1.00 89.75 685 PRO A CA 1
ATOM 5068 C C . PRO A 1 685 ? 11.715 28.433 10.207 1.00 89.75 685 PRO A C 1
ATOM 5070 O O . PRO A 1 685 ? 12.378 29.478 10.204 1.00 89.75 685 PRO A O 1
ATOM 5073 N N . GLY A 1 686 ? 10.924 28.092 9.194 1.00 90.12 686 GLY A N 1
ATOM 5074 C CA . GLY A 1 686 ? 10.663 28.936 8.039 1.00 90.12 686 GLY A CA 1
ATOM 5075 C C . GLY A 1 686 ? 9.918 30.221 8.415 1.00 90.12 686 GLY A C 1
ATOM 5076 O O . GLY A 1 686 ? 9.120 30.269 9.348 1.00 90.12 686 GLY A O 1
ATOM 5077 N N . ALA A 1 687 ? 10.163 31.297 7.664 1.00 89.75 687 ALA A N 1
ATOM 5078 C CA . ALA A 1 687 ? 9.606 32.622 7.961 1.00 89.75 687 ALA A CA 1
ATOM 5079 C C . ALA A 1 687 ? 8.068 32.722 7.841 1.00 89.75 687 ALA A C 1
ATOM 5081 O O . ALA A 1 687 ? 7.483 33.693 8.319 1.00 89.75 687 ALA A O 1
ATOM 5082 N N . GLY A 1 688 ? 7.433 31.765 7.164 1.00 88.38 688 GLY A N 1
ATOM 5083 C CA . GLY A 1 688 ? 5.989 31.627 6.974 1.00 88.38 688 GLY A CA 1
ATOM 5084 C C . GLY A 1 688 ? 5.382 30.411 7.684 1.00 88.38 688 GLY A C 1
ATOM 5085 O O . GLY A 1 688 ? 4.247 30.051 7.365 1.00 88.38 688 GLY A O 1
ATOM 5086 N N . ALA A 1 689 ? 6.110 29.781 8.614 1.00 89.38 689 ALA A N 1
ATOM 5087 C CA . ALA A 1 689 ? 5.568 28.746 9.493 1.00 89.38 689 ALA A CA 1
ATOM 5088 C C . ALA A 1 689 ? 4.327 29.260 10.244 1.00 89.38 689 ALA A C 1
ATOM 5090 O O . ALA A 1 689 ? 4.277 30.425 10.650 1.00 89.38 689 ALA A O 1
ATOM 5091 N N . ASN A 1 690 ? 3.315 28.405 10.422 1.00 84.56 690 ASN A N 1
ATOM 5092 C CA . ASN A 1 690 ? 2.127 28.745 11.220 1.00 84.56 690 ASN A CA 1
ATOM 5093 C C . ASN A 1 690 ? 2.256 28.343 12.695 1.00 84.56 690 ASN A C 1
ATOM 5095 O O . ASN A 1 690 ? 1.396 28.730 13.479 1.00 84.56 690 ASN A O 1
ATOM 5099 N N . SER A 1 691 ? 3.322 27.632 13.065 1.00 81.19 691 SER A N 1
ATOM 5100 C CA . SER A 1 691 ? 3.682 27.362 14.454 1.00 81.19 691 SER A CA 1
ATOM 5101 C C . SER A 1 691 ? 4.887 28.196 14.885 1.00 81.19 691 SER A C 1
ATOM 5103 O O . SER A 1 691 ? 5.835 28.410 14.123 1.00 81.19 691 SER A O 1
ATOM 5105 N N . ALA A 1 692 ? 4.842 28.662 16.133 1.00 75.19 692 ALA A N 1
ATOM 5106 C CA . ALA A 1 692 ? 5.960 29.317 16.805 1.00 75.19 692 ALA A CA 1
ATOM 5107 C C . ALA A 1 692 ? 6.664 28.396 17.823 1.00 75.19 692 ALA A C 1
ATOM 5109 O O . ALA A 1 692 ? 7.669 28.810 18.412 1.00 75.19 692 ALA A O 1
ATOM 5110 N N . ASP A 1 693 ? 6.153 27.180 18.049 1.00 81.12 693 ASP A N 1
ATOM 5111 C CA . ASP A 1 693 ? 6.729 26.221 18.989 1.00 81.12 693 ASP A CA 1
ATOM 5112 C C . ASP A 1 693 ? 8.001 25.595 18.401 1.00 81.12 693 ASP A C 1
ATOM 5114 O O . ASP A 1 693 ? 7.993 24.904 17.383 1.00 81.12 693 ASP A O 1
ATOM 5118 N N . THR A 1 694 ? 9.135 25.896 19.027 1.00 82.94 694 THR A N 1
ATOM 5119 C CA . THR A 1 694 ? 10.463 25.494 18.563 1.00 82.94 694 THR A CA 1
ATOM 5120 C C . THR A 1 694 ? 11.363 25.137 19.744 1.00 82.94 694 THR A C 1
ATOM 5122 O O . THR A 1 694 ? 11.184 25.673 20.843 1.00 82.94 694 THR A O 1
ATOM 5125 N N . PRO A 1 695 ? 12.379 24.279 19.545 1.00 88.00 695 PRO A N 1
ATOM 5126 C CA . PRO A 1 695 ? 12.738 23.569 18.309 1.00 88.00 695 PRO A CA 1
ATOM 5127 C C . PRO A 1 695 ? 11.702 22.527 17.849 1.00 88.00 695 PRO A C 1
ATOM 5129 O O . PRO A 1 695 ? 11.018 21.928 18.672 1.00 88.00 695 PRO A O 1
ATOM 5132 N N . ALA A 1 696 ? 11.616 22.309 16.534 1.00 90.31 696 ALA A N 1
ATOM 5133 C CA . ALA A 1 696 ? 10.801 21.280 15.891 1.00 90.31 696 ALA A CA 1
ATOM 5134 C C . ALA A 1 696 ? 11.559 19.943 15.896 1.00 90.31 696 ALA A C 1
ATOM 5136 O O . ALA A 1 696 ? 12.323 19.631 14.981 1.00 90.31 696 ALA A O 1
ATOM 5137 N N . VAL A 1 697 ? 11.390 19.177 16.971 1.00 89.50 697 VAL A N 1
ATOM 5138 C CA . VAL A 1 697 ? 12.096 17.914 17.209 1.00 89.50 697 VAL A CA 1
ATOM 5139 C C . VAL A 1 697 ? 11.377 16.776 16.480 1.00 89.50 697 VAL A C 1
ATOM 5141 O O . VAL A 1 697 ? 10.176 16.609 16.697 1.00 89.50 697 VAL A O 1
ATOM 5144 N N . PRO A 1 698 ? 12.065 15.967 15.655 1.00 90.50 698 PRO A N 1
ATOM 5145 C CA . PRO A 1 698 ? 11.469 14.779 15.057 1.00 90.50 698 PRO A CA 1
ATOM 5146 C C . PRO A 1 698 ? 10.784 13.863 16.073 1.00 90.50 698 PRO A C 1
ATOM 5148 O O . PRO A 1 698 ? 11.333 13.535 17.129 1.00 90.50 698 PRO A O 1
ATOM 5151 N N . ALA A 1 699 ? 9.542 13.502 15.757 1.00 87.94 699 ALA A N 1
ATOM 5152 C CA . ALA A 1 699 ? 8.676 12.705 16.615 1.00 87.94 699 ALA A CA 1
ATOM 5153 C C . ALA A 1 699 ? 8.740 11.216 16.217 1.00 87.94 699 ALA A C 1
ATOM 5155 O O . ALA A 1 699 ? 9.735 10.756 15.664 1.00 87.94 699 ALA A O 1
ATOM 5156 N N . VAL A 1 700 ? 7.701 10.442 16.537 1.00 84.81 700 VAL A N 1
ATOM 5157 C CA . VAL A 1 700 ? 7.572 9.043 16.095 1.00 84.81 700 VAL A CA 1
ATOM 5158 C C . VAL A 1 700 ? 7.064 9.029 14.651 1.00 84.81 700 VAL A C 1
ATOM 5160 O O . VAL A 1 700 ? 6.044 9.655 14.385 1.00 84.81 700 VAL A O 1
ATOM 5163 N N . GLY A 1 701 ? 7.730 8.295 13.758 1.00 87.62 701 GLY A N 1
ATOM 5164 C CA . GLY A 1 701 ? 7.372 8.150 12.340 1.00 87.62 701 GLY A CA 1
ATOM 5165 C C . GLY A 1 701 ? 8.612 8.103 11.445 1.00 87.62 701 GLY A C 1
ATOM 5166 O O . GLY A 1 701 ? 9.731 7.991 11.947 1.00 87.62 701 GLY A O 1
ATOM 5167 N N . GLY A 1 702 ? 8.427 8.176 10.127 1.00 91.00 702 GLY A N 1
ATOM 5168 C CA . GLY A 1 702 ? 9.531 8.201 9.160 1.00 91.00 702 GLY A CA 1
ATOM 5169 C C . GLY A 1 702 ? 9.498 9.424 8.250 1.00 91.00 702 GLY A C 1
ATOM 5170 O O . GLY A 1 702 ? 8.466 10.080 8.116 1.00 91.00 702 GLY A O 1
ATOM 5171 N N . GLY A 1 703 ? 10.647 9.733 7.650 1.00 94.19 703 GLY A N 1
ATOM 5172 C CA . GLY A 1 703 ? 10.767 10.811 6.673 1.00 94.19 703 GLY A CA 1
ATOM 5173 C C . GLY A 1 703 ? 10.780 10.299 5.237 1.00 94.19 703 GLY A C 1
ATOM 5174 O O . GLY A 1 703 ? 11.021 9.116 5.013 1.00 94.19 703 GLY A O 1
ATOM 5175 N N . ILE A 1 704 ? 10.540 11.198 4.287 1.00 96.62 704 ILE A N 1
ATOM 5176 C CA . ILE A 1 704 ? 10.580 10.927 2.843 1.00 96.62 704 ILE A CA 1
ATOM 5177 C C . ILE A 1 704 ? 11.372 12.011 2.108 1.00 96.62 704 ILE A C 1
ATOM 5179 O O . ILE A 1 704 ? 11.491 13.140 2.601 1.00 96.62 704 ILE A O 1
ATOM 5183 N N . PHE A 1 705 ? 11.879 11.680 0.921 1.00 97.06 705 PHE A N 1
ATOM 5184 C CA . PHE A 1 705 ? 12.394 12.666 -0.028 1.00 97.06 705 PHE A CA 1
ATOM 5185 C C . PHE A 1 705 ? 11.299 13.068 -1.018 1.00 97.06 705 PHE A C 1
ATOM 5187 O O . PHE A 1 705 ? 10.556 12.220 -1.495 1.00 97.06 705 PHE A O 1
ATOM 5194 N N . ALA A 1 706 ? 11.187 14.356 -1.334 1.00 95.56 706 ALA A N 1
ATOM 5195 C CA . ALA A 1 706 ? 10.211 14.839 -2.310 1.00 95.56 706 ALA A CA 1
ATOM 5196 C C . ALA A 1 706 ? 10.710 16.088 -3.045 1.00 95.56 706 ALA A C 1
ATOM 5198 O O . ALA A 1 706 ? 11.322 16.967 -2.433 1.00 95.56 706 ALA A O 1
ATOM 5199 N N . ASP A 1 707 ? 10.392 16.206 -4.336 1.00 94.25 707 ASP A N 1
ATOM 5200 C CA . ASP A 1 707 ? 10.565 17.447 -5.102 1.00 94.25 707 ASP A CA 1
ATOM 5201 C C . ASP A 1 707 ? 9.272 18.276 -5.087 1.00 94.25 707 ASP A C 1
ATOM 5203 O O . ASP A 1 707 ? 8.450 18.226 -6.003 1.00 94.25 707 ASP A O 1
ATOM 5207 N N . LEU A 1 708 ? 9.089 19.058 -4.021 1.00 93.94 708 LEU A N 1
ATOM 5208 C CA . LEU A 1 708 ? 7.894 19.892 -3.830 1.00 93.94 708 LEU A CA 1
ATOM 5209 C C . LEU A 1 708 ? 7.892 21.169 -4.687 1.00 93.94 708 LEU A C 1
ATOM 5211 O O . LEU A 1 708 ? 6.888 21.879 -4.742 1.00 93.94 708 LEU A O 1
ATOM 5215 N N . HIS A 1 709 ? 9.024 21.513 -5.304 1.00 91.50 709 HIS A N 1
ATOM 5216 C CA . HIS A 1 709 ? 9.177 22.735 -6.094 1.00 91.50 709 HIS A CA 1
ATOM 5217 C C . HIS A 1 709 ? 9.230 22.471 -7.605 1.00 91.50 709 HIS A C 1
ATOM 5219 O O . HIS A 1 709 ? 9.216 23.435 -8.375 1.00 91.50 709 HIS A O 1
ATOM 5225 N N . GLY A 1 710 ? 9.293 21.204 -8.027 1.00 90.50 710 GLY A N 1
ATOM 5226 C CA . GLY A 1 710 ? 9.433 20.806 -9.428 1.00 90.50 710 GLY A CA 1
ATOM 5227 C C . GLY A 1 710 ? 10.764 21.255 -10.038 1.00 90.50 710 GLY A C 1
ATOM 5228 O O . GLY A 1 710 ? 10.838 21.546 -11.235 1.00 90.50 710 GLY A O 1
ATOM 5229 N N . THR A 1 711 ? 11.803 21.424 -9.214 1.00 89.88 711 THR A N 1
ATOM 5230 C CA . THR A 1 711 ? 13.117 21.938 -9.642 1.00 89.88 711 THR A CA 1
ATOM 5231 C C . THR A 1 711 ? 14.182 20.849 -9.747 1.00 89.88 711 THR A C 1
ATOM 5233 O O . THR A 1 711 ? 15.294 21.144 -10.192 1.00 89.88 711 THR A O 1
ATOM 5236 N N . GLY A 1 712 ? 13.866 19.619 -9.335 1.00 87.50 712 GLY A N 1
ATOM 5237 C CA . GLY A 1 712 ? 14.806 18.520 -9.120 1.00 87.50 712 GLY A CA 1
ATOM 5238 C C . GLY A 1 712 ? 15.598 18.629 -7.813 1.00 87.50 712 GLY A C 1
ATOM 5239 O O . GLY A 1 712 ? 16.423 17.768 -7.528 1.00 87.50 712 GLY A O 1
ATOM 5240 N N . GLN A 1 713 ? 15.391 19.683 -7.017 1.00 90.06 713 GLN A N 1
ATOM 5241 C CA . GLN A 1 713 ? 16.045 19.840 -5.721 1.00 90.06 713 GLN A CA 1
ATOM 5242 C C . GLN A 1 713 ? 15.188 19.194 -4.632 1.00 90.06 713 GLN A C 1
ATOM 5244 O O . GLN A 1 713 ? 14.111 19.688 -4.300 1.00 90.06 713 GLN A O 1
ATOM 5249 N N . LEU A 1 714 ? 15.686 18.095 -4.065 1.00 94.62 714 LEU A N 1
ATOM 5250 C CA . LEU A 1 714 ? 14.943 17.322 -3.077 1.00 94.62 714 LEU A CA 1
ATOM 5251 C C . LEU A 1 714 ? 14.832 18.052 -1.735 1.00 94.62 714 LEU A C 1
ATOM 5253 O O . LEU A 1 714 ? 15.789 18.638 -1.224 1.00 94.62 714 LEU A O 1
ATOM 5257 N N . SER A 1 715 ? 13.651 17.944 -1.140 1.00 95.75 715 SER A N 1
ATOM 5258 C CA . SER A 1 715 ? 13.372 18.274 0.253 1.00 95.75 715 SER A CA 1
ATOM 5259 C C . SER A 1 715 ? 13.258 16.997 1.081 1.00 95.75 715 SER A C 1
ATOM 5261 O O . SER A 1 715 ? 12.888 15.947 0.559 1.00 95.75 715 SER A O 1
ATOM 5263 N N . PHE A 1 716 ? 13.530 17.088 2.382 1.00 97.38 716 PHE A N 1
ATOM 5264 C CA . PHE A 1 716 ? 13.247 16.005 3.329 1.00 97.38 716 PHE A CA 1
ATOM 5265 C C . PHE A 1 716 ? 12.050 16.394 4.191 1.00 97.38 716 PHE A C 1
ATOM 5267 O O . PHE A 1 716 ? 12.100 17.431 4.852 1.00 97.38 716 PHE A O 1
ATOM 5274 N N . ALA A 1 717 ? 10.982 15.600 4.179 1.00 96.69 717 ALA A N 1
ATOM 5275 C CA . ALA A 1 717 ? 9.776 15.834 4.972 1.00 96.69 717 ALA A CA 1
ATOM 5276 C C . ALA A 1 717 ? 9.682 14.810 6.106 1.00 96.69 717 ALA A C 1
ATOM 5278 O O . ALA A 1 717 ? 9.933 13.631 5.870 1.00 96.69 717 ALA A O 1
ATOM 5279 N N . ALA A 1 718 ? 9.332 15.232 7.324 1.00 95.38 718 ALA A N 1
ATOM 5280 C CA . ALA A 1 718 ? 9.160 14.312 8.448 1.00 95.38 718 ALA A CA 1
ATOM 5281 C C . ALA A 1 718 ? 8.230 14.841 9.560 1.00 95.38 718 ALA A C 1
ATOM 5283 O O . ALA A 1 718 ? 8.120 16.062 9.748 1.00 95.38 718 ALA A O 1
ATOM 5284 N N . PRO A 1 719 ? 7.628 13.935 10.357 1.00 93.75 719 PRO A N 1
ATOM 5285 C CA . PRO A 1 719 ? 6.947 14.274 11.604 1.00 93.75 719 PRO A CA 1
ATOM 5286 C C . PRO A 1 719 ? 7.861 14.974 12.597 1.00 93.75 719 PRO A C 1
ATOM 5288 O O . PRO A 1 719 ? 8.930 14.461 12.936 1.00 93.75 719 PRO A O 1
ATOM 5291 N N . THR A 1 720 ? 7.400 16.084 13.169 1.00 92.69 720 THR A N 1
ATOM 5292 C CA . THR A 1 720 ? 8.058 16.717 14.317 1.00 92.69 720 THR A CA 1
ATOM 5293 C C . THR A 1 720 ? 7.042 17.167 15.363 1.00 92.69 720 THR A C 1
ATOM 5295 O O . THR A 1 720 ? 5.832 17.137 15.154 1.00 92.69 720 THR A O 1
ATOM 5298 N N . ALA A 1 721 ? 7.529 17.558 16.530 1.00 90.00 721 ALA A N 1
ATOM 5299 C CA . ALA A 1 721 ? 6.747 18.205 17.568 1.00 90.00 721 ALA A CA 1
ATOM 5300 C C . ALA A 1 721 ? 7.603 19.270 18.256 1.00 90.00 721 ALA A C 1
ATOM 5302 O O . ALA A 1 721 ? 8.837 19.220 18.216 1.00 90.00 721 ALA A O 1
ATOM 5303 N N . GLY A 1 722 ? 6.952 20.244 18.878 1.00 87.00 722 GLY A N 1
ATOM 5304 C CA . GLY A 1 722 ? 7.645 21.238 19.683 1.00 87.00 722 GLY A CA 1
ATOM 5305 C C . GLY A 1 722 ? 8.283 20.660 20.950 1.00 87.00 722 GLY A C 1
ATOM 5306 O O . GLY A 1 722 ? 7.992 19.542 21.390 1.00 87.00 722 GLY A O 1
ATOM 5307 N N . LEU A 1 723 ? 9.163 21.441 21.581 1.00 78.81 723 LEU A N 1
ATOM 5308 C CA . LEU A 1 723 ? 9.956 20.984 22.730 1.00 78.81 723 LEU A CA 1
ATOM 5309 C C . LEU A 1 723 ? 9.094 20.606 23.943 1.00 78.81 723 LEU A C 1
ATOM 5311 O O . LEU A 1 723 ? 9.471 19.709 24.701 1.00 78.81 723 LEU A O 1
ATOM 5315 N N . GLY A 1 724 ? 7.941 21.259 24.129 1.00 75.94 724 GLY A N 1
ATOM 5316 C CA . GLY A 1 724 ? 7.014 20.932 25.217 1.00 75.94 724 GLY A CA 1
ATOM 5317 C C . GLY A 1 724 ? 6.569 19.467 25.179 1.00 75.94 724 GLY A C 1
ATOM 5318 O O . GLY A 1 724 ? 6.527 18.819 26.221 1.00 75.94 724 GLY A O 1
ATOM 5319 N N . LYS A 1 725 ? 6.388 18.897 23.979 1.00 80.06 725 LYS A N 1
ATOM 5320 C CA . LYS A 1 725 ? 5.945 17.509 23.808 1.00 80.06 725 LYS A CA 1
ATOM 5321 C C . LYS A 1 725 ? 6.983 16.499 24.288 1.00 80.06 725 LYS A C 1
ATOM 5323 O O . LYS A 1 725 ? 6.642 15.482 24.887 1.00 80.06 725 LYS A O 1
ATOM 5328 N N . LEU A 1 726 ? 8.260 16.789 24.048 1.00 75.19 726 LEU A N 1
ATOM 5329 C CA . LEU A 1 726 ? 9.368 15.974 24.546 1.00 75.19 726 LEU A CA 1
ATOM 5330 C C . LEU A 1 726 ? 9.506 16.081 26.071 1.00 75.19 726 LEU A C 1
ATOM 5332 O O . LEU A 1 726 ? 9.864 15.110 26.734 1.00 75.19 726 LEU A O 1
ATOM 5336 N N . LEU A 1 727 ? 9.214 17.249 26.642 1.00 71.38 727 LEU A N 1
ATOM 5337 C CA . LEU A 1 727 ? 9.249 17.457 28.088 1.00 71.38 727 LEU A CA 1
ATOM 5338 C C . LEU A 1 727 ? 8.092 16.752 28.812 1.00 71.38 727 LEU A C 1
ATOM 5340 O O . LEU A 1 727 ? 8.336 16.209 29.886 1.00 71.38 727 LEU A O 1
ATOM 5344 N N . ASP A 1 728 ? 6.899 16.666 28.216 1.00 71.94 728 ASP A N 1
ATOM 5345 C CA . ASP A 1 728 ? 5.756 15.903 28.760 1.00 71.94 728 ASP A CA 1
ATOM 5346 C C . ASP A 1 728 ? 6.089 14.433 29.001 1.00 71.94 728 ASP A C 1
ATOM 5348 O O . ASP A 1 728 ? 5.660 13.822 29.977 1.00 71.94 728 ASP A O 1
ATOM 5352 N N . VAL A 1 729 ? 6.888 13.847 28.113 1.00 68.25 729 VAL A N 1
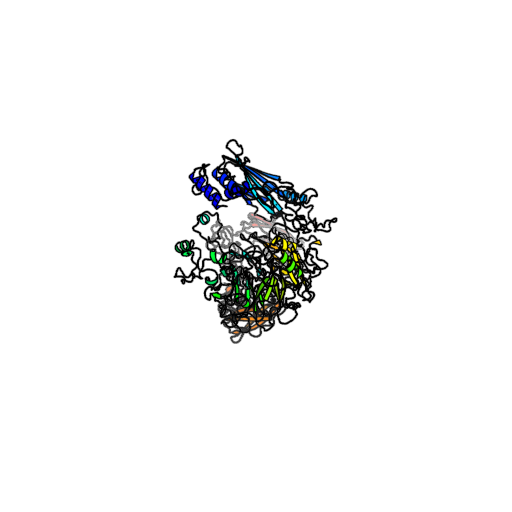ATOM 5353 C CA . VAL A 1 729 ? 7.352 12.466 28.256 1.00 68.25 729 VAL A CA 1
ATOM 5354 C C . VAL A 1 729 ? 8.219 12.306 29.507 1.00 68.25 729 VAL A C 1
ATOM 5356 O O . VAL A 1 729 ? 8.093 11.325 30.242 1.00 68.25 729 VAL A O 1
ATOM 5359 N N . VAL A 1 730 ? 9.132 13.252 29.731 1.00 65.69 730 VAL A N 1
ATOM 5360 C CA . VAL A 1 730 ? 10.136 13.183 30.802 1.00 65.69 730 VAL A CA 1
ATOM 5361 C C . VAL A 1 730 ? 9.554 13.647 32.145 1.00 65.69 730 VAL A C 1
ATOM 5363 O O . VAL A 1 730 ? 9.994 13.193 33.204 1.00 65.69 730 VAL A O 1
ATOM 5366 N N . LEU A 1 731 ? 8.532 14.504 32.107 1.00 67.31 731 LEU A N 1
ATOM 5367 C CA . LEU A 1 731 ? 7.800 15.052 33.246 1.00 67.31 731 LEU A CA 1
ATOM 5368 C C . LEU A 1 731 ? 6.306 14.681 33.149 1.00 67.31 731 LEU A C 1
ATOM 5370 O O . LEU A 1 731 ? 5.465 15.566 33.056 1.00 67.31 731 LEU A O 1
ATOM 5374 N N . PRO A 1 732 ? 5.933 13.389 33.231 1.00 58.69 732 PRO A N 1
ATOM 5375 C CA . PRO A 1 732 ? 4.577 12.911 32.914 1.00 58.69 732 PRO A CA 1
ATOM 5376 C C . PRO A 1 732 ? 3.475 13.406 33.865 1.00 58.69 732 PRO A C 1
ATOM 5378 O O . PRO A 1 732 ? 2.296 13.108 33.672 1.00 58.69 732 PRO A O 1
ATOM 5381 N N . GLU A 1 733 ? 3.849 14.102 34.939 1.00 54.00 733 GLU A N 1
ATOM 5382 C CA . GLU A 1 733 ? 2.926 14.767 35.859 1.00 54.00 733 GLU A CA 1
ATOM 5383 C C . GLU A 1 733 ? 2.486 16.161 35.386 1.00 54.00 733 GLU A C 1
ATOM 5385 O O . GLU A 1 733 ? 1.495 16.680 35.906 1.00 54.00 733 GLU A O 1
ATOM 5390 N N . ASP A 1 734 ? 3.163 16.710 34.374 1.00 52.47 734 ASP A N 1
ATOM 5391 C CA . ASP A 1 734 ? 2.868 17.978 33.719 1.00 52.47 734 ASP A CA 1
ATOM 5392 C C . ASP A 1 734 ? 2.426 17.713 32.266 1.00 52.47 734 ASP A C 1
ATOM 5394 O O . ASP A 1 734 ? 2.992 16.871 31.574 1.00 52.47 734 ASP A O 1
ATOM 5398 N N . GLN A 1 735 ? 1.382 18.409 31.808 1.00 60.16 735 GLN A N 1
ATOM 5399 C CA . GLN A 1 735 ? 1.055 18.510 30.382 1.00 60.16 735 GLN A CA 1
ATOM 5400 C C . GLN A 1 735 ? 1.344 19.939 29.952 1.00 60.16 735 GLN A C 1
ATOM 5402 O O . GLN A 1 735 ? 0.633 20.878 30.325 1.00 60.16 735 GLN A O 1
ATOM 5407 N N . LEU A 1 736 ? 2.456 20.100 29.257 1.00 62.88 736 LEU A N 1
ATOM 5408 C CA . LEU A 1 736 ? 2.934 21.347 28.710 1.00 62.88 736 LEU A CA 1
ATOM 5409 C C . LEU A 1 736 ? 2.239 21.591 27.377 1.00 62.88 736 LEU A C 1
ATOM 5411 O O . LEU A 1 736 ? 2.003 20.694 26.571 1.00 62.88 736 LEU A O 1
ATOM 5415 N N . VAL A 1 737 ? 1.936 22.858 27.134 1.00 64.00 737 VAL A N 1
ATOM 5416 C CA . VAL A 1 737 ? 1.445 23.297 25.833 1.00 64.00 737 VAL A CA 1
ATOM 5417 C C . VAL A 1 737 ? 2.529 23.018 24.792 1.00 64.00 737 VAL A C 1
ATOM 5419 O O . VAL A 1 737 ? 3.660 23.482 24.955 1.00 64.00 737 VAL A O 1
ATOM 5422 N N . SER A 1 738 ? 2.179 22.258 23.755 1.00 74.25 738 SER A N 1
ATOM 5423 C CA . SER A 1 738 ? 3.052 21.979 22.619 1.00 74.25 738 SER A CA 1
ATOM 5424 C C . SER A 1 738 ? 2.269 21.714 21.343 1.00 74.25 738 SER A C 1
ATOM 5426 O O . SER A 1 738 ? 1.178 21.140 21.388 1.00 74.25 738 SER A O 1
ATOM 5428 N N . ASP A 1 739 ? 2.875 22.086 20.223 1.00 82.75 739 ASP A N 1
ATOM 5429 C CA . ASP A 1 739 ? 2.305 21.903 18.893 1.00 82.75 739 ASP A CA 1
ATOM 5430 C C . ASP A 1 739 ? 2.871 20.616 18.252 1.00 82.75 739 ASP A C 1
ATOM 5432 O O . ASP A 1 739 ? 4.049 20.267 18.422 1.00 82.75 739 ASP A O 1
ATOM 5436 N N . ASN A 1 740 ? 2.030 19.890 17.507 1.00 86.88 740 ASN A N 1
ATOM 5437 C CA . ASN A 1 740 ? 2.465 18.781 16.651 1.00 86.88 740 ASN A CA 1
ATOM 5438 C C . ASN A 1 740 ? 2.655 19.309 15.232 1.00 86.88 740 ASN A C 1
ATOM 5440 O O . ASN A 1 740 ? 1.873 20.136 14.765 1.00 86.88 740 ASN A O 1
ATOM 5444 N N . HIS A 1 741 ? 3.676 18.831 14.530 1.00 90.62 741 HIS A N 1
ATOM 5445 C CA . HIS A 1 741 ? 4.111 19.430 13.279 1.00 90.62 741 HIS A CA 1
ATOM 5446 C C . HIS A 1 741 ? 4.352 18.404 12.173 1.00 90.62 741 HIS A C 1
ATOM 5448 O O . HIS A 1 741 ? 4.757 17.264 12.397 1.00 90.62 741 HIS A O 1
ATOM 5454 N N . LEU A 1 742 ? 4.211 18.875 10.942 1.00 93.19 742 LEU A N 1
ATOM 5455 C CA . LEU A 1 742 ? 4.940 18.367 9.789 1.00 93.19 742 LEU A CA 1
ATOM 5456 C C . LEU A 1 742 ? 6.072 19.354 9.484 1.00 93.19 742 LEU A C 1
ATOM 5458 O O . LEU A 1 742 ? 5.846 20.564 9.436 1.00 93.19 742 LEU A O 1
ATOM 5462 N N . SER A 1 743 ? 7.302 18.874 9.323 1.00 95.06 743 SER A N 1
ATOM 5463 C CA . SER A 1 743 ? 8.463 19.702 8.973 1.00 95.06 743 SER A CA 1
ATOM 5464 C C . SER A 1 743 ? 9.041 19.294 7.635 1.00 95.06 743 SER A C 1
ATOM 5466 O O . SER A 1 743 ? 9.015 18.119 7.281 1.00 95.06 743 SER A O 1
ATOM 5468 N N . VAL A 1 744 ? 9.585 20.274 6.918 1.00 96.56 744 VAL A N 1
ATOM 5469 C CA . VAL A 1 744 ? 10.219 20.066 5.616 1.00 96.56 744 VAL A CA 1
ATOM 5470 C C . VAL A 1 744 ? 11.504 20.877 5.559 1.00 96.56 744 VAL A C 1
ATOM 5472 O O . VAL A 1 744 ? 11.480 22.088 5.793 1.00 96.56 744 VAL A O 1
ATOM 5475 N N . TRP A 1 745 ? 12.619 20.218 5.252 1.00 96.62 745 TRP A N 1
ATOM 5476 C CA . TRP A 1 745 ? 13.946 20.825 5.168 1.00 96.62 745 TRP A CA 1
ATOM 5477 C C . TRP A 1 745 ? 14.458 20.896 3.739 1.00 96.62 745 TRP A C 1
ATOM 5479 O O . TRP A 1 745 ? 14.299 19.962 2.957 1.00 96.62 745 TRP A O 1
ATOM 5489 N N . GLU A 1 746 ? 15.152 21.994 3.462 1.00 92.31 746 GLU A N 1
ATOM 5490 C CA . GLU A 1 746 ? 15.900 22.206 2.231 1.00 92.31 746 GLU A CA 1
ATOM 5491 C C . GLU A 1 746 ? 17.274 21.529 2.318 1.00 92.31 746 GLU A C 1
ATOM 5493 O O . GLU A 1 746 ? 18.048 21.790 3.252 1.00 92.31 746 GLU A O 1
ATOM 5498 N N . LEU A 1 747 ? 17.605 20.696 1.330 1.00 93.19 747 LEU A N 1
ATOM 5499 C CA . LEU A 1 747 ? 18.834 19.898 1.341 1.00 93.19 747 LEU A CA 1
ATOM 5500 C C . LEU A 1 747 ? 20.010 20.587 0.631 1.00 93.19 747 LEU A C 1
ATOM 5502 O O . LEU A 1 747 ? 21.171 20.296 0.918 1.00 93.19 747 LEU A O 1
ATOM 5506 N N . GLY A 1 748 ? 19.748 21.605 -0.197 1.00 79.81 748 GLY A N 1
ATOM 5507 C CA . GLY A 1 748 ? 20.769 22.345 -0.960 1.00 79.81 748 GLY A CA 1
ATOM 5508 C C . GLY A 1 748 ? 21.718 23.261 -0.164 1.00 79.81 748 GLY A C 1
ATOM 5509 O O . GLY A 1 748 ? 22.327 24.164 -0.739 1.00 79.81 748 GLY A O 1
ATOM 5510 N N . GLY A 1 749 ? 21.867 23.068 1.153 1.00 71.81 749 GLY A N 1
ATOM 5511 C CA . GLY A 1 749 ? 22.997 23.610 1.923 1.00 71.81 749 GLY A CA 1
ATOM 5512 C C . GLY A 1 749 ? 22.673 24.497 3.128 1.00 71.81 749 GLY A C 1
ATOM 5513 O O . GLY A 1 749 ? 23.571 24.752 3.933 1.00 71.81 749 GLY A O 1
ATOM 5514 N N . THR A 1 750 ? 21.434 24.959 3.316 1.00 81.12 750 THR A N 1
ATOM 5515 C CA . THR A 1 750 ? 21.068 25.699 4.543 1.00 81.12 750 THR A CA 1
ATOM 5516 C C . THR A 1 750 ? 20.744 24.769 5.705 1.00 81.12 750 THR A C 1
ATOM 5518 O O . THR A 1 750 ? 20.935 25.171 6.855 1.00 81.12 750 THR A O 1
ATOM 5521 N N . ARG A 1 751 ? 20.282 23.540 5.413 1.00 91.75 751 ARG A N 1
ATOM 5522 C CA . ARG A 1 751 ? 19.752 22.570 6.390 1.00 91.75 751 ARG A CA 1
ATOM 5523 C C . ARG A 1 751 ? 18.557 23.106 7.187 1.00 91.75 751 ARG A C 1
ATOM 5525 O O . ARG A 1 751 ? 18.203 22.533 8.212 1.00 91.75 751 ARG A O 1
ATOM 5532 N N . SER A 1 752 ? 17.999 24.243 6.777 1.00 92.56 752 SER A N 1
ATOM 5533 C CA . SER A 1 752 ? 16.890 24.925 7.442 1.00 92.56 752 SER A CA 1
ATOM 5534 C C . SER A 1 752 ? 15.563 24.422 6.900 1.00 92.56 752 SER A C 1
ATOM 5536 O O . SER A 1 752 ? 15.514 23.860 5.804 1.00 92.56 752 SER A O 1
ATOM 5538 N N . GLN A 1 753 ? 14.478 24.688 7.623 1.00 94.19 753 GLN A N 1
ATOM 5539 C CA . GLN A 1 753 ? 13.156 24.423 7.072 1.00 94.19 753 GLN A CA 1
ATOM 5540 C C . GLN A 1 753 ? 12.843 25.351 5.889 1.00 94.19 753 GLN A C 1
ATOM 5542 O O . GLN A 1 753 ? 13.321 26.493 5.841 1.00 94.19 753 GLN A O 1
ATOM 5547 N N . ILE A 1 754 ? 12.065 24.857 4.922 1.00 94.06 754 ILE A N 1
ATOM 5548 C CA . ILE A 1 754 ? 11.557 25.676 3.812 1.00 94.06 754 ILE A CA 1
ATOM 5549 C C . ILE A 1 754 ? 10.553 26.718 4.344 1.00 94.06 754 ILE A C 1
ATOM 5551 O O . ILE A 1 754 ? 9.990 26.536 5.426 1.00 94.06 754 ILE A O 1
ATOM 5555 N N . PRO A 1 755 ? 10.296 27.832 3.628 1.00 94.19 755 PRO A N 1
ATOM 5556 C CA . PRO A 1 755 ? 9.645 29.005 4.209 1.00 94.19 755 PRO A CA 1
ATOM 5557 C C . PRO A 1 755 ? 8.314 28.759 4.925 1.00 94.19 755 PRO A C 1
ATOM 5559 O O . PRO A 1 755 ? 8.072 29.421 5.926 1.00 94.19 755 PRO A O 1
ATOM 5562 N N . ALA A 1 756 ? 7.461 27.853 4.444 1.00 93.25 756 ALA A N 1
ATOM 5563 C CA . ALA A 1 756 ? 6.142 27.618 5.032 1.00 93.25 756 ALA A CA 1
ATOM 5564 C C . ALA A 1 756 ? 6.141 26.666 6.242 1.00 93.25 756 ALA A C 1
ATOM 5566 O O . ALA A 1 756 ? 5.105 26.554 6.893 1.00 93.25 756 ALA A O 1
ATOM 5567 N N . TYR A 1 757 ? 7.257 25.995 6.542 1.00 94.31 757 TYR A N 1
ATOM 5568 C CA . TYR A 1 757 ? 7.324 24.896 7.508 1.00 94.31 757 TYR A CA 1
ATOM 5569 C C . TYR A 1 757 ? 8.132 25.280 8.765 1.00 94.31 757 TYR A C 1
ATOM 5571 O O . TYR A 1 757 ? 9.060 26.088 8.665 1.00 94.31 757 TYR A O 1
ATOM 5579 N N . PRO A 1 758 ? 7.790 24.751 9.957 1.00 93.31 758 PRO A N 1
ATOM 5580 C CA . PRO A 1 758 ? 6.843 23.658 10.198 1.00 93.31 758 PRO A CA 1
ATOM 5581 C C . PRO A 1 758 ? 5.374 24.067 10.038 1.00 93.31 758 PRO A C 1
ATOM 5583 O O . PRO A 1 758 ? 5.011 25.232 10.224 1.00 93.31 758 PRO A O 1
ATOM 5586 N N . ARG A 1 759 ? 4.536 23.087 9.687 1.00 89.44 759 ARG A N 1
ATOM 5587 C CA . ARG A 1 759 ? 3.076 23.210 9.654 1.00 89.44 759 ARG A CA 1
ATOM 5588 C C . ARG A 1 759 ? 2.466 22.483 10.838 1.00 89.44 759 ARG A C 1
ATOM 5590 O O . ARG A 1 759 ? 2.755 21.308 11.030 1.00 89.44 759 ARG A O 1
ATOM 5597 N N . GLU A 1 760 ? 1.630 23.171 11.603 1.00 84.62 760 GLU A N 1
ATOM 5598 C CA . GLU A 1 760 ? 0.821 22.556 12.661 1.00 84.62 760 GLU A CA 1
ATOM 5599 C C . GLU A 1 760 ? -0.111 21.473 12.087 1.00 84.62 760 GLU A C 1
ATOM 5601 O O . GLU A 1 760 ? -0.745 21.692 11.053 1.00 84.62 760 GLU A O 1
ATOM 5606 N N . VAL A 1 761 ? -0.184 20.324 12.764 1.00 83.06 761 VAL A N 1
ATOM 5607 C CA . VAL A 1 761 ? -1.137 19.230 12.513 1.00 83.06 761 VAL A CA 1
ATOM 5608 C C . VAL A 1 761 ? -1.887 18.879 13.803 1.00 83.06 761 VAL A C 1
ATOM 5610 O O . VAL A 1 761 ? -1.404 19.145 14.904 1.00 83.06 761 VAL A O 1
ATOM 5613 N N . ASN A 1 762 ? -3.052 18.237 13.686 1.00 76.81 762 ASN A N 1
ATOM 5614 C CA . ASN A 1 762 ? -3.947 18.020 14.830 1.00 76.81 762 ASN A CA 1
ATOM 5615 C C . ASN A 1 762 ? -3.372 17.120 15.940 1.00 76.81 762 ASN A C 1
ATOM 5617 O O . ASN A 1 762 ? -3.684 17.328 17.117 1.00 76.81 762 ASN A O 1
ATOM 5621 N N . ASP A 1 763 ? -2.563 16.114 15.595 1.00 81.50 763 ASP A N 1
ATOM 5622 C CA . ASP A 1 763 ? -1.949 15.198 16.564 1.00 81.50 763 ASP A CA 1
ATOM 5623 C C . ASP A 1 763 ? -0.639 14.567 16.038 1.00 81.50 763 ASP A C 1
ATOM 5625 O O . ASP A 1 763 ? -0.179 14.860 14.932 1.00 81.50 763 ASP A O 1
ATOM 5629 N N . LEU A 1 764 ? -0.014 13.697 16.835 1.00 83.31 764 LEU A N 1
ATOM 5630 C CA . LEU A 1 764 ? 1.203 12.972 16.464 1.00 83.31 764 LEU A CA 1
ATOM 5631 C C . LEU A 1 764 ? 0.961 12.005 15.296 1.00 83.31 764 LEU A C 1
ATOM 5633 O O . LEU A 1 764 ? -0.017 11.263 15.267 1.00 83.31 764 LEU A O 1
ATOM 5637 N N . GLN A 1 765 ? 1.914 11.932 14.372 1.00 86.19 765 GLN A N 1
ATOM 5638 C CA . GLN A 1 765 ? 1.892 11.037 13.205 1.00 86.19 765 GLN A CA 1
ATOM 5639 C C . GLN A 1 765 ? 2.503 9.666 13.564 1.00 86.19 765 GLN A C 1
ATOM 5641 O O . GLN A 1 765 ? 3.513 9.236 13.017 1.00 86.19 765 GLN A O 1
ATOM 5646 N N . PHE A 1 766 ? 1.921 8.996 14.559 1.00 76.31 766 PHE A N 1
ATOM 5647 C CA . PHE A 1 766 ? 2.495 7.811 15.208 1.00 76.31 766 PHE A CA 1
ATOM 5648 C C . PHE A 1 766 ? 2.807 6.666 14.227 1.00 76.31 766 PHE A C 1
ATOM 5650 O O . PHE A 1 766 ? 1.889 6.071 13.671 1.00 76.31 766 PHE A O 1
ATOM 5657 N N . VAL A 1 767 ? 4.101 6.349 14.057 1.00 72.69 767 VAL A N 1
ATOM 5658 C CA . VAL A 1 767 ? 4.652 5.340 13.115 1.00 72.69 767 VAL A CA 1
ATOM 5659 C C . VAL A 1 767 ? 4.145 5.461 11.675 1.00 72.69 767 VAL A C 1
ATOM 5661 O O . VAL A 1 767 ? 4.156 4.475 10.932 1.00 72.69 767 VAL A O 1
ATOM 5664 N N . SER A 1 768 ? 3.740 6.675 11.300 1.00 79.38 768 SER A N 1
ATOM 5665 C CA . SER A 1 768 ? 3.302 7.045 9.962 1.00 79.38 768 SER A CA 1
ATOM 5666 C C . SER A 1 768 ? 4.444 7.716 9.192 1.00 79.38 768 SER A C 1
ATOM 5668 O O . SER A 1 768 ? 5.395 8.245 9.775 1.00 79.38 768 SER A O 1
ATOM 5670 N N . THR A 1 769 ? 4.336 7.693 7.872 1.00 88.44 769 THR A N 1
ATOM 5671 C CA . THR A 1 769 ? 5.130 8.498 6.940 1.00 88.44 769 THR A CA 1
ATOM 5672 C C . THR A 1 769 ? 4.160 9.306 6.086 1.00 88.44 769 THR A C 1
ATOM 5674 O O . THR A 1 769 ? 2.978 8.971 6.004 1.00 88.44 769 THR A O 1
ATOM 5677 N N . SER A 1 770 ? 4.628 10.380 5.459 1.00 92.56 770 SER A N 1
ATOM 5678 C CA . SER A 1 770 ? 3.844 11.046 4.414 1.00 92.56 770 SER A CA 1
ATOM 5679 C C . SER A 1 770 ? 3.967 10.287 3.086 1.00 92.56 770 SER A C 1
ATOM 5681 O O . SER A 1 770 ? 4.892 9.491 2.913 1.00 92.56 770 SER A O 1
ATOM 5683 N N . ALA A 1 771 ? 3.050 10.554 2.160 1.00 95.12 771 ALA A N 1
ATOM 5684 C CA . ALA A 1 771 ? 3.231 10.310 0.728 1.00 95.12 771 ALA A CA 1
ATOM 5685 C C . ALA A 1 771 ? 3.418 11.660 0.007 1.00 95.12 771 ALA A C 1
ATOM 5687 O O . ALA A 1 771 ? 3.082 12.706 0.567 1.00 95.12 771 ALA A O 1
ATOM 5688 N N . ALA A 1 772 ? 3.972 11.652 -1.202 1.00 96.44 772 ALA A N 1
ATOM 5689 C CA . ALA A 1 772 ? 4.204 12.838 -2.021 1.00 96.44 772 ALA A CA 1
ATOM 5690 C C . ALA A 1 772 ? 3.784 12.579 -3.472 1.00 96.44 772 ALA A C 1
ATOM 5692 O O . ALA A 1 772 ? 4.375 11.737 -4.154 1.00 96.44 772 ALA A O 1
ATOM 5693 N N . ALA A 1 773 ? 2.763 13.302 -3.925 1.00 95.62 773 ALA A N 1
ATOM 5694 C CA . ALA A 1 773 ? 2.280 13.264 -5.299 1.00 95.62 773 ALA A CA 1
ATOM 5695 C C . ALA A 1 773 ? 1.534 14.552 -5.650 1.00 95.62 773 ALA A C 1
ATOM 5697 O O . ALA A 1 773 ? 0.947 15.183 -4.775 1.00 95.62 773 ALA A O 1
ATOM 5698 N N . ASP A 1 774 ? 1.546 14.918 -6.928 1.00 94.12 774 ASP A N 1
ATOM 5699 C CA . ASP A 1 774 ? 0.609 15.887 -7.494 1.00 94.12 774 ASP A CA 1
ATOM 5700 C C . ASP A 1 774 ? -0.782 15.241 -7.532 1.00 94.12 774 ASP A C 1
ATOM 5702 O O . ASP A 1 774 ? -0.984 14.224 -8.204 1.00 94.12 774 ASP A O 1
ATOM 5706 N N . ILE A 1 775 ? -1.730 15.805 -6.785 1.00 91.00 775 ILE A N 1
ATOM 5707 C CA . ILE A 1 775 ? -3.109 15.298 -6.711 1.00 91.00 775 ILE A CA 1
ATOM 5708 C C . ILE A 1 775 ? -4.143 16.261 -7.312 1.00 91.00 775 ILE A C 1
ATOM 5710 O O . ILE A 1 775 ? -5.309 15.884 -7.495 1.00 91.00 775 ILE A O 1
ATOM 5714 N N . ASP A 1 776 ? -3.751 17.504 -7.603 1.00 87.38 776 ASP A N 1
ATOM 5715 C CA . ASP A 1 776 ? -4.639 18.562 -8.098 1.00 87.38 776 ASP A CA 1
ATOM 5716 C C . ASP A 1 776 ? -4.325 19.040 -9.529 1.00 87.38 776 ASP A C 1
ATOM 5718 O O . ASP A 1 776 ? -5.108 19.787 -10.124 1.00 87.38 776 ASP A O 1
ATOM 5722 N N . GLY A 1 777 ? -3.248 18.522 -10.119 1.00 89.88 777 GLY A N 1
ATOM 5723 C CA . GLY A 1 777 ? -2.840 18.712 -11.502 1.00 89.88 777 GLY A CA 1
ATOM 5724 C C . GLY A 1 777 ? -2.122 20.033 -11.765 1.00 89.88 777 GLY A C 1
ATOM 5725 O O . GLY A 1 777 ? -2.061 20.458 -12.927 1.00 89.88 777 GLY A O 1
ATOM 5726 N N . ASP A 1 778 ? -1.614 20.716 -10.734 1.00 89.88 778 ASP A N 1
ATOM 5727 C CA . ASP A 1 778 ? -0.857 21.959 -10.899 1.00 89.88 778 ASP A CA 1
ATOM 5728 C C . ASP A 1 778 ? 0.614 21.743 -11.323 1.00 89.88 778 ASP A C 1
ATOM 5730 O O . ASP A 1 778 ? 1.298 22.699 -11.717 1.00 89.88 778 ASP A O 1
ATOM 5734 N N . GLY A 1 779 ? 1.065 20.483 -11.354 1.00 91.69 779 GLY A N 1
ATOM 5735 C CA . GLY A 1 779 ? 2.414 20.066 -11.720 1.00 91.69 779 GLY A CA 1
ATOM 5736 C C . GLY A 1 779 ? 3.412 20.090 -10.561 1.00 91.69 779 GLY A C 1
ATOM 5737 O O . GLY A 1 779 ? 4.600 19.850 -10.796 1.00 91.69 779 GLY A O 1
ATOM 5738 N N . LEU A 1 780 ? 2.970 20.401 -9.344 1.00 93.94 780 LEU A N 1
ATOM 5739 C CA . LEU A 1 780 ? 3.734 20.335 -8.104 1.00 93.94 780 LEU A CA 1
ATOM 5740 C C . LEU A 1 780 ? 3.135 19.269 -7.189 1.00 93.94 780 LEU A C 1
ATOM 5742 O O . LEU A 1 780 ? 2.008 18.833 -7.361 1.00 93.94 780 LEU A O 1
ATOM 5746 N N . GLN A 1 781 ? 3.935 18.805 -6.234 1.00 95.12 781 GLN A N 1
ATOM 5747 C CA . GLN A 1 781 ? 3.533 17.714 -5.355 1.00 95.12 781 GLN A CA 1
ATOM 5748 C C . GLN A 1 781 ? 3.003 18.225 -4.020 1.00 95.12 781 GLN A C 1
ATOM 5750 O O . GLN A 1 781 ? 3.590 19.118 -3.393 1.00 95.12 781 GLN A O 1
ATOM 5755 N N . GLU A 1 782 ? 1.975 17.549 -3.522 1.00 94.25 782 GLU A N 1
ATOM 5756 C CA . GLU A 1 782 ? 1.461 17.698 -2.171 1.00 94.25 782 GLU A CA 1
ATOM 5757 C C . GLU A 1 782 ? 1.994 16.590 -1.267 1.00 94.25 782 GLU A C 1
ATOM 5759 O O . GLU A 1 782 ? 2.052 15.416 -1.634 1.00 94.25 782 GLU A O 1
ATOM 5764 N N . LEU A 1 783 ? 2.315 16.957 -0.028 1.00 96.12 783 LEU A N 1
ATOM 5765 C CA . LEU A 1 783 ? 2.542 16.007 1.049 1.00 96.12 783 LEU A CA 1
ATOM 5766 C C . LEU A 1 783 ? 1.198 15.536 1.597 1.00 96.12 783 LEU A C 1
ATOM 5768 O O . LEU A 1 783 ? 0.492 16.290 2.276 1.00 96.12 783 LEU A O 1
ATOM 5772 N N . LEU A 1 784 ? 0.874 14.277 1.328 1.00 94.38 784 LEU A N 1
ATOM 5773 C CA . LEU A 1 784 ? -0.278 13.601 1.896 1.00 94.38 784 LEU A CA 1
ATOM 5774 C C . LEU A 1 784 ? 0.074 13.073 3.283 1.00 94.38 784 LEU A C 1
ATOM 5776 O O . LEU A 1 784 ? 0.971 12.239 3.434 1.00 94.38 784 LEU A O 1
ATOM 5780 N N . ASN A 1 785 ? -0.611 13.562 4.313 1.00 91.00 785 ASN A N 1
ATOM 5781 C CA . ASN A 1 785 ? -0.221 13.284 5.691 1.00 91.00 785 ASN A CA 1
ATOM 5782 C C . ASN A 1 785 ? -1.424 13.188 6.629 1.00 91.00 785 ASN A C 1
ATOM 5784 O O . ASN A 1 785 ? -2.197 14.136 6.758 1.00 91.00 785 ASN A O 1
ATOM 5788 N N . GLY A 1 786 ? -1.553 12.057 7.321 1.00 87.56 786 GLY A N 1
ATOM 5789 C CA . GLY A 1 786 ? -2.540 11.866 8.383 1.00 87.56 786 GLY A CA 1
ATOM 5790 C C . GLY A 1 786 ? -1.890 11.841 9.764 1.00 87.56 786 GLY A C 1
ATOM 5791 O O . GLY A 1 786 ? -0.691 11.599 9.904 1.00 87.56 786 GLY A O 1
ATOM 5792 N N . SER A 1 787 ? -2.687 12.087 10.800 1.00 85.25 787 SER A N 1
ATOM 5793 C CA . SER A 1 787 ? -2.221 12.126 12.192 1.00 85.25 787 SER A CA 1
ATOM 5794 C C . SER A 1 787 ? -2.995 11.156 13.092 1.00 85.25 787 SER A C 1
ATOM 5796 O O . SER A 1 787 ? -3.849 10.398 12.619 1.00 85.25 787 SER A O 1
ATOM 5798 N N . ALA A 1 788 ? -2.732 11.177 14.405 1.00 83.75 788 ALA A N 1
ATOM 5799 C CA . ALA A 1 788 ? -3.534 10.487 15.421 1.00 83.75 788 ALA A CA 1
ATOM 5800 C C . ALA A 1 788 ? -4.944 11.050 15.628 1.00 83.75 788 ALA A C 1
ATOM 5802 O O . ALA A 1 788 ? -5.456 11.129 16.744 1.00 83.75 788 ALA A O 1
ATOM 5803 N N . TYR A 1 789 ? -5.571 11.426 14.518 1.00 81.62 789 TYR A N 1
ATOM 5804 C CA . TYR A 1 789 ? -6.792 12.188 14.444 1.00 81.62 789 TYR A CA 1
ATOM 5805 C C . TYR A 1 789 ? -7.545 11.951 13.131 1.00 81.62 789 TYR A C 1
ATOM 5807 O O . TYR A 1 789 ? -7.073 11.229 12.258 1.00 81.62 789 TYR A O 1
ATOM 5815 N N . SER A 1 790 ? -8.721 12.571 13.019 1.00 81.00 790 SER A N 1
ATOM 5816 C CA . SER A 1 790 ? -9.766 12.302 12.024 1.00 81.00 790 SER A CA 1
ATOM 5817 C C . SER A 1 790 ? -9.551 12.925 10.638 1.00 81.00 790 SER A C 1
ATOM 5819 O O . SER A 1 790 ? -10.527 13.064 9.894 1.00 81.00 790 SER A O 1
ATOM 5821 N N . ASP A 1 791 ? -8.337 13.342 10.294 1.00 80.62 791 ASP A N 1
ATOM 5822 C CA . ASP A 1 791 ? -8.046 14.093 9.076 1.00 80.62 791 ASP A CA 1
ATOM 5823 C C . ASP A 1 791 ? -6.830 13.581 8.296 1.00 80.62 791 ASP A C 1
ATOM 5825 O O . ASP A 1 791 ? -5.858 13.064 8.854 1.00 80.62 791 ASP A O 1
ATOM 5829 N N . LEU A 1 792 ? -6.918 13.750 6.977 1.00 88.00 792 LEU A N 1
ATOM 5830 C CA . LEU A 1 792 ? -5.848 13.522 6.017 1.00 88.00 792 LEU A CA 1
ATOM 5831 C C . LEU A 1 792 ? -5.601 14.824 5.245 1.00 88.00 792 LEU A C 1
ATOM 5833 O O . LEU A 1 792 ? -6.489 15.321 4.549 1.00 88.00 792 LEU A O 1
ATOM 5837 N N . HIS A 1 793 ? -4.403 15.376 5.391 1.00 88.81 793 HIS A N 1
ATOM 5838 C CA . HIS A 1 793 ? -3.969 16.608 4.738 1.00 88.81 793 HIS A CA 1
ATOM 5839 C C . HIS A 1 793 ? -3.332 16.342 3.375 1.00 88.81 793 HIS A C 1
ATOM 5841 O O . HIS A 1 793 ? -2.772 15.270 3.166 1.00 88.81 793 HIS A O 1
ATOM 5847 N N . ALA A 1 794 ? -3.343 17.363 2.513 1.00 91.06 794 ALA A N 1
ATOM 5848 C CA . ALA A 1 794 ? -2.542 17.445 1.291 1.00 91.06 794 ALA A CA 1
ATOM 5849 C C . ALA A 1 794 ? -1.872 18.825 1.226 1.00 91.06 794 ALA A C 1
ATOM 5851 O O . ALA A 1 794 ? -2.488 19.798 0.798 1.00 91.06 794 ALA A O 1
ATOM 5852 N N . LEU A 1 795 ? -0.644 18.937 1.736 1.00 91.88 795 LEU A N 1
ATOM 5853 C CA . LEU A 1 795 ? 0.052 20.217 1.909 1.00 91.88 795 LEU A CA 1
ATOM 5854 C C . LEU A 1 795 ? 1.151 20.397 0.862 1.00 91.88 795 LEU A C 1
ATOM 5856 O O . LEU A 1 795 ? 2.108 19.629 0.830 1.00 91.88 795 LEU A O 1
ATOM 5860 N N . ASN A 1 796 ? 1.081 21.462 0.069 1.00 92.88 796 ASN A N 1
ATOM 5861 C CA . ASN A 1 796 ? 2.145 21.793 -0.882 1.00 92.88 796 ASN A CA 1
ATOM 5862 C C . ASN A 1 796 ? 3.337 22.516 -0.216 1.00 92.88 796 ASN A C 1
ATOM 5864 O O . ASN A 1 796 ? 3.356 22.789 0.993 1.00 92.88 796 ASN A O 1
ATOM 5868 N N . ALA A 1 797 ? 4.341 22.900 -1.012 1.00 94.00 797 ALA A N 1
ATOM 5869 C CA . ALA A 1 797 ? 5.525 23.624 -0.531 1.00 94.00 797 ALA A CA 1
ATOM 5870 C C . ALA A 1 797 ? 5.214 24.979 0.142 1.00 94.00 797 ALA A C 1
ATOM 5872 O O . ALA A 1 797 ? 5.988 25.467 0.970 1.00 94.00 797 ALA A O 1
ATOM 5873 N N . ALA A 1 798 ? 4.083 25.605 -0.202 1.00 91.81 798 ALA A N 1
ATOM 5874 C CA . ALA A 1 798 ? 3.613 26.849 0.406 1.00 91.81 798 ALA A CA 1
ATOM 5875 C C . ALA A 1 798 ? 2.787 26.620 1.688 1.00 91.81 798 ALA A C 1
ATOM 5877 O O . ALA A 1 798 ? 2.333 27.590 2.301 1.00 91.81 798 ALA A O 1
ATOM 5878 N N . GLY A 1 799 ? 2.595 25.363 2.105 1.00 88.12 799 GLY A N 1
ATOM 5879 C CA . GLY A 1 799 ? 1.759 24.986 3.244 1.00 88.12 799 GLY A CA 1
ATOM 5880 C C . GLY A 1 799 ? 0.267 25.233 3.002 1.00 88.12 799 GLY A C 1
ATOM 5881 O O . GLY A 1 799 ? -0.471 25.461 3.965 1.00 88.12 799 GLY A O 1
ATOM 5882 N N . ALA A 1 800 ? -0.151 25.263 1.734 1.00 85.94 800 ALA A N 1
ATOM 5883 C CA . ALA A 1 800 ? -1.537 25.409 1.308 1.00 85.94 800 ALA A CA 1
ATOM 5884 C C . ALA A 1 800 ? -2.114 24.056 0.871 1.00 85.94 800 ALA A C 1
ATOM 5886 O O . ALA A 1 800 ? -1.371 23.177 0.441 1.00 85.94 800 ALA A O 1
ATOM 5887 N N . GLU A 1 801 ? -3.437 23.928 0.969 1.00 85.94 801 GLU A N 1
ATOM 5888 C CA . GLU A 1 801 ? -4.172 22.727 0.570 1.00 85.94 801 GLU A CA 1
ATOM 5889 C C . GLU A 1 801 ? -4.979 22.969 -0.718 1.00 85.94 801 GLU A C 1
ATOM 5891 O O . GLU A 1 801 ? -5.635 24.021 -0.840 1.00 85.94 801 GLU A O 1
ATOM 5896 N N . PRO A 1 802 ? -4.993 22.008 -1.660 1.00 79.94 802 PRO A N 1
ATOM 5897 C CA . PRO A 1 802 ? -5.785 22.091 -2.881 1.00 79.94 802 PRO A CA 1
ATOM 5898 C C . PRO A 1 802 ? -7.283 22.289 -2.633 1.00 79.94 802 PRO A C 1
ATOM 5900 O O . PRO A 1 802 ? -7.916 21.635 -1.800 1.00 79.94 802 PRO A O 1
ATOM 5903 N N . GLY A 1 803 ? -7.891 23.213 -3.383 1.00 65.94 803 GLY A N 1
ATOM 5904 C CA . GLY A 1 803 ? -9.343 23.431 -3.391 1.00 65.94 803 GLY A CA 1
ATOM 5905 C C . GLY A 1 803 ? -9.953 24.051 -2.121 1.00 65.94 803 GLY A C 1
ATOM 5906 O O . GLY A 1 803 ? -11.108 24.493 -2.182 1.00 65.94 803 GLY A O 1
ATOM 5907 N N . LEU A 1 804 ? -9.201 24.188 -1.017 1.00 62.97 804 LEU A N 1
ATOM 5908 C CA . LEU A 1 804 ? -9.694 24.662 0.290 1.00 62.97 804 LEU A CA 1
ATOM 5909 C C . LEU A 1 804 ? -10.374 26.042 0.212 1.00 62.97 804 LEU A C 1
ATOM 5911 O O . LEU A 1 804 ? -11.417 26.279 0.820 1.00 62.97 804 LEU A O 1
ATOM 5915 N N . THR A 1 805 ? -9.826 26.961 -0.588 1.00 52.25 805 THR A N 1
ATOM 5916 C CA . THR A 1 805 ? -10.355 28.335 -0.728 1.00 52.25 805 THR A CA 1
ATOM 5917 C C . THR A 1 805 ? -11.595 28.440 -1.618 1.00 52.25 805 THR A C 1
ATOM 5919 O O . THR A 1 805 ? -12.277 29.467 -1.607 1.00 52.25 805 THR A O 1
ATOM 5922 N N . THR A 1 806 ? -11.907 27.388 -2.379 1.00 48.06 806 THR A N 1
ATOM 5923 C CA . THR A 1 806 ? -13.026 27.359 -3.334 1.00 48.06 806 THR A CA 1
ATOM 5924 C C . THR A 1 806 ? -14.238 26.576 -2.831 1.00 48.06 806 THR A C 1
ATOM 5926 O O . THR A 1 806 ? -15.274 26.606 -3.493 1.00 48.06 806 THR A O 1
ATOM 5929 N N . LEU A 1 807 ? -14.135 25.914 -1.664 1.00 49.69 807 LEU A N 1
ATOM 5930 C CA . LEU A 1 807 ? -15.141 24.966 -1.155 1.00 49.69 807 LEU A CA 1
ATOM 5931 C C . LEU A 1 807 ? -15.553 23.933 -2.221 1.00 49.69 807 LEU A C 1
ATOM 5933 O O . LEU A 1 807 ? -16.721 23.547 -2.307 1.00 49.69 807 LEU A O 1
ATOM 5937 N N . ALA A 1 808 ? -14.608 23.533 -3.075 1.00 56.16 808 ALA A N 1
ATOM 5938 C CA . ALA A 1 808 ? -14.866 22.542 -4.105 1.00 56.16 808 ALA A CA 1
ATOM 5939 C C . ALA A 1 808 ? -15.251 21.206 -3.459 1.00 56.16 808 ALA A C 1
ATOM 5941 O O . ALA A 1 808 ? -14.752 20.860 -2.389 1.00 56.16 808 ALA A O 1
ATOM 5942 N N . ALA A 1 809 ? -16.107 20.446 -4.143 1.00 58.22 809 ALA A N 1
ATOM 5943 C CA . ALA A 1 809 ? -16.510 19.094 -3.755 1.00 58.22 809 ALA A CA 1
ATOM 5944 C C . ALA A 1 809 ? -15.303 18.190 -3.416 1.00 58.22 809 ALA A C 1
ATOM 5946 O O . ALA A 1 809 ? -15.385 17.374 -2.509 1.00 58.22 809 ALA A O 1
ATOM 5947 N N . ASN A 1 810 ? -14.164 18.422 -4.074 1.00 66.38 810 ASN A N 1
ATOM 5948 C CA . ASN A 1 810 ? -12.936 17.644 -3.924 1.00 66.38 810 ASN A CA 1
ATOM 5949 C C . ASN A 1 810 ? -11.871 18.328 -3.047 1.00 66.38 810 ASN A C 1
ATOM 5951 O O . ASN A 1 810 ? -10.718 17.910 -3.063 1.00 66.38 810 ASN A O 1
ATOM 5955 N N . GLY A 1 811 ? -12.225 19.372 -2.289 1.00 73.62 811 GLY A N 1
ATOM 5956 C CA . GLY A 1 811 ? -11.270 20.118 -1.465 1.00 73.62 811 GLY A CA 1
ATOM 5957 C C . GLY A 1 811 ? -10.618 19.284 -0.356 1.00 73.62 811 GLY A C 1
ATOM 5958 O O . GLY A 1 811 ? -11.155 18.254 0.064 1.00 73.62 811 GLY A O 1
ATOM 5959 N N . TRP A 1 812 ? -9.465 19.765 0.106 1.00 81.12 812 TRP A N 1
ATOM 5960 C CA . TRP A 1 812 ? -8.689 19.224 1.226 1.00 81.12 812 TRP A CA 1
ATOM 5961 C C . TRP A 1 812 ? -8.807 20.123 2.470 1.00 81.12 812 TRP A C 1
ATOM 5963 O O . TRP A 1 812 ? -9.101 21.313 2.299 1.00 81.12 812 TRP A O 1
ATOM 5973 N N . PRO A 1 813 ? -8.656 19.580 3.699 1.00 82.44 813 PRO A N 1
ATOM 5974 C CA . PRO A 1 813 ? -8.296 18.195 4.040 1.00 82.44 813 PRO A CA 1
ATOM 5975 C C . PRO A 1 813 ? -9.490 17.226 3.961 1.00 82.44 813 PRO A C 1
ATOM 5977 O O . PRO A 1 813 ? -10.649 17.651 3.964 1.00 82.44 813 PRO A O 1
ATOM 5980 N N . LYS A 1 814 ? -9.217 15.915 3.922 1.00 84.81 814 LYS A N 1
ATOM 5981 C CA . LYS A 1 814 ? -10.245 14.859 3.964 1.00 84.81 814 LYS A CA 1
ATOM 5982 C C . LYS A 1 814 ? -10.560 14.438 5.394 1.00 84.81 814 LYS A C 1
ATOM 5984 O O . LYS A 1 814 ? -9.668 14.369 6.233 1.00 84.81 814 LYS A O 1
ATOM 5989 N N . PHE A 1 815 ? -11.827 14.120 5.663 1.00 83.75 815 PHE A N 1
ATOM 5990 C CA . PHE A 1 815 ? -12.276 13.621 6.965 1.00 83.75 815 PHE A CA 1
ATOM 5991 C C . PHE A 1 815 ? -12.366 12.091 6.971 1.00 83.75 815 PHE A C 1
ATOM 5993 O O . PHE A 1 815 ? -13.148 11.500 6.228 1.00 83.75 815 PHE A O 1
ATOM 6000 N N . THR A 1 816 ? -11.614 11.453 7.862 1.00 83.06 816 THR A N 1
ATOM 6001 C CA . THR A 1 816 ? -11.526 9.991 8.006 1.00 83.06 816 THR A CA 1
ATOM 6002 C C . THR A 1 816 ? -12.250 9.487 9.258 1.00 83.06 816 THR A C 1
ATOM 6004 O O . THR A 1 816 ? -12.698 8.343 9.319 1.00 83.06 816 THR A O 1
ATOM 6007 N N . GLY A 1 817 ? -12.445 10.355 10.257 1.00 78.44 817 GLY A N 1
ATOM 6008 C CA . GLY A 1 817 ? -13.207 10.054 11.471 1.00 78.44 817 GLY A CA 1
ATOM 6009 C C . GLY A 1 817 ? -12.505 9.168 12.506 1.00 78.44 817 GLY A C 1
ATOM 6010 O O . GLY A 1 817 ? -13.168 8.767 13.464 1.00 78.44 817 GLY A O 1
ATOM 6011 N N . GLY A 1 818 ? -11.218 8.852 12.323 1.00 80.81 818 GLY A N 1
ATOM 6012 C CA . GLY A 1 818 ? -10.417 8.027 13.234 1.00 80.81 818 GLY A CA 1
ATOM 6013 C C . GLY A 1 818 ? -8.914 8.117 12.952 1.00 80.81 818 GLY A C 1
ATOM 6014 O O . GLY A 1 818 ? -8.498 8.850 12.063 1.00 80.81 818 GLY A O 1
ATOM 6015 N N . TRP A 1 819 ? -8.103 7.382 13.718 1.00 83.88 819 TRP A N 1
ATOM 6016 C CA . TRP A 1 819 ? -6.635 7.496 13.722 1.00 83.88 819 TRP A CA 1
ATOM 6017 C C . TRP A 1 819 ? -6.005 6.930 12.439 1.00 83.88 819 TRP A C 1
ATOM 6019 O O . TRP A 1 819 ? -6.207 5.763 12.100 1.00 83.88 819 TRP A O 1
ATOM 6029 N N . THR A 1 820 ? -5.157 7.723 11.785 1.00 83.31 820 THR A N 1
ATOM 6030 C CA . THR A 1 820 ? -4.221 7.277 10.739 1.00 83.31 820 THR A CA 1
ATOM 6031 C C . THR A 1 820 ? -2.961 6.581 11.285 1.00 83.31 820 THR A C 1
ATOM 6033 O O . THR A 1 820 ? -2.207 7.176 12.053 1.00 83.31 820 THR A O 1
ATOM 6036 N N . VAL A 1 821 ? -2.681 5.349 10.843 1.00 78.56 821 VAL A N 1
ATOM 6037 C CA . VAL A 1 821 ? -1.543 4.535 11.343 1.00 78.56 821 VAL A CA 1
ATOM 6038 C C . VAL A 1 821 ? -0.520 4.169 10.244 1.00 78.56 821 VAL A C 1
ATOM 6040 O O . VAL A 1 821 ? 0.527 3.598 10.542 1.00 78.56 821 VAL A O 1
ATOM 6043 N N . GLY A 1 822 ? -0.758 4.569 8.991 1.00 82.56 822 GLY A N 1
ATOM 6044 C CA . GLY A 1 822 ? 0.185 4.433 7.873 1.00 82.56 822 GLY A CA 1
ATOM 6045 C C . GLY A 1 822 ? -0.027 5.521 6.812 1.00 82.56 822 GLY A C 1
ATOM 6046 O O . GLY A 1 822 ? -1.059 6.197 6.858 1.00 82.56 822 GLY A O 1
ATOM 6047 N N . PRO A 1 823 ? 0.923 5.729 5.878 1.00 89.44 823 PRO A N 1
ATOM 6048 C CA . PRO A 1 823 ? 0.726 6.648 4.758 1.00 89.44 823 PRO A CA 1
ATOM 6049 C C . PRO A 1 823 ? -0.445 6.223 3.858 1.00 89.44 823 PRO A C 1
ATOM 6051 O O . PRO A 1 823 ? -0.736 5.021 3.771 1.00 89.44 823 PRO A O 1
ATOM 6054 N N . PRO A 1 824 ? -1.057 7.190 3.154 1.00 93.44 824 PRO A N 1
ATOM 6055 C CA . PRO A 1 824 ? -1.952 6.917 2.036 1.00 93.44 824 PRO A CA 1
ATOM 6056 C C . PRO A 1 824 ? -1.182 6.380 0.818 1.00 93.44 824 PRO A C 1
ATOM 6058 O O . PRO A 1 824 ? 0.050 6.415 0.785 1.00 93.44 824 PRO A O 1
ATOM 6061 N N . ALA A 1 825 ? -1.926 5.918 -0.184 1.00 95.56 825 ALA A N 1
ATOM 6062 C CA . ALA A 1 825 ? -1.412 5.513 -1.491 1.00 95.56 825 ALA A CA 1
ATOM 6063 C C . ALA A 1 825 ? -2.084 6.308 -2.617 1.00 95.56 825 ALA A C 1
ATOM 6065 O O . ALA A 1 825 ? -3.233 6.737 -2.467 1.00 95.56 825 ALA A O 1
ATOM 6066 N N . VAL A 1 826 ? -1.378 6.482 -3.734 1.00 95.25 826 VAL A N 1
ATOM 6067 C CA . VAL A 1 826 ? -1.834 7.221 -4.918 1.00 95.25 826 VAL A CA 1
ATOM 6068 C C . VAL A 1 826 ? -1.656 6.365 -6.175 1.00 95.25 826 VAL A C 1
ATOM 6070 O O . VAL A 1 826 ? -0.541 5.940 -6.458 1.00 95.25 826 VAL A O 1
ATOM 6073 N N . GLY A 1 827 ? -2.725 6.144 -6.941 1.00 93.06 827 GLY A N 1
ATOM 6074 C CA . GLY A 1 827 ? -2.748 5.260 -8.125 1.00 93.06 827 GLY A CA 1
ATOM 6075 C C . GLY A 1 827 ? -3.993 5.483 -8.990 1.00 93.06 827 GLY A C 1
ATOM 6076 O O . GLY A 1 827 ? -4.704 6.448 -8.739 1.00 93.06 827 GLY A O 1
ATOM 6077 N N . ASP A 1 828 ? -4.247 4.655 -10.006 1.00 91.81 828 ASP A N 1
ATOM 6078 C CA . ASP A 1 828 ? -5.389 4.809 -10.938 1.00 91.81 828 ASP A CA 1
ATOM 6079 C C . ASP A 1 828 ? -6.431 3.710 -10.710 1.00 91.81 828 ASP A C 1
ATOM 6081 O O . ASP A 1 828 ? -6.378 2.643 -11.326 1.00 91.81 828 ASP A O 1
ATOM 6085 N N . PHE A 1 829 ? -7.358 3.937 -9.778 1.00 94.06 829 PHE A N 1
ATOM 6086 C CA . PHE A 1 829 ? -8.205 2.861 -9.270 1.00 94.06 829 PHE A CA 1
ATOM 6087 C C . PHE A 1 829 ? -9.296 2.440 -10.256 1.00 94.06 829 PHE A C 1
ATOM 6089 O O . PHE A 1 829 ? -9.696 1.279 -10.260 1.00 94.06 829 PHE A O 1
ATOM 6096 N N . ASP A 1 830 ? -9.816 3.369 -11.064 1.00 90.75 830 ASP A N 1
ATOM 6097 C CA . ASP A 1 830 ? -10.860 3.094 -12.062 1.00 90.75 830 ASP A CA 1
ATOM 6098 C C . ASP A 1 830 ? -10.379 3.152 -13.520 1.00 90.75 830 ASP A C 1
ATOM 6100 O O . ASP A 1 830 ? -11.190 3.045 -14.449 1.00 90.75 830 ASP A O 1
ATOM 6104 N N . GLY A 1 831 ? -9.064 3.272 -13.727 1.00 89.44 831 GLY A N 1
ATOM 6105 C CA . GLY A 1 831 ? -8.425 3.246 -15.040 1.00 89.44 831 GLY A CA 1
ATOM 6106 C C . GLY A 1 831 ? -8.790 4.433 -15.929 1.00 89.44 831 GLY A C 1
ATOM 6107 O O . GLY A 1 831 ? -8.704 4.323 -17.162 1.00 89.44 831 GLY A O 1
ATOM 6108 N N . ASP A 1 832 ? -9.256 5.543 -15.348 1.00 88.69 832 ASP A N 1
ATOM 6109 C CA . ASP A 1 832 ? -9.666 6.736 -16.088 1.00 88.69 832 ASP A CA 1
ATOM 6110 C C . ASP A 1 832 ? -8.477 7.628 -16.499 1.00 88.69 832 ASP A C 1
ATOM 6112 O O . ASP A 1 832 ? -8.640 8.573 -17.287 1.00 88.69 832 ASP A O 1
ATOM 6116 N N . GLY A 1 833 ? -7.268 7.283 -16.043 1.00 88.94 833 GLY A N 1
ATOM 6117 C CA . GLY A 1 833 ? -6.036 8.013 -16.305 1.00 88.94 833 GLY A CA 1
ATOM 6118 C C . GLY A 1 833 ? -5.798 9.188 -15.356 1.00 88.94 833 GLY A C 1
ATOM 6119 O O . GLY A 1 833 ? -4.910 10.007 -15.633 1.00 88.94 833 GLY A O 1
ATOM 6120 N N . GLN A 1 834 ? -6.547 9.295 -14.256 1.00 90.50 834 GLN A N 1
ATOM 6121 C CA . GLN A 1 834 ? -6.334 10.243 -13.163 1.00 90.50 834 GLN A CA 1
ATOM 6122 C C . GLN A 1 834 ? -5.853 9.542 -11.889 1.00 90.50 834 GLN A C 1
ATOM 6124 O O . GLN A 1 834 ? -5.998 8.342 -11.708 1.00 90.50 834 GLN A O 1
ATOM 6129 N N . ARG A 1 835 ? -5.211 10.310 -11.005 1.00 91.31 835 ARG A N 1
ATOM 6130 C CA . ARG A 1 835 ? -4.704 9.798 -9.728 1.00 91.31 835 ARG A CA 1
ATOM 6131 C C . ARG A 1 835 ? -5.780 9.830 -8.653 1.00 91.31 835 ARG A C 1
ATOM 6133 O O . ARG A 1 835 ? -6.208 10.906 -8.254 1.00 91.31 835 ARG A O 1
ATOM 6140 N N . ASP A 1 836 ? -6.109 8.681 -8.100 1.00 94.38 836 ASP A N 1
ATOM 6141 C CA . ASP A 1 836 ? -6.934 8.508 -6.915 1.00 94.38 836 ASP A CA 1
ATOM 6142 C C . ASP A 1 836 ? -6.088 8.386 -5.653 1.00 94.38 836 ASP A C 1
ATOM 6144 O O . ASP A 1 836 ? -4.906 8.047 -5.696 1.00 94.38 836 ASP A O 1
ATOM 6148 N N . VAL A 1 837 ? -6.703 8.658 -4.501 1.00 95.38 837 VAL A N 1
ATOM 6149 C CA . VAL A 1 837 ? -6.038 8.563 -3.197 1.00 95.38 837 VAL A CA 1
ATOM 6150 C C . VAL A 1 837 ? -6.757 7.545 -2.329 1.00 95.38 837 VAL A C 1
ATOM 6152 O O . VAL A 1 837 ? -7.938 7.714 -2.023 1.00 95.38 837 VAL A O 1
ATOM 6155 N N . ALA A 1 838 ? -6.034 6.523 -1.878 1.00 95.88 838 ALA A N 1
ATOM 6156 C CA . ALA A 1 838 ? -6.522 5.530 -0.933 1.00 95.88 838 ALA A CA 1
ATOM 6157 C C . ALA A 1 838 ? -5.911 5.729 0.455 1.00 95.88 838 ALA A C 1
ATOM 6159 O O . ALA A 1 838 ? -4.727 6.032 0.598 1.00 95.88 838 ALA A O 1
ATOM 6160 N N . HIS A 1 839 ? -6.712 5.522 1.499 1.00 93.94 839 HIS A N 1
ATOM 6161 C CA . HIS A 1 839 ? -6.256 5.655 2.881 1.00 93.94 839 HIS A CA 1
ATOM 6162 C C . HIS A 1 839 ? -7.013 4.750 3.842 1.00 93.94 839 HIS A C 1
ATOM 6164 O O . HIS A 1 839 ? -8.236 4.632 3.760 1.00 93.94 839 HIS A O 1
ATOM 6170 N N . SER A 1 840 ? -6.308 4.167 4.805 1.00 91.88 840 SER A N 1
ATOM 6171 C CA . SER A 1 840 ? -6.889 3.337 5.858 1.00 91.88 840 SER A CA 1
ATOM 6172 C C . SER A 1 840 ? -6.724 3.966 7.243 1.00 91.88 840 SER A C 1
ATOM 6174 O O . SER A 1 840 ? -5.756 4.667 7.541 1.00 91.88 840 SER A O 1
ATOM 6176 N N . ILE A 1 841 ? -7.695 3.707 8.121 1.00 89.31 841 ILE A N 1
ATOM 6177 C CA . ILE A 1 841 ? -7.622 4.078 9.540 1.00 89.31 841 ILE A CA 1
ATOM 6178 C C . ILE A 1 841 ? -7.578 2.846 10.438 1.00 89.31 841 ILE A C 1
ATOM 6180 O O . ILE A 1 841 ? -8.089 1.776 10.093 1.00 89.31 841 ILE A O 1
ATOM 6184 N N . ARG A 1 842 ? -7.038 3.034 11.642 1.00 87.44 842 ARG A N 1
ATOM 6185 C CA . ARG A 1 842 ? -6.910 2.022 12.698 1.00 87.44 842 ARG A CA 1
ATOM 6186 C C . ARG A 1 842 ? -8.195 1.235 12.937 1.00 87.44 842 ARG A C 1
ATOM 6188 O O . ARG A 1 842 ? -8.178 0.022 13.091 1.00 87.44 842 ARG A O 1
ATOM 6195 N N . GLU A 1 843 ? -9.335 1.916 12.937 1.00 86.06 843 GLU A N 1
ATOM 6196 C CA . GLU A 1 843 ? -10.651 1.318 13.173 1.00 86.06 843 GLU A CA 1
ATOM 6197 C C . GLU A 1 843 ? -11.105 0.341 12.074 1.00 86.06 843 GLU A C 1
ATOM 6199 O O . GLU A 1 843 ? -12.178 -0.250 12.209 1.00 86.06 843 GLU A O 1
ATOM 6204 N N . GLY A 1 844 ? -10.320 0.168 11.006 1.00 88.94 844 GLY A N 1
ATOM 6205 C CA . GLY A 1 844 ? -10.595 -0.803 9.955 1.00 88.94 844 GLY A CA 1
ATOM 6206 C C . GLY A 1 844 ? -11.429 -0.251 8.820 1.00 88.94 844 GLY A C 1
ATOM 6207 O O . GLY A 1 844 ? -12.249 -0.976 8.263 1.00 88.94 844 GLY A O 1
ATOM 6208 N N . ARG A 1 845 ? -11.281 1.040 8.503 1.00 89.44 845 ARG A N 1
ATOM 6209 C CA . ARG A 1 845 ? -11.970 1.629 7.352 1.00 89.44 845 ARG A CA 1
ATOM 6210 C C . ARG A 1 845 ? -11.018 2.088 6.281 1.00 89.44 845 ARG A C 1
ATOM 6212 O O . ARG A 1 845 ? -10.056 2.785 6.583 1.00 89.44 845 ARG A O 1
ATOM 6219 N N . LEU A 1 846 ? -11.344 1.687 5.060 1.00 93.50 846 LEU A N 1
ATOM 6220 C CA . LEU A 1 846 ? -10.627 2.006 3.841 1.00 93.50 846 LEU A CA 1
ATOM 6221 C C . LEU A 1 846 ? -11.428 3.044 3.065 1.00 93.50 846 LEU A C 1
ATOM 6223 O O . LEU A 1 846 ? -12.601 2.826 2.771 1.00 93.50 846 LEU A O 1
ATOM 6227 N N . PHE A 1 847 ? -10.800 4.168 2.767 1.00 93.38 847 PHE A N 1
ATOM 6228 C CA . PHE A 1 847 ? -11.336 5.265 1.979 1.00 93.38 847 PHE A CA 1
ATOM 6229 C C . PHE A 1 847 ? -10.610 5.299 0.641 1.00 93.38 847 PHE A C 1
ATOM 6231 O O . PHE A 1 847 ? -9.402 5.079 0.603 1.00 93.38 847 PHE A O 1
ATOM 6238 N N . VAL A 1 848 ? -11.339 5.615 -0.427 1.00 95.44 848 VAL A N 1
ATOM 6239 C CA . VAL A 1 848 ? -10.753 5.947 -1.727 1.00 95.44 848 VAL A CA 1
ATOM 6240 C C . VAL A 1 848 ? -11.471 7.180 -2.250 1.00 95.44 848 VAL A C 1
ATOM 6242 O O . VAL A 1 848 ? -12.704 7.190 -2.345 1.00 95.44 848 VAL A O 1
ATOM 6245 N N . TRP A 1 849 ? -10.713 8.233 -2.534 1.00 93.12 849 TRP A N 1
ATOM 6246 C CA . TRP A 1 849 ? -11.216 9.475 -3.108 1.00 93.12 849 TRP A CA 1
ATOM 6247 C C . TRP A 1 849 ? -10.728 9.624 -4.536 1.00 93.12 849 TRP A C 1
ATOM 6249 O O . TRP A 1 849 ? -9.558 9.375 -4.819 1.00 93.12 849 TRP A O 1
ATOM 6259 N N . ARG A 1 850 ? -11.621 10.119 -5.391 1.00 90.12 850 ARG A N 1
ATOM 6260 C CA . ARG A 1 850 ? -11.275 10.529 -6.745 1.00 90.12 850 ARG A CA 1
ATOM 6261 C C . ARG A 1 850 ? -10.283 11.678 -6.734 1.00 90.12 850 ARG A C 1
ATOM 6263 O O . ARG A 1 850 ? -10.440 12.626 -5.952 1.00 90.12 850 ARG A O 1
ATOM 6270 N N . GLY A 1 851 ? -9.327 11.604 -7.650 1.00 78.38 851 GLY A N 1
ATOM 6271 C CA . GLY A 1 851 ? -8.393 12.683 -7.945 1.00 78.38 851 GLY A CA 1
ATOM 6272 C C . GLY A 1 851 ? -9.051 14.018 -8.255 1.00 78.38 851 GLY A C 1
ATOM 6273 O O . GLY A 1 851 ? -10.209 14.099 -8.677 1.00 78.38 851 GLY A O 1
ATOM 6274 N N . ASN A 1 852 ? -8.294 15.102 -8.074 1.00 76.69 852 ASN A N 1
ATOM 6275 C CA . ASN A 1 852 ? -8.763 16.455 -8.360 1.00 76.69 852 ASN A CA 1
ATOM 6276 C C . ASN A 1 852 ? -8.110 17.068 -9.611 1.00 76.69 852 ASN A C 1
ATOM 6278 O O . ASN A 1 852 ? -7.976 18.286 -9.695 1.00 76.69 852 ASN A O 1
ATOM 6282 N N . GLY A 1 853 ? -7.759 16.235 -10.596 1.00 78.25 853 GLY A N 1
ATOM 6283 C CA . GLY A 1 853 ? -7.313 16.676 -11.922 1.00 78.25 853 GLY A CA 1
ATOM 6284 C C . GLY A 1 853 ? -5.876 16.310 -12.294 1.00 78.25 853 GLY A C 1
ATOM 6285 O O . GLY A 1 853 ? -5.496 16.524 -13.447 1.00 78.25 853 GLY A O 1
ATOM 6286 N N . ALA A 1 854 ? -5.094 15.737 -11.375 1.00 90.00 854 ALA A N 1
ATOM 6287 C CA . ALA A 1 854 ? -3.788 15.179 -11.703 1.00 90.00 854 ALA A CA 1
ATOM 6288 C C . ALA A 1 854 ? -3.948 13.904 -12.544 1.00 90.00 854 ALA A C 1
ATOM 6290 O O . ALA A 1 854 ? -4.594 12.944 -12.122 1.00 90.00 854 ALA A O 1
ATOM 6291 N N . GLY A 1 855 ? -3.358 13.891 -13.741 1.00 92.25 855 GLY A N 1
ATOM 6292 C CA . GLY A 1 855 ? -3.256 12.670 -14.540 1.00 92.25 855 GLY A CA 1
ATOM 6293 C C . GLY A 1 855 ? -2.249 11.691 -13.932 1.00 92.25 855 GLY A C 1
ATOM 6294 O O . GLY A 1 855 ? -1.335 12.104 -13.222 1.00 92.25 855 GLY A O 1
ATOM 6295 N N . VAL A 1 856 ? -2.341 10.408 -14.271 1.00 91.19 856 VAL A N 1
ATOM 6296 C CA . VAL A 1 856 ? -1.432 9.352 -13.768 1.00 91.19 856 VAL A CA 1
ATOM 6297 C C . VAL A 1 856 ? 0.049 9.585 -14.065 1.00 91.19 856 VAL A C 1
ATOM 6299 O O . VAL A 1 856 ? 0.903 9.055 -13.367 1.00 91.19 856 VAL A O 1
ATOM 6302 N N . CYS A 1 857 ? 0.371 10.427 -15.052 1.00 92.06 857 CYS A N 1
ATOM 6303 C CA . CYS A 1 857 ? 1.750 10.816 -15.366 1.00 92.06 857 CYS A CA 1
ATOM 6304 C C . CYS A 1 857 ? 2.200 12.120 -14.690 1.00 92.06 857 CYS A C 1
ATOM 6306 O O . CYS A 1 857 ? 3.279 12.625 -14.999 1.00 92.06 857 CYS A O 1
ATOM 6308 N N . ALA A 1 858 ? 1.375 12.709 -13.820 1.00 94.00 858 ALA A N 1
ATOM 6309 C CA . ALA A 1 858 ? 1.777 13.841 -12.993 1.00 94.00 858 ALA A CA 1
ATOM 6310 C C . ALA A 1 858 ? 2.853 13.406 -11.976 1.00 94.00 858 ALA A C 1
ATOM 6312 O O . ALA A 1 858 ? 2.904 12.220 -11.637 1.00 94.00 858 ALA A O 1
ATOM 6313 N N . PRO A 1 859 ? 3.716 14.316 -11.490 1.00 93.50 859 PRO A N 1
ATOM 6314 C CA . PRO A 1 859 ? 4.814 13.962 -10.590 1.00 93.50 859 PRO A CA 1
ATOM 6315 C C . PRO A 1 859 ? 4.347 13.229 -9.325 1.00 93.50 859 PRO A C 1
ATOM 6317 O O . PRO A 1 859 ? 3.416 13.671 -8.657 1.00 93.50 859 PRO A O 1
ATOM 6320 N N . ALA A 1 860 ? 5.019 12.134 -8.970 1.00 93.88 860 ALA A N 1
ATOM 6321 C CA . ALA A 1 860 ? 4.819 11.429 -7.708 1.00 93.88 860 ALA A CA 1
ATOM 6322 C C . ALA A 1 860 ? 6.145 10.846 -7.217 1.00 93.88 860 ALA A C 1
ATOM 6324 O O . ALA A 1 860 ? 6.564 9.779 -7.643 1.00 93.88 860 ALA A O 1
ATOM 6325 N N . SER A 1 861 ? 6.818 11.585 -6.341 1.00 93.88 861 SER A N 1
ATOM 6326 C CA . SER A 1 861 ? 8.094 11.205 -5.737 1.00 93.88 861 SER A CA 1
ATOM 6327 C C . SER A 1 861 ? 7.944 10.146 -4.654 1.00 93.88 861 SER A C 1
ATOM 6329 O O . SER A 1 861 ? 8.935 9.542 -4.280 1.00 93.88 861 SER A O 1
ATOM 6331 N N . TRP A 1 862 ? 6.761 10.001 -4.054 1.00 95.19 862 TRP A N 1
ATOM 6332 C CA . TRP A 1 862 ? 6.525 9.035 -2.982 1.00 95.19 862 TRP A CA 1
ATOM 6333 C C . TRP A 1 862 ? 5.039 8.649 -2.938 1.00 95.19 862 TRP A C 1
ATOM 6335 O O . TRP A 1 862 ? 4.357 8.979 -1.967 1.00 95.19 862 TRP A O 1
ATOM 6345 N N . PRO A 1 863 ? 4.488 8.027 -3.996 1.00 94.12 863 PRO A N 1
ATOM 6346 C CA . PRO A 1 863 ? 3.048 7.789 -4.118 1.00 94.12 863 PRO A CA 1
ATOM 6347 C C . PRO A 1 863 ? 2.472 6.907 -3.003 1.00 94.12 863 PRO A C 1
ATOM 6349 O O . PRO A 1 863 ? 1.279 6.989 -2.729 1.00 94.12 863 PRO A O 1
ATOM 6352 N N . GLU A 1 864 ? 3.294 6.086 -2.346 1.00 93.31 864 GLU A N 1
ATOM 6353 C CA . GLU A 1 864 ? 2.854 5.106 -1.352 1.00 93.31 864 GLU A CA 1
ATOM 6354 C C . GLU A 1 864 ? 3.959 4.715 -0.351 1.00 93.31 864 GLU A C 1
ATOM 6356 O O . GLU A 1 864 ? 5.096 5.199 -0.404 1.00 93.31 864 GLU A O 1
ATOM 6361 N N . TYR A 1 865 ? 3.626 3.844 0.615 1.00 92.81 865 TYR A N 1
ATOM 6362 C CA . TYR A 1 865 ? 4.599 3.354 1.596 1.00 92.81 865 TYR A CA 1
ATOM 6363 C C . TYR A 1 865 ? 5.765 2.640 0.907 1.00 92.81 865 TYR A C 1
ATOM 6365 O O . TYR A 1 865 ? 5.572 1.704 0.131 1.00 92.81 865 TYR A O 1
ATOM 6373 N N . GLY A 1 866 ? 6.985 3.026 1.279 1.00 93.81 866 GLY A N 1
ATOM 6374 C CA . GLY A 1 866 ? 8.184 2.403 0.737 1.00 93.81 866 GLY A CA 1
ATOM 6375 C C . GLY A 1 866 ? 8.608 2.912 -0.633 1.00 93.81 866 GLY A C 1
ATOM 6376 O O . GLY A 1 866 ? 9.432 2.239 -1.244 1.00 93.81 866 GLY A O 1
ATOM 6377 N N . HIS A 1 867 ? 8.088 4.070 -1.070 1.00 94.88 867 HIS A N 1
ATOM 6378 C CA . HIS A 1 867 ? 8.322 4.717 -2.370 1.00 94.88 867 HIS A CA 1
ATOM 6379 C C . HIS A 1 867 ? 7.607 4.032 -3.541 1.00 94.88 867 HIS A C 1
ATOM 6381 O O . HIS A 1 867 ? 6.943 4.701 -4.326 1.00 94.88 867 HIS A O 1
ATOM 6387 N N . ASP A 1 868 ? 7.702 2.709 -3.618 1.00 94.75 868 ASP A N 1
ATOM 6388 C CA . ASP A 1 868 ? 7.311 1.920 -4.782 1.00 94.75 868 ASP A CA 1
ATOM 6389 C C . ASP A 1 868 ? 6.745 0.544 -4.398 1.00 94.75 868 ASP A C 1
ATOM 6391 O O . ASP A 1 868 ? 6.789 0.148 -3.224 1.00 94.75 868 ASP A O 1
ATOM 6395 N N . GLY A 1 869 ? 6.249 -0.196 -5.401 1.00 94.94 869 GLY A N 1
ATOM 6396 C CA . GLY A 1 869 ? 5.731 -1.572 -5.316 1.00 94.94 869 GLY A CA 1
ATOM 6397 C C . GLY A 1 869 ? 6.614 -2.534 -4.517 1.00 94.94 869 GLY A C 1
ATOM 6398 O O . GLY A 1 869 ? 6.133 -3.312 -3.686 1.00 94.94 869 GLY A O 1
ATOM 6399 N N . TRP A 1 870 ? 7.927 -2.446 -4.729 1.00 96.75 870 TRP A N 1
ATOM 6400 C CA . TRP A 1 870 ? 8.936 -3.327 -4.142 1.00 96.75 870 TRP A CA 1
ATOM 6401 C C . TRP A 1 870 ? 9.331 -2.915 -2.720 1.00 96.75 870 TRP A C 1
ATOM 6403 O O . TRP A 1 870 ? 10.086 -3.642 -2.064 1.00 96.75 870 TRP A O 1
ATOM 6413 N N . ASN A 1 871 ? 8.795 -1.797 -2.214 1.00 97.06 871 ASN A N 1
ATOM 6414 C CA . ASN A 1 871 ? 9.087 -1.235 -0.899 1.00 97.06 871 ASN A CA 1
ATOM 6415 C C . ASN A 1 871 ? 10.601 -1.007 -0.715 1.00 97.06 871 ASN A C 1
ATOM 6417 O O . ASN A 1 871 ? 11.169 -1.324 0.339 1.00 97.06 871 ASN A O 1
ATOM 6421 N N . THR A 1 872 ? 11.277 -0.500 -1.757 1.00 97.31 872 THR A N 1
ATOM 6422 C CA . THR A 1 872 ? 12.738 -0.297 -1.724 1.00 97.31 872 THR A CA 1
ATOM 6423 C C . THR A 1 872 ? 13.166 0.878 -0.857 1.00 97.31 872 THR A C 1
ATOM 6425 O O . THR A 1 872 ? 14.325 0.936 -0.445 1.00 97.31 872 THR A O 1
ATOM 6428 N N . ASN A 1 873 ? 12.240 1.794 -0.546 1.00 97.19 873 ASN A N 1
ATOM 6429 C CA . ASN A 1 873 ? 12.514 3.057 0.137 1.00 97.19 873 ASN A CA 1
ATOM 6430 C C . ASN A 1 873 ? 13.600 3.889 -0.574 1.00 97.19 873 ASN A C 1
ATOM 6432 O O . ASN A 1 873 ? 14.327 4.643 0.074 1.00 97.19 873 ASN A O 1
ATOM 6436 N N . ASN A 1 874 ? 13.731 3.750 -1.892 1.00 97.31 874 ASN A N 1
ATOM 6437 C CA . ASN A 1 874 ? 14.732 4.438 -2.691 1.00 97.31 874 ASN A CA 1
ATOM 6438 C C . ASN A 1 874 ? 14.068 5.250 -3.801 1.00 97.31 874 ASN A C 1
ATOM 6440 O O . ASN A 1 874 ? 13.462 4.680 -4.700 1.00 97.31 874 ASN A O 1
ATOM 6444 N N . TYR A 1 875 ? 14.269 6.566 -3.744 1.00 95.62 875 TYR A N 1
ATOM 6445 C CA . TYR A 1 875 ? 13.739 7.559 -4.677 1.00 95.62 875 TYR A CA 1
ATOM 6446 C C . TYR A 1 875 ? 14.074 7.264 -6.147 1.00 95.62 875 TYR A C 1
ATOM 6448 O O . TYR A 1 875 ? 13.331 7.636 -7.046 1.00 95.62 875 TYR A O 1
ATOM 6456 N N . GLU A 1 876 ? 15.215 6.620 -6.404 1.00 93.19 876 GLU A N 1
ATOM 6457 C CA . GLU A 1 876 ? 15.694 6.358 -7.767 1.00 93.19 876 GLU A CA 1
ATOM 6458 C C . GLU A 1 876 ? 15.276 4.978 -8.301 1.00 93.19 876 GLU A C 1
ATOM 6460 O O . GLU A 1 876 ? 15.610 4.638 -9.436 1.00 93.19 876 GLU A O 1
ATOM 6465 N N . THR A 1 877 ? 14.626 4.136 -7.489 1.00 94.00 877 THR A N 1
ATOM 6466 C CA . THR A 1 877 ? 14.196 2.813 -7.954 1.00 94.00 877 THR A CA 1
ATOM 6467 C C . THR A 1 877 ? 13.003 2.967 -8.883 1.00 94.00 877 THR A C 1
ATOM 6469 O O . THR A 1 877 ? 11.936 3.408 -8.462 1.00 94.00 877 THR A O 1
ATOM 6472 N N . ASP A 1 878 ? 13.158 2.472 -10.105 1.00 92.38 878 ASP A N 1
ATOM 6473 C CA . ASP A 1 878 ? 12.027 2.127 -10.952 1.00 92.38 878 ASP A CA 1
ATOM 6474 C C . ASP A 1 878 ? 11.630 0.653 -10.743 1.00 92.38 878 ASP A C 1
ATOM 6476 O O . ASP A 1 878 ? 12.321 -0.288 -11.151 1.00 92.38 878 ASP A O 1
ATOM 6480 N N . ALA A 1 879 ? 10.503 0.473 -10.058 1.00 93.38 879 ALA A N 1
ATOM 6481 C CA . ALA A 1 879 ? 9.866 -0.817 -9.816 1.00 93.38 879 ALA A CA 1
ATOM 6482 C C . ALA A 1 879 ? 8.545 -0.979 -10.591 1.00 93.38 879 ALA A C 1
ATOM 6484 O O . ALA A 1 879 ? 7.886 -2.020 -10.460 1.00 93.38 879 ALA A O 1
ATOM 6485 N N . GLN A 1 880 ? 8.118 0.040 -11.345 1.00 91.62 880 GLN A N 1
ATOM 6486 C CA . GLN A 1 880 ? 6.817 0.049 -11.997 1.00 91.62 880 GLN A CA 1
ATOM 6487 C C . GLN A 1 880 ? 6.951 -0.501 -13.413 1.00 91.62 880 GLN A C 1
ATOM 6489 O O . GLN A 1 880 ? 7.430 0.150 -14.321 1.00 91.62 880 GLN A O 1
ATOM 6494 N N . ARG A 1 881 ? 6.468 -1.723 -13.627 1.00 93.00 881 ARG A N 1
ATOM 6495 C CA . ARG A 1 881 ? 6.522 -2.355 -14.952 1.00 93.00 881 ARG A CA 1
ATOM 6496 C C . ARG A 1 881 ? 5.679 -1.612 -16.014 1.00 93.00 881 ARG A C 1
ATOM 6498 O O . ARG A 1 881 ? 4.669 -0.977 -15.677 1.00 93.00 881 ARG A O 1
ATOM 6505 N N . PRO A 1 882 ? 5.952 -1.851 -17.312 1.00 94.75 882 PRO A N 1
ATOM 6506 C CA . PRO A 1 882 ? 5.076 -1.409 -18.391 1.00 94.75 882 PRO A CA 1
ATOM 6507 C C . PRO A 1 882 ? 3.683 -2.017 -18.294 1.00 94.75 882 PRO A C 1
ATOM 6509 O O . PRO A 1 882 ? 3.519 -3.180 -17.910 1.00 94.75 882 PRO A O 1
ATOM 6512 N N . ARG A 1 883 ? 2.671 -1.272 -18.757 1.00 91.75 883 ARG A N 1
ATOM 6513 C CA . ARG A 1 883 ? 1.309 -1.808 -18.883 1.00 91.75 883 ARG A CA 1
ATOM 6514 C C . ARG A 1 883 ? 1.284 -3.008 -19.825 1.00 91.75 883 ARG A C 1
ATOM 6516 O O . ARG A 1 883 ? 1.949 -3.036 -20.867 1.00 91.75 883 ARG A O 1
ATOM 6523 N N . VAL A 1 884 ? 0.451 -3.983 -19.481 1.00 93.12 884 VAL A N 1
ATOM 6524 C CA . VAL A 1 884 ? 0.179 -5.138 -20.332 1.00 93.12 884 VAL A CA 1
ATOM 6525 C C . VAL A 1 884 ? -0.373 -4.713 -21.701 1.00 93.12 884 VAL A C 1
ATOM 6527 O O . VAL A 1 884 ? -1.186 -3.798 -21.836 1.00 93.12 884 VAL A O 1
ATOM 6530 N N . ILE A 1 885 ? 0.065 -5.403 -22.755 1.00 94.50 885 ILE A N 1
ATOM 6531 C CA . ILE A 1 885 ? -0.487 -5.230 -24.103 1.00 94.50 885 ILE A CA 1
ATOM 6532 C C . ILE A 1 885 ? -1.725 -6.123 -24.228 1.00 94.50 885 ILE A C 1
ATOM 6534 O O . ILE A 1 885 ? -1.604 -7.336 -24.387 1.00 94.50 885 ILE A O 1
ATOM 6538 N N . THR A 1 886 ? -2.920 -5.540 -24.190 1.00 93.00 886 THR A N 1
ATOM 6539 C CA . THR A 1 886 ? -4.190 -6.291 -24.253 1.00 93.00 886 THR A CA 1
ATOM 6540 C C . THR A 1 886 ? -4.799 -6.362 -25.658 1.00 93.00 886 THR A C 1
ATOM 6542 O O . THR A 1 886 ? -5.756 -7.102 -25.884 1.00 93.00 886 THR A O 1
ATOM 6545 N N . ASP A 1 887 ? -4.239 -5.627 -26.626 1.00 93.88 887 ASP A N 1
ATOM 6546 C CA . ASP A 1 887 ? -4.801 -5.427 -27.967 1.00 93.88 887 ASP A CA 1
ATOM 6547 C C . ASP A 1 887 ? -3.967 -6.045 -29.108 1.00 93.88 887 ASP A C 1
ATOM 6549 O O . ASP A 1 887 ? -4.087 -5.643 -30.275 1.00 93.88 887 ASP A O 1
ATOM 6553 N N . LEU A 1 888 ? -3.125 -7.045 -28.809 1.00 95.94 888 LEU A N 1
ATOM 6554 C CA . LEU A 1 888 ? -2.354 -7.743 -29.837 1.00 95.94 888 LEU A CA 1
ATOM 6555 C C . LEU A 1 888 ? -3.313 -8.423 -30.825 1.00 95.94 888 LEU A C 1
ATOM 6557 O O . LEU A 1 888 ? -4.182 -9.208 -30.449 1.00 95.94 888 LEU A O 1
ATOM 6561 N N . THR A 1 889 ? -3.145 -8.141 -32.116 1.00 94.12 889 THR A N 1
ATOM 6562 C CA . THR A 1 889 ? -4.018 -8.625 -33.195 1.00 94.12 889 THR A CA 1
ATOM 6563 C C . THR A 1 889 ? -3.215 -9.141 -34.388 1.00 94.12 889 THR A C 1
ATOM 6565 O O . THR A 1 889 ? -2.108 -8.671 -34.673 1.00 94.12 889 THR A O 1
ATOM 6568 N N . LEU A 1 890 ? -3.778 -10.108 -35.123 1.00 90.00 890 LEU A N 1
ATOM 6569 C CA . LEU A 1 890 ? -3.238 -10.555 -36.409 1.00 90.00 890 LEU A CA 1
ATOM 6570 C C . LEU A 1 890 ? -3.627 -9.542 -37.494 1.00 90.00 890 LEU A C 1
ATOM 6572 O O . LEU A 1 890 ? -4.801 -9.396 -37.815 1.00 90.00 890 LEU A O 1
ATOM 6576 N N . ALA A 1 891 ? -2.648 -8.857 -38.081 1.00 89.06 891 ALA A N 1
ATOM 6577 C CA . ALA A 1 891 ? -2.873 -7.908 -39.174 1.00 89.06 891 ALA A CA 1
ATOM 6578 C C . ALA A 1 891 ? -2.773 -8.563 -40.565 1.00 89.06 891 ALA A C 1
ATOM 6580 O O . ALA A 1 891 ? -3.269 -8.012 -41.546 1.00 89.06 891 ALA A O 1
ATOM 6581 N N . GLY A 1 892 ? -2.144 -9.738 -40.668 1.00 83.75 892 GLY A N 1
ATOM 6582 C CA . GLY A 1 892 ? -2.129 -10.536 -41.893 1.00 83.75 892 GLY A CA 1
ATOM 6583 C C . GLY A 1 892 ? -1.244 -11.774 -41.789 1.00 83.75 892 GLY A C 1
ATOM 6584 O O . GLY A 1 892 ? -0.289 -11.800 -41.016 1.00 83.75 892 GLY A O 1
ATOM 6585 N N . ALA A 1 893 ? -1.537 -12.802 -42.586 1.00 81.88 893 ALA A N 1
ATOM 6586 C CA . ALA A 1 893 ? -0.678 -13.971 -42.726 1.00 81.88 893 ALA A CA 1
ATOM 6587 C C . ALA A 1 893 ? -0.674 -14.484 -44.176 1.00 81.88 893 ALA A C 1
ATOM 6589 O O . ALA A 1 893 ? -1.710 -14.530 -44.832 1.00 81.88 893 ALA A O 1
ATOM 6590 N N . THR A 1 894 ? 0.499 -14.853 -44.697 1.00 81.06 894 THR A N 1
ATOM 6591 C CA . THR A 1 894 ? 0.659 -15.430 -46.044 1.00 81.06 894 THR A CA 1
ATOM 6592 C C . THR A 1 894 ? 1.621 -16.611 -46.011 1.00 81.06 894 THR A C 1
ATOM 6594 O O . THR A 1 894 ? 2.704 -16.527 -45.437 1.00 81.06 894 THR A O 1
ATOM 6597 N N . VAL A 1 895 ? 1.247 -17.725 -46.639 1.00 73.25 895 VAL A N 1
ATOM 6598 C CA . VAL A 1 895 ? 2.062 -18.948 -46.671 1.00 73.25 895 VAL A CA 1
ATOM 6599 C C . VAL A 1 895 ? 2.847 -19.004 -47.980 1.00 73.25 895 VAL A C 1
ATOM 6601 O O . VAL A 1 895 ? 2.280 -18.885 -49.065 1.00 73.25 895 VAL A O 1
ATOM 6604 N N . SER A 1 896 ? 4.164 -19.200 -47.903 1.00 70.44 896 SER A N 1
ATOM 6605 C CA . SER A 1 896 ? 5.025 -19.366 -49.077 1.00 70.44 896 SER A CA 1
ATOM 6606 C C . SER A 1 896 ? 6.229 -20.252 -48.758 1.00 70.44 896 SER A C 1
ATOM 6608 O O . SER A 1 896 ? 6.956 -20.021 -47.794 1.00 70.44 896 SER A O 1
ATOM 6610 N N . GLY A 1 897 ? 6.452 -21.296 -49.565 1.00 68.75 897 GLY A N 1
ATOM 6611 C CA . GLY A 1 897 ? 7.658 -22.131 -49.476 1.00 68.75 897 GLY A CA 1
ATOM 6612 C C . GLY A 1 897 ? 7.846 -22.900 -48.157 1.00 68.75 897 GLY A C 1
ATOM 6613 O O . GLY A 1 897 ? 8.984 -23.174 -47.786 1.00 68.75 897 GLY A O 1
ATOM 6614 N N . GLY A 1 898 ? 6.765 -23.243 -47.445 1.00 71.50 898 GLY A N 1
ATOM 6615 C CA . GLY A 1 898 ? 6.822 -23.933 -46.144 1.00 71.50 898 GLY A CA 1
ATOM 6616 C C . GLY A 1 898 ? 7.039 -23.010 -44.936 1.00 71.50 898 GLY A C 1
ATOM 6617 O O . GLY A 1 898 ? 7.201 -23.498 -43.814 1.00 71.50 898 GLY A O 1
ATOM 6618 N N . GLN A 1 899 ? 7.024 -21.693 -45.155 1.00 80.88 899 GLN A N 1
ATOM 6619 C CA . GLN A 1 899 ? 6.998 -20.676 -44.109 1.00 80.88 899 GLN A CA 1
ATOM 6620 C C . GLN A 1 899 ? 5.716 -19.848 -44.187 1.00 80.88 899 GLN A C 1
ATOM 6622 O O . GLN A 1 899 ? 5.140 -19.676 -45.262 1.00 80.88 899 GLN A O 1
ATOM 6627 N N . THR A 1 900 ? 5.301 -19.317 -43.044 1.00 83.19 900 THR A N 1
ATOM 6628 C CA . THR A 1 900 ? 4.188 -18.378 -42.928 1.00 83.19 900 THR A CA 1
ATOM 6629 C C . THR A 1 900 ? 4.763 -17.011 -42.583 1.00 83.19 900 THR A C 1
ATOM 6631 O O . THR A 1 900 ? 5.396 -16.854 -41.543 1.00 83.19 900 THR A O 1
ATOM 6634 N N . ASN A 1 901 ? 4.583 -16.024 -43.456 1.00 87.62 901 ASN A N 1
ATOM 6635 C CA . ASN A 1 901 ? 4.835 -14.622 -43.140 1.00 87.62 901 ASN A CA 1
ATOM 6636 C C . ASN A 1 901 ? 3.646 -14.096 -42.354 1.00 87.62 901 ASN A C 1
ATOM 6638 O O . ASN A 1 901 ? 2.531 -14.117 -42.866 1.00 87.62 901 ASN A O 1
ATOM 6642 N N . VAL A 1 902 ? 3.891 -13.637 -41.138 1.00 89.75 902 VAL A N 1
ATOM 6643 C CA . VAL A 1 902 ? 2.886 -13.184 -40.182 1.00 89.75 902 VAL A CA 1
ATOM 6644 C C . VAL A 1 902 ? 3.145 -11.720 -39.874 1.00 89.75 902 VAL A C 1
ATOM 6646 O O . VAL A 1 902 ? 4.285 -11.333 -39.621 1.00 89.75 902 VAL A O 1
ATOM 6649 N N . THR A 1 903 ? 2.088 -10.918 -39.885 1.00 93.00 903 THR A N 1
ATOM 6650 C CA . THR A 1 903 ? 2.083 -9.539 -39.408 1.00 93.00 903 THR A CA 1
ATOM 6651 C C . THR A 1 903 ? 1.192 -9.459 -38.177 1.00 93.00 903 THR A C 1
ATOM 6653 O O . THR A 1 903 ? 0.001 -9.760 -38.258 1.00 93.00 903 THR A O 1
ATOM 6656 N N . VAL A 1 904 ? 1.754 -9.031 -37.050 1.00 95.19 904 VAL A N 1
ATOM 6657 C CA . VAL A 1 904 ? 1.008 -8.731 -35.817 1.00 95.19 904 VAL A CA 1
ATOM 6658 C C . VAL A 1 904 ? 1.085 -7.240 -35.505 1.00 95.19 904 VAL A C 1
ATOM 6660 O O . VAL A 1 904 ? 2.045 -6.570 -35.902 1.00 95.19 904 VAL A O 1
ATOM 6663 N N . ARG A 1 905 ? 0.061 -6.728 -34.820 1.00 96.81 905 ARG A N 1
ATOM 6664 C CA . ARG A 1 905 ? -0.137 -5.305 -34.519 1.00 96.81 905 ARG A CA 1
ATOM 6665 C C . ARG A 1 905 ? -0.676 -5.121 -33.100 1.00 96.81 905 ARG A C 1
ATOM 6667 O O . ARG A 1 905 ? -1.502 -5.922 -32.680 1.00 96.81 905 ARG A O 1
ATOM 6674 N N . TRP A 1 906 ? -0.229 -4.080 -32.407 1.00 97.62 906 TRP A N 1
ATOM 6675 C CA . TRP A 1 906 ? -0.635 -3.721 -31.039 1.00 97.62 906 TRP A CA 1
ATOM 6676 C C . TRP A 1 906 ? -0.485 -2.211 -30.802 1.00 97.62 906 TRP A C 1
ATOM 6678 O O . TRP A 1 906 ? 0.049 -1.501 -31.662 1.00 97.62 906 TRP A O 1
ATOM 6688 N N . THR A 1 907 ? -0.931 -1.722 -29.650 1.00 96.44 907 THR A N 1
ATOM 6689 C CA . THR A 1 907 ? -0.680 -0.355 -29.174 1.00 96.44 907 THR A CA 1
ATOM 6690 C C . THR A 1 907 ? 0.507 -0.341 -28.213 1.00 96.44 907 THR A C 1
ATOM 6692 O O . THR A 1 907 ? 0.617 -1.189 -27.333 1.00 96.44 907 THR A O 1
ATOM 6695 N N . ALA A 1 908 ? 1.435 0.600 -28.395 1.00 96.69 908 ALA A N 1
ATOM 6696 C CA . ALA A 1 908 ? 2.584 0.759 -27.513 1.00 96.69 908 ALA A CA 1
ATOM 6697 C C . ALA A 1 908 ? 2.121 1.092 -26.080 1.00 96.69 908 ALA A C 1
ATOM 6699 O O . ALA A 1 908 ? 1.378 2.068 -25.928 1.00 96.69 908 ALA A O 1
ATOM 6700 N N . PRO A 1 909 ? 2.552 0.327 -25.059 1.00 94.88 909 PRO A N 1
ATOM 6701 C CA . PRO A 1 909 ? 2.337 0.693 -23.663 1.00 94.88 909 PRO A CA 1
ATOM 6702 C C . PRO A 1 909 ? 3.297 1.820 -23.241 1.00 94.88 909 PRO A C 1
ATOM 6704 O O . PRO A 1 909 ? 4.178 2.213 -24.017 1.00 94.88 909 PRO A O 1
ATOM 6707 N N . GLY A 1 910 ? 3.119 2.331 -22.022 1.00 93.44 910 GLY A N 1
ATOM 6708 C CA . GLY A 1 910 ? 4.125 3.158 -21.355 1.00 93.44 910 GLY A CA 1
ATOM 6709 C C . GLY A 1 910 ? 5.339 2.340 -20.908 1.00 93.44 910 GLY A C 1
ATOM 6710 O O . GLY A 1 910 ? 5.389 1.135 -21.136 1.00 93.44 910 GLY A O 1
ATOM 6711 N N . ASP A 1 911 ? 6.314 3.027 -20.328 1.00 92.25 911 ASP A N 1
ATOM 6712 C CA . ASP A 1 911 ? 7.385 2.467 -19.491 1.00 92.25 911 ASP A CA 1
ATOM 6713 C C . ASP A 1 911 ? 6.821 2.059 -18.128 1.00 92.25 911 ASP A C 1
ATOM 6715 O O . ASP A 1 911 ? 6.874 0.891 -17.784 1.00 92.25 911 ASP A O 1
ATOM 6719 N N . ASP A 1 912 ? 6.126 2.991 -17.464 1.00 91.00 912 ASP A N 1
ATOM 6720 C CA . ASP A 1 912 ? 5.588 2.833 -16.112 1.00 91.00 912 ASP A CA 1
ATOM 6721 C C . ASP A 1 912 ? 4.066 2.851 -16.212 1.00 91.00 912 ASP A C 1
ATOM 6723 O O . ASP A 1 912 ? 3.420 3.907 -16.304 1.00 91.00 912 ASP A O 1
ATOM 6727 N N . GLY A 1 913 ? 3.470 1.667 -16.348 1.00 90.19 913 GLY A N 1
ATOM 6728 C CA . GLY A 1 913 ? 2.070 1.553 -16.735 1.00 90.19 913 GLY A CA 1
ATOM 6729 C C . GLY A 1 913 ? 1.798 2.247 -18.080 1.00 90.19 913 GLY A C 1
ATOM 6730 O O . GLY A 1 913 ? 2.157 1.751 -19.155 1.00 90.19 913 GLY A O 1
ATOM 6731 N N . THR A 1 914 ? 1.107 3.389 -18.043 1.00 89.88 914 THR A N 1
ATOM 6732 C CA . THR A 1 914 ? 0.743 4.170 -19.240 1.00 89.88 914 THR A CA 1
ATOM 6733 C C . THR A 1 914 ? 1.718 5.305 -19.558 1.00 89.88 914 THR A C 1
ATOM 6735 O O . THR A 1 914 ? 1.651 5.857 -20.663 1.00 89.88 914 THR A O 1
ATOM 6738 N N . CYS A 1 915 ? 2.627 5.638 -18.640 1.00 91.31 915 CYS A N 1
ATOM 6739 C CA . CYS A 1 915 ? 3.519 6.791 -18.718 1.00 91.31 915 CYS A CA 1
ATOM 6740 C C . CYS A 1 915 ? 4.877 6.420 -19.314 1.00 91.31 915 CYS A C 1
ATOM 6742 O O . CYS A 1 915 ? 5.315 5.287 -19.207 1.00 91.31 915 CYS A O 1
ATOM 6744 N N . GLY A 1 916 ? 5.554 7.362 -19.972 1.00 91.94 916 GLY A N 1
ATOM 6745 C CA . GLY A 1 916 ? 6.874 7.104 -20.557 1.00 91.94 916 GLY A CA 1
ATOM 6746 C C . GLY A 1 916 ? 6.849 6.253 -21.835 1.00 91.94 916 GLY A C 1
ATOM 6747 O O . GLY A 1 916 ? 5.852 6.203 -22.567 1.00 91.94 916 GLY A O 1
ATOM 6748 N N . GLN A 1 917 ? 7.993 5.653 -22.157 1.00 95.12 917 GLN A N 1
ATOM 6749 C CA . GLN A 1 917 ? 8.205 4.862 -23.364 1.00 95.12 917 GLN A CA 1
ATOM 6750 C C . GLN A 1 917 ? 9.053 3.634 -23.039 1.00 95.12 917 GLN A C 1
ATOM 6752 O O . GLN A 1 917 ? 10.256 3.775 -22.858 1.00 95.12 917 GLN A O 1
ATOM 6757 N N . ALA A 1 918 ? 8.440 2.450 -23.136 1.00 95.75 918 ALA A N 1
ATOM 6758 C CA . ALA A 1 918 ? 9.128 1.171 -22.977 1.00 95.75 918 ALA A CA 1
ATOM 6759 C C . ALA A 1 918 ? 10.460 1.100 -23.748 1.00 95.75 918 ALA A C 1
ATOM 6761 O O . ALA A 1 918 ? 10.566 1.537 -24.902 1.00 95.75 918 ALA A O 1
ATOM 6762 N N . GLN A 1 919 ? 11.466 0.451 -23.169 1.00 96.81 919 GLN A N 1
ATOM 6763 C CA . GLN A 1 919 ? 12.778 0.299 -23.798 1.00 96.81 919 GLN A CA 1
ATOM 6764 C C . GLN A 1 919 ? 12.753 -0.648 -25.007 1.00 96.81 919 GLN A C 1
ATOM 6766 O O . GLN A 1 919 ? 13.365 -0.368 -26.048 1.00 96.81 919 GLN A O 1
ATOM 6771 N N . ARG A 1 920 ? 12.084 -1.805 -24.893 1.00 96.88 920 ARG A N 1
ATOM 6772 C CA . ARG A 1 920 ? 12.046 -2.821 -25.965 1.00 96.88 920 ARG A CA 1
ATOM 6773 C C . ARG A 1 920 ? 10.812 -3.722 -25.922 1.00 96.88 920 ARG A C 1
ATOM 6775 O O . ARG A 1 920 ? 10.147 -3.847 -24.904 1.00 96.88 920 ARG A O 1
ATOM 6782 N N . TYR A 1 921 ? 10.570 -4.430 -27.029 1.00 97.75 921 TYR A N 1
ATOM 6783 C CA . TYR A 1 921 ? 9.603 -5.530 -27.090 1.00 97.75 921 TYR A CA 1
ATOM 6784 C C . TYR A 1 921 ? 10.288 -6.890 -27.190 1.00 97.75 921 TYR A C 1
ATOM 6786 O O . TYR A 1 921 ? 11.230 -7.079 -27.965 1.00 97.75 921 TYR A O 1
ATOM 6794 N N . GLU A 1 922 ? 9.728 -7.872 -26.494 1.00 96.75 922 GLU A N 1
ATOM 6795 C CA . GLU A 1 922 ? 10.002 -9.286 -26.711 1.00 96.75 922 GLU A CA 1
ATOM 6796 C C . GLU A 1 922 ? 8.829 -9.897 -27.481 1.00 96.75 922 GLU A C 1
ATOM 6798 O O . GLU A 1 922 ? 7.773 -10.172 -26.920 1.00 96.75 922 GLU A O 1
ATOM 6803 N N . VAL A 1 923 ? 8.998 -10.097 -28.790 1.00 96.94 923 VAL A N 1
ATOM 6804 C CA . VAL A 1 923 ? 7.993 -10.749 -29.646 1.00 96.94 923 VAL A CA 1
ATOM 6805 C C . VAL A 1 923 ? 8.352 -12.225 -29.767 1.00 96.94 923 VAL A C 1
ATOM 6807 O O . VAL A 1 923 ? 9.466 -12.552 -30.180 1.00 96.94 923 VAL A O 1
ATOM 6810 N N . ARG A 1 924 ? 7.437 -13.135 -29.425 1.00 96.31 924 ARG A N 1
ATOM 6811 C CA . ARG A 1 924 ? 7.703 -14.582 -29.437 1.00 96.31 924 ARG A CA 1
ATOM 6812 C C . ARG A 1 924 ? 6.650 -15.378 -30.194 1.00 96.31 924 ARG A C 1
ATOM 6814 O O . ARG A 1 924 ? 5.502 -14.960 -30.311 1.00 96.31 924 ARG A O 1
ATOM 6821 N N . HIS A 1 925 ? 7.054 -16.545 -30.698 1.00 94.25 925 HIS A N 1
ATOM 6822 C CA . HIS A 1 925 ? 6.175 -17.476 -31.402 1.00 94.25 925 HIS A CA 1
ATOM 6823 C C . HIS A 1 925 ? 6.335 -18.930 -30.928 1.00 94.25 925 HIS A C 1
ATOM 6825 O O . HIS A 1 925 ? 7.415 -19.350 -30.504 1.00 94.25 925 HIS A O 1
ATOM 6831 N N . SER A 1 926 ? 5.270 -19.731 -31.035 1.00 92.75 926 SER A N 1
ATOM 6832 C CA . SER A 1 926 ? 5.248 -21.133 -30.591 1.00 92.75 926 SER A CA 1
ATOM 6833 C C . SER A 1 926 ? 4.266 -21.993 -31.398 1.00 92.75 926 SER A C 1
ATOM 6835 O O . SER A 1 926 ? 3.374 -21.484 -32.083 1.00 92.75 926 SER A O 1
ATOM 6837 N N . SER A 1 927 ? 4.426 -23.319 -31.344 1.00 88.44 927 SER A N 1
ATOM 6838 C CA . SER A 1 927 ? 3.428 -24.270 -31.862 1.00 88.44 927 SER A CA 1
ATOM 6839 C C . SER A 1 927 ? 2.277 -24.520 -30.878 1.00 88.44 927 SER A C 1
ATOM 6841 O O . SER A 1 927 ? 1.285 -25.126 -31.266 1.00 88.44 927 SER A O 1
ATOM 6843 N N . SER A 1 928 ? 2.405 -24.062 -29.629 1.00 88.19 928 SER A N 1
ATOM 6844 C CA . SER A 1 928 ? 1.400 -24.174 -28.558 1.00 88.19 928 SER A CA 1
ATOM 6845 C C . SER A 1 928 ? 1.053 -22.790 -27.991 1.00 88.19 928 SER A C 1
ATOM 6847 O O . SER A 1 928 ? 1.889 -21.891 -28.129 1.00 88.19 928 SER A O 1
ATOM 6849 N N . PRO A 1 929 ? -0.120 -22.603 -27.346 1.00 90.94 929 PRO A N 1
ATOM 6850 C CA . PRO A 1 929 ? -0.470 -21.341 -26.698 1.00 90.94 929 PRO A CA 1
ATOM 6851 C C . PRO A 1 929 ? 0.652 -20.858 -25.779 1.00 90.94 929 PRO A C 1
ATOM 6853 O O . PRO A 1 929 ? 1.245 -21.642 -25.035 1.00 90.94 929 PRO A O 1
ATOM 6856 N N . ILE A 1 930 ? 0.955 -19.571 -25.879 1.00 92.38 930 ILE A N 1
ATOM 6857 C CA . ILE A 1 930 ? 1.969 -18.883 -25.084 1.00 92.38 930 ILE A CA 1
ATOM 6858 C C . ILE A 1 930 ? 1.286 -18.286 -23.850 1.00 92.38 930 ILE A C 1
ATOM 6860 O O . ILE A 1 930 ? 0.278 -17.595 -24.000 1.00 92.38 930 ILE A O 1
ATOM 6864 N N . SER A 1 931 ? 1.841 -18.562 -22.673 1.00 90.44 931 SER A N 1
ATOM 6865 C CA . SER A 1 931 ? 1.484 -18.007 -21.360 1.00 90.44 931 SER A CA 1
ATOM 6866 C C . SER A 1 931 ? 2.745 -17.474 -20.667 1.00 90.44 931 SER A C 1
ATOM 6868 O O . SER A 1 931 ? 3.849 -17.740 -21.149 1.00 90.44 931 SER A O 1
ATOM 6870 N N . ALA A 1 932 ? 2.614 -16.784 -19.528 1.00 86.94 932 ALA A N 1
ATOM 6871 C CA . ALA A 1 932 ? 3.756 -16.327 -18.722 1.00 86.94 932 ALA A CA 1
ATOM 6872 C C . ALA A 1 932 ? 4.765 -17.464 -18.450 1.00 86.94 932 ALA A C 1
ATOM 6874 O O . ALA A 1 932 ? 5.946 -17.370 -18.789 1.00 86.94 932 ALA A O 1
ATOM 6875 N N . GLN A 1 933 ? 4.268 -18.629 -18.020 1.00 86.38 933 GLN A N 1
ATOM 6876 C CA . GLN A 1 933 ? 5.089 -19.777 -17.611 1.00 86.38 933 GLN A CA 1
ATOM 6877 C C . GLN A 1 933 ? 5.912 -20.400 -18.751 1.00 86.38 933 GLN A C 1
ATOM 6879 O O . GLN A 1 933 ? 6.923 -21.061 -18.502 1.00 86.38 933 GLN A O 1
ATOM 6884 N N . ASN A 1 934 ? 5.481 -20.250 -20.009 1.00 91.12 934 ASN A N 1
ATOM 6885 C CA . ASN A 1 934 ? 6.185 -20.815 -21.163 1.00 91.12 934 ASN A CA 1
ATOM 6886 C C . ASN A 1 934 ? 6.761 -19.753 -22.115 1.00 91.12 934 ASN A C 1
ATOM 6888 O O . ASN A 1 934 ? 7.398 -20.113 -23.110 1.00 91.12 934 ASN A O 1
ATOM 6892 N N . PHE A 1 935 ? 6.607 -18.463 -21.801 1.00 93.25 935 PHE A N 1
ATOM 6893 C CA . PHE A 1 935 ? 7.044 -17.361 -22.653 1.00 93.25 935 PHE A CA 1
ATOM 6894 C C . PHE A 1 935 ? 8.542 -17.439 -22.950 1.00 93.25 935 PHE A C 1
ATOM 6896 O O . PHE A 1 935 ? 8.953 -17.428 -24.111 1.00 93.25 935 PHE A O 1
ATOM 6903 N N . ALA A 1 936 ? 9.370 -17.640 -21.921 1.00 89.50 936 ALA A N 1
ATOM 6904 C CA . ALA A 1 936 ? 10.819 -17.777 -22.075 1.00 89.50 936 ALA A CA 1
ATOM 6905 C C . ALA A 1 936 ? 11.234 -18.968 -22.970 1.00 89.50 936 ALA A C 1
ATOM 6907 O O . ALA A 1 936 ? 12.293 -18.919 -23.601 1.00 89.50 936 ALA A O 1
ATOM 6908 N N . GLN A 1 937 ? 10.395 -20.008 -23.065 1.00 92.69 937 GLN A N 1
ATOM 6909 C CA . GLN A 1 937 ? 10.614 -21.206 -23.886 1.00 92.69 937 GLN A CA 1
ATOM 6910 C C . GLN A 1 937 ? 10.150 -21.016 -25.341 1.00 92.69 937 GLN A C 1
ATOM 6912 O O . GLN A 1 937 ? 10.622 -21.722 -26.237 1.00 92.69 937 GLN A O 1
ATOM 6917 N N . ALA A 1 938 ? 9.236 -20.072 -25.595 1.00 94.56 938 ALA A N 1
ATOM 6918 C CA . ALA A 1 938 ? 8.804 -19.708 -26.939 1.00 94.56 938 ALA A CA 1
ATOM 6919 C C . ALA A 1 938 ? 9.950 -19.055 -27.731 1.00 94.56 938 ALA A C 1
ATOM 6921 O O . ALA A 1 938 ? 10.858 -18.436 -27.171 1.00 94.56 938 ALA A O 1
ATOM 6922 N N . THR A 1 939 ? 9.927 -19.188 -29.057 1.00 95.69 939 THR A N 1
ATOM 6923 C CA . THR A 1 939 ? 11.032 -18.724 -29.909 1.00 95.69 939 THR A CA 1
ATOM 6924 C C . THR A 1 939 ? 10.966 -17.210 -30.101 1.00 95.69 939 THR A C 1
ATOM 6926 O O . THR A 1 939 ? 9.946 -16.693 -30.553 1.00 95.69 939 THR A O 1
ATOM 6929 N N . LEU A 1 940 ? 12.056 -16.508 -29.776 1.00 96.56 940 LEU A N 1
ATOM 6930 C CA . LEU A 1 940 ? 12.180 -15.058 -29.947 1.00 96.56 940 LEU A CA 1
ATOM 6931 C C . LEU A 1 940 ? 12.244 -14.668 -31.431 1.00 96.56 940 LEU A C 1
ATOM 6933 O O . LEU A 1 940 ? 13.034 -15.219 -32.201 1.00 96.56 940 LEU A O 1
ATOM 6937 N N . VAL A 1 941 ? 11.440 -13.680 -31.815 1.00 95.56 941 VAL A N 1
ATOM 6938 C CA . VAL A 1 941 ? 11.447 -13.056 -33.139 1.00 95.56 941 VAL A CA 1
ATOM 6939 C C . VAL A 1 941 ? 12.494 -11.944 -33.166 1.00 95.56 941 VAL A C 1
ATOM 6941 O O . VAL A 1 941 ? 12.479 -11.029 -32.347 1.00 95.56 941 VAL A O 1
ATOM 6944 N N . ALA A 1 942 ? 13.405 -12.000 -34.137 1.00 93.25 942 ALA A N 1
ATOM 6945 C CA . ALA A 1 942 ? 14.387 -10.942 -34.350 1.00 93.25 942 ALA A CA 1
ATOM 6946 C C . ALA A 1 942 ? 13.765 -9.722 -35.052 1.00 93.25 942 ALA A C 1
ATOM 6948 O O . ALA A 1 942 ? 12.902 -9.869 -35.915 1.00 93.25 942 ALA A O 1
ATOM 6949 N N . GLY A 1 943 ? 14.274 -8.524 -34.747 1.00 92.12 943 GLY A N 1
ATOM 6950 C CA . GLY A 1 943 ? 13.869 -7.290 -35.430 1.00 92.12 943 GLY A CA 1
ATOM 6951 C C . GLY A 1 943 ? 12.563 -6.681 -34.921 1.00 92.12 943 GLY A C 1
ATOM 6952 O O . GLY A 1 943 ? 11.860 -6.043 -35.703 1.00 92.12 943 GLY A O 1
ATOM 6953 N N . ALA A 1 944 ? 12.243 -6.874 -33.636 1.00 94.81 944 ALA A N 1
ATOM 6954 C CA . ALA A 1 944 ? 11.189 -6.118 -32.965 1.00 94.81 944 ALA A CA 1
ATOM 6955 C C . ALA A 1 944 ? 11.369 -4.603 -33.197 1.00 94.81 944 ALA A C 1
ATOM 6957 O O . ALA A 1 944 ? 12.509 -4.122 -33.156 1.00 94.81 944 ALA A O 1
ATOM 6958 N N . PRO A 1 945 ? 10.287 -3.854 -33.485 1.00 95.50 945 PRO A N 1
ATOM 6959 C CA . PRO A 1 945 ? 10.378 -2.409 -33.635 1.00 95.50 945 PRO A CA 1
ATOM 6960 C C . PRO A 1 945 ? 10.826 -1.777 -32.314 1.00 95.50 945 PRO A C 1
ATOM 6962 O O . PRO A 1 945 ? 10.529 -2.294 -31.238 1.00 95.50 945 PRO A O 1
ATOM 6965 N N . THR A 1 946 ? 11.529 -0.647 -32.391 1.00 95.25 946 THR A N 1
ATOM 6966 C CA . THR A 1 946 ? 11.733 0.204 -31.214 1.00 95.25 946 THR A CA 1
ATOM 6967 C C . THR A 1 946 ? 10.360 0.683 -30.739 1.00 95.25 946 THR A C 1
ATOM 6969 O O . THR A 1 946 ? 9.610 1.187 -31.583 1.00 95.25 946 THR A O 1
ATOM 6972 N N . PRO A 1 947 ? 10.014 0.532 -29.447 1.00 96.69 947 PRO A N 1
ATOM 6973 C CA . PRO A 1 947 ? 8.761 1.057 -28.920 1.00 96.69 947 PRO A CA 1
ATOM 6974 C C . PRO A 1 947 ? 8.589 2.531 -29.270 1.00 96.69 947 PRO A C 1
ATOM 6976 O O . PRO A 1 947 ? 9.560 3.283 -29.293 1.00 96.69 947 PRO A O 1
ATOM 6979 N N . GLY A 1 948 ? 7.372 2.931 -29.623 1.00 95.12 948 GLY A N 1
ATOM 6980 C CA . GLY A 1 948 ? 7.004 4.339 -29.778 1.00 95.12 948 GLY A CA 1
ATOM 6981 C C . GLY A 1 948 ? 6.448 4.892 -28.471 1.00 95.12 948 GLY A C 1
ATOM 6982 O O . GLY A 1 948 ? 6.302 4.151 -27.507 1.00 95.12 948 GLY A O 1
ATOM 6983 N N . ALA A 1 949 ? 6.092 6.178 -28.454 1.00 94.19 949 ALA A N 1
ATOM 6984 C CA . ALA A 1 949 ? 5.384 6.763 -27.316 1.00 94.19 949 ALA A CA 1
ATOM 6985 C C . ALA A 1 949 ? 4.101 5.974 -26.994 1.00 94.19 949 ALA A C 1
ATOM 6987 O O . ALA A 1 949 ? 3.449 5.457 -27.913 1.00 94.19 949 ALA A O 1
ATOM 6988 N N . SER A 1 950 ? 3.737 5.918 -25.713 1.00 93.81 950 SER A N 1
ATOM 6989 C CA . SER A 1 950 ? 2.501 5.288 -25.239 1.00 93.81 950 SER A CA 1
ATOM 6990 C C . SER A 1 950 ? 1.283 5.712 -26.078 1.00 93.81 950 SER A C 1
ATOM 6992 O O . SER A 1 950 ? 1.150 6.873 -26.482 1.00 93.81 950 SER A O 1
ATOM 6994 N N . GLY A 1 951 ? 0.428 4.749 -26.432 1.00 93.31 951 GLY A N 1
ATOM 6995 C CA . GLY A 1 951 ? -0.750 4.958 -27.284 1.00 93.31 951 GLY A CA 1
ATOM 6996 C C . GLY A 1 951 ? -0.485 4.941 -28.798 1.00 93.31 951 GLY A C 1
ATOM 6997 O O . GLY A 1 951 ? -1.425 5.039 -29.591 1.00 93.31 951 GLY A O 1
ATOM 6998 N N . THR A 1 952 ? 0.768 4.806 -29.250 1.00 96.12 952 THR A N 1
ATOM 6999 C CA . THR A 1 952 ? 1.080 4.704 -30.689 1.00 96.12 952 THR A CA 1
ATOM 7000 C C . THR A 1 952 ? 0.901 3.283 -31.226 1.00 96.12 952 THR A C 1
ATOM 7002 O O . THR A 1 952 ? 1.281 2.309 -30.589 1.00 96.12 952 THR A O 1
ATOM 7005 N N . GLN A 1 953 ? 0.362 3.135 -32.440 1.00 97.12 953 GLN A N 1
ATOM 7006 C CA . GLN A 1 953 ? 0.238 1.823 -33.084 1.00 97.12 953 GLN A CA 1
ATOM 7007 C C . GLN A 1 953 ? 1.609 1.271 -33.504 1.00 97.12 953 GLN A C 1
ATOM 7009 O O . GLN A 1 953 ? 2.376 1.945 -34.193 1.00 97.12 953 GLN A O 1
ATOM 7014 N N . GLN A 1 954 ? 1.859 0.009 -33.168 1.00 97.12 954 GLN A N 1
ATOM 7015 C CA . GLN A 1 954 ? 3.061 -0.753 -33.490 1.00 97.12 954 GLN A CA 1
ATOM 7016 C C . GLN A 1 954 ? 2.715 -1.996 -34.309 1.00 97.12 954 GLN A C 1
ATOM 7018 O O . GLN A 1 954 ? 1.625 -2.558 -34.196 1.00 97.12 954 GLN A O 1
ATOM 7023 N N . GLN A 1 955 ? 3.644 -2.434 -35.159 1.00 96.81 955 GLN A N 1
ATOM 7024 C CA . GLN A 1 955 ? 3.498 -3.672 -35.923 1.00 96.81 955 GLN A CA 1
ATOM 7025 C C . GLN A 1 955 ? 4.852 -4.263 -36.312 1.00 96.81 955 GLN A C 1
ATOM 7027 O O . GLN A 1 955 ? 5.831 -3.543 -36.514 1.00 96.81 955 GLN A O 1
ATOM 7032 N N . ILE A 1 956 ? 4.884 -5.578 -36.514 1.00 96.38 956 ILE A N 1
ATOM 7033 C CA . ILE A 1 956 ? 6.035 -6.292 -37.076 1.00 96.38 956 ILE A CA 1
ATOM 7034 C C . ILE A 1 956 ? 5.556 -7.348 -38.068 1.00 96.38 956 ILE A C 1
ATOM 7036 O O . ILE A 1 956 ? 4.519 -7.974 -37.867 1.00 96.38 956 ILE A O 1
ATOM 7040 N N . THR A 1 957 ? 6.324 -7.552 -39.141 1.00 94.38 957 THR A N 1
ATOM 7041 C CA . THR A 1 957 ? 6.154 -8.682 -40.064 1.00 94.38 957 THR A CA 1
ATOM 7042 C C . THR A 1 957 ? 7.370 -9.599 -39.998 1.00 94.38 957 THR A C 1
ATOM 7044 O O . THR A 1 957 ? 8.496 -9.125 -40.140 1.00 94.38 957 THR A O 1
ATOM 7047 N N . PHE A 1 958 ? 7.154 -10.901 -39.818 1.00 93.00 958 PHE A N 1
ATOM 7048 C CA . PHE A 1 958 ? 8.218 -11.904 -39.720 1.00 93.00 958 PHE A CA 1
ATOM 7049 C C . PHE A 1 958 ? 7.783 -13.263 -40.281 1.00 93.00 958 PHE A C 1
ATOM 7051 O O . PHE A 1 958 ? 6.596 -13.532 -40.441 1.00 93.00 958 PHE A O 1
ATOM 7058 N N . SER A 1 959 ? 8.747 -14.130 -40.595 1.00 90.56 959 SER A N 1
ATOM 7059 C CA . SER A 1 959 ? 8.494 -15.473 -41.135 1.00 90.56 959 SER A CA 1
ATOM 7060 C C . SER A 1 959 ? 8.631 -16.535 -40.047 1.00 90.56 959 SER A C 1
ATOM 7062 O O . SER A 1 959 ? 9.635 -16.565 -39.337 1.00 90.56 959 SER A O 1
ATOM 7064 N N . VAL A 1 960 ? 7.669 -17.452 -39.957 1.00 88.06 960 VAL A N 1
ATOM 7065 C CA . VAL A 1 960 ? 7.708 -18.598 -39.038 1.00 88.06 960 VAL A CA 1
ATOM 7066 C C . VAL A 1 960 ? 7.601 -19.934 -39.776 1.00 88.06 960 VAL A C 1
ATOM 7068 O O . VAL A 1 960 ? 7.059 -19.988 -40.884 1.00 88.06 960 VAL A O 1
ATOM 7071 N N . PRO A 1 961 ? 8.105 -21.041 -39.199 1.00 83.81 961 PRO A N 1
ATOM 7072 C CA . PRO A 1 961 ? 7.852 -22.380 -39.727 1.00 83.81 961 PRO A CA 1
ATOM 7073 C C . PRO A 1 961 ? 6.349 -22.669 -39.849 1.00 83.81 961 PRO A C 1
ATOM 7075 O O . PRO A 1 961 ? 5.578 -22.275 -38.980 1.00 83.81 961 PRO A O 1
ATOM 7078 N N . GLY A 1 962 ? 5.930 -23.424 -40.870 1.00 68.06 962 GLY A N 1
ATOM 7079 C CA . GLY A 1 962 ? 4.508 -23.713 -41.122 1.00 68.06 962 GLY A CA 1
ATOM 7080 C C . GLY A 1 962 ? 3.745 -24.455 -40.006 1.00 68.06 962 GLY A C 1
ATOM 7081 O O . GLY A 1 962 ? 2.526 -24.567 -40.091 1.00 68.06 962 GLY A O 1
ATOM 7082 N N . GLY A 1 963 ? 4.424 -24.958 -38.966 1.00 68.56 963 GLY A N 1
ATOM 7083 C CA . GLY A 1 963 ? 3.810 -25.547 -37.763 1.00 68.56 963 GLY A CA 1
ATOM 7084 C C . GLY A 1 963 ? 3.635 -24.576 -36.586 1.00 68.56 963 GLY A C 1
ATOM 7085 O O . GLY A 1 963 ? 3.053 -24.950 -35.573 1.00 68.56 963 GLY A O 1
ATOM 7086 N N . THR A 1 964 ? 4.138 -23.346 -36.693 1.00 75.12 964 THR A N 1
ATOM 7087 C CA . THR A 1 964 ? 3.927 -22.297 -35.690 1.00 75.12 964 THR A CA 1
ATOM 7088 C C . THR A 1 964 ? 2.485 -21.811 -35.761 1.00 75.12 964 THR A C 1
ATOM 7090 O O . THR A 1 964 ? 1.926 -21.669 -36.852 1.00 75.12 964 THR A O 1
ATOM 7093 N N . ARG A 1 965 ? 1.873 -21.585 -34.598 1.00 82.44 965 ARG A N 1
ATOM 7094 C CA . ARG A 1 965 ? 0.455 -21.235 -34.497 1.00 82.44 965 ARG A CA 1
ATOM 7095 C C . ARG A 1 965 ? 0.187 -20.044 -33.600 1.00 82.44 965 ARG A C 1
ATOM 7097 O O . ARG A 1 965 ? -0.789 -19.377 -33.882 1.00 82.44 965 ARG A O 1
ATOM 7104 N N . TYR A 1 966 ? 1.024 -19.759 -32.606 1.00 90.75 966 TYR A N 1
ATOM 7105 C CA . TYR A 1 966 ? 0.730 -18.783 -31.554 1.00 90.75 966 TYR A CA 1
ATOM 7106 C C . TYR A 1 966 ? 1.813 -17.713 -31.448 1.00 90.75 966 TYR A C 1
ATOM 7108 O O . TYR A 1 966 ? 2.998 -18.018 -31.627 1.00 90.75 966 TYR A O 1
ATOM 7116 N N . PHE A 1 967 ? 1.403 -16.489 -31.123 1.00 93.75 967 PHE A N 1
ATOM 7117 C CA . PHE A 1 967 ? 2.248 -15.305 -30.999 1.00 93.75 967 PHE A CA 1
ATOM 7118 C C . PHE A 1 967 ? 1.855 -14.513 -29.755 1.00 93.75 967 PHE A C 1
ATOM 7120 O O . PHE A 1 967 ? 0.673 -14.399 -29.435 1.00 93.75 967 PHE A O 1
ATOM 7127 N N . ALA A 1 968 ? 2.856 -13.959 -29.082 1.00 96.25 968 ALA A N 1
ATOM 7128 C CA . ALA A 1 968 ? 2.671 -13.075 -27.942 1.00 96.25 968 ALA A CA 1
ATOM 7129 C C . ALA A 1 968 ? 3.777 -12.019 -27.921 1.00 96.25 968 ALA A C 1
ATOM 7131 O O . ALA A 1 968 ? 4.870 -12.232 -28.463 1.00 96.25 968 ALA A O 1
ATOM 7132 N N . VAL A 1 969 ? 3.483 -10.887 -27.295 1.00 96.56 969 VAL A N 1
ATOM 7133 C CA . VAL A 1 969 ? 4.406 -9.768 -27.122 1.00 96.56 969 VAL A CA 1
ATOM 7134 C C . VAL A 1 969 ? 4.397 -9.368 -25.653 1.00 96.56 969 VAL A C 1
ATOM 7136 O O . VAL A 1 969 ? 3.355 -9.406 -25.011 1.00 96.56 969 VAL A O 1
ATOM 7139 N N . ARG A 1 970 ? 5.544 -8.961 -25.120 1.00 95.50 970 ARG A N 1
ATOM 7140 C CA . ARG A 1 970 ? 5.593 -8.153 -23.896 1.00 95.50 970 ARG A CA 1
ATOM 7141 C C . ARG A 1 970 ? 6.554 -6.988 -24.074 1.00 95.50 970 ARG A C 1
ATOM 7143 O O . ARG A 1 970 ? 7.503 -7.091 -24.861 1.00 95.50 970 ARG A O 1
ATOM 7150 N N . ALA A 1 971 ? 6.282 -5.890 -23.385 1.00 96.75 971 ALA A N 1
ATOM 7151 C CA . ALA A 1 971 ? 7.205 -4.771 -23.264 1.00 96.75 971 ALA A CA 1
ATOM 7152 C C . ALA A 1 971 ? 8.176 -5.012 -22.102 1.00 96.75 971 ALA A C 1
ATOM 7154 O O . ALA A 1 971 ? 7.879 -5.785 -21.192 1.00 96.75 971 ALA A O 1
ATOM 7155 N N . VAL A 1 972 ? 9.343 -4.386 -22.174 1.00 96.06 972 VAL A N 1
ATOM 7156 C CA . VAL A 1 972 ? 10.303 -4.298 -21.074 1.00 96.06 972 VAL A CA 1
ATOM 7157 C C . VAL A 1 972 ? 10.769 -2.851 -21.009 1.00 96.06 972 VAL A C 1
ATOM 7159 O O . VAL A 1 972 ? 11.124 -2.302 -22.063 1.00 96.06 972 VAL A O 1
ATOM 7162 N N . ASP A 1 973 ? 10.731 -2.265 -19.818 1.00 95.56 973 ASP A N 1
ATOM 7163 C CA . ASP A 1 973 ? 11.200 -0.902 -19.546 1.00 95.56 973 ASP A CA 1
ATOM 7164 C C . ASP A 1 973 ? 12.738 -0.808 -19.548 1.00 95.56 973 ASP A C 1
ATOM 7166 O O . ASP A 1 973 ? 13.455 -1.756 -19.921 1.00 95.56 973 ASP A O 1
ATOM 7170 N N . ASP A 1 974 ? 13.261 0.368 -19.209 1.00 93.81 974 ASP A N 1
ATOM 7171 C CA . ASP A 1 974 ? 14.692 0.626 -19.146 1.00 93.81 974 ASP A CA 1
ATOM 7172 C C . ASP A 1 974 ? 15.378 0.116 -17.869 1.00 93.81 974 ASP A C 1
ATOM 7174 O O . ASP A 1 974 ? 16.558 -0.255 -17.955 1.00 93.81 974 ASP A O 1
ATOM 7178 N N . ALA A 1 975 ? 14.643 -0.026 -16.763 1.00 91.88 975 ALA A N 1
ATOM 7179 C CA . ALA A 1 975 ? 15.062 -0.727 -15.545 1.00 91.88 975 ALA A CA 1
ATOM 7180 C C . ALA A 1 975 ? 15.109 -2.263 -15.697 1.00 91.88 975 ALA A C 1
ATOM 7182 O O . ALA A 1 975 ? 15.725 -2.974 -14.897 1.00 91.88 975 ALA A O 1
ATOM 7183 N N . GLY A 1 976 ? 14.527 -2.793 -16.772 1.00 92.44 976 GLY A N 1
ATOM 7184 C CA . GLY A 1 976 ? 14.468 -4.212 -17.086 1.00 92.44 976 GLY A CA 1
ATOM 7185 C C . GLY A 1 976 ? 13.242 -4.945 -16.537 1.00 92.44 976 GLY A C 1
ATOM 7186 O O . GLY A 1 976 ? 13.237 -6.180 -16.598 1.00 92.44 976 GLY A O 1
ATOM 7187 N N . ASN A 1 977 ? 12.214 -4.253 -16.040 1.00 94.25 977 ASN A N 1
ATOM 7188 C CA . ASN A 1 977 ? 10.974 -4.872 -15.589 1.00 94.25 977 ASN A CA 1
ATOM 7189 C C . ASN A 1 977 ? 10.113 -5.297 -16.791 1.00 94.25 977 ASN A C 1
ATOM 7191 O O . ASN A 1 977 ? 9.825 -4.509 -17.699 1.00 94.25 977 ASN A O 1
ATOM 7195 N N . PRO A 1 978 ? 9.732 -6.584 -16.865 1.00 94.31 978 PRO A N 1
ATOM 7196 C CA . PRO A 1 978 ? 8.865 -7.061 -17.926 1.00 94.31 978 PRO A CA 1
ATOM 7197 C C . PRO A 1 978 ? 7.395 -6.757 -17.613 1.00 94.31 978 PRO A C 1
ATOM 7199 O O . PRO A 1 978 ? 6.917 -6.970 -16.502 1.00 94.31 978 PRO A O 1
ATOM 7202 N N . ALA A 1 979 ? 6.648 -6.351 -18.636 1.00 95.06 979 ALA A N 1
ATOM 7203 C CA . ALA A 1 979 ? 5.190 -6.375 -18.592 1.00 95.06 979 ALA A CA 1
ATOM 7204 C C . ALA A 1 979 ? 4.670 -7.820 -18.560 1.00 95.06 979 ALA A C 1
ATOM 7206 O O . ALA A 1 979 ? 5.342 -8.744 -19.045 1.00 95.06 979 ALA A O 1
ATOM 7207 N N . ALA A 1 980 ? 3.416 -7.995 -18.140 1.00 94.38 980 ALA A N 1
ATOM 7208 C CA . ALA A 1 980 ? 2.699 -9.237 -18.399 1.00 94.38 980 ALA A CA 1
ATOM 7209 C C . ALA A 1 980 ? 2.658 -9.570 -19.898 1.00 94.38 980 ALA A C 1
ATOM 7211 O O . ALA A 1 980 ? 2.679 -8.704 -20.783 1.00 94.38 980 ALA A O 1
ATOM 7212 N N . VAL A 1 981 ? 2.596 -10.870 -20.183 1.00 94.19 981 VAL A N 1
ATOM 7213 C CA . VAL A 1 981 ? 2.470 -11.377 -21.551 1.00 94.19 981 VAL A CA 1
ATOM 7214 C C . VAL A 1 981 ? 1.133 -10.930 -22.140 1.00 94.19 981 VAL A C 1
ATOM 7216 O O . VAL A 1 981 ? 0.094 -11.077 -21.503 1.00 94.19 981 VAL A O 1
ATOM 7219 N N . SER A 1 982 ? 1.156 -10.425 -23.376 1.00 95.12 982 SER A N 1
ATOM 7220 C CA . SER A 1 982 ? -0.057 -10.013 -24.082 1.00 95.12 982 SER A CA 1
ATOM 7221 C C . SER A 1 982 ? -1.097 -11.128 -24.204 1.00 95.12 982 SER A C 1
ATOM 7223 O O . SER A 1 982 ? -0.791 -12.322 -24.106 1.00 95.12 982 SER A O 1
ATOM 7225 N N . ASN A 1 983 ? -2.310 -10.752 -24.610 1.00 91.56 983 ASN A N 1
ATOM 7226 C CA . ASN A 1 983 ? -3.266 -11.705 -25.165 1.00 91.56 983 ASN A CA 1
ATOM 7227 C C . ASN A 1 983 ? -2.627 -12.542 -26.300 1.00 91.56 983 ASN A C 1
ATOM 7229 O O . ASN A 1 983 ? -1.719 -12.092 -27.011 1.00 91.56 983 ASN A O 1
ATOM 7233 N N . ASN A 1 984 ? -3.088 -13.785 -26.470 1.00 88.06 984 ASN A N 1
ATOM 7234 C CA . ASN A 1 984 ? -2.515 -14.698 -27.456 1.00 88.06 984 ASN A CA 1
ATOM 7235 C C . ASN A 1 984 ? -3.170 -14.532 -28.833 1.00 88.06 984 ASN A C 1
ATOM 7237 O O . ASN A 1 984 ? -4.391 -14.622 -28.958 1.00 88.06 984 ASN A O 1
ATOM 7241 N N . VAL A 1 985 ? -2.359 -14.368 -29.878 1.00 89.56 985 VAL A N 1
ATOM 7242 C CA . VAL A 1 985 ? -2.829 -14.340 -31.270 1.00 89.56 985 VAL A CA 1
ATOM 7243 C C . VAL A 1 985 ? -2.417 -15.620 -31.979 1.00 89.56 985 VAL A C 1
ATOM 7245 O O . VAL A 1 985 ? -1.284 -16.071 -31.822 1.00 89.56 985 VAL A O 1
ATOM 7248 N N . SER A 1 986 ? -3.302 -16.190 -32.807 1.00 84.75 986 SER A N 1
ATOM 7249 C CA . SER A 1 986 ? -2.995 -17.407 -33.563 1.00 84.75 986 SER A CA 1
ATOM 7250 C C . SER A 1 986 ? -3.312 -17.344 -35.062 1.00 84.75 986 SER A C 1
ATOM 7252 O O . SER A 1 986 ? -4.109 -16.522 -35.508 1.00 84.75 986 SER A O 1
ATOM 7254 N N . VAL A 1 987 ? -2.644 -18.206 -35.839 1.00 79.38 987 VAL A N 1
ATOM 7255 C CA . VAL A 1 987 ? -2.839 -18.423 -37.294 1.00 79.38 987 VAL A CA 1
ATOM 7256 C C . VAL A 1 987 ? -3.374 -19.834 -37.582 1.00 79.38 987 VAL A C 1
ATOM 7258 O O . VAL A 1 987 ? -2.890 -20.522 -38.483 1.00 79.38 987 VAL A O 1
ATOM 7261 N N . ALA A 1 988 ? -4.295 -20.325 -36.750 1.00 70.50 988 ALA A N 1
ATOM 7262 C CA . ALA A 1 988 ? -4.939 -21.616 -36.977 1.00 70.50 988 ALA A CA 1
ATOM 7263 C C . ALA A 1 988 ? -5.849 -21.566 -38.221 1.00 70.50 988 ALA A C 1
ATOM 7265 O O . ALA A 1 988 ? -6.413 -20.524 -38.524 1.00 70.50 988 ALA A O 1
ATOM 7266 N N . ASP A 1 989 ? -5.899 -22.670 -38.956 1.00 70.12 989 ASP A N 1
ATOM 7267 C CA . ASP A 1 989 ? -6.767 -22.953 -40.110 1.00 70.12 989 ASP A CA 1
ATOM 7268 C C . ASP A 1 989 ? -7.107 -24.441 -39.935 1.00 70.12 989 ASP A C 1
ATOM 7270 O O . ASP A 1 989 ? -6.291 -25.326 -40.231 1.00 70.12 989 ASP A O 1
ATOM 7274 N N . SER A 1 990 ? -8.188 -24.687 -39.199 1.00 74.19 990 SER A N 1
ATOM 7275 C CA . SER A 1 990 ? -8.539 -25.970 -38.593 1.00 74.19 990 SER A CA 1
ATOM 7276 C C . SER A 1 990 ? -9.052 -26.979 -39.616 1.00 74.19 990 SER A C 1
ATOM 7278 O O . SER A 1 990 ? -8.893 -28.185 -39.405 1.00 74.19 990 SER A O 1
ATOM 7280 N N . ASP A 1 991 ? -9.618 -26.518 -40.728 1.00 73.12 991 ASP A N 1
ATOM 7281 C CA . ASP A 1 991 ? -10.145 -27.353 -41.811 1.00 73.12 991 ASP A CA 1
ATOM 7282 C C . ASP A 1 991 ? -9.326 -27.281 -43.116 1.00 73.12 991 ASP A C 1
ATOM 7284 O O . ASP A 1 991 ? -9.546 -28.087 -44.031 1.00 73.12 991 ASP A O 1
ATOM 7288 N N . ALA A 1 992 ? -8.276 -26.454 -43.133 1.00 73.06 992 ALA A N 1
ATOM 7289 C CA . ALA A 1 992 ? -7.291 -26.327 -44.201 1.00 73.06 992 ALA A CA 1
ATOM 7290 C C . ALA A 1 992 ? -7.898 -25.869 -45.535 1.00 73.06 992 ALA A C 1
ATOM 7292 O O . ALA A 1 992 ? -7.460 -26.315 -46.607 1.00 73.06 992 ALA A O 1
ATOM 7293 N N . ASP A 1 993 ? -8.903 -24.999 -45.477 1.00 69.50 993 ASP A N 1
ATOM 7294 C CA . ASP A 1 993 ? -9.561 -24.431 -46.652 1.00 69.50 993 ASP A CA 1
ATOM 7295 C C . ASP A 1 993 ? -8.868 -23.165 -47.197 1.00 69.50 993 ASP A C 1
ATOM 7297 O O . ASP A 1 993 ? -9.134 -22.729 -48.324 1.00 69.50 993 ASP A O 1
ATOM 7301 N N . GLY A 1 994 ? -7.881 -22.647 -46.456 1.00 69.94 994 GLY A N 1
ATOM 7302 C CA . GLY A 1 994 ? -7.094 -21.472 -46.811 1.00 69.94 994 GLY A CA 1
ATOM 7303 C C . GLY A 1 994 ? -7.582 -20.164 -46.185 1.00 69.94 994 GLY A C 1
ATOM 7304 O O . GLY A 1 994 ? -6.966 -19.124 -46.452 1.00 69.94 994 GLY A O 1
ATOM 7305 N N . VAL A 1 995 ? -8.629 -20.198 -45.358 1.00 70.50 995 VAL A N 1
ATOM 7306 C CA . VAL A 1 995 ? -9.085 -19.108 -44.492 1.00 70.50 995 VAL A CA 1
ATOM 7307 C C . VAL A 1 995 ? -8.767 -19.479 -43.041 1.00 70.50 995 VAL A C 1
ATOM 7309 O O . VAL A 1 995 ? -9.026 -20.576 -42.578 1.00 70.50 995 VAL A O 1
ATOM 7312 N N . PHE A 1 996 ? -8.117 -18.576 -42.306 1.00 73.00 996 PHE A N 1
ATOM 7313 C CA . PHE A 1 996 ? -7.739 -18.849 -40.915 1.00 73.00 996 PHE A CA 1
ATOM 7314 C C . PHE A 1 996 ? -8.965 -18.817 -39.997 1.00 73.00 996 PHE A C 1
ATOM 7316 O O . PHE A 1 996 ? -9.803 -17.938 -40.170 1.00 73.00 996 PHE A O 1
ATOM 7323 N N . ASP A 1 997 ? -8.988 -19.651 -38.956 1.00 71.50 997 ASP A N 1
ATOM 7324 C CA . ASP A 1 997 ? -10.060 -19.800 -37.955 1.00 71.50 997 ASP A CA 1
ATOM 7325 C C . ASP A 1 997 ? -10.574 -18.465 -37.397 1.00 71.50 997 ASP A C 1
ATOM 7327 O O . ASP A 1 997 ? -11.746 -18.316 -37.072 1.00 71.50 997 ASP A O 1
ATOM 7331 N N . SER A 1 998 ? -9.697 -17.465 -37.264 1.00 66.69 998 SER A N 1
ATOM 7332 C CA . SER A 1 998 ? -10.061 -16.133 -36.763 1.00 66.69 998 SER A CA 1
ATOM 7333 C C . SER A 1 998 ? -10.918 -15.309 -37.732 1.00 66.69 998 SER A C 1
ATOM 7335 O O . SER A 1 998 ? -11.540 -14.337 -37.310 1.00 66.69 998 SER A O 1
ATOM 7337 N N . ASN A 1 999 ? -10.948 -15.692 -39.007 1.00 70.38 999 ASN A N 1
ATOM 7338 C CA . ASN A 1 999 ? -11.723 -15.087 -40.089 1.00 70.38 999 ASN A CA 1
ATOM 7339 C C . ASN A 1 999 ? -12.660 -16.100 -40.780 1.00 70.38 999 ASN A C 1
ATOM 7341 O O . ASN A 1 999 ? -13.306 -15.741 -41.766 1.00 70.38 999 ASN A O 1
ATOM 7345 N N . ASP A 1 1000 ? -12.717 -17.338 -40.286 1.00 75.62 1000 ASP A N 1
ATOM 7346 C CA . ASP A 1 1000 ? -13.518 -18.424 -40.839 1.00 75.62 1000 ASP A CA 1
ATOM 7347 C C . ASP A 1 1000 ? -14.879 -18.498 -40.127 1.00 75.62 1000 ASP A C 1
ATOM 7349 O O . ASP A 1 1000 ? -14.985 -18.727 -38.921 1.00 75.62 1000 ASP A O 1
ATOM 7353 N N . ALA A 1 1001 ? -15.940 -18.249 -40.889 1.00 82.31 1001 ALA A N 1
ATOM 7354 C CA . ALA A 1 1001 ? -17.323 -18.321 -40.442 1.00 82.31 1001 ALA A CA 1
ATOM 7355 C C . ALA A 1 1001 ? -17.937 -19.719 -40.638 1.00 82.31 1001 ALA A C 1
ATOM 7357 O O . ALA A 1 1001 ? -19.045 -19.964 -40.154 1.00 82.31 1001 ALA A O 1
ATOM 7358 N N . CYS A 1 1002 ? -17.248 -20.626 -41.332 1.00 82.81 1002 CYS A N 1
ATOM 7359 C CA . CYS A 1 1002 ? -17.732 -21.946 -41.712 1.00 82.81 1002 CYS A CA 1
ATOM 7360 C C . CYS A 1 1002 ? -16.738 -23.062 -41.345 1.00 82.81 1002 CYS A C 1
ATOM 7362 O O . CYS A 1 1002 ? -16.337 -23.833 -42.216 1.00 82.81 1002 CYS A O 1
ATOM 7364 N N . PRO A 1 1003 ? -16.451 -23.256 -40.044 1.00 80.44 1003 PRO A N 1
ATOM 7365 C CA . PRO A 1 1003 ? -15.491 -24.258 -39.604 1.00 80.44 1003 PRO A CA 1
ATOM 7366 C C . PRO A 1 1003 ? -15.902 -25.670 -40.039 1.00 80.44 1003 PRO A C 1
ATOM 7368 O O . PRO A 1 1003 ? -17.027 -26.123 -39.798 1.00 80.44 1003 PRO A O 1
ATOM 7371 N N . GLY A 1 1004 ? 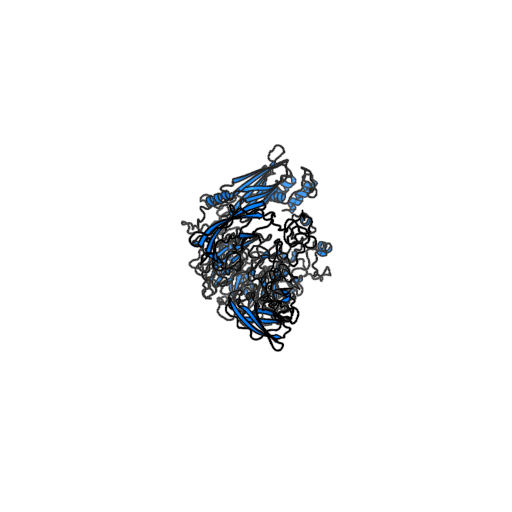-14.962 -26.403 -40.631 1.00 81.75 1004 GLY A N 1
ATOM 7372 C CA . GLY A 1 1004 ? -15.160 -27.771 -41.115 1.00 81.75 1004 GLY A CA 1
ATOM 7373 C C . GLY A 1 1004 ? -15.424 -27.876 -42.619 1.00 81.75 1004 GLY A C 1
ATOM 7374 O O . GLY A 1 1004 ? -16.032 -28.859 -43.061 1.00 81.75 1004 GLY A O 1
ATOM 7375 N N . THR A 1 1005 ? -14.973 -26.902 -43.404 1.00 83.62 1005 THR A N 1
ATOM 7376 C CA . THR A 1 1005 ? -15.036 -26.911 -44.862 1.00 83.62 1005 THR A CA 1
ATOM 7377 C C . THR A 1 1005 ? -14.334 -28.138 -45.446 1.00 83.62 1005 THR A C 1
ATOM 7379 O O . THR A 1 1005 ? -13.180 -28.432 -45.124 1.00 83.62 1005 THR A O 1
ATOM 7382 N N . PRO A 1 1006 ? -15.008 -28.923 -46.315 1.00 80.69 1006 PRO A N 1
ATOM 7383 C CA . PRO A 1 1006 ? -14.391 -30.095 -46.919 1.00 80.69 1006 PRO A CA 1
ATOM 7384 C C . PRO A 1 1006 ? -13.098 -29.748 -47.667 1.00 80.69 1006 PRO A C 1
ATOM 7386 O O . PRO A 1 1006 ? -13.091 -28.910 -48.569 1.00 80.69 1006 PRO A O 1
ATOM 7389 N N . THR A 1 1007 ? -12.011 -30.456 -47.350 1.00 77.88 1007 THR A N 1
ATOM 7390 C CA . THR A 1 1007 ? -10.686 -30.217 -47.938 1.00 77.88 1007 THR A CA 1
ATOM 7391 C C . THR A 1 1007 ? -10.733 -30.194 -49.473 1.00 77.88 1007 THR A C 1
ATOM 7393 O O . THR A 1 1007 ? -11.067 -31.194 -50.115 1.00 77.88 1007 THR A O 1
ATOM 7396 N N . GLY A 1 1008 ? -10.340 -29.061 -50.065 1.00 74.12 1008 GLY A N 1
ATOM 7397 C CA . GLY A 1 1008 ? -10.322 -28.837 -51.516 1.00 74.12 1008 GLY A CA 1
ATOM 7398 C C . GLY A 1 1008 ? -11.582 -28.186 -52.099 1.00 74.12 1008 GLY A C 1
ATOM 7399 O O . GLY A 1 1008 ? -11.635 -27.994 -53.317 1.00 74.12 1008 GLY A O 1
ATOM 7400 N N . ALA A 1 1009 ? -12.576 -27.841 -51.274 1.00 79.25 1009 ALA A N 1
ATOM 7401 C CA . ALA A 1 1009 ? -13.682 -26.981 -51.679 1.00 79.25 1009 ALA A CA 1
ATOM 7402 C C . ALA A 1 1009 ? -13.186 -25.555 -51.981 1.00 79.25 1009 ALA A C 1
ATOM 7404 O O . ALA A 1 1009 ? -12.229 -25.070 -51.385 1.00 79.25 1009 ALA A O 1
ATOM 7405 N N . THR A 1 1010 ? -13.821 -24.880 -52.940 1.00 83.00 1010 THR A N 1
ATOM 7406 C CA . THR A 1 1010 ? -13.598 -23.446 -53.159 1.00 83.00 1010 THR A CA 1
ATOM 7407 C C . THR A 1 1010 ? -14.439 -22.658 -52.166 1.00 83.00 1010 THR A C 1
ATOM 7409 O O . THR A 1 1010 ? -15.664 -22.794 -52.184 1.00 83.00 1010 THR A O 1
ATOM 7412 N N . VAL A 1 1011 ? -13.782 -21.840 -51.351 1.00 83.19 1011 VAL A N 1
ATOM 7413 C CA . VAL A 1 1011 ? -14.399 -21.024 -50.299 1.00 83.19 1011 VAL A CA 1
ATOM 7414 C C . VAL A 1 1011 ? -14.363 -19.540 -50.642 1.00 83.19 1011 VAL A C 1
ATOM 7416 O O . VAL A 1 1011 ? -13.591 -19.116 -51.512 1.00 83.19 1011 VAL A O 1
ATOM 7419 N N . ASP A 1 1012 ? -15.224 -18.751 -50.004 1.00 82.75 1012 ASP A N 1
ATOM 7420 C CA . ASP A 1 1012 ? -15.185 -17.295 -50.099 1.00 82.75 1012 ASP A CA 1
ATOM 7421 C C . ASP A 1 1012 ? -14.271 -16.680 -49.031 1.00 82.75 1012 ASP A C 1
ATOM 7423 O O . ASP A 1 1012 ? -13.513 -17.370 -48.354 1.00 82.75 1012 ASP A O 1
ATOM 7427 N N . ALA A 1 1013 ? -14.284 -15.350 -48.910 1.00 79.38 1013 ALA A N 1
ATOM 7428 C CA . ALA A 1 1013 ? -13.433 -14.634 -47.961 1.00 79.38 1013 ALA A CA 1
ATOM 7429 C C . ALA A 1 1013 ? -13.754 -14.936 -46.483 1.00 79.38 1013 ALA A C 1
ATOM 7431 O O . ALA A 1 1013 ? -12.978 -14.535 -45.620 1.00 79.38 1013 ALA A O 1
ATOM 7432 N N . SER A 1 1014 ? -14.880 -15.600 -46.208 1.00 80.56 1014 SER A N 1
ATOM 7433 C CA . SER A 1 1014 ? -15.336 -15.988 -44.875 1.00 80.56 1014 SER A CA 1
ATOM 7434 C C . SER A 1 1014 ? -15.176 -17.490 -44.615 1.00 80.56 1014 SER A C 1
ATOM 7436 O O . SER A 1 1014 ? -15.769 -17.979 -43.665 1.00 80.56 1014 SER A O 1
ATOM 7438 N N . GLY A 1 1015 ? -14.433 -18.227 -45.452 1.00 82.69 1015 GLY A N 1
ATOM 7439 C CA . GLY A 1 1015 ? -14.190 -19.672 -45.277 1.00 82.69 1015 GLY A CA 1
ATOM 7440 C C . GLY A 1 1015 ? -15.377 -20.560 -45.667 1.00 82.69 1015 GLY A C 1
ATOM 7441 O O . GLY A 1 1015 ? -15.310 -21.778 -45.650 1.00 82.69 1015 GLY A O 1
ATOM 7442 N N . CYS A 1 1016 ? -16.488 -19.984 -46.123 1.00 88.50 1016 CYS A N 1
ATOM 7443 C CA . CYS A 1 1016 ? -17.674 -20.761 -46.457 1.00 88.50 1016 CYS A CA 1
ATOM 7444 C C . CYS A 1 1016 ? -17.600 -21.317 -47.877 1.00 88.50 1016 CYS A C 1
ATOM 7446 O O . CYS A 1 1016 ? -17.434 -20.553 -48.825 1.00 88.50 1016 CYS A O 1
ATOM 7448 N N . SER A 1 1017 ? -17.793 -22.625 -48.070 1.00 88.06 1017 SER A N 1
ATOM 7449 C CA . SER A 1 1017 ? -18.117 -23.176 -49.396 1.00 88.06 1017 SER A CA 1
ATOM 7450 C C . SER A 1 1017 ? -19.620 -23.096 -49.672 1.00 88.06 1017 SER A C 1
ATOM 7452 O O . SER A 1 1017 ? -20.418 -23.227 -48.747 1.00 88.06 1017 SER A O 1
ATOM 7454 N N . GLN A 1 1018 ? -20.023 -22.965 -50.947 1.00 85.88 1018 GLN A N 1
ATOM 7455 C CA . GLN A 1 1018 ? -21.444 -22.946 -51.349 1.00 85.88 1018 GLN A CA 1
ATOM 7456 C C . GLN A 1 1018 ? -22.247 -24.070 -50.675 1.00 85.88 1018 GLN A C 1
ATOM 7458 O O . GLN A 1 1018 ? -23.294 -23.811 -50.108 1.00 85.88 1018 GLN A O 1
ATOM 7463 N N . ALA A 1 1019 ? -21.728 -25.299 -50.662 1.00 81.44 1019 ALA A N 1
ATOM 7464 C CA . ALA A 1 1019 ? -22.449 -26.458 -50.134 1.00 81.44 1019 ALA A CA 1
ATOM 7465 C C . ALA A 1 1019 ? -22.635 -26.458 -48.603 1.00 81.44 1019 ALA A C 1
ATOM 7467 O O . ALA A 1 1019 ? -23.451 -27.222 -48.096 1.00 81.44 1019 ALA A O 1
ATOM 7468 N N . GLN A 1 1020 ? -21.866 -25.663 -47.850 1.00 86.00 1020 GLN A N 1
ATOM 7469 C CA . GLN A 1 1020 ? -22.042 -25.534 -46.395 1.00 86.00 1020 GLN A CA 1
ATOM 7470 C C . GLN A 1 1020 ? -23.134 -24.533 -46.028 1.00 86.00 1020 GLN A C 1
ATOM 7472 O O . GLN A 1 1020 ? -23.778 -24.672 -44.990 1.00 86.00 1020 GLN A O 1
ATOM 7477 N N . VAL A 1 1021 ? -23.319 -23.514 -46.861 1.00 87.62 1021 VAL A N 1
ATOM 7478 C CA . VAL A 1 1021 ? -24.251 -22.411 -46.597 1.00 87.62 1021 VAL A CA 1
ATOM 7479 C C . VAL A 1 1021 ? -25.542 -22.511 -47.402 1.00 87.62 1021 VAL A C 1
ATOM 7481 O O . VAL A 1 1021 ? -26.500 -21.841 -47.049 1.00 87.62 1021 VAL A O 1
ATOM 7484 N N . ASP A 1 1022 ? -25.572 -23.346 -48.435 1.00 87.69 1022 ASP A N 1
ATOM 7485 C CA . ASP A 1 1022 ? -26.694 -23.623 -49.332 1.00 87.69 1022 ASP A CA 1
ATOM 7486 C C . ASP A 1 1022 ? -26.666 -25.138 -49.612 1.00 87.69 1022 ASP A C 1
ATOM 7488 O O . ASP A 1 1022 ? -25.891 -25.628 -50.442 1.00 87.69 1022 ASP A O 1
ATOM 7492 N N . SER A 1 1023 ? -27.393 -25.909 -48.793 1.00 88.38 1023 SER A N 1
ATOM 7493 C CA . SER A 1 1023 ? -27.214 -27.372 -48.743 1.00 88.38 1023 SER A CA 1
ATOM 7494 C C . SER A 1 1023 ? -27.778 -28.090 -49.968 1.00 88.38 1023 SER A C 1
ATOM 7496 O O . SER A 1 1023 ? -27.342 -29.204 -50.280 1.00 88.38 1023 SER A O 1
ATOM 7498 N N . ASP A 1 1024 ? -28.761 -27.496 -50.640 1.00 87.12 1024 ASP A N 1
ATOM 7499 C CA . ASP A 1 1024 ? -29.451 -28.078 -51.790 1.00 87.12 1024 ASP A CA 1
ATOM 7500 C C . ASP A 1 1024 ? -29.141 -27.375 -53.125 1.00 87.12 1024 ASP A C 1
ATOM 7502 O O . ASP A 1 1024 ? -29.527 -27.881 -54.187 1.00 87.12 1024 ASP A O 1
ATOM 7506 N N . LEU A 1 1025 ? -28.306 -26.331 -53.076 1.00 89.75 1025 LEU A N 1
ATOM 7507 C CA . LEU A 1 1025 ? -27.687 -25.629 -54.199 1.00 89.75 1025 LEU A CA 1
ATOM 7508 C C . LEU A 1 1025 ? -28.687 -24.872 -55.074 1.00 89.75 1025 LEU A C 1
ATOM 7510 O O . LEU A 1 1025 ? -28.562 -24.852 -56.307 1.00 89.75 1025 LEU A O 1
ATOM 7514 N N . ASP A 1 1026 ? -29.676 -24.255 -54.445 1.00 88.94 1026 ASP A N 1
ATOM 7515 C CA . ASP A 1 1026 ? -30.757 -23.549 -55.122 1.00 88.94 1026 ASP A CA 1
ATOM 7516 C C . ASP A 1 1026 ? -30.519 -22.025 -55.241 1.00 88.94 1026 ASP A C 1
ATOM 7518 O O . ASP A 1 1026 ? -31.185 -21.343 -56.032 1.00 88.94 1026 ASP A O 1
ATOM 7522 N N . GLY A 1 1027 ? -29.494 -21.513 -54.546 1.00 88.19 1027 GLY A N 1
ATOM 7523 C CA . GLY A 1 1027 ? -29.088 -20.109 -54.530 1.00 88.19 1027 GLY A CA 1
ATOM 7524 C C . GLY A 1 1027 ? -29.555 -19.305 -53.309 1.00 88.19 1027 GLY A C 1
ATOM 7525 O O . GLY A 1 1027 ? -29.227 -18.112 -53.228 1.00 88.19 1027 GLY A O 1
ATOM 7526 N N . VAL A 1 1028 ? -30.268 -19.912 -52.359 1.00 89.50 1028 VAL A N 1
ATOM 7527 C CA . VAL A 1 1028 ? -30.707 -19.304 -51.094 1.00 89.50 1028 VAL A CA 1
ATOM 7528 C C . VAL A 1 1028 ? -29.916 -19.905 -49.928 1.00 89.50 1028 VAL A C 1
ATOM 7530 O O . VAL A 1 1028 ? -29.565 -21.076 -49.935 1.00 89.50 1028 VAL A O 1
ATOM 7533 N N . CYS A 1 1029 ? -29.523 -19.088 -48.945 1.00 91.00 1029 CYS A N 1
ATOM 7534 C CA . CYS A 1 1029 ? -28.710 -19.594 -47.838 1.00 91.00 1029 CYS A CA 1
ATOM 7535 C C . CYS A 1 1029 ? -29.588 -20.292 -46.799 1.00 91.00 1029 CYS A C 1
ATOM 7537 O O . CYS A 1 1029 ? -30.615 -19.733 -46.427 1.00 91.00 1029 CYS A O 1
ATOM 7539 N N . ASN A 1 1030 ? -29.135 -21.419 -46.242 1.00 88.62 1030 ASN A N 1
ATOM 7540 C CA . ASN A 1 1030 ? -29.739 -22.084 -45.083 1.00 88.62 1030 ASN A CA 1
ATOM 7541 C C . ASN A 1 1030 ? -30.123 -21.062 -43.979 1.00 88.62 1030 ASN A C 1
ATOM 7543 O O . ASN A 1 1030 ? -29.410 -20.071 -43.792 1.00 88.62 1030 ASN A O 1
ATOM 7547 N N . PRO A 1 1031 ? -31.181 -21.292 -43.179 1.00 87.38 1031 PRO A N 1
ATOM 7548 C CA . PRO A 1 1031 ? -31.603 -20.391 -42.113 1.00 87.38 1031 PRO A CA 1
ATOM 7549 C C . PRO A 1 1031 ? -30.466 -20.008 -41.174 1.00 87.38 1031 PRO A C 1
ATOM 7551 O O . PRO A 1 1031 ? -29.829 -20.861 -40.557 1.00 87.38 1031 PRO A O 1
ATOM 7554 N N . GLY A 1 1032 ? -30.221 -18.703 -41.053 1.00 81.75 1032 GLY A N 1
ATOM 7555 C CA . GLY A 1 1032 ? -29.155 -18.158 -40.211 1.00 81.75 1032 GLY A CA 1
ATOM 7556 C C . GLY A 1 1032 ? -27.745 -18.222 -40.812 1.00 81.75 1032 GLY A C 1
ATOM 7557 O O . GLY A 1 1032 ? -26.823 -17.703 -40.187 1.00 81.75 1032 GLY A O 1
ATOM 7558 N N . ALA A 1 1033 ? -27.564 -18.795 -42.007 1.00 81.81 1033 ALA A N 1
ATOM 7559 C CA . ALA A 1 1033 ? -26.305 -18.756 -42.744 1.00 81.81 1033 ALA A CA 1
ATOM 7560 C C . ALA A 1 1033 ? -26.239 -17.526 -43.668 1.00 81.81 1033 ALA A C 1
ATOM 7562 O O . ALA A 1 1033 ? -27.248 -17.052 -44.189 1.00 81.81 1033 ALA A O 1
ATOM 7563 N N . SER A 1 1034 ? -25.033 -17.007 -43.898 1.00 77.56 1034 SER A N 1
ATOM 7564 C CA . SER A 1 1034 ? -24.792 -15.922 -44.855 1.00 77.56 1034 SER A CA 1
ATOM 7565 C C . SER A 1 1034 ? -23.443 -16.100 -45.540 1.00 77.56 1034 SER A C 1
ATOM 7567 O O . SER A 1 1034 ? -22.458 -16.387 -44.865 1.00 77.56 1034 SER A O 1
ATOM 7569 N N . SER A 1 1035 ? -23.384 -15.883 -46.853 1.00 81.00 1035 SER A N 1
ATOM 7570 C CA . SER A 1 1035 ? -22.143 -15.940 -47.635 1.00 81.00 1035 SER A CA 1
ATOM 7571 C C . SER A 1 1035 ? -22.228 -15.050 -48.877 1.00 81.00 1035 SER A C 1
ATOM 7573 O O . SER A 1 1035 ? -23.281 -14.496 -49.194 1.00 81.00 1035 SER A O 1
ATOM 7575 N N . SER A 1 1036 ? -21.131 -14.954 -49.627 1.00 81.81 1036 SER A N 1
ATOM 7576 C CA . SER A 1 1036 ? -21.131 -14.323 -50.956 1.00 81.81 1036 SER A CA 1
ATOM 7577 C C . SER A 1 1036 ? -21.706 -15.206 -52.079 1.00 81.81 1036 SER A C 1
ATOM 7579 O O . SER A 1 1036 ? -21.836 -14.756 -53.220 1.00 81.81 1036 SER A O 1
ATOM 7581 N N . PHE A 1 1037 ? -22.048 -16.451 -51.756 1.00 82.25 1037 PHE A N 1
ATOM 7582 C CA . PHE A 1 1037 ? -22.437 -17.517 -52.674 1.00 82.25 1037 PHE A CA 1
ATOM 7583 C C . PHE A 1 1037 ? -23.960 -17.695 -52.828 1.00 82.25 1037 PHE A C 1
ATOM 7585 O O . PHE A 1 1037 ? -24.422 -18.183 -53.859 1.00 82.25 1037 PHE A O 1
ATOM 7592 N N . CYS A 1 1038 ? -24.750 -17.259 -51.846 1.00 85.00 1038 CYS A N 1
ATOM 7593 C CA . CYS A 1 1038 ? -26.212 -17.384 -51.811 1.00 85.00 1038 CYS A CA 1
ATOM 7594 C C . CYS A 1 1038 ? -26.860 -16.101 -51.256 1.00 85.00 1038 CYS A C 1
ATOM 7596 O O . CYS A 1 1038 ? -26.178 -15.253 -50.675 1.00 85.00 1038 CYS A O 1
ATOM 7598 N N . THR A 1 1039 ? -28.172 -15.916 -51.445 1.00 86.31 1039 THR A N 1
ATOM 7599 C CA . THR A 1 1039 ? -28.896 -14.737 -50.929 1.00 86.31 1039 THR A CA 1
ATOM 7600 C C . THR A 1 1039 ? -30.270 -15.092 -50.379 1.00 86.31 1039 THR A C 1
ATOM 7602 O O . THR A 1 1039 ? -31.059 -15.710 -51.083 1.00 86.31 1039 THR A O 1
ATOM 7605 N N . GLY A 1 1040 ? -30.596 -14.608 -49.178 1.00 87.50 1040 GLY A N 1
ATOM 7606 C CA . GLY A 1 1040 ? -31.861 -14.906 -48.494 1.00 87.50 1040 GLY A CA 1
ATOM 7607 C C . GLY A 1 1040 ? -31.695 -15.933 -47.369 1.00 87.50 1040 GLY A C 1
ATOM 7608 O O . GLY A 1 1040 ? -30.569 -16.294 -47.046 1.00 87.50 1040 GLY A O 1
ATOM 7609 N N . SER A 1 1041 ? -32.810 -16.340 -46.759 1.00 91.38 1041 SER A N 1
ATOM 7610 C CA . SER A 1 1041 ? -32.891 -17.366 -45.709 1.00 91.38 1041 SER A CA 1
ATOM 7611 C C . SER A 1 1041 ? -33.821 -18.468 -46.198 1.00 91.38 1041 SER A C 1
ATOM 7613 O O . SER A 1 1041 ? -34.971 -18.164 -46.501 1.00 91.38 1041 SER A O 1
ATOM 7615 N N . ASP A 1 1042 ? -33.315 -19.693 -46.257 1.00 91.44 1042 ASP A N 1
ATOM 7616 C CA . ASP A 1 1042 ? -33.928 -20.819 -46.947 1.00 91.44 1042 ASP A CA 1
ATOM 7617 C C . ASP A 1 1042 ? -34.979 -21.531 -46.086 1.00 91.44 1042 ASP A C 1
ATOM 7619 O O . ASP A 1 1042 ? -34.657 -22.160 -45.083 1.00 91.44 1042 ASP A O 1
ATOM 7623 N N . ASN A 1 1043 ? -36.247 -21.442 -46.459 1.00 90.75 1043 ASN A N 1
ATOM 7624 C CA . ASN A 1 1043 ? -37.333 -22.124 -45.770 1.00 90.75 1043 ASN A CA 1
ATOM 7625 C C . ASN A 1 1043 ? -37.406 -23.631 -46.099 1.00 90.75 1043 ASN A C 1
ATOM 7627 O O . ASN A 1 1043 ? -38.107 -24.357 -45.396 1.00 90.75 1043 ASN A O 1
ATOM 7631 N N . CYS A 1 1044 ? -36.632 -24.141 -47.070 1.00 92.81 1044 CYS A N 1
ATOM 7632 C CA . CYS A 1 1044 ? -36.440 -25.574 -47.310 1.00 92.81 1044 CYS A CA 1
ATOM 7633 C C . CYS A 1 1044 ? -34.972 -25.992 -47.435 1.00 92.81 1044 CYS A C 1
ATOM 7635 O O . CYS A 1 1044 ? -34.574 -26.477 -48.487 1.00 92.81 1044 CYS A O 1
ATOM 7637 N N . PRO A 1 1045 ? -34.220 -26.051 -46.317 1.00 89.88 1045 PRO A N 1
ATOM 7638 C CA . PRO A 1 1045 ? -32.759 -26.238 -46.308 1.00 89.88 1045 PRO A CA 1
ATOM 7639 C C . PRO A 1 1045 ? -32.218 -27.539 -46.921 1.00 89.88 1045 PRO A C 1
ATOM 7641 O O . PRO A 1 1045 ? -31.024 -27.811 -46.841 1.00 89.88 1045 PRO A O 1
ATOM 7644 N N . ALA A 1 1046 ? -33.080 -28.434 -47.398 1.00 88.25 1046 ALA A N 1
ATOM 7645 C CA . ALA A 1 1046 ? -32.716 -29.719 -47.982 1.00 88.25 1046 ALA A CA 1
ATOM 7646 C C . ALA A 1 1046 ? -33.473 -30.022 -49.288 1.00 88.25 1046 ALA A C 1
ATOM 7648 O O . ALA A 1 1046 ? -33.321 -31.125 -49.828 1.00 88.25 1046 ALA A O 1
ATOM 7649 N N . VAL A 1 1047 ? -34.324 -29.109 -49.768 1.00 89.69 1047 VAL A N 1
ATOM 7650 C CA . VAL A 1 1047 ? -35.173 -29.304 -50.947 1.00 89.69 1047 VAL A CA 1
ATOM 7651 C C . VAL A 1 1047 ? -35.221 -28.019 -51.765 1.00 89.69 1047 VAL A C 1
ATOM 7653 O O . VAL A 1 1047 ? -36.021 -27.137 -51.475 1.00 89.69 1047 VAL A O 1
ATOM 7656 N N . ALA A 1 1048 ? -34.458 -28.014 -52.862 1.00 90.94 1048 ALA A N 1
ATOM 7657 C CA . ALA A 1 1048 ? -34.263 -26.832 -53.691 1.00 90.94 1048 ALA A CA 1
ATOM 7658 C C . ALA A 1 1048 ? -35.587 -26.150 -54.067 1.00 90.94 1048 ALA A C 1
ATOM 7660 O O . ALA A 1 1048 ? -36.397 -26.702 -54.828 1.00 90.94 1048 ALA A O 1
ATOM 7661 N N . ASN A 1 1049 ? -35.777 -24.926 -53.585 1.00 91.25 1049 ASN A N 1
ATOM 7662 C CA . ASN A 1 1049 ? -36.942 -24.088 -53.819 1.00 91.25 1049 ASN A CA 1
ATOM 7663 C C . ASN A 1 1049 ? -36.548 -22.595 -53.943 1.00 91.25 1049 ASN A C 1
ATOM 7665 O O . ASN A 1 1049 ? -36.958 -21.765 -53.128 1.00 91.25 1049 ASN A O 1
ATOM 7669 N N . PRO A 1 1050 ? -35.898 -22.176 -55.051 1.00 91.38 1050 PRO A N 1
ATOM 7670 C CA . PRO A 1 1050 ? -35.316 -20.830 -55.173 1.00 91.38 1050 PRO A CA 1
ATOM 7671 C C . PRO A 1 1050 ? -36.300 -19.659 -54.995 1.00 91.38 1050 PRO A C 1
ATOM 7673 O O . PRO A 1 1050 ? -35.900 -18.499 -54.911 1.00 91.38 1050 PRO A O 1
ATOM 7676 N N . THR A 1 1051 ? -37.607 -19.934 -55.035 1.00 90.12 1051 THR A N 1
ATOM 7677 C CA . THR A 1 1051 ? -38.688 -18.961 -54.854 1.00 90.12 1051 THR A CA 1
ATOM 7678 C C . THR A 1 1051 ? -39.116 -18.762 -53.404 1.00 90.12 1051 THR A C 1
ATOM 7680 O O . THR A 1 1051 ? -39.869 -17.819 -53.165 1.00 90.12 1051 THR A O 1
ATOM 7683 N N . GLN A 1 1052 ? -38.668 -19.612 -52.472 1.00 91.75 1052 GLN A N 1
ATOM 7684 C CA . GLN A 1 1052 ? -38.887 -19.470 -51.028 1.00 91.75 1052 GLN A CA 1
ATOM 7685 C C . GLN A 1 1052 ? -40.371 -19.304 -50.671 1.00 91.75 1052 GLN A C 1
ATOM 7687 O O . GLN A 1 1052 ? -40.764 -18.435 -49.898 1.00 91.75 1052 GLN A O 1
ATOM 7692 N N . SER A 1 1053 ? -41.223 -20.093 -51.332 1.00 90.44 1053 SER A N 1
ATOM 7693 C CA . SER A 1 1053 ? -42.673 -20.084 -51.112 1.00 90.44 1053 SER A CA 1
ATOM 7694 C C . SER A 1 1053 ? -43.002 -20.779 -49.791 1.00 90.44 1053 SER A C 1
ATOM 7696 O O . SER A 1 1053 ? -42.399 -21.806 -49.499 1.00 90.44 1053 SER A O 1
ATOM 7698 N N . ASP A 1 1054 ? -43.898 -20.178 -49.016 1.00 89.19 1054 ASP A N 1
ATOM 7699 C CA . ASP A 1 1054 ? -44.337 -20.574 -47.670 1.00 89.19 1054 ASP A CA 1
ATOM 7700 C C . ASP A 1 1054 ? -45.781 -20.069 -47.536 1.00 89.19 1054 ASP A C 1
ATOM 7702 O O . ASP A 1 1054 ? -46.016 -18.872 -47.331 1.00 89.19 1054 ASP A O 1
ATOM 7706 N N . ILE A 1 1055 ? -46.738 -20.929 -47.889 1.00 88.00 1055 ILE A N 1
ATOM 7707 C CA . ILE A 1 1055 ? -48.151 -20.567 -48.055 1.00 88.00 1055 ILE A CA 1
ATOM 7708 C C . ILE A 1 1055 ? -48.822 -20.252 -46.716 1.00 88.00 1055 ILE A C 1
ATOM 7710 O O . ILE A 1 1055 ? -49.626 -19.313 -46.656 1.00 88.00 1055 ILE A O 1
ATOM 7714 N N . ASP A 1 1056 ? -48.506 -20.995 -45.660 1.00 86.25 1056 ASP A N 1
ATOM 7715 C CA . ASP A 1 1056 ? -49.119 -20.833 -44.341 1.00 86.25 1056 ASP A CA 1
ATOM 7716 C C . ASP A 1 1056 ? -48.319 -19.906 -43.406 1.00 86.25 1056 ASP A C 1
ATOM 7718 O O . ASP A 1 1056 ? -48.859 -19.388 -42.419 1.00 86.25 1056 ASP A O 1
ATOM 7722 N N . GLY A 1 1057 ? -47.081 -19.576 -43.781 1.00 89.25 1057 GLY A N 1
ATOM 7723 C CA . GLY A 1 1057 ? -46.220 -18.630 -43.087 1.00 89.25 1057 GLY A CA 1
ATOM 7724 C C . GLY A 1 1057 ? -45.598 -19.205 -41.818 1.00 89.25 1057 GLY A C 1
ATOM 7725 O O . GLY A 1 1057 ? -45.243 -18.421 -40.925 1.00 89.25 1057 GLY A O 1
ATOM 7726 N N . ASP A 1 1058 ? -45.519 -20.530 -41.687 1.00 86.62 1058 ASP A N 1
ATOM 7727 C CA . ASP A 1 1058 ? -44.971 -21.191 -40.503 1.00 86.62 1058 ASP A CA 1
ATOM 7728 C C . ASP A 1 1058 ? -43.424 -21.214 -40.484 1.00 86.62 1058 ASP A C 1
ATOM 7730 O O . ASP A 1 1058 ? -42.806 -21.467 -39.439 1.00 86.62 1058 ASP A O 1
ATOM 7734 N N . GLY A 1 1059 ? -42.799 -20.824 -41.601 1.00 87.00 1059 GLY A N 1
ATOM 7735 C CA . GLY A 1 1059 ? -41.354 -20.760 -41.796 1.00 87.00 1059 GLY A CA 1
ATOM 7736 C C . GLY A 1 1059 ? -40.747 -22.015 -42.429 1.00 87.00 1059 GLY A C 1
ATOM 7737 O O . GLY A 1 1059 ? -39.528 -22.039 -42.631 1.00 87.00 1059 GLY A O 1
ATOM 7738 N N . ILE A 1 1060 ? -41.555 -23.028 -42.745 1.00 88.50 1060 ILE A N 1
ATOM 7739 C CA . ILE A 1 1060 ? -41.208 -24.194 -43.557 1.00 88.50 1060 ILE A CA 1
ATOM 7740 C C . ILE A 1 1060 ? -41.696 -23.926 -44.983 1.00 88.50 1060 ILE A C 1
ATOM 7742 O O . ILE A 1 1060 ? -42.810 -23.491 -45.227 1.00 88.50 1060 ILE A O 1
ATOM 7746 N N . GLY A 1 1061 ? -40.835 -24.131 -45.973 1.00 91.44 1061 GLY A N 1
ATOM 7747 C CA . GLY A 1 1061 ? -41.215 -23.868 -47.350 1.00 91.44 1061 GLY A CA 1
ATOM 7748 C C . GLY A 1 1061 ? -42.134 -24.944 -47.914 1.00 91.44 1061 GLY A C 1
ATOM 7749 O O . GLY A 1 1061 ? -41.978 -26.139 -47.663 1.00 91.44 1061 GLY A O 1
ATOM 7750 N N . ASP A 1 1062 ? -42.996 -24.531 -48.831 1.00 88.44 1062 ASP A N 1
ATOM 7751 C CA . ASP A 1 1062 ? -43.928 -25.382 -49.571 1.00 88.44 1062 ASP A CA 1
ATOM 7752 C C . ASP A 1 1062 ? -43.313 -26.672 -50.148 1.00 88.44 1062 ASP A C 1
ATOM 7754 O O . ASP A 1 1062 ? -43.998 -27.673 -50.361 1.00 88.44 1062 ASP A O 1
ATOM 7758 N N . ALA A 1 1063 ? -42.026 -26.631 -50.505 1.00 89.62 1063 ALA A N 1
ATOM 7759 C CA . ALA A 1 1063 ? -41.329 -27.744 -51.143 1.00 89.62 1063 ALA A CA 1
ATOM 7760 C C . ALA A 1 1063 ? -40.974 -28.877 -50.165 1.00 89.62 1063 ALA A C 1
ATOM 7762 O O . ALA A 1 1063 ? -40.791 -30.021 -50.591 1.00 89.62 1063 ALA A O 1
ATOM 7763 N N . CYS A 1 1064 ? -40.866 -28.564 -48.877 1.00 90.19 1064 CYS A N 1
ATOM 7764 C CA . CYS A 1 1064 ? -40.447 -29.468 -47.812 1.00 90.19 1064 CYS A CA 1
ATOM 7765 C C . CYS A 1 1064 ? -41.478 -29.579 -46.682 1.00 90.19 1064 CYS A C 1
ATOM 7767 O O . CYS A 1 1064 ? -41.288 -30.395 -45.776 1.00 90.19 1064 CYS A O 1
ATOM 7769 N N . ASP A 1 1065 ? -42.565 -28.821 -46.764 1.00 90.38 1065 ASP A N 1
ATOM 7770 C CA . ASP A 1 1065 ? -43.666 -28.881 -45.826 1.00 90.38 1065 ASP A CA 1
ATOM 7771 C C . ASP A 1 1065 ? -44.551 -30.125 -46.072 1.00 90.38 1065 ASP A C 1
ATOM 7773 O O . ASP A 1 1065 ? -45.035 -30.345 -47.191 1.00 90.38 1065 ASP A O 1
ATOM 7777 N N . PRO A 1 1066 ? -44.744 -31.009 -45.072 1.00 88.44 1066 PRO A N 1
ATOM 7778 C CA . PRO A 1 1066 ? -45.693 -32.114 -45.167 1.00 88.44 1066 PRO A CA 1
ATOM 7779 C C . PRO A 1 1066 ? -47.176 -31.692 -45.149 1.00 88.44 1066 PRO A C 1
ATOM 7781 O O . PRO A 1 1066 ? -48.007 -32.540 -45.487 1.00 88.44 1066 PRO A O 1
ATOM 7784 N N . ASP A 1 1067 ? -47.496 -30.458 -44.762 1.00 89.62 1067 ASP A N 1
ATOM 7785 C CA . ASP A 1 1067 ? -48.833 -29.867 -44.591 1.00 89.62 1067 ASP A CA 1
ATOM 7786 C C . ASP A 1 1067 ? -48.778 -28.371 -44.960 1.00 89.62 1067 ASP A C 1
ATOM 7788 O O . ASP A 1 1067 ? -48.790 -27.494 -44.107 1.00 89.62 1067 ASP A O 1
ATOM 7792 N N . ARG A 1 1068 ? -48.630 -28.090 -46.257 1.00 91.19 1068 ARG A N 1
ATOM 7793 C CA . ARG A 1 1068 ? -48.105 -26.806 -46.758 1.00 91.19 1068 ARG A CA 1
ATOM 7794 C C . ARG A 1 1068 ? -49.053 -25.622 -46.647 1.00 91.19 1068 ARG A C 1
ATOM 7796 O O . ARG A 1 1068 ? -48.685 -24.517 -47.027 1.00 91.19 1068 ARG A O 1
ATOM 7803 N N . ASP A 1 1069 ? -50.293 -25.853 -46.253 1.00 87.81 1069 ASP A N 1
ATOM 7804 C CA . ASP A 1 1069 ? -51.260 -24.797 -45.982 1.00 87.81 1069 ASP A CA 1
ATOM 7805 C C . ASP A 1 1069 ? -51.643 -24.712 -44.493 1.00 87.81 1069 ASP A C 1
ATOM 7807 O O . ASP A 1 1069 ? -52.461 -23.864 -44.116 1.00 87.81 1069 ASP A O 1
ATOM 7811 N N . GLY A 1 1070 ? -51.005 -25.524 -43.640 1.00 88.94 1070 GLY A N 1
ATOM 7812 C CA . GLY A 1 1070 ? -51.065 -25.426 -42.185 1.00 88.94 1070 GLY A CA 1
ATOM 7813 C C . GLY A 1 1070 ? -52.419 -25.787 -41.582 1.00 88.94 1070 GLY A C 1
ATOM 7814 O O . GLY A 1 1070 ? -52.756 -25.349 -40.471 1.00 88.94 1070 GLY A O 1
ATOM 7815 N N . ASP A 1 1071 ? -53.244 -26.543 -42.302 1.00 89.12 1071 ASP A N 1
ATOM 7816 C CA . ASP A 1 1071 ? -54.623 -26.820 -41.913 1.00 89.12 1071 ASP A CA 1
ATOM 7817 C C . ASP A 1 1071 ? -54.756 -28.005 -40.930 1.00 89.12 1071 ASP A C 1
ATOM 7819 O O . ASP A 1 1071 ? -55.790 -28.185 -40.268 1.00 89.12 1071 ASP A O 1
ATOM 7823 N N . GLY A 1 1072 ? -53.676 -28.768 -40.746 1.00 88.25 1072 GLY A N 1
ATOM 7824 C CA . GLY A 1 1072 ? -53.596 -29.944 -39.888 1.00 88.25 1072 GLY A CA 1
ATOM 7825 C C . GLY A 1 1072 ? -53.819 -31.272 -40.619 1.00 88.25 1072 GLY A C 1
ATOM 7826 O O . GLY A 1 1072 ? -53.889 -32.317 -39.950 1.00 88.25 1072 GLY A O 1
ATOM 7827 N N . VAL A 1 1073 ? -53.950 -31.265 -41.947 1.00 88.31 1073 VAL A N 1
ATOM 7828 C CA . VAL A 1 1073 ? -54.139 -32.429 -42.812 1.00 88.31 1073 VAL A CA 1
ATOM 7829 C C . VAL A 1 1073 ? -52.947 -32.553 -43.763 1.00 88.31 1073 VAL A C 1
ATOM 7831 O O . VAL A 1 1073 ? -52.784 -31.762 -44.673 1.00 88.31 1073 VAL A O 1
ATOM 7834 N N . PRO A 1 1074 ? -52.132 -33.620 -43.656 1.00 89.62 1074 PRO A N 1
ATOM 7835 C CA . PRO A 1 1074 ? -50.952 -33.750 -44.505 1.00 89.62 1074 PRO A CA 1
ATOM 7836 C C . PRO A 1 1074 ? -51.292 -33.726 -46.000 1.00 89.62 1074 PRO A C 1
ATOM 7838 O O . PRO A 1 1074 ? -52.194 -34.457 -46.423 1.00 89.62 1074 PRO A O 1
ATOM 7841 N N . ASN A 1 1075 ? -50.470 -33.041 -46.802 1.00 86.88 1075 ASN A N 1
ATOM 7842 C CA . ASN A 1 1075 ? -50.604 -32.819 -48.252 1.00 86.88 1075 ASN A CA 1
ATOM 7843 C C . ASN A 1 1075 ? -51.012 -34.065 -49.056 1.00 86.88 1075 ASN A C 1
ATOM 7845 O O . ASN A 1 1075 ? -51.710 -33.995 -50.063 1.00 86.88 1075 ASN A O 1
ATOM 7849 N N . ALA A 1 1076 ? -50.533 -35.245 -48.648 1.00 87.25 1076 ALA A N 1
ATOM 7850 C CA . ALA A 1 1076 ? -50.812 -36.512 -49.329 1.00 87.25 1076 ALA A CA 1
ATOM 7851 C C . ALA A 1 1076 ? -52.245 -37.043 -49.115 1.00 87.25 1076 ALA A C 1
ATOM 7853 O O . ALA A 1 1076 ? -52.677 -37.955 -49.823 1.00 87.25 1076 ALA A O 1
ATOM 7854 N N . SER A 1 1077 ? -52.939 -36.533 -48.103 1.00 87.25 1077 SER A N 1
ATOM 7855 C CA . SER A 1 1077 ? -54.309 -36.877 -47.706 1.00 87.25 1077 SER A CA 1
ATOM 7856 C C . SER A 1 1077 ? -55.272 -35.697 -47.784 1.00 87.25 1077 SER A C 1
ATOM 7858 O O . SER A 1 1077 ? -56.456 -35.891 -47.515 1.00 87.25 1077 SER A O 1
ATOM 7860 N N . ASP A 1 1078 ? -54.756 -34.531 -48.147 1.00 87.50 1078 ASP A N 1
ATOM 7861 C CA . ASP A 1 1078 ? -55.488 -33.289 -48.254 1.00 87.50 1078 ASP A CA 1
ATOM 7862 C C . ASP A 1 1078 ? -56.162 -33.172 -49.633 1.00 87.50 1078 ASP A C 1
ATOM 7864 O O . ASP A 1 1078 ? -55.546 -33.423 -50.675 1.00 87.50 1078 ASP A O 1
ATOM 7868 N N . ASN A 1 1079 ? -57.455 -32.856 -49.650 1.00 83.94 1079 ASN A N 1
ATOM 7869 C CA . ASN A 1 1079 ? -58.206 -32.591 -50.871 1.00 83.94 1079 ASN A CA 1
ATOM 7870 C C . ASN A 1 1079 ? -58.074 -31.142 -51.370 1.00 83.94 1079 ASN A C 1
ATOM 7872 O O . ASN A 1 1079 ? -58.508 -30.868 -52.489 1.00 83.94 1079 ASN A O 1
ATOM 7876 N N . CYS A 1 1080 ? -57.433 -30.257 -50.605 1.00 87.06 1080 CYS A N 1
ATOM 7877 C CA . CYS A 1 1080 ? -56.971 -28.938 -51.013 1.00 87.06 1080 CYS A CA 1
ATOM 7878 C C . CYS A 1 1080 ? -55.546 -28.634 -50.527 1.00 87.06 1080 CYS A C 1
ATOM 7880 O O . CYS A 1 1080 ? -55.377 -27.670 -49.803 1.00 87.06 1080 CYS A O 1
ATOM 7882 N N . PRO A 1 1081 ? -54.503 -29.322 -51.042 1.00 87.81 1081 PRO A N 1
ATOM 7883 C CA . PRO A 1 1081 ? -53.132 -29.246 -50.515 1.00 87.81 1081 PRO A CA 1
ATOM 7884 C C . PRO A 1 1081 ? -52.424 -27.885 -50.538 1.00 87.81 1081 PRO A C 1
ATOM 7886 O O . PRO A 1 1081 ? -51.213 -27.870 -50.419 1.00 87.81 1081 PRO A O 1
ATOM 7889 N N . ASN A 1 1082 ? -53.072 -26.774 -50.874 1.00 86.81 1082 ASN A N 1
ATOM 7890 C CA . ASN A 1 1082 ? -52.476 -25.435 -50.860 1.00 86.81 1082 ASN A CA 1
ATOM 7891 C C . ASN A 1 1082 ? -53.433 -24.393 -50.249 1.00 86.81 1082 ASN A C 1
ATOM 7893 O O . ASN A 1 1082 ? -53.121 -23.205 -50.293 1.00 86.81 1082 ASN A O 1
ATOM 7897 N N . ASP A 1 1083 ? -54.615 -24.804 -49.787 1.00 85.25 1083 ASP A N 1
ATOM 7898 C CA . ASP A 1 1083 ? -55.695 -23.922 -49.361 1.00 85.25 1083 ASP A CA 1
ATOM 7899 C C . ASP A 1 1083 ? -56.370 -24.489 -48.105 1.00 85.25 1083 ASP A C 1
ATOM 7901 O O . ASP A 1 1083 ? -57.301 -25.295 -48.193 1.00 85.25 1083 ASP A O 1
ATOM 7905 N N . ALA A 1 1084 ? -55.959 -23.967 -46.946 1.00 85.19 1084 ALA A N 1
ATOM 7906 C CA . ALA A 1 1084 ? -56.283 -24.541 -45.650 1.00 85.19 1084 ALA A CA 1
ATOM 7907 C C . ALA A 1 1084 ? -57.770 -24.869 -45.459 1.00 85.19 1084 ALA A C 1
ATOM 7909 O O . ALA A 1 1084 ? -58.633 -23.981 -45.365 1.00 85.19 1084 ALA A O 1
ATOM 7910 N N . ASN A 1 1085 ? -58.087 -26.151 -45.316 1.00 88.25 1085 ASN A N 1
ATOM 7911 C CA . ASN A 1 1085 ? -59.443 -26.642 -45.153 1.00 88.25 1085 ASN A CA 1
ATOM 7912 C C . ASN A 1 1085 ? -59.530 -27.825 -44.164 1.00 88.25 1085 ASN A C 1
ATOM 7914 O O . ASN A 1 1085 ? -59.984 -28.910 -44.533 1.00 88.25 1085 ASN A O 1
ATOM 7918 N N . PRO A 1 1086 ? -59.305 -27.610 -42.847 1.00 88.00 1086 PRO A N 1
ATOM 7919 C CA . PRO A 1 1086 ? -59.073 -28.688 -41.865 1.00 88.00 1086 PRO A CA 1
ATOM 7920 C C . PRO A 1 1086 ? -60.200 -29.730 -41.755 1.00 88.00 1086 PRO A C 1
ATOM 7922 O O . PRO A 1 1086 ? -60.062 -30.811 -41.181 1.00 88.00 1086 PRO A O 1
ATOM 7925 N N . ALA A 1 1087 ? -61.393 -29.358 -42.221 1.00 86.75 1087 ALA A N 1
ATOM 7926 C CA . ALA A 1 1087 ? -62.582 -30.194 -42.220 1.00 86.75 1087 ALA A CA 1
ATOM 7927 C C . ALA A 1 1087 ? -62.695 -31.112 -43.452 1.00 86.75 1087 ALA A C 1
ATOM 7929 O O . ALA A 1 1087 ? -63.587 -31.965 -43.457 1.00 86.75 1087 ALA A O 1
ATOM 7930 N N . GLN A 1 1088 ? -61.839 -30.934 -44.467 1.00 88.38 1088 GLN A N 1
ATOM 7931 C CA . GLN A 1 1088 ? -61.738 -31.729 -45.696 1.00 88.38 1088 GLN A CA 1
ATOM 7932 C C . GLN A 1 1088 ? -63.101 -31.928 -46.370 1.00 88.38 1088 GLN A C 1
ATOM 7934 O O . GLN A 1 1088 ? -63.441 -33.008 -46.856 1.00 88.38 1088 GLN A O 1
ATOM 7939 N N . ILE A 1 1089 ? -63.941 -30.887 -46.324 1.00 81.38 1089 ILE A N 1
ATOM 7940 C CA . ILE A 1 1089 ? -65.304 -30.954 -46.846 1.00 81.38 1089 ILE A CA 1
ATOM 7941 C C . ILE A 1 1089 ? -65.217 -30.922 -48.366 1.00 81.38 1089 ILE A C 1
ATOM 7943 O O . ILE A 1 1089 ? -64.785 -29.933 -48.942 1.00 81.38 1089 ILE A O 1
ATOM 7947 N N . ASP A 1 1090 ? -65.655 -32.010 -48.976 1.00 74.81 1090 ASP A N 1
ATOM 7948 C CA . ASP A 1 1090 ? -65.876 -32.165 -50.408 1.00 74.81 1090 ASP A CA 1
ATOM 7949 C C . ASP A 1 1090 ? -67.365 -32.499 -50.575 1.00 74.81 1090 ASP A C 1
ATOM 7951 O O . ASP A 1 1090 ? -67.823 -33.619 -50.307 1.00 74.81 1090 ASP A O 1
ATOM 7955 N N . SER A 1 1091 ? -68.160 -31.466 -50.853 1.00 73.25 1091 SER A N 1
ATOM 7956 C CA . SER A 1 1091 ? -69.620 -31.544 -50.834 1.00 73.25 1091 SER A CA 1
ATOM 7957 C C . SER A 1 1091 ? -70.193 -32.294 -52.034 1.00 73.25 1091 SER A C 1
ATOM 7959 O O . SER A 1 1091 ? -71.338 -32.762 -51.949 1.00 73.25 1091 SER A O 1
ATOM 7961 N N . ASP A 1 1092 ? -69.455 -32.412 -53.138 1.00 65.75 1092 ASP A N 1
ATOM 7962 C CA . ASP A 1 1092 ? -69.911 -33.113 -54.340 1.00 65.75 1092 ASP A CA 1
ATOM 7963 C C . ASP A 1 1092 ? -69.171 -34.436 -54.627 1.00 65.75 1092 ASP A C 1
ATOM 7965 O O . ASP A 1 1092 ? -69.687 -35.275 -55.379 1.00 65.75 1092 ASP A O 1
ATOM 7969 N N . GLY A 1 1093 ? -68.105 -34.710 -53.874 1.00 71.81 1093 GLY A N 1
ATOM 7970 C CA . GLY A 1 1093 ? -67.435 -35.997 -53.735 1.00 71.81 1093 GLY A CA 1
ATOM 7971 C C . GLY A 1 1093 ? -66.443 -36.304 -54.852 1.00 71.81 1093 GLY A C 1
ATOM 7972 O O . GLY A 1 1093 ? -66.234 -37.490 -55.145 1.00 71.81 1093 GLY A O 1
ATOM 7973 N N . ASP A 1 1094 ? -65.916 -35.287 -55.532 1.00 69.00 1094 ASP A N 1
ATOM 7974 C CA . ASP A 1 1094 ? -65.044 -35.455 -56.693 1.00 69.00 1094 ASP A CA 1
ATOM 7975 C C . ASP A 1 1094 ? -63.545 -35.584 -56.350 1.00 69.00 1094 ASP A C 1
ATOM 7977 O O . ASP A 1 1094 ? -62.750 -36.007 -57.199 1.00 69.00 1094 ASP A O 1
ATOM 7981 N N . GLY A 1 1095 ? -63.186 -35.365 -55.083 1.00 74.12 1095 GLY A N 1
ATOM 7982 C CA . GLY A 1 1095 ? -61.828 -35.458 -54.564 1.00 74.12 1095 GLY A CA 1
ATOM 7983 C C . GLY A 1 1095 ? -61.083 -34.126 -54.464 1.00 74.12 1095 GLY A C 1
ATOM 7984 O O . GLY A 1 1095 ? -59.959 -34.154 -53.965 1.00 74.12 1095 GLY A O 1
ATOM 7985 N N . PHE A 1 1096 ? -61.674 -33.003 -54.885 1.00 76.31 1096 PHE A N 1
ATOM 7986 C CA . PHE A 1 1096 ? -61.226 -31.650 -54.545 1.00 76.31 1096 PHE A CA 1
ATOM 7987 C C . PHE A 1 1096 ? -62.108 -31.088 -53.425 1.00 76.31 1096 PHE A C 1
ATOM 7989 O O . PHE A 1 1096 ? -63.323 -31.253 -53.426 1.00 76.31 1096 PHE A O 1
ATOM 7996 N N . GLY A 1 1097 ? -61.510 -30.461 -52.414 1.00 78.31 1097 GLY A N 1
ATOM 7997 C CA . GLY A 1 1097 ? -62.292 -29.862 -51.334 1.00 78.31 1097 GLY A CA 1
ATOM 7998 C C . GLY A 1 1097 ? -63.025 -28.601 -51.794 1.00 78.31 1097 GLY A C 1
ATOM 7999 O O . GLY A 1 1097 ? -62.534 -27.843 -52.627 1.00 78.31 1097 GLY A O 1
ATOM 8000 N N . ASP A 1 1098 ? -64.165 -28.309 -51.167 1.00 71.06 1098 ASP A N 1
ATOM 8001 C CA . ASP A 1 1098 ? -65.002 -27.133 -51.455 1.00 71.06 1098 ASP A CA 1
ATOM 8002 C C . ASP A 1 1098 ? -64.223 -25.798 -51.401 1.00 71.06 1098 ASP A C 1
ATOM 8004 O O . ASP A 1 1098 ? -64.670 -24.775 -51.930 1.00 71.06 1098 ASP A O 1
ATOM 8008 N N . VAL A 1 1099 ? -63.094 -25.778 -50.684 1.00 76.06 1099 VAL A N 1
ATOM 8009 C CA . VAL A 1 1099 ? -62.233 -24.604 -50.499 1.00 76.06 1099 VAL A CA 1
ATOM 8010 C C . VAL A 1 1099 ? -61.392 -24.313 -51.746 1.00 76.06 1099 VAL A C 1
ATOM 8012 O O . VAL A 1 1099 ? -61.265 -23.149 -52.114 1.00 76.06 1099 VAL A O 1
ATOM 8015 N N . CYS A 1 1100 ? -60.917 -25.343 -52.446 1.00 74.38 1100 CYS A N 1
ATOM 8016 C CA . CYS A 1 1100 ? -60.082 -25.235 -53.646 1.00 74.38 1100 CYS A CA 1
ATOM 8017 C C . CYS A 1 1100 ? -60.828 -25.634 -54.933 1.00 74.38 1100 CYS A C 1
ATOM 8019 O O . CYS A 1 1100 ? -60.206 -25.855 -55.976 1.00 74.38 1100 CYS A O 1
ATOM 8021 N N . ASP A 1 1101 ? -62.163 -25.714 -54.879 1.00 68.19 1101 ASP A N 1
ATOM 8022 C CA . ASP A 1 1101 ? -63.031 -26.040 -56.012 1.00 68.19 1101 ASP A CA 1
ATOM 8023 C C . ASP A 1 1101 ? -63.721 -24.783 -56.621 1.00 68.19 1101 ASP A C 1
ATOM 8025 O O . ASP A 1 1101 ? -64.312 -23.933 -55.936 1.00 68.19 1101 ASP A O 1
ATOM 8029 N N . HIS A 1 1102 ? -63.634 -24.627 -57.951 1.00 63.12 1102 HIS A N 1
ATOM 8030 C CA . HIS A 1 1102 ? -63.873 -23.370 -58.693 1.00 63.12 1102 HIS A CA 1
ATOM 8031 C C . HIS A 1 1102 ? -64.932 -23.447 -59.825 1.00 63.12 1102 HIS A C 1
ATOM 8033 O O . HIS A 1 1102 ? -64.756 -22.859 -60.898 1.00 63.12 1102 HIS A O 1
ATOM 8039 N N . ASP A 1 1103 ? -66.085 -24.085 -59.613 1.00 58.78 1103 ASP A N 1
ATOM 8040 C CA . ASP A 1 1103 ? -67.142 -24.205 -60.641 1.00 58.78 1103 ASP A CA 1
ATOM 8041 C C . ASP A 1 1103 ? -68.041 -22.941 -60.873 1.00 58.78 1103 ASP A C 1
ATOM 8043 O O . ASP A 1 1103 ? -68.453 -22.245 -59.938 1.00 58.78 1103 ASP A O 1
ATOM 8047 N N . VAL A 1 1104 ? -68.433 -22.645 -62.140 1.00 53.16 1104 VAL A N 1
ATOM 8048 C CA . VAL A 1 1104 ? -69.304 -21.496 -62.561 1.00 53.16 1104 VAL A CA 1
ATOM 8049 C C . VAL A 1 1104 ? -70.423 -21.890 -63.569 1.00 53.16 1104 VAL A C 1
ATOM 8051 O O . VAL A 1 1104 ? -70.198 -22.668 -64.494 1.00 53.16 1104 VAL A O 1
ATOM 8054 N N . ARG A 1 1105 ? -71.645 -21.301 -63.485 1.00 51.25 1105 ARG A N 1
ATOM 8055 C CA . ARG A 1 1105 ? -72.750 -21.456 -64.486 1.00 51.25 1105 ARG A CA 1
ATOM 8056 C C . ARG A 1 1105 ? -73.342 -20.125 -65.011 1.00 51.25 1105 ARG A C 1
ATOM 8058 O O . ARG A 1 1105 ? -73.739 -19.260 -64.239 1.00 51.25 1105 ARG A O 1
ATOM 8065 N N . VAL A 1 1106 ? -73.546 -19.998 -66.335 1.00 50.69 1106 VAL A N 1
ATOM 8066 C CA . VAL A 1 1106 ? -74.134 -18.806 -67.016 1.00 50.69 1106 VAL A CA 1
ATOM 8067 C C . VAL A 1 1106 ? -75.664 -18.896 -67.170 1.00 50.69 1106 VAL A C 1
ATOM 8069 O O . VAL A 1 1106 ? -76.178 -19.904 -67.660 1.00 50.69 1106 VAL A O 1
ATOM 8072 N N . SER A 1 1107 ? -76.420 -17.825 -66.859 1.00 50.41 1107 SER A N 1
ATOM 8073 C CA . SER A 1 1107 ? -77.881 -17.790 -67.066 1.00 50.41 1107 SER A CA 1
ATOM 8074 C C . SER A 1 1107 ? -78.434 -16.470 -67.672 1.00 50.41 1107 SER A C 1
ATOM 8076 O O . SER A 1 1107 ? -78.410 -15.409 -67.068 1.00 50.41 1107 SER A O 1
ATOM 8078 N N . LYS A 1 1108 ? -79.024 -16.584 -68.879 1.00 51.09 1108 LYS A N 1
ATOM 8079 C CA . LYS A 1 1108 ? -79.915 -15.641 -69.618 1.00 51.09 1108 LYS A CA 1
ATOM 8080 C C . LYS A 1 1108 ? -79.360 -14.320 -70.206 1.00 51.09 1108 LYS A C 1
ATOM 8082 O O . LYS A 1 1108 ? -78.945 -13.394 -69.519 1.00 51.09 1108 LYS A O 1
ATOM 8087 N N . PHE A 1 1109 ? -79.581 -14.165 -71.519 1.00 53.75 1109 PHE A N 1
ATOM 8088 C CA . PHE A 1 1109 ? -79.405 -12.923 -72.288 1.00 53.75 1109 PHE A CA 1
ATOM 8089 C C . PHE A 1 1109 ? -80.654 -12.031 -72.288 1.00 53.75 1109 PHE A C 1
ATOM 8091 O O . PHE A 1 1109 ? -81.780 -12.522 -72.371 1.00 53.75 1109 PHE A O 1
ATOM 8098 N N . SER A 1 1110 ? -80.452 -10.710 -72.296 1.00 51.59 1110 SER A N 1
ATOM 8099 C CA . SER A 1 1110 ? -81.496 -9.713 -72.554 1.00 51.59 1110 SER A CA 1
ATOM 8100 C C . SER A 1 1110 ? -80.991 -8.690 -73.575 1.00 51.59 1110 SER A C 1
ATOM 8102 O O . SER A 1 1110 ? -80.698 -7.543 -73.240 1.00 51.59 1110 SER A O 1
ATOM 8104 N N . THR A 1 1111 ? -80.961 -9.065 -74.854 1.00 49.84 1111 THR A N 1
ATOM 8105 C CA . THR A 1 1111 ? -81.277 -8.070 -75.881 1.00 49.84 1111 THR A CA 1
ATOM 8106 C C . THR A 1 1111 ? -82.791 -7.919 -75.855 1.00 49.84 1111 THR A C 1
ATOM 8108 O O . THR A 1 1111 ? -83.523 -8.909 -75.864 1.00 49.84 1111 THR A O 1
ATOM 8111 N N . GLY A 1 1112 ? -83.302 -6.695 -75.769 1.00 46.06 1112 GLY A N 1
ATOM 8112 C CA . GLY A 1 1112 ? -84.698 -6.458 -76.111 1.00 46.06 1112 GLY A CA 1
ATOM 8113 C C . GLY A 1 1112 ? -84.896 -6.847 -77.575 1.00 46.06 1112 GLY A C 1
ATOM 8114 O O . GLY A 1 1112 ? -84.646 -6.027 -78.442 1.00 46.06 1112 GLY A O 1
ATOM 8115 N N . GLY A 1 1113 ? -85.250 -8.115 -77.801 1.00 43.91 1113 GLY A N 1
ATOM 8116 C CA . GLY A 1 1113 ? -85.722 -8.771 -79.016 1.00 43.91 1113 GLY A CA 1
ATOM 8117 C C . GLY A 1 1113 ? -85.283 -8.225 -80.379 1.00 43.91 1113 GLY A C 1
ATOM 8118 O O . GLY A 1 1113 ? -85.713 -7.154 -80.791 1.00 43.91 1113 GLY A O 1
ATOM 8119 N N . ARG A 1 1114 ? -84.681 -9.130 -81.159 1.00 51.22 1114 ARG A N 1
ATOM 8120 C CA . ARG A 1 1114 ? -84.581 -9.147 -82.632 1.00 51.22 1114 ARG A CA 1
ATOM 8121 C C . ARG A 1 1114 ? -83.397 -8.407 -83.257 1.00 51.22 1114 ARG A C 1
ATOM 8123 O O . ARG A 1 1114 ? -83.037 -7.297 -82.884 1.00 51.22 1114 ARG A O 1
ATOM 8130 N N . ASP A 1 1115 ? -82.855 -9.100 -84.253 1.00 56.66 1115 ASP A N 1
ATOM 8131 C CA . ASP A 1 1115 ? -81.790 -8.754 -85.189 1.00 56.66 1115 ASP A CA 1
ATOM 8132 C C . ASP A 1 1115 ? -81.684 -7.259 -85.518 1.00 56.66 1115 ASP A C 1
ATOM 8134 O O . ASP A 1 1115 ? -82.666 -6.581 -85.840 1.00 56.66 1115 ASP A O 1
ATOM 8138 N N . LEU A 1 1116 ? -80.454 -6.746 -85.463 1.00 61.84 1116 LEU A N 1
ATOM 8139 C CA . LEU A 1 1116 ? -80.161 -5.330 -85.664 1.00 61.84 1116 LEU A CA 1
ATOM 8140 C C . LEU A 1 1116 ? -80.325 -4.936 -87.144 1.00 61.84 1116 LEU A C 1
ATOM 8142 O O . LEU A 1 1116 ? -79.456 -5.207 -87.969 1.00 61.84 1116 LEU A O 1
ATOM 8146 N N . ALA A 1 1117 ? -81.431 -4.265 -87.489 1.00 60.75 1117 ALA A N 1
ATOM 8147 C CA . ALA A 1 1117 ? -81.652 -3.709 -88.829 1.00 60.75 1117 ALA A CA 1
ATOM 8148 C C . ALA A 1 1117 ? -80.881 -2.384 -89.036 1.00 60.75 1117 ALA A C 1
ATOM 8150 O O . ALA A 1 1117 ? -81.041 -1.440 -88.260 1.00 60.75 1117 ALA A O 1
ATOM 8151 N N . LEU A 1 1118 ? -80.077 -2.293 -90.106 1.00 66.94 1118 LEU A N 1
ATOM 8152 C CA . LEU A 1 1118 ? -79.264 -1.109 -90.438 1.00 66.94 1118 LEU A CA 1
ATOM 8153 C C . LEU A 1 1118 ? -80.108 0.089 -90.912 1.00 66.94 1118 LEU A C 1
ATOM 8155 O O . LEU A 1 1118 ? -81.000 -0.057 -91.761 1.00 66.94 1118 LEU A O 1
ATOM 8159 N N . GLY A 1 1119 ? -79.758 1.291 -90.439 1.00 61.16 1119 GLY A N 1
ATOM 8160 C CA . GLY A 1 1119 ? -80.387 2.558 -90.826 1.00 61.16 1119 GLY A CA 1
ATOM 8161 C C . GLY A 1 1119 ? -80.184 2.934 -92.301 1.00 61.16 1119 GLY A C 1
ATOM 8162 O O . GLY A 1 1119 ? -79.422 2.301 -93.034 1.00 61.16 1119 GLY A O 1
ATOM 8163 N N . ALA A 1 1120 ? -80.871 3.987 -92.764 1.00 62.78 1120 ALA A N 1
ATOM 8164 C CA . ALA A 1 1120 ? -80.834 4.429 -94.167 1.00 62.78 1120 ALA A CA 1
ATOM 8165 C C . ALA A 1 1120 ? -79.419 4.783 -94.678 1.00 62.78 1120 ALA A C 1
ATOM 8167 O O . ALA A 1 1120 ? -79.155 4.657 -95.871 1.00 62.78 1120 ALA A O 1
ATOM 8168 N N . ASN A 1 1121 ? -78.513 5.159 -93.771 1.00 66.88 1121 ASN A N 1
ATOM 8169 C CA . ASN A 1 1121 ? -77.107 5.490 -94.018 1.00 66.88 1121 ASN A CA 1
ATOM 8170 C C . ASN A 1 1121 ? -76.143 4.284 -93.933 1.00 66.88 1121 ASN A C 1
ATOM 8172 O O . ASN A 1 1121 ? -74.938 4.481 -94.036 1.00 66.88 1121 ASN A O 1
ATOM 8176 N N . GLY A 1 1122 ? -76.641 3.057 -93.732 1.00 68.69 1122 GLY A N 1
ATOM 8177 C CA . GLY A 1 1122 ? -75.813 1.845 -93.656 1.00 68.69 1122 GLY A CA 1
ATOM 8178 C C . GLY A 1 1122 ? -75.153 1.577 -92.298 1.00 68.69 1122 GLY A C 1
ATOM 8179 O O . GLY A 1 1122 ? -74.297 0.699 -92.229 1.00 68.69 1122 GLY A O 1
ATOM 8180 N N . SER A 1 1123 ? -75.552 2.284 -91.232 1.00 74.44 1123 SER A N 1
ATOM 8181 C CA . SER A 1 1123 ? -75.017 2.111 -89.871 1.00 74.44 1123 SER A CA 1
ATOM 8182 C C . SER A 1 1123 ? -76.117 1.934 -88.807 1.00 74.44 1123 SER A C 1
ATOM 8184 O O . SER A 1 1123 ? -77.256 2.372 -89.013 1.00 74.44 1123 SER A O 1
ATOM 8186 N N . VAL A 1 1124 ? -75.800 1.279 -87.682 1.00 73.19 1124 VAL A N 1
ATOM 8187 C CA . VAL A 1 1124 ? -76.648 1.175 -86.482 1.00 73.19 1124 VAL A CA 1
ATOM 8188 C C . VAL A 1 1124 ? -75.814 1.194 -85.195 1.00 73.19 1124 VAL A C 1
ATOM 8190 O O . VAL A 1 1124 ? -74.874 0.416 -85.052 1.00 73.19 1124 VAL A O 1
ATOM 8193 N N . ASP A 1 1125 ? -76.218 2.037 -84.240 1.00 76.38 1125 ASP A N 1
ATOM 8194 C CA . ASP A 1 1125 ? -75.646 2.088 -82.889 1.00 76.38 1125 ASP A CA 1
ATOM 8195 C C . ASP A 1 1125 ? -76.644 1.502 -81.884 1.00 76.38 1125 ASP A C 1
ATOM 8197 O O . ASP A 1 1125 ? -77.808 1.928 -81.831 1.00 76.38 1125 ASP A O 1
ATOM 8201 N N . ARG A 1 1126 ? -76.224 0.500 -81.103 1.00 69.06 1126 ARG A N 1
ATOM 8202 C CA . ARG A 1 1126 ? -77.081 -0.255 -80.176 1.00 69.06 1126 ARG A CA 1
ATOM 8203 C C . ARG A 1 1126 ? -76.363 -0.613 -78.887 1.00 69.06 1126 ARG A C 1
ATOM 8205 O O . ARG A 1 1126 ? -75.182 -0.931 -78.892 1.00 69.06 1126 ARG A O 1
ATOM 8212 N N . GLN A 1 1127 ? -77.128 -0.613 -77.801 1.00 67.00 1127 GLN A N 1
ATOM 8213 C CA . GLN A 1 1127 ? -76.694 -1.109 -76.503 1.00 67.00 1127 GLN A CA 1
ATOM 8214 C C . GLN A 1 1127 ? -77.176 -2.555 -76.314 1.00 67.00 1127 GLN A C 1
ATOM 8216 O O . GLN A 1 1127 ? -78.348 -2.849 -76.563 1.00 67.00 1127 GLN A O 1
ATOM 8221 N N . VAL A 1 1128 ? -76.278 -3.449 -75.903 1.00 63.44 1128 VAL A N 1
ATOM 8222 C CA . VAL A 1 1128 ? -76.535 -4.875 -75.633 1.00 63.44 1128 VAL A CA 1
ATOM 8223 C C . VAL A 1 1128 ? -76.219 -5.157 -74.171 1.00 63.44 1128 VAL A C 1
ATOM 8225 O O . VAL A 1 1128 ? -75.275 -4.581 -73.647 1.00 63.44 1128 VAL A O 1
ATOM 8228 N N . LEU A 1 1129 ? -77.005 -6.015 -73.515 1.00 59.38 1129 LEU A N 1
ATOM 8229 C CA . LEU A 1 1129 ? -76.872 -6.277 -72.084 1.00 59.38 1129 LEU A CA 1
ATOM 8230 C C . LEU A 1 1129 ? -76.764 -7.788 -71.799 1.00 59.38 1129 LEU A C 1
ATOM 8232 O O . LEU A 1 1129 ? -77.660 -8.555 -72.171 1.00 59.38 1129 LEU A O 1
ATOM 8236 N N . ALA A 1 1130 ? -75.677 -8.216 -71.145 1.00 59.28 1130 ALA A N 1
ATOM 8237 C CA . ALA A 1 1130 ? -75.415 -9.615 -70.752 1.00 59.28 1130 ALA A CA 1
ATOM 8238 C C . ALA A 1 1130 ? -75.374 -9.779 -69.227 1.00 59.28 1130 ALA A C 1
ATOM 8240 O O . ALA A 1 1130 ? -75.063 -8.814 -68.535 1.00 59.28 1130 ALA A O 1
ATOM 8241 N N . ARG A 1 1131 ? -75.691 -10.974 -68.702 1.00 58.53 1131 ARG A N 1
ATOM 8242 C CA . ARG A 1 1131 ? -75.653 -11.277 -67.262 1.00 58.53 1131 ARG A CA 1
ATOM 8243 C C . ARG A 1 1131 ? -74.797 -12.510 -66.950 1.00 58.53 1131 ARG A C 1
ATOM 8245 O O . ARG A 1 1131 ? -74.995 -13.542 -67.585 1.00 58.53 1131 ARG A O 1
ATOM 8252 N N . CYS A 1 1132 ? -73.883 -12.397 -65.983 1.00 59.44 1132 CYS A N 1
ATOM 8253 C CA . CYS A 1 1132 ? -73.009 -13.485 -65.506 1.00 59.44 1132 CYS A CA 1
ATOM 8254 C C . CYS A 1 1132 ? -73.193 -13.664 -63.974 1.00 59.44 1132 CYS A C 1
ATOM 8256 O O . CYS A 1 1132 ? -73.394 -12.655 -63.290 1.00 59.44 1132 CYS A O 1
ATOM 8258 N N . GLN A 1 1133 ? -73.168 -14.902 -63.446 1.00 56.22 1133 GLN A N 1
ATOM 8259 C CA . GLN A 1 1133 ? -73.340 -15.217 -62.011 1.00 56.22 1133 GLN A CA 1
ATOM 8260 C C . GLN A 1 1133 ? -72.274 -16.215 -61.517 1.00 56.22 1133 GLN A C 1
ATOM 8262 O O . GLN A 1 1133 ? -72.106 -17.256 -62.145 1.00 56.22 1133 GLN A O 1
ATOM 8267 N N . SER A 1 1134 ? -71.588 -15.911 -60.406 1.00 54.94 1134 SER A N 1
ATOM 8268 C CA . SER A 1 1134 ? -70.672 -16.850 -59.719 1.00 54.94 1134 SER A CA 1
ATOM 8269 C C . SER A 1 1134 ? -71.450 -17.783 -58.778 1.00 54.94 1134 SER A C 1
ATOM 8271 O O . SER A 1 1134 ? -72.465 -17.361 -58.216 1.00 54.94 1134 SER A O 1
ATOM 8273 N N . VAL A 1 1135 ? -71.013 -19.036 -58.608 1.00 53.03 1135 VAL A N 1
ATOM 8274 C CA . VAL A 1 1135 ? -71.630 -20.015 -57.687 1.00 53.03 1135 VAL A CA 1
ATOM 8275 C C . VAL A 1 1135 ? -70.650 -20.663 -56.695 1.00 53.03 1135 VAL A C 1
ATOM 8277 O O . VAL A 1 1135 ? -71.127 -21.406 -55.843 1.00 53.03 1135 VAL A O 1
ATOM 8280 N N . SER A 1 1136 ? -69.353 -20.325 -56.727 1.00 50.06 1136 SER A N 1
ATOM 8281 C CA . SER A 1 1136 ? -68.343 -20.800 -55.759 1.00 50.06 1136 SER A CA 1
ATOM 8282 C C . SER A 1 1136 ? -67.908 -19.679 -54.793 1.00 50.06 1136 SER A C 1
ATOM 8284 O O . SER A 1 1136 ? -67.840 -18.523 -55.230 1.00 50.06 1136 SER A O 1
ATOM 8286 N N . PRO A 1 1137 ? -67.616 -19.979 -53.504 1.00 49.34 1137 PRO A N 1
ATOM 8287 C CA . PRO A 1 1137 ? -67.009 -19.061 -52.533 1.00 49.34 1137 PRO A CA 1
ATOM 8288 C C . PRO A 1 1137 ? -65.632 -18.495 -52.903 1.00 49.34 1137 PRO A C 1
ATOM 8290 O O . PRO A 1 1137 ? -65.288 -17.452 -52.349 1.00 49.34 1137 PRO A O 1
ATOM 8293 N N . HIS A 1 1138 ? -64.906 -19.093 -53.858 1.00 52.94 1138 HIS A N 1
ATOM 8294 C CA . HIS A 1 1138 ? -63.477 -18.812 -54.083 1.00 52.94 1138 HIS A CA 1
ATOM 8295 C C . HIS A 1 1138 ? -63.107 -18.262 -55.481 1.00 52.94 1138 HIS A C 1
ATOM 8297 O O . HIS A 1 1138 ? -61.953 -18.322 -55.890 1.00 52.94 1138 HIS A O 1
ATOM 8303 N N . THR A 1 1139 ? -64.027 -17.667 -56.256 1.00 53.31 1139 THR A N 1
ATOM 8304 C CA . THR A 1 1139 ? -63.649 -17.041 -57.550 1.00 53.31 1139 THR A CA 1
ATOM 8305 C C . THR A 1 1139 ? -63.520 -15.515 -57.489 1.00 53.31 1139 THR A C 1
ATOM 8307 O O . THR A 1 1139 ? -64.527 -14.803 -57.510 1.00 53.31 1139 THR A O 1
ATOM 8310 N N . ASP A 1 1140 ? -62.286 -15.014 -57.574 1.00 53.09 1140 ASP A N 1
ATOM 8311 C CA . ASP A 1 1140 ? -61.970 -13.578 -57.568 1.00 53.09 1140 ASP A CA 1
ATOM 8312 C C . ASP A 1 1140 ? -61.924 -12.910 -58.964 1.00 53.09 1140 ASP A C 1
ATOM 8314 O O . ASP A 1 1140 ? -61.754 -11.693 -59.056 1.00 53.09 1140 ASP A O 1
ATOM 8318 N N . ILE A 1 1141 ? -62.123 -13.637 -60.077 1.00 53.19 1141 ILE A N 1
ATOM 8319 C CA . ILE A 1 1141 ? -62.164 -13.050 -61.436 1.00 53.19 1141 ILE A CA 1
ATOM 8320 C C . ILE A 1 1141 ? -63.180 -13.783 -62.336 1.00 53.19 1141 ILE A C 1
ATOM 8322 O O . ILE A 1 1141 ? -63.112 -14.995 -62.490 1.00 53.19 1141 ILE A O 1
ATOM 8326 N N . VAL A 1 1142 ? -64.089 -13.047 -62.998 1.00 54.94 1142 VAL A N 1
ATOM 8327 C CA . VAL A 1 1142 ? -64.993 -13.567 -64.058 1.00 54.94 1142 VAL A CA 1
ATOM 8328 C C . VAL A 1 1142 ? -64.732 -12.833 -65.379 1.00 54.94 1142 VAL A C 1
ATOM 8330 O O . VAL A 1 1142 ? -64.775 -11.600 -65.406 1.00 54.94 1142 VAL A O 1
ATOM 8333 N N . ARG A 1 1143 ? -64.530 -13.565 -66.489 1.00 56.91 1143 ARG A N 1
ATOM 8334 C CA . ARG A 1 1143 ? -64.357 -13.012 -67.848 1.00 56.91 1143 ARG A CA 1
ATOM 8335 C C . ARG A 1 1143 ? -65.597 -13.294 -68.714 1.00 56.91 1143 ARG A C 1
ATOM 8337 O O . ARG A 1 1143 ? -66.001 -14.435 -68.906 1.00 56.91 1143 ARG A O 1
ATOM 8344 N N . CYS A 1 1144 ? -66.231 -12.250 -69.261 1.00 56.69 1144 CYS A N 1
ATOM 8345 C CA . CYS A 1 1144 ? -67.401 -12.396 -70.145 1.00 56.69 1144 CYS A CA 1
ATOM 8346 C C . CYS A 1 1144 ? -67.102 -11.810 -71.546 1.00 56.69 1144 CYS A C 1
ATOM 8348 O O . CYS A 1 1144 ? -66.910 -10.604 -71.690 1.00 56.69 1144 CYS A O 1
ATOM 8350 N N . THR A 1 1145 ? -67.113 -12.642 -72.595 1.00 56.50 1145 THR A N 1
ATOM 8351 C CA . THR A 1 1145 ? -66.761 -12.298 -73.992 1.00 56.50 1145 THR A CA 1
ATOM 8352 C C . THR A 1 1145 ? -68.003 -12.193 -74.896 1.00 56.50 1145 THR A C 1
ATOM 8354 O O . THR A 1 1145 ? -68.906 -13.027 -74.838 1.00 56.50 1145 THR A O 1
ATOM 8357 N N . VAL A 1 1146 ? -68.073 -11.200 -75.799 1.00 60.50 1146 VAL A N 1
ATOM 8358 C CA . VAL A 1 1146 ? -69.154 -11.097 -76.809 1.00 60.50 1146 VAL A CA 1
ATOM 8359 C C . VAL A 1 1146 ? -68.612 -11.338 -78.220 1.00 60.50 1146 VAL A C 1
ATOM 8361 O O . VAL A 1 1146 ? -67.780 -10.599 -78.744 1.00 60.50 1146 VAL A O 1
ATOM 8364 N N . GLU A 1 1147 ? -69.136 -12.367 -78.874 1.00 61.28 1147 GLU A N 1
ATOM 8365 C CA . GLU A 1 1147 ? -68.798 -12.785 -80.229 1.00 61.28 1147 GLU A CA 1
ATOM 8366 C C . GLU A 1 1147 ? -69.860 -12.307 -81.244 1.00 61.28 1147 GLU A C 1
ATOM 8368 O O . GLU A 1 1147 ? -71.035 -12.684 -81.206 1.00 61.28 1147 GLU A O 1
ATOM 8373 N N . ILE A 1 1148 ? -69.464 -11.469 -82.206 1.00 62.81 1148 ILE A N 1
ATOM 8374 C CA . ILE A 1 1148 ? -70.366 -11.052 -83.290 1.00 62.81 1148 ILE A CA 1
ATOM 8375 C C . ILE A 1 1148 ? -70.287 -12.078 -84.417 1.00 62.81 1148 ILE A C 1
ATOM 8377 O O . ILE A 1 1148 ? -69.238 -12.241 -85.042 1.00 62.81 1148 ILE A O 1
ATOM 8381 N N . VAL A 1 1149 ? -71.410 -12.733 -84.718 1.00 58.69 1149 VAL A N 1
ATOM 8382 C CA . VAL A 1 1149 ? -71.466 -13.814 -85.707 1.00 58.69 1149 VAL A CA 1
ATOM 8383 C C . VAL A 1 1149 ? -72.296 -13.382 -86.916 1.00 58.69 1149 VAL A C 1
ATOM 8385 O O . VAL A 1 1149 ? -73.421 -12.904 -86.791 1.00 58.69 1149 VAL A O 1
ATOM 8388 N N . GLY A 1 1150 ? -71.739 -13.559 -88.118 1.00 60.72 1150 GLY A N 1
ATOM 8389 C CA . GLY A 1 1150 ? -72.428 -13.248 -89.378 1.00 60.72 1150 GLY A CA 1
ATOM 8390 C C . GLY A 1 1150 ? -72.277 -11.804 -89.876 1.00 60.72 1150 GLY A C 1
ATOM 8391 O O . GLY A 1 1150 ? -73.151 -11.320 -90.594 1.00 60.72 1150 GLY A O 1
ATOM 8392 N N . LEU A 1 1151 ? -71.187 -11.108 -89.523 1.00 68.00 1151 LEU A N 1
ATOM 8393 C CA . LEU A 1 1151 ? -70.885 -9.772 -90.053 1.00 68.00 1151 LEU A CA 1
ATOM 8394 C C . LEU A 1 1151 ? -70.551 -9.847 -91.567 1.00 68.00 1151 LEU A C 1
ATOM 8396 O O . LEU A 1 1151 ? -69.609 -10.556 -91.932 1.00 68.00 1151 LEU A O 1
ATOM 8400 N N . PRO A 1 1152 ? -71.284 -9.154 -92.465 1.00 63.53 1152 PRO A N 1
ATOM 8401 C CA . PRO A 1 1152 ? -71.013 -9.210 -93.906 1.00 63.53 1152 PRO A CA 1
ATOM 8402 C C . PRO A 1 1152 ? -69.665 -8.581 -94.295 1.00 63.53 1152 PRO A C 1
ATOM 8404 O O . PRO A 1 1152 ? -69.209 -7.625 -93.668 1.00 63.53 1152 PRO A O 1
ATOM 8407 N N . SER A 1 1153 ? -69.054 -9.054 -95.388 1.00 66.25 1153 SER A N 1
ATOM 8408 C CA . SER A 1 1153 ? -67.832 -8.451 -95.945 1.00 66.25 1153 SER A CA 1
ATOM 8409 C C . SER A 1 1153 ? -68.071 -6.986 -96.337 1.00 66.25 1153 SER A C 1
ATOM 8411 O O . SER A 1 1153 ? -68.984 -6.706 -97.116 1.00 66.25 1153 SER A O 1
ATOM 8413 N N . GLY A 1 1154 ? -67.249 -6.061 -95.830 1.00 67.69 1154 GLY A N 1
ATOM 8414 C CA . GLY A 1 1154 ? -67.428 -4.611 -96.016 1.00 67.69 1154 GLY A CA 1
ATOM 8415 C C . GLY A 1 1154 ? -68.178 -3.909 -94.873 1.00 67.69 1154 GLY A C 1
ATOM 8416 O O . GLY A 1 1154 ? -68.444 -2.708 -94.964 1.00 67.69 1154 GLY A O 1
ATOM 8417 N N . CYS A 1 1155 ? -68.503 -4.639 -93.800 1.00 75.25 1155 CYS A N 1
ATOM 8418 C CA . CYS A 1 1155 ? -69.009 -4.098 -92.542 1.00 75.25 1155 CYS A CA 1
ATOM 8419 C C . CYS A 1 1155 ? -67.931 -4.110 -91.451 1.00 75.25 1155 CYS A C 1
ATOM 8421 O O . CYS A 1 1155 ? -67.130 -5.038 -91.371 1.00 75.25 1155 CYS A O 1
ATOM 8423 N N . THR A 1 1156 ? -67.950 -3.112 -90.574 1.00 77.88 1156 THR A N 1
ATOM 8424 C CA . THR A 1 1156 ? -67.164 -3.084 -89.339 1.00 77.88 1156 THR A CA 1
ATOM 8425 C C . THR A 1 1156 ? -68.086 -2.994 -88.133 1.00 77.88 1156 THR A C 1
ATOM 8427 O O . THR A 1 1156 ? -69.119 -2.321 -88.174 1.00 77.88 1156 THR A O 1
ATOM 8430 N N . ALA A 1 1157 ? -67.717 -3.685 -87.059 1.00 75.19 1157 ALA A N 1
ATOM 8431 C CA . ALA A 1 1157 ? -68.327 -3.527 -85.751 1.00 75.19 1157 ALA A CA 1
ATOM 8432 C C . ALA A 1 1157 ? -67.310 -2.878 -84.818 1.00 75.19 1157 ALA A C 1
ATOM 8434 O O . ALA A 1 1157 ? -66.192 -3.366 -84.670 1.00 75.19 1157 ALA A O 1
ATOM 8435 N N . GLN A 1 1158 ? -67.697 -1.766 -84.212 1.00 78.25 1158 GLN A N 1
ATOM 8436 C CA . GLN A 1 1158 ? -66.881 -1.008 -83.286 1.00 78.25 1158 GLN A CA 1
ATOM 8437 C C . GLN A 1 1158 ? -67.561 -0.986 -81.925 1.00 78.25 1158 GLN A C 1
ATOM 8439 O O . GLN A 1 1158 ? -68.734 -0.621 -81.812 1.00 78.25 1158 GLN A O 1
ATOM 8444 N N . ASN A 1 1159 ? -66.810 -1.333 -80.888 1.00 71.69 1159 ASN A N 1
ATOM 8445 C CA . ASN A 1 1159 ? -67.191 -0.988 -79.533 1.00 71.69 1159 ASN A CA 1
ATOM 8446 C C . ASN A 1 1159 ? -66.993 0.521 -79.351 1.00 71.69 1159 ASN A C 1
ATOM 8448 O O . ASN A 1 1159 ? -65.890 1.037 -79.522 1.00 71.69 1159 ASN A O 1
ATOM 8452 N N . LEU A 1 1160 ? -68.069 1.238 -79.051 1.00 68.69 1160 LEU A N 1
ATOM 8453 C CA . LEU A 1 1160 ? -68.040 2.689 -78.894 1.00 68.69 1160 LEU A CA 1
ATOM 8454 C C . LEU A 1 1160 ? -67.391 3.132 -77.581 1.00 68.69 1160 LEU A C 1
ATOM 8456 O O . LEU A 1 1160 ? -66.921 4.264 -77.509 1.00 68.69 1160 LEU A O 1
ATOM 8460 N N . ASP A 1 1161 ? -67.367 2.268 -76.567 1.00 69.06 1161 ASP A N 1
ATOM 8461 C CA . ASP A 1 1161 ? -66.772 2.578 -75.270 1.00 69.06 1161 ASP A CA 1
ATOM 8462 C C . ASP A 1 1161 ? -65.245 2.374 -75.292 1.00 69.06 1161 ASP A C 1
ATOM 8464 O O . ASP A 1 1161 ? -64.518 3.173 -74.710 1.00 69.06 1161 ASP A O 1
ATOM 8468 N N . THR A 1 1162 ? -64.735 1.365 -76.012 1.00 66.56 1162 THR A N 1
ATOM 8469 C CA . THR A 1 1162 ? -63.282 1.081 -76.088 1.00 66.56 1162 THR A CA 1
ATOM 8470 C C . THR A 1 1162 ? -62.620 1.510 -77.400 1.00 66.56 1162 THR A C 1
ATOM 8472 O O . THR A 1 1162 ? -61.397 1.531 -77.504 1.00 66.56 1162 THR A O 1
ATOM 8475 N N . GLY A 1 1163 ? -63.403 1.828 -78.433 1.00 64.56 1163 GLY A N 1
ATOM 8476 C CA . GLY A 1 1163 ? -62.918 2.170 -79.774 1.00 64.56 1163 GLY A CA 1
ATOM 8477 C C . GLY A 1 1163 ? -62.464 0.971 -80.617 1.00 64.56 1163 GLY A C 1
ATOM 8478 O O . GLY A 1 1163 ? -62.215 1.133 -81.817 1.00 64.56 1163 GLY A O 1
ATOM 8479 N N . LEU A 1 1164 ? -62.397 -0.227 -80.027 1.00 67.44 1164 LEU A N 1
ATOM 8480 C CA . LEU A 1 1164 ? -61.911 -1.443 -80.675 1.00 67.44 1164 LEU A CA 1
ATOM 8481 C C . LEU A 1 1164 ? -62.848 -1.844 -81.822 1.00 67.44 1164 LEU A C 1
ATOM 8483 O O . LEU A 1 1164 ? -64.066 -1.900 -81.649 1.00 67.44 1164 LEU A O 1
ATOM 8487 N N . THR A 1 1165 ? -62.285 -2.077 -83.009 1.00 69.12 1165 THR A N 1
ATOM 8488 C CA . THR A 1 1165 ? -63.047 -2.318 -84.243 1.00 69.12 1165 THR A CA 1
ATOM 8489 C C . THR A 1 1165 ? -62.641 -3.641 -84.875 1.00 69.12 1165 THR A C 1
ATOM 8491 O O . THR A 1 1165 ? -61.455 -3.894 -85.067 1.00 69.12 1165 THR A O 1
ATOM 8494 N N . VAL A 1 1166 ? -63.624 -4.452 -85.265 1.00 69.62 1166 VAL A N 1
ATOM 8495 C CA . VAL A 1 1166 ? -63.435 -5.709 -86.002 1.00 69.62 1166 VAL A CA 1
ATOM 8496 C C . VAL A 1 1166 ? -64.126 -5.634 -87.366 1.00 69.62 1166 VAL A C 1
ATOM 8498 O O . VAL A 1 1166 ? -65.181 -5.015 -87.511 1.00 69.62 1166 VAL A O 1
ATOM 8501 N N . SER A 1 1167 ? -63.507 -6.220 -88.394 1.00 61.12 1167 SER A N 1
ATOM 8502 C CA . SER A 1 1167 ? -63.933 -6.121 -89.806 1.00 61.12 1167 SER A CA 1
ATOM 8503 C C . SER A 1 1167 ? -64.305 -7.468 -90.453 1.00 61.12 1167 SER A C 1
ATOM 8505 O O . SER A 1 1167 ? -64.645 -7.517 -91.634 1.00 61.12 1167 SER A O 1
ATOM 8507 N N . ALA A 1 1168 ? -64.283 -8.559 -89.684 1.00 59.28 1168 ALA A N 1
ATOM 8508 C CA . ALA A 1 1168 ? -64.677 -9.914 -90.078 1.00 59.28 1168 ALA A CA 1
ATOM 8509 C C . ALA A 1 1168 ? -65.288 -10.639 -88.857 1.00 59.28 1168 ALA A C 1
ATOM 8511 O O . ALA A 1 1168 ? -65.125 -10.132 -87.744 1.00 59.28 1168 ALA A O 1
ATOM 8512 N N . PRO A 1 1169 ? -65.982 -11.788 -89.015 1.00 56.06 1169 PRO A N 1
ATOM 8513 C CA . PRO A 1 1169 ? -66.405 -12.597 -87.873 1.00 56.06 1169 PRO A CA 1
ATOM 8514 C C . PRO A 1 1169 ? -65.193 -12.900 -86.988 1.00 56.06 1169 PRO A C 1
ATOM 8516 O O . PRO A 1 1169 ? -64.210 -13.480 -87.443 1.00 56.06 1169 PRO A O 1
ATOM 8519 N N . GLY A 1 1170 ? -65.252 -12.426 -85.754 1.00 56.31 1170 GLY A N 1
ATOM 8520 C CA . GLY A 1 1170 ? -64.142 -12.410 -84.815 1.00 56.31 1170 GLY A CA 1
ATOM 8521 C C . GLY A 1 1170 ? -64.565 -11.555 -83.634 1.00 56.31 1170 GLY A C 1
ATOM 8522 O O . GLY A 1 1170 ? -64.986 -10.412 -83.818 1.00 56.31 1170 GLY A O 1
ATOM 8523 N N . GLY A 1 1171 ? -64.582 -12.156 -82.448 1.00 58.47 1171 GLY A N 1
ATOM 8524 C CA . GLY A 1 1171 ? -65.184 -11.564 -81.259 1.00 58.47 1171 GLY A CA 1
ATOM 8525 C C . GLY A 1 1171 ? -64.573 -10.221 -80.860 1.00 58.47 1171 GLY A C 1
ATOM 8526 O O . GLY A 1 1171 ? -63.407 -9.936 -81.126 1.00 58.47 1171 GLY A O 1
ATOM 8527 N N . LEU A 1 1172 ? -65.387 -9.397 -80.200 1.00 57.03 1172 LEU A N 1
ATOM 8528 C CA . LEU A 1 1172 ? -64.928 -8.210 -79.487 1.00 57.03 1172 LEU A CA 1
ATOM 8529 C C . LEU A 1 1172 ? -64.739 -8.621 -78.025 1.00 57.03 1172 LEU A C 1
ATOM 8531 O O . LEU A 1 1172 ? -65.711 -8.801 -77.293 1.00 57.03 1172 LEU A O 1
ATOM 8535 N N . VAL A 1 1173 ? -63.484 -8.796 -77.616 1.00 56.72 1173 VAL A N 1
ATOM 8536 C CA . VAL A 1 1173 ? -63.137 -9.125 -76.229 1.00 56.72 1173 VAL A CA 1
ATOM 8537 C C . VAL A 1 1173 ? -63.168 -7.848 -75.391 1.00 56.72 1173 VAL A C 1
ATOM 8539 O O . VAL A 1 1173 ? -62.606 -6.825 -75.788 1.00 56.72 1173 VAL A O 1
ATOM 8542 N N . MET A 1 1174 ? -63.831 -7.905 -74.237 1.00 53.91 1174 MET A N 1
ATOM 8543 C CA . MET A 1 1174 ? -63.642 -6.940 -73.159 1.00 53.91 1174 MET A CA 1
ATOM 8544 C C . MET A 1 1174 ? -63.235 -7.692 -71.901 1.00 53.91 1174 MET A C 1
ATOM 8546 O O . MET A 1 1174 ? -63.958 -8.576 -71.453 1.00 53.91 1174 MET A O 1
ATOM 8550 N N . ASP A 1 1175 ? -62.106 -7.291 -71.326 1.00 52.50 1175 ASP A N 1
ATOM 8551 C CA . ASP A 1 1175 ? -61.717 -7.705 -69.987 1.00 52.50 1175 ASP A CA 1
ATOM 8552 C C . ASP A 1 1175 ? -62.320 -6.731 -68.989 1.00 52.50 1175 ASP A C 1
ATOM 8554 O O . ASP A 1 1175 ? -62.068 -5.527 -69.050 1.00 52.50 1175 ASP A O 1
ATOM 8558 N N . ASN A 1 1176 ? -63.125 -7.248 -68.069 1.00 51.50 1176 ASN A N 1
ATOM 8559 C CA . ASN A 1 1176 ? -63.426 -6.534 -66.843 1.00 51.50 1176 ASN A CA 1
ATOM 8560 C C . ASN A 1 1176 ? -63.147 -7.466 -65.667 1.00 51.50 1176 ASN A C 1
ATOM 8562 O O . ASN A 1 1176 ? -64.014 -8.217 -65.225 1.00 51.50 1176 ASN A O 1
ATOM 8566 N N . THR A 1 1177 ? -61.896 -7.444 -65.220 1.00 52.62 1177 THR A N 1
ATOM 8567 C CA . THR A 1 1177 ? -61.416 -8.140 -64.029 1.00 52.62 1177 THR A CA 1
ATOM 8568 C C . THR A 1 1177 ? -61.928 -7.404 -62.795 1.00 52.62 1177 THR A C 1
ATOM 8570 O O . THR A 1 1177 ? -61.466 -6.308 -62.481 1.00 52.62 1177 THR A O 1
ATOM 8573 N N . ALA A 1 1178 ? -62.906 -7.985 -62.113 1.00 51.94 1178 ALA A N 1
ATOM 8574 C CA . ALA A 1 1178 ? -63.352 -7.540 -60.801 1.00 51.94 1178 ALA A CA 1
ATOM 8575 C C . ALA A 1 1178 ? -63.645 -8.769 -59.940 1.00 51.94 1178 ALA A C 1
ATOM 8577 O O . ALA A 1 1178 ? -63.987 -9.820 -60.470 1.00 51.94 1178 ALA A O 1
ATOM 8578 N N . THR A 1 1179 ? -63.528 -8.606 -58.631 1.00 54.78 1179 THR A N 1
ATOM 8579 C CA . THR A 1 1179 ? -63.782 -9.629 -57.616 1.00 54.78 1179 THR A CA 1
ATOM 8580 C C . THR A 1 1179 ? -65.285 -9.832 -57.417 1.00 54.78 1179 THR A C 1
ATOM 8582 O O . THR A 1 1179 ? -66.019 -8.850 -57.247 1.00 54.78 1179 THR A O 1
ATOM 8585 N N . TYR A 1 1180 ? -65.781 -11.076 -57.470 1.00 55.75 1180 TYR A N 1
ATOM 8586 C CA . TYR A 1 1180 ? -67.219 -11.380 -57.411 1.00 55.75 1180 TYR A CA 1
ATOM 8587 C C . TYR A 1 1180 ? -67.553 -12.304 -56.239 1.00 55.75 1180 TYR A C 1
ATOM 8589 O O . TYR A 1 1180 ? -67.063 -13.419 -56.161 1.00 55.75 1180 TYR A O 1
ATOM 8597 N N . ALA A 1 1181 ? -68.473 -11.873 -55.372 1.00 53.38 1181 ALA A N 1
ATOM 8598 C CA . ALA A 1 1181 ? -68.999 -12.732 -54.315 1.00 53.38 1181 ALA A CA 1
ATOM 8599 C C . ALA A 1 1181 ? -69.984 -13.791 -54.869 1.00 53.38 1181 ALA A C 1
ATOM 8601 O O . ALA A 1 1181 ? -70.668 -13.536 -55.875 1.00 53.38 1181 ALA A O 1
ATOM 8602 N N . PRO A 1 1182 ? -70.147 -14.934 -54.186 1.00 53.91 1182 PRO A N 1
ATOM 8603 C CA . PRO A 1 1182 ? -70.956 -16.057 -54.663 1.00 53.91 1182 PRO A CA 1
ATOM 8604 C C . PRO A 1 1182 ? -72.433 -15.681 -54.774 1.00 53.91 1182 PRO A C 1
ATOM 8606 O O . PRO A 1 1182 ? -72.987 -14.961 -53.940 1.00 53.91 1182 PRO A O 1
ATOM 8609 N N . GLY A 1 1183 ? -73.098 -16.157 -55.822 1.00 55.03 1183 GLY A N 1
ATOM 8610 C CA . GLY A 1 1183 ? -74.514 -15.915 -56.084 1.00 55.03 1183 GLY A CA 1
ATOM 8611 C C . GLY A 1 1183 ? -74.852 -14.544 -56.686 1.00 55.03 1183 GLY A C 1
ATOM 8612 O O . GLY A 1 1183 ? -76.030 -14.301 -56.958 1.00 55.03 1183 GLY A O 1
ATOM 8613 N N . GLN A 1 1184 ? -73.885 -13.653 -56.947 1.00 57.62 1184 GLN A N 1
ATOM 8614 C CA . GLN A 1 1184 ? -74.152 -12.336 -57.549 1.00 57.62 1184 GLN A CA 1
ATOM 8615 C C . GLN A 1 1184 ? -74.328 -12.382 -59.071 1.00 57.62 1184 GLN A C 1
ATOM 8617 O O . GLN A 1 1184 ? -73.431 -12.803 -59.788 1.00 57.62 1184 GLN A O 1
ATOM 8622 N N . GLU A 1 1185 ? -75.446 -11.852 -59.576 1.00 59.56 1185 GLU A N 1
ATOM 8623 C CA . GLU A 1 1185 ? -75.708 -11.656 -61.010 1.00 59.56 1185 GLU A CA 1
ATOM 8624 C C . GLU A 1 1185 ? -75.327 -10.221 -61.432 1.00 59.56 1185 GLU A C 1
ATOM 8626 O O . GLU A 1 1185 ? -75.905 -9.246 -60.939 1.00 59.56 1185 GLU A O 1
ATOM 8631 N N . ARG A 1 1186 ? -74.378 -10.054 -62.363 1.00 59.59 1186 ARG A N 1
ATOM 8632 C CA . ARG A 1 1186 ? -73.926 -8.731 -62.847 1.00 59.59 1186 ARG A CA 1
ATOM 8633 C C . ARG A 1 1186 ? -74.264 -8.508 -64.312 1.00 59.59 1186 ARG A C 1
ATOM 8635 O O . ARG A 1 1186 ? -74.090 -9.396 -65.137 1.00 59.59 1186 ARG A O 1
ATOM 8642 N N . LYS A 1 1187 ? -74.747 -7.299 -64.619 1.00 61.75 1187 LYS A N 1
ATOM 8643 C CA . LYS A 1 1187 ? -75.120 -6.846 -65.966 1.00 61.75 1187 LYS A CA 1
ATOM 8644 C C . LYS A 1 1187 ? -73.952 -6.120 -66.633 1.00 61.75 1187 LYS A C 1
ATOM 8646 O O . LYS A 1 1187 ? -73.444 -5.165 -66.056 1.00 61.75 1187 LYS A O 1
ATOM 8651 N N . PHE A 1 1188 ? -73.606 -6.510 -67.852 1.00 62.62 1188 PHE A N 1
ATOM 8652 C CA . PHE A 1 1188 ? -72.600 -5.844 -68.679 1.00 62.62 1188 PHE A CA 1
ATOM 8653 C C . PHE A 1 1188 ? -73.275 -5.118 -69.837 1.00 62.62 1188 PHE A C 1
ATOM 8655 O O . PHE A 1 1188 ? -74.037 -5.739 -70.577 1.00 62.62 1188 PHE A O 1
ATOM 8662 N N . ASP A 1 1189 ? -72.995 -3.823 -69.976 1.00 63.75 1189 ASP A N 1
ATOM 8663 C CA . ASP A 1 1189 ? -73.508 -2.958 -71.038 1.00 63.75 1189 ASP A CA 1
ATOM 8664 C C . ASP A 1 1189 ? -72.480 -2.815 -72.168 1.00 63.75 1189 ASP A C 1
ATOM 8666 O O . ASP A 1 1189 ? -71.356 -2.380 -71.941 1.00 63.75 1189 ASP A O 1
ATOM 8670 N N . PHE A 1 1190 ? -72.876 -3.138 -73.400 1.00 67.31 1190 PHE A N 1
ATOM 8671 C CA . PHE A 1 1190 ? -72.031 -3.054 -74.593 1.00 67.31 1190 PHE A CA 1
ATOM 8672 C C . PHE A 1 1190 ? -72.618 -2.035 -75.565 1.00 67.31 1190 PHE A C 1
ATOM 8674 O O . PHE A 1 1190 ? -73.696 -2.277 -76.112 1.00 67.31 1190 PHE A O 1
ATOM 8681 N N . LYS A 1 1191 ? -71.930 -0.920 -75.836 1.00 71.56 1191 LYS A N 1
ATOM 8682 C CA . LYS A 1 1191 ? -72.328 -0.007 -76.918 1.00 71.56 1191 LYS A CA 1
ATOM 8683 C C . LYS A 1 1191 ? -71.610 -0.373 -78.208 1.00 71.56 1191 LYS A C 1
ATOM 8685 O O . LYS A 1 1191 ? -70.398 -0.230 -78.329 1.00 71.56 1191 LYS A O 1
ATOM 8690 N N . LEU A 1 1192 ? -72.373 -0.821 -79.194 1.00 73.94 1192 LEU A N 1
ATOM 8691 C CA . LEU A 1 1192 ? -71.865 -1.282 -80.480 1.00 73.94 1192 LEU A CA 1
ATOM 8692 C C . LEU A 1 1192 ? -72.337 -0.360 -81.598 1.00 73.94 1192 LEU A C 1
ATOM 8694 O O . LEU A 1 1192 ? -73.533 -0.100 -81.715 1.00 73.94 1192 LEU A O 1
ATOM 8698 N N . ARG A 1 1193 ? -71.409 0.071 -82.450 1.00 78.94 1193 ARG A N 1
ATOM 8699 C CA . ARG A 1 1193 ? -71.682 0.661 -83.763 1.00 78.94 1193 ARG A CA 1
ATOM 8700 C C . ARG A 1 1193 ? -71.356 -0.359 -84.838 1.00 78.94 1193 ARG A C 1
ATOM 8702 O O . ARG A 1 1193 ? -70.221 -0.812 -84.925 1.00 78.94 1193 ARG A O 1
ATOM 8709 N N . ILE A 1 1194 ? -72.323 -0.683 -85.685 1.00 79.38 1194 ILE A N 1
ATOM 8710 C CA . ILE A 1 1194 ? -72.101 -1.500 -86.879 1.00 79.38 1194 ILE A CA 1
ATOM 8711 C C . ILE A 1 1194 ? -72.284 -0.613 -88.100 1.00 79.38 1194 ILE A C 1
ATOM 8713 O O . ILE A 1 1194 ? -73.364 -0.059 -88.281 1.00 79.38 1194 ILE A O 1
ATOM 8717 N N . ALA A 1 1195 ? -71.262 -0.498 -88.945 1.00 77.62 1195 ALA A N 1
ATOM 8718 C CA . ALA A 1 1195 ? -71.291 0.317 -90.155 1.00 77.62 1195 ALA A CA 1
ATOM 8719 C C . ALA A 1 1195 ? -70.843 -0.491 -91.377 1.00 77.62 1195 ALA A C 1
ATOM 8721 O O . ALA A 1 1195 ? -69.795 -1.126 -91.352 1.00 77.62 1195 ALA A O 1
ATOM 8722 N N . CYS A 1 1196 ? -71.617 -0.444 -92.462 1.00 76.31 1196 CYS A N 1
ATOM 8723 C CA . CYS A 1 1196 ? -71.328 -1.153 -93.708 1.00 76.31 1196 CYS A CA 1
ATOM 8724 C C . CYS A 1 1196 ? -71.198 -0.188 -94.888 1.00 76.31 1196 CYS A C 1
ATOM 8726 O O . CYS A 1 1196 ? -72.063 0.670 -95.079 1.00 76.31 1196 CYS A O 1
ATOM 8728 N N . SER A 1 1197 ? -70.172 -0.362 -95.725 1.00 72.25 1197 SER A N 1
ATOM 8729 C CA . SER A 1 1197 ? -70.006 0.410 -96.962 1.00 72.25 1197 SER A CA 1
ATOM 8730 C C . SER A 1 1197 ? -69.506 -0.481 -98.111 1.00 72.25 1197 SER A C 1
ATOM 8732 O O . SER A 1 1197 ? -68.376 -0.964 -98.034 1.00 72.25 1197 SER A O 1
ATOM 8734 N N . PRO A 1 1198 ? -70.295 -0.695 -99.189 1.00 67.12 1198 PRO A N 1
ATOM 8735 C CA . PRO A 1 1198 ? -71.660 -0.201 -99.420 1.00 67.12 1198 PRO A CA 1
ATOM 8736 C C . PRO A 1 1198 ? -72.728 -0.959 -98.599 1.00 67.12 1198 PRO A C 1
ATOM 8738 O O . PRO A 1 1198 ? -72.510 -2.080 -98.150 1.00 67.12 1198 PRO A O 1
ATOM 8741 N N . ARG A 1 1199 ? -73.910 -0.354 -98.403 1.00 65.69 1199 ARG A N 1
ATOM 8742 C CA . ARG A 1 1199 ? -75.008 -0.927 -97.594 1.00 65.69 1199 ARG A CA 1
ATOM 8743 C C . ARG A 1 1199 ? -75.535 -2.255 -98.186 1.00 65.69 1199 ARG A C 1
ATOM 8745 O O . ARG A 1 1199 ? -76.004 -2.237 -99.326 1.00 65.69 1199 ARG A O 1
ATOM 8752 N N . PRO A 1 1200 ? -75.560 -3.371 -97.426 1.00 63.47 1200 PRO A N 1
ATOM 8753 C CA . PRO A 1 1200 ? -76.082 -4.649 -97.910 1.00 63.47 1200 PRO A CA 1
ATOM 8754 C C . PRO A 1 1200 ? -77.629 -4.691 -97.934 1.00 63.47 1200 PRO A C 1
ATOM 8756 O O . PRO A 1 1200 ? -78.282 -4.096 -97.067 1.00 63.47 1200 PRO A O 1
ATOM 8759 N N . PRO A 1 1201 ? -78.249 -5.393 -98.903 1.00 56.91 1201 PRO A N 1
ATOM 8760 C CA . PRO A 1 1201 ? -79.698 -5.545 -98.990 1.00 56.91 1201 PRO A CA 1
ATOM 8761 C C . PRO A 1 1201 ? -80.182 -6.634 -98.015 1.00 56.91 1201 PRO A C 1
ATOM 8763 O O . PRO A 1 1201 ? -80.173 -7.814 -98.334 1.00 56.91 1201 PRO A O 1
ATOM 8766 N N . GLN A 1 1202 ? -80.617 -6.216 -96.823 1.00 58.84 1202 GLN A N 1
ATOM 8767 C CA . GLN A 1 1202 ? -81.311 -7.036 -95.810 1.00 58.84 1202 GLN A CA 1
ATOM 8768 C C . GLN A 1 1202 ? -80.543 -8.248 -95.243 1.00 58.84 1202 GLN A C 1
ATOM 8770 O O . GLN A 1 1202 ? -80.952 -9.394 -95.400 1.00 58.84 1202 GLN A O 1
ATOM 8775 N N . THR A 1 1203 ? -79.489 -7.987 -94.470 1.00 58.12 1203 THR A N 1
ATOM 8776 C CA . THR A 1 1203 ? -78.870 -8.980 -93.572 1.00 58.12 1203 THR A CA 1
ATOM 8777 C C . THR A 1 1203 ? -79.294 -8.746 -92.122 1.00 58.12 1203 THR A C 1
ATOM 8779 O O . THR A 1 1203 ? -79.117 -7.648 -91.595 1.00 58.12 1203 THR A O 1
ATOM 8782 N N . ALA A 1 1204 ? -79.842 -9.782 -91.483 1.00 57.94 1204 ALA A N 1
ATOM 8783 C CA . ALA A 1 1204 ? -79.985 -9.869 -90.033 1.00 57.94 1204 ALA A CA 1
ATOM 8784 C C . ALA A 1 1204 ? -78.615 -10.208 -89.423 1.00 57.94 1204 ALA A C 1
ATOM 8786 O O . ALA A 1 1204 ? -77.958 -11.137 -89.888 1.00 57.94 1204 ALA A O 1
ATOM 8787 N N . ILE A 1 1205 ? -78.171 -9.444 -88.424 1.00 62.50 1205 ILE A N 1
ATOM 8788 C CA . ILE A 1 1205 ? -76.911 -9.690 -87.710 1.00 62.50 1205 ILE A CA 1
ATOM 8789 C C . ILE A 1 1205 ? -77.253 -10.297 -86.349 1.00 62.50 1205 ILE A C 1
ATOM 8791 O O . ILE A 1 1205 ? -78.017 -9.692 -85.592 1.00 62.50 1205 ILE A O 1
ATOM 8795 N N . ALA A 1 1206 ? -76.678 -11.466 -86.051 1.00 58.72 1206 ALA A N 1
ATOM 8796 C CA . ALA A 1 1206 ? -76.832 -12.154 -84.775 1.00 58.72 1206 ALA A CA 1
ATOM 8797 C C . ALA A 1 1206 ? -75.644 -11.857 -83.846 1.00 58.72 1206 ALA A C 1
ATOM 8799 O O . ALA A 1 1206 ? -74.504 -11.694 -84.280 1.00 58.72 1206 ALA A O 1
ATOM 8800 N N . LEU A 1 1207 ? -75.915 -11.799 -82.545 1.00 59.78 1207 LEU A N 1
ATOM 8801 C CA . LEU A 1 1207 ? -74.906 -11.597 -81.507 1.00 59.78 1207 LEU A CA 1
ATOM 8802 C C . LEU A 1 1207 ? -74.917 -12.817 -80.589 1.00 59.78 1207 LEU A C 1
ATOM 8804 O O . LEU A 1 1207 ? -75.981 -13.194 -80.097 1.00 59.78 1207 LEU A O 1
ATOM 8808 N N . ILE A 1 1208 ? -73.753 -13.425 -80.367 1.00 57.09 1208 ILE A N 1
ATOM 8809 C CA . ILE A 1 1208 ? -73.563 -14.559 -79.458 1.00 57.09 1208 ILE A CA 1
ATOM 8810 C C . ILE A 1 1208 ? -72.602 -14.094 -78.363 1.00 57.09 1208 ILE A C 1
ATOM 8812 O O . ILE A 1 1208 ? -71.632 -13.417 -78.656 1.00 57.09 1208 ILE A O 1
ATOM 8816 N N . ALA A 1 1209 ? -72.836 -14.417 -77.096 1.00 55.62 1209 ALA A N 1
ATOM 8817 C CA . ALA A 1 1209 ? -71.812 -14.205 -76.071 1.00 55.62 1209 ALA A CA 1
ATOM 8818 C C . ALA A 1 1209 ? -71.405 -15.535 -75.449 1.00 55.62 1209 ALA A C 1
ATOM 8820 O O . ALA A 1 1209 ? -72.206 -16.471 -75.403 1.00 55.62 1209 ALA A O 1
ATOM 8821 N N . ARG A 1 1210 ? -70.167 -15.589 -74.971 1.00 53.38 1210 ARG A N 1
ATOM 8822 C CA . ARG A 1 1210 ? -69.559 -16.721 -74.274 1.00 53.38 1210 ARG A CA 1
ATOM 8823 C C . ARG A 1 1210 ? -68.855 -16.183 -73.029 1.00 53.38 1210 ARG A C 1
ATOM 8825 O O . ARG A 1 1210 ? -68.284 -15.102 -73.086 1.00 53.38 1210 ARG A O 1
ATOM 8832 N N . ALA A 1 1211 ? -68.937 -16.886 -71.911 1.00 52.00 1211 ALA A N 1
ATOM 8833 C CA . ALA A 1 1211 ? -68.093 -16.600 -70.752 1.00 52.00 1211 ALA A CA 1
ATOM 8834 C C . ALA A 1 1211 ? -67.000 -17.670 -70.721 1.00 52.00 1211 ALA A C 1
ATOM 8836 O O . ALA A 1 1211 ? -67.326 -18.823 -71.009 1.00 52.00 1211 ALA A O 1
ATOM 8837 N N . ASP A 1 1212 ? -65.766 -17.258 -70.440 1.00 51.41 1212 ASP A N 1
ATOM 8838 C CA . ASP A 1 1212 ? -64.589 -18.129 -70.332 1.00 51.41 1212 ASP A CA 1
ATOM 8839 C C . ASP A 1 1212 ? -64.015 -18.033 -68.920 1.00 51.41 1212 ASP A C 1
ATOM 8841 O O . ASP A 1 1212 ? -63.982 -16.897 -68.380 1.00 51.41 1212 ASP A O 1
#

Sequence (1212 aa):
MAGLIYSAARNSVVRGAIADYGALDGPGGVVTGRGMSAEEVDQIIATTADDMNFVTPIDYTARTGFPVPTERYPASEGWDPFFGYGRVNADRMVRAVAQNKIPPEADLTSPKWFATIDPDSGPVQIQGTVAARRAAKYSYAVKWGVWSWRDTNSAPSYVTNGVTLAATGDQTAPFTGTLATIDPAAIAAALAAVNGPPGATSGPAVDPATGRGDHENRQFPDKFGIIVQLQVTAKDASGTPLLNIDGRPLTGIGTKNFNFHHDPALFSGFPIDLQGDGAASPRFADLDNDGQDELIVATSNGEVHAYEAGGGEVQGWPVHTCDAQLNYGAPAYGTAEITKASDGKIHAAALRSATVGDINRDGDLEVAVGDFQGCVSVFDRFGNLMPGFPVRPNPYYSSVQRPNREAGFYAANPALVPGDYPGPGALPNSPDIVPDLVNRKDKMNRTIWWFLAAPTFANIYTGGPNPDHLEILAGNADRHLYAFQSDGKPVPGWPVILRDPAKLGASDSIDPVTHRLRENDAADRFNGAKVIMSPAVGDIEGDGTVDVIATVNEQYREPVNTDDSAVPNVLAATGSDAGNNRIYALFPDGSLHGSGPSNPAKHPNDNAYKPGWPARIGSLTLELLPVVGDGPDGAPVLANVNGGNDLEVGILGTAGPAYILNSAGDSIYGKDPSGNDRTLLIDAPGAGANSADTPAVPAVGGGIFADLHGTGQLSFAAPTAGLGKLLDVVLPEDQLVSDNHLSVWELGGTRSQIPAYPREVNDLQFVSTSAAADIDGDGLQELLNGSAYSDLHALNAAGAEPGLTTLAANGWPKFTGGWTVGPPAVGDFDGDGQRDVAHSIREGRLFVWRGNGAGVCAPASWPEYGHDGWNTNNYETDAQRPRVITDLTLAGATVSGGQTNVTVRWTAPGDDGTCGQAQRYEVRHSSSPISAQNFAQATLVAGAPTPGASGTQQQITFSVPGGTRYFAVRAVDDAGNPAAVSNNVSVADSDADGVFDSNDACPGTPTGATVDASGCSQAQVDSDLDGVCNPGASSSFCTGSDNCPAVANPTQSDIDGDGIGDACDPDRDGDGVPNASDNCPNDANPAQIDSDGDGFGDVCDHDVRVSKFSTGGRDLALGANGSVDRQVLARCQSVSPHTDIVRCTVEIVGLPSGCTAQNLDTGLTVSAPGGLVMDNTATYAPGQERKFDFKLRIACSPRPPQTAIALIARAD

Secondary structure (DSSP, 8-state):
-HHHHHHHHHHHHHTTSS--GGG--S-----S-PPPPHHHHHHHHHHHPBPPP-------HHHH--SS--------SSSBTTTBT-B--HHHHHHHHHTT-PPPEEEEEESPTT-EE-GGG-SEEEEEEEE-TTSSEEEEEEEEEE------TT------TT-EEEEEEEESS-EEEEEEEE-HHHHHHHHHHHH-STT--------TTTS---TT--S-TTTTEEEEEEEEEEE-TTSPBPB-TTSSB-EEEEEEEEEE---TTBPTTPSEE-SS---SPPEEE--SSSSS-EEEEE-TTSEEEEE-TTSPBPTT--EE-SBP---TTSGGGTSS-S---TTS--BPP--S--EEE-SSSSS--EEEEE-TTS-EEEE-TTSPBPTTPSB---GGGT-SB--HHHHHHHHH-GGGS-TT---S------TT--BHHHHTT-TT--------SPPEEE---TTSS-TTSPEEEEE-TTSEEEEE-TTSPBPTTPPEE---GGG--TT-EE-TTT--EE---SS---------SPPEEE-SSSSS--EEEEEEEEEE-S----S--HHHHHHHHTT---EEEEEEEE-TT----SSS---TTTSTT---BPTTPSEEEEESSSSSSSSSSSS--S--EEE--SSSSSPEEEEE-TTS-EEEE-TTSSBTT-B-TTSPBPPPPSS---TT-S----S-EE-SS--EEE-TTSSS--EEEEEEE-HHHHHHHHSTT------EEEEEEETTTT-SBPTT-SEEESS--TT---EEE--SSSSS-EEEEE-SSSEEEEE-TTS--TTGGGT-TT-SSEE-SS-B-S--EEE-SSSSSB-EEEEEETTTEEEEE--SS-BTTS--SB-STTSSTT---BTT----PBPP----EEEEEEEETTEEEEEEEEE---SBBTBS--SEEEEEEESS---HHHHTTSEEPS-PPPP-STT-EEEEEEEEETT--EEEEEEE-SS-PBPPPPPPEE---SS-SSS-TTT-SSTTPPTT--B-TTS-BHHHH-SS-SSSB-TT---SS--SB-S-TTS--TT---SS-SSS-TTT-SSTT-SSS-TTT-SSTTS--TT---SS-SSS-TTT---B--------SS--PPPTTSEEEEEEEEEEEB-STT-----EEEEEE-PPTTEEEEETTT--EESSS--B---------TT-EEEEEEEEEEEESSPPSS---EEEEEE-

Radius of gyration: 46.78 Å; chains: 1; bounding box: 123×76×147 Å